Protein 5LI7 (pdb70)

Radius of gyration: 29.14 Å; Cα contacts (8 Å, |Δi|>4): 1405; chains: 2; bounding box: 59×57×86 Å

Nearest PDB structures (foldseek):
  5li7-assembly1_B  TM=1.003E+00  e=8.471E-64  Mycobacterium tuberculosis CDC1551
  5lie-assembly1_A  TM=9.978E-01  e=1.025E-60  Mycobacterium tuberculosis
  5li7-assembly1_A  TM=9.999E-01  e=3.926E-60  Mycobacterium tuberculosis CDC1551
  5li6-assembly1_A  TM=9.978E-01  e=2.428E-58  Mycobacterium tuberculosis CDC1551
  5li6-assembly1_B  TM=9.978E-01  e=3.238E-58  Mycobacterium tuberculosis CDC1551

Secondary structure (DSSP, 8-state):
-TT--TT-GGGTBTB--HHHHHHHHHH-SEEEE---TTSGGG--EEEE-SHHHHHHHHT-TTTEESS--TT-S---SSSS--TTTTSSGGG--TTHHHHHHHHHHHT--HHHHHHHHHHHHHHHHHHHHT--TT--EEHIIIIITHHHHHHHHHHTT--GGGTHHHHTT--HHHHHHHHHHHHHHS--SSHHHHHHT---HHHHHHHHHHHHHIIIIIIHHHHHHHHHHHHT-HHHHHHHHH-GGGHHHHHHHHHHHH-SS--EEEEESS-EEETTEEE-TT-EEEE-HHHHTT-TTTSTTTTS--TT--S----TT--STT--TTHHHHHHHHHHHHHHHHHH-S-EEE-SPPEEP--SS---EEE-EEEE-/-TT--TT-GGGGBTB--HHHHHHHHHH-SEEEE---TTSGGG--EEEE-SHHHHHHHHT-TTTEESS--TT-S---SSSS--TTTTSSGGG--TTHHHHHHHHHHHTS-HHHHHHHHHHHHHHHHHHHHT--TT--EEHIIIIITHHHHHHHHHHTT--GGGGHHHHHT--HHHHHHHHHHHHHS--SSHHHHHHT---HHHHHHHHHHHHHIIIIIIHHHHHHHHHHHHT-HHHHHHHHH-GGGHHHHHHHHHHHH-SS--EEEEESS-EEETTEEE-TT-EEEE-HHHHTT-TTTSTTTTS--TT-SS----TT--STT--TTHHHHHHHHHHHHHHHHHH-S-EEE-SPPEEP--SS---EEE-EEEE-

InterPro domains:
  IPR001128 Cytochrome P450 [PF00067] (220-384)
  IPR001128 Cytochrome P450 [PR00385] (253-270)
  IPR001128 Cytochrome P450 [PR00385] (288-299)
  IPR001128 Cytochrome P450 [PR00385] (354-363)
  IPR001128 Cytochrome P450 [PR00385] (363-374)
  IPR002397 Cytochrome P450, B-class [PR00359] (98-109)
  IPR002397 Cytochrome P450, B-class [PR00359] (144-160)
  IPR002397 Cytochrome P450, B-class [PR00359] (161-176)
  IPR002397 Cytochrome P450, B-class [PR00359] (204-226)
  IPR002397 Cytochrome P450, B-class [PR00359] (288-299)
  IPR002397 Cytochrome P450, B-class [PR00359] (305-332)
  IPR002397 Cytochrome P450, B-class [PR00359] (333-348)
  IPR002397 Cytochrome P450, B-class [PR00359] (354-363)
  IPR002397 Cytochrome P450, B-class [PR00359] (363-374)
  IPR017972 Cytochrome P450, conserved site [PS00086] (356-365)
  IPR036396 Cytochrome P450 superfamily [G3DSA:1.10.630.10] (2-414)
  IPR036396 Cytochrome P450 superfamily [SSF48264] (21-407)

B-factor: mean 22.59, std 11.91, range [4.92, 178.96]

Solvent-accessible surface area: 30276 Å² total; per-residue (Å²): 26,130,79,31,22,0,6,29,54,93,53,3,32,123,10,26,8,46,124,17,0,32,74,0,20,139,105,20,49,11,31,95,8,182,54,54,132,82,6,26,12,36,59,5,0,20,0,0,0,14,22,62,34,0,32,84,0,9,142,48,37,93,10,2,4,2,34,38,7,42,178,42,104,13,0,0,9,33,17,10,8,41,19,30,10,10,24,12,15,51,17,8,44,87,102,52,4,44,134,18,51,167,36,3,44,68,5,39,26,94,120,4,66,139,91,1,64,78,12,4,62,152,67,0,111,45,51,2,103,65,18,126,90,17,33,81,39,27,0,2,83,95,2,0,27,44,3,0,4,10,9,3,0,15,7,0,18,2,64,125,111,33,26,69,93,0,61,125,57,88,230,18,82,78,17,0,45,110,18,0,22,35,16,62,72,134,92,49,69,8,4,0,3,46,3,13,65,94,75,12,10,8,12,0,37,40,11,0,58,45,21,14,33,42,0,8,62,38,11,40,4,4,0,0,8,0,0,21,1,0,21,109,39,82,96,27,4,85,67,0,84,94,62,65,155,46,2,78,26,0,2,36,0,0,3,1,48,15,5,6,32,0,16,50,2,14,0,0,36,122,86,44,65,0,42,63,79,88,2,111,47,10,40,1,0,7,0,5,3,1,0,0,0,31,8,69,104,60,4,118,130,7,110,77,10,22,2,69,18,164,116,27,63,17,1,13,20,17,48,37,64,38,65,51,55,24,5,110,13,12,59,12,1,0,78,0,0,0,37,21,0,0,64,79,11,19,34,14,123,50,64,92,126,24,75,51,27,129,22,20,83,56,19,2,1,106,66,0,25,0,28,0,105,25,124,77,32,22,1,6,33,55,93,52,2,37,130,10,20,5,66,124,23,0,30,79,0,21,141,112,19,50,8,28,79,6,170,56,57,138,87,8,24,13,38,58,6,1,18,0,0,0,15,23,64,39,0,12,83,0,9,147,42,34,123,5,2,4,1,34,38,8,41,177,40,117,13,0,0,8,36,18,10,6,42,19,33,10,12,27,11,19,50,17,8,43,78,102,45,4,45,131,22,53,174,39,6,43,68,3,44,25,90,116,3,68,141,95,1,53,80,14,4,63,140,68,0,110,43,55,2,107,64,21,120,91,18,25,83,37,27,0,5,84,102,3,0,31,50,3,0,6,10,9,2,0,14,6,0,20,1,64,136,116,40,31,73,115,0,60,123,48,101,65,85,92,22,0,49,112,18,0,18,26,17,60,76,117,92,47,67,9,8,0,2,49,4,10,65,89,72,11,9,9,11,0,40,40,12,0,57,47,23,16,35,42,0,7,61,37,11,39,5,5,0,0,7,0,0,22,1,0,18,108,36,81,98,28,3,84,66,0,79,91,71,62,149,52,1,79,50,0,4,35,0,0,2,1,50,17,6,6,31,0,17,50,2,15,0,0,48,124,72,24,75,0,44,65,60,94,3,105,51,9,34,0,0,7,0,6,3,3,1,0,0,26,6,68,102,56,3,120,130,6,111,80,9,25,3,76,19,186,110,27,59,21,1,13,22,17,63,37,66,40,72,48,54,24,3,109,13,10,65,15,1,0,68,0,0,0,34,20,0,0,68,89,12,22,35,14,132,53,64,94,124,21,79,57,34,128,24,20,86,54,18,1,1,112,59,0,25,0,29,0,102

CATH classification: 1.10.630.10

Organism: Mycobacterium tuberculosis (strain CDC 1551 / Oshkosh) (NCBI:txid83331)

Structure (mmCIF, N/CA/C/O backbone):
data_5LI7
#
_entry.id   5LI7
#
_cell.length_a   59.250
_cell.length_b   69.910
_cell.length_c   226.140
_cell.angle_alpha   90.00
_cell.angle_beta   90.00
_cell.angle_gamma   90.00
#
_symmetry.space_group_name_H-M   'P 21 21 21'
#
loop_
_entity.id
_entity.type
_entity.pdbx_description
1 polymer 'Putative cytochrome P450 126'
2 non-polymer 'PROTOPORPHYRIN IX CONTAINING FE'
3 non-polymer 1-(1-adamantyl)-3-(3-imidazol-1-ylpropyl)urea
4 water water
#
loop_
_atom_site.group_PDB
_atom_site.id
_atom_site.type_symbol
_atom_site.label_atom_id
_atom_site.label_alt_id
_atom_site.label_comp_id
_atom_site.label_asym_id
_atom_site.label_entity_id
_atom_site.label_seq_id
_atom_site.pdbx_PDB_ins_code
_atom_site.Cartn_x
_atom_site.Cartn_y
_atom_site.Cartn_z
_atom_site.occupancy
_atom_site.B_iso_or_equiv
_atom_site.auth_seq_id
_atom_site.auth_comp_id
_atom_site.auth_asym_id
_atom_site.auth_atom_id
_atom_site.pdbx_PDB_model_num
ATOM 1 N N . LEU A 1 7 ? 3.569 0.939 2.475 1.00 24.39 7 LEU A N 1
ATOM 2 C CA . LEU A 1 7 ? 3.051 1.439 1.147 1.00 23.92 7 LEU A CA 1
ATOM 3 C C . LEU A 1 7 ? 4.018 1.333 -0.040 1.00 26.29 7 LEU A C 1
ATOM 4 O O . LEU A 1 7 ? 3.600 1.273 -1.209 1.00 25.27 7 LEU A O 1
ATOM 9 N N . SER A 1 8 ? 5.323 1.327 0.249 1.00 28.53 8 SER A N 1
ATOM 10 C CA . SER A 1 8 ? 6.318 1.180 -0.818 1.00 29.91 8 SER A CA 1
ATOM 11 C C . SER A 1 8 ? 6.167 -0.132 -1.638 1.00 29.30 8 SER A C 1
ATOM 12 O O . SER A 1 8 ? 6.542 -0.193 -2.820 1.00 31.49 8 SER A O 1
ATOM 15 N N . GLY A 1 9 ? 5.579 -1.143 -1.032 1.00 27.66 9 GLY A N 1
ATOM 16 C CA . GLY A 1 9 ? 5.406 -2.449 -1.665 1.00 26.15 9 GLY A CA 1
ATOM 17 C C . GLY A 1 9 ? 3.973 -2.712 -2.068 1.00 23.20 9 GLY A C 1
ATOM 18 O O . GLY A 1 9 ? 3.596 -3.870 -2.380 1.00 25.41 9 GLY A O 1
ATOM 19 N N . ILE A 1 10 ? 3.149 -1.659 -2.072 1.00 20.07 10 ILE A N 1
ATOM 20 C CA . ILE A 1 10 ? 1.691 -1.868 -2.361 1.00 16.37 10 ILE A CA 1
ATOM 21 C C . ILE A 1 10 ? 1.326 -1.107 -3.667 1.00 17.69 10 ILE A C 1
ATOM 22 O O . ILE A 1 10 ? 1.678 0.062 -3.796 1.00 17.86 10 ILE A O 1
ATOM 27 N N . ASP A 1 11 ? 0.659 -1.767 -4.613 1.00 14.08 11 ASP A N 1
ATOM 28 C CA . ASP A 1 11 ? 0.221 -1.094 -5.846 1.00 13.56 11 ASP A CA 1
ATOM 29 C C . ASP A 1 11 ? -1.286 -1.089 -5.911 1.00 11.34 11 ASP A C 1
ATOM 30 O O . ASP A 1 11 ? -1.944 -2.065 -6.127 1.00 12.98 11 ASP A O 1
ATOM 35 N N . LEU A 1 12 ? -1.854 0.113 -5.654 1.00 12.35 12 LEU A N 1
ATOM 36 C CA . LEU A 1 12 ? -3.261 0.247 -5.668 1.00 11.57 12 LEU A CA 1
ATOM 37 C C . LEU A 1 12 ? -3.856 0.272 -7.093 1.00 11.97 12 LEU A C 1
ATOM 38 O O . LEU A 1 12 ? -5.104 0.291 -7.243 1.00 13.38 12 LEU A O 1
ATOM 43 N N . THR A 1 13 ? -2.986 0.236 -8.101 1.00 10.38 13 THR A N 1
ATOM 44 C CA . THR A 1 13 ? -3.400 0.131 -9.491 1.00 12.05 13 THR A CA 1
ATOM 45 C C . THR A 1 13 ? -3.376 -1.311 -10.060 1.00 14.08 13 THR A C 1
ATOM 46 O O . THR A 1 13 ? -3.811 -1.583 -11.168 1.00 14.20 13 THR A O 1
ATOM 50 N N . ASP A 1 14 ? -2.809 -2.187 -9.236 1.00 13.31 14 ASP A N 1
ATOM 51 C CA . ASP A 1 14 ? -2.775 -3.677 -9.571 1.00 13.42 14 ASP A CA 1
ATOM 52 C C . ASP A 1 14 ? -4.052 -4.308 -9.218 1.00 12.91 14 ASP A C 1
ATOM 53 O O . ASP A 1 14 ? -4.373 -4.549 -8.044 1.00 12.92 14 ASP A O 1
ATOM 58 N N . LEU A 1 15 ? -4.859 -4.578 -10.251 1.00 13.35 15 LEU A N 1
ATOM 59 C CA . LEU A 1 15 ? -6.173 -5.121 -10.059 1.00 14.00 15 LEU A CA 1
ATOM 60 C C . LEU A 1 15 ? -6.215 -6.527 -9.489 1.00 14.12 15 LEU A C 1
ATOM 61 O O . LEU A 1 15 ? -7.234 -6.970 -8.923 1.00 15.55 15 LEU A O 1
ATOM 66 N N . ASP A 1 16 ? -5.066 -7.222 -9.522 1.00 14.81 16 ASP A N 1
ATOM 67 C CA . ASP A 1 16 ? -4.999 -8.466 -8.729 1.00 15.95 16 ASP A CA 1
ATOM 68 C C . ASP A 1 16 ? -5.302 -8.283 -7.247 1.00 15.27 16 ASP A C 1
ATOM 69 O O . ASP A 1 16 ? -5.757 -9.235 -6.543 1.00 16.40 16 ASP A O 1
ATOM 74 N N . ASN A 1 17 ? -5.078 -7.031 -6.746 1.00 14.23 17 ASN A N 1
ATOM 75 C CA . ASN A 1 17 ? -5.358 -6.717 -5.372 1.00 13.06 17 ASN A CA 1
ATOM 76 C C . ASN A 1 17 ? -6.850 -6.488 -5.055 1.00 14.08 17 ASN A C 1
ATOM 77 O O . ASN A 1 17 ? -7.248 -6.399 -3.912 1.00 13.99 17 ASN A O 1
ATOM 82 N N . PHE A 1 18 ? -7.667 -6.386 -6.095 1.00 14.71 18 PHE A N 1
ATOM 83 C CA . PHE A 1 18 ? -9.106 -6.114 -5.960 1.00 15.11 18 PHE A CA 1
ATOM 84 C C . PHE A 1 18 ? -10.026 -7.254 -6.452 1.00 16.37 18 PHE A C 1
ATOM 85 O O . PHE A 1 18 ? -11.252 -7.216 -6.428 1.00 20.13 18 PHE A O 1
ATOM 93 N N . ALA A 1 19 ? -9.408 -8.347 -6.813 1.00 15.80 19 ALA A N 1
ATOM 94 C CA . ALA A 1 19 ? -10.150 -9.473 -7.415 1.00 17.08 19 ALA A CA 1
ATOM 95 C C . ALA A 1 19 ? -10.963 -10.220 -6.420 1.00 14.42 19 ALA A C 1
ATOM 96 O O . ALA A 1 19 ? -11.800 -11.032 -6.812 1.00 15.82 19 ALA A O 1
ATOM 98 N N . ASP A 1 20 ? -10.767 -9.976 -5.123 1.00 15.95 20 ASP A N 1
ATOM 99 C CA . ASP A 1 20 ? -11.408 -10.683 -4.021 1.00 17.45 20 ASP A CA 1
ATOM 100 C C . ASP A 1 20 ? -12.279 -9.812 -3.127 1.00 17.82 20 ASP A C 1
ATOM 101 O O . ASP A 1 20 ? -12.591 -10.147 -2.009 1.00 20.30 20 ASP A O 1
ATOM 106 N N . GLY A 1 21 ? -12.693 -8.675 -3.661 1.00 16.75 21 GLY A N 1
ATOM 107 C CA . GLY A 1 21 ? -13.346 -7.633 -2.871 1.00 15.73 21 GLY A CA 1
ATOM 108 C C . GLY A 1 21 ? -12.473 -6.433 -2.629 1.00 14.75 21 GLY A C 1
ATOM 109 O O . GLY A 1 21 ? -11.302 -6.380 -2.968 1.00 14.83 21 GLY A O 1
ATOM 110 N N . PHE A 1 22 ? -13.050 -5.410 -2.008 1.00 13.77 22 PHE A N 1
ATOM 111 C CA . PHE A 1 22 ? -12.227 -4.238 -1.756 1.00 12.16 22 PHE A CA 1
ATOM 112 C C . PHE A 1 22 ? -11.186 -4.611 -0.699 1.00 11.18 22 PHE A C 1
ATOM 113 O O . PHE A 1 22 ? -11.569 -5.175 0.323 1.00 13.44 22 PHE A O 1
ATOM 121 N N . PRO A 1 23 ? -9.919 -4.262 -0.963 1.00 10.81 23 PRO A N 1
ATOM 122 C CA . PRO A 1 23 ? -8.831 -4.773 -0.055 1.00 12.15 23 PRO A CA 1
ATOM 123 C C . PRO A 1 23 ? -8.672 -3.861 1.209 1.00 9.66 23 PRO A C 1
ATOM 124 O O . PRO A 1 23 ? -7.675 -3.093 1.291 1.00 10.99 23 PRO A O 1
ATOM 128 N N . HIS A 1 24 ? -9.608 -4.008 2.130 1.00 12.70 24 HIS A N 1
ATOM 129 C CA . HIS A 1 24 ? -9.687 -3.209 3.308 1.00 14.93 24 HIS A CA 1
ATOM 130 C C . HIS A 1 24 ? -8.354 -3.221 4.071 1.00 14.71 24 HIS A C 1
ATOM 131 O O . HIS A 1 24 ? -7.872 -2.217 4.554 1.00 14.34 24 HIS A O 1
ATOM 138 N N . HIS A 1 25 ? -7.671 -4.369 4.071 1.00 14.22 25 HIS A N 1
ATOM 139 C CA . HIS A 1 25 ? -6.386 -4.417 4.732 1.00 15.09 25 HIS A CA 1
ATOM 140 C C . HIS A 1 25 ? -5.291 -3.474 4.215 1.00 13.65 25 HIS A C 1
ATOM 141 O O . HIS A 1 25 ? -4.496 -2.922 4.979 1.00 16.70 25 HIS A O 1
ATOM 148 N N . LEU A 1 26 ? -5.266 -3.275 2.902 1.00 10.87 26 LEU A N 1
ATOM 149 C CA . LEU A 1 26 ? -4.326 -2.382 2.308 1.00 12.69 26 LEU A CA 1
ATOM 150 C C . LEU A 1 26 ? -4.646 -0.924 2.712 1.00 10.45 26 LEU A C 1
ATOM 151 O O . LEU A 1 26 ? -3.741 -0.074 2.866 1.00 13.09 26 LEU A O 1
ATOM 156 N N . PHE A 1 27 ? -5.927 -0.692 2.773 1.00 12.07 27 PHE A N 1
ATOM 157 C CA . PHE A 1 27 ? -6.314 0.673 3.098 1.00 10.72 27 PHE A CA 1
ATOM 158 C C . PHE A 1 27 ? -6.214 1.044 4.577 1.00 12.67 27 PHE A C 1
ATOM 159 O O . PHE A 1 27 ? -5.973 2.205 4.909 1.00 11.85 27 PHE A O 1
ATOM 167 N N . ALA A 1 28 ? -6.291 0.081 5.489 1.00 13.45 28 ALA A N 1
ATOM 168 C CA . ALA A 1 28 ? -5.836 0.291 6.861 1.00 13.67 28 ALA A CA 1
ATOM 169 C C . ALA A 1 28 ? -4.361 0.663 6.928 1.00 14.60 28 ALA A C 1
ATOM 170 O O . ALA A 1 28 ? -3.993 1.587 7.641 1.00 13.70 28 ALA A O 1
ATOM 172 N N . ILE A 1 29 ? -3.476 0.003 6.179 1.00 13.66 29 ILE A N 1
ATOM 173 C CA . ILE A 1 29 ? -2.072 0.391 6.065 1.00 13.29 29 ILE A CA 1
ATOM 174 C C . ILE A 1 29 ? -1.965 1.781 5.514 1.00 14.35 29 ILE A C 1
ATOM 175 O O . ILE A 1 29 ? -1.231 2.627 6.024 1.00 13.36 29 ILE A O 1
ATOM 180 N N . HIS A 1 30 ? -2.727 2.046 4.456 1.00 13.57 30 HIS A N 1
ATOM 181 C CA . HIS A 1 30 ? -2.670 3.419 3.845 1.00 11.32 30 HIS A CA 1
ATOM 182 C C . HIS A 1 30 ? -3.103 4.519 4.845 1.00 11.52 30 HIS A C 1
ATOM 183 O O . HIS A 1 30 ? -2.358 5.513 4.915 1.00 10.78 30 HIS A O 1
ATOM 190 N N . ARG A 1 31 ? -4.146 4.362 5.612 1.00 12.35 31 ARG A N 1
ATOM 191 C CA . ARG A 1 31 ? -4.619 5.374 6.551 1.00 12.65 31 ARG A CA 1
ATOM 192 C C . ARG A 1 31 ? -3.611 5.570 7.666 1.00 13.18 31 ARG A C 1
ATOM 193 O O . ARG A 1 31 ? -3.346 6.657 8.112 1.00 13.38 31 ARG A O 1
ATOM 201 N N . ARG A 1 32 ? -3.003 4.481 8.067 1.00 12.59 32 ARG A N 1
ATOM 202 C CA . ARG A 1 32 ? -2.003 4.528 9.153 1.00 15.25 32 ARG A CA 1
ATOM 203 C C . ARG A 1 32 ? -0.681 5.165 8.697 1.00 15.25 32 ARG A C 1
ATOM 204 O O . ARG A 1 32 ? -0.123 6.063 9.426 1.00 18.68 32 ARG A O 1
ATOM 212 N N . GLU A 1 33 ? -0.128 4.737 7.575 1.00 15.51 33 GLU A N 1
ATOM 213 C CA . GLU A 1 33 ? 1.135 5.155 7.110 1.00 15.40 33 GLU A CA 1
ATOM 214 C C . GLU A 1 33 ? 1.169 6.539 6.499 1.00 14.90 33 GLU A C 1
ATOM 215 O O . GLU A 1 33 ? 2.133 7.277 6.703 1.00 16.36 33 GLU A O 1
ATOM 221 N N . ALA A 1 34 ? 0.155 6.836 5.677 1.00 14.59 34 ALA A N 1
ATOM 222 C CA . ALA A 1 34 ? 0.182 8.083 4.899 1.00 12.93 34 ALA A CA 1
ATOM 223 C C . ALA A 1 34 ? -1.236 8.342 4.341 1.00 11.69 34 ALA A C 1
ATOM 224 O O . ALA A 1 34 ? -1.572 7.879 3.221 1.00 12.17 34 ALA A O 1
ATOM 226 N N . PRO A 1 35 ? -2.037 9.089 5.077 1.00 12.02 35 PRO A N 1
ATOM 227 C CA . PRO A 1 35 ? -3.394 9.403 4.633 1.00 11.56 35 PRO A CA 1
ATOM 228 C C . PRO A 1 35 ? -3.447 9.961 3.239 1.00 11.79 35 PRO A C 1
ATOM 229 O O . PRO A 1 35 ? -4.412 9.639 2.495 1.00 11.14 35 PRO A O 1
ATOM 233 N N . VAL A 1 36 ? -2.485 10.809 2.874 1.00 10.06 36 VAL A N 1
ATOM 234 C CA . VAL A 1 36 ? -2.301 11.375 1.517 1.00 9.99 36 VAL A CA 1
ATOM 235 C C . VAL A 1 36 ? -0.881 11.107 1.082 1.00 10.62 36 VAL A C 1
ATOM 236 O O . VAL A 1 36 ? 0.075 11.501 1.801 1.00 11.89 36 VAL A O 1
ATOM 240 N N . TYR A 1 37 ? -0.710 10.410 -0.037 1.00 11.92 37 TYR A N 1
ATOM 241 C CA . TYR A 1 37 ? 0.644 10.198 -0.515 1.00 14.89 37 TYR A CA 1
ATOM 242 C C . TYR A 1 37 ? 0.696 10.023 -1.977 1.00 12.53 37 TYR A C 1
ATOM 243 O O . TYR A 1 37 ? -0.279 9.752 -2.612 1.00 10.84 37 TYR A O 1
ATOM 252 N N . TRP A 1 38 ? 1.913 10.268 -2.477 1.00 12.34 38 TRP A N 1
ATOM 253 C CA . TRP A 1 38 ? 2.177 10.211 -3.896 1.00 10.49 38 TRP A CA 1
ATOM 254 C C . TRP A 1 38 ? 2.462 8.756 -4.271 1.00 13.48 38 TRP A C 1
ATOM 255 O O . TRP A 1 38 ? 3.560 8.158 -3.846 1.00 14.36 38 TRP A O 1
ATOM 266 N N . HIS A 1 39 ? 1.569 8.155 -5.059 1.00 10.90 39 HIS A N 1
ATOM 267 C CA . HIS A 1 39 ? 1.714 6.812 -5.565 1.00 11.35 39 HIS A CA 1
ATOM 268 C C . HIS A 1 39 ? 2.445 6.869 -6.883 1.00 13.58 39 HIS A C 1
ATOM 269 O O . HIS A 1 39 ? 1.933 7.300 -7.867 1.00 11.48 39 HIS A O 1
ATOM 276 N N . ARG A 1 40 ? 3.704 6.381 -6.945 1.00 14.45 40 ARG A N 1
ATOM 277 C CA . ARG A 1 40 ? 4.414 6.306 -8.195 1.00 12.15 40 ARG A CA 1
ATOM 278 C C . ARG A 1 40 ? 3.764 5.312 -9.109 1.00 11.58 40 ARG A C 1
ATOM 279 O O . ARG A 1 40 ? 3.211 4.301 -8.673 1.00 13.54 40 ARG A O 1
ATOM 287 N N . PRO A 1 41 ? 3.962 5.518 -10.390 1.00 12.82 41 PRO A N 1
ATOM 288 C CA . PRO A 1 41 ? 3.298 4.611 -11.322 1.00 14.02 41 PRO A CA 1
ATOM 289 C C . PRO A 1 41 ? 4.039 3.303 -11.472 1.00 14.41 41 PRO A C 1
ATOM 290 O O . PRO A 1 41 ? 5.321 3.264 -11.431 1.00 18.66 41 PRO A O 1
ATOM 294 N N . THR A 1 42 ? 3.296 2.284 -11.718 1.00 13.75 42 THR A N 1
ATOM 295 C CA . THR A 1 42 ? 3.861 0.962 -12.025 1.00 13.69 42 THR A CA 1
ATOM 296 C C . THR A 1 42 ? 3.393 0.580 -13.400 1.00 14.65 42 THR A C 1
ATOM 297 O O . THR A 1 42 ? 2.654 1.302 -14.047 1.00 13.94 42 THR A O 1
ATOM 301 N N . GLU A 1 43 ? 3.722 -0.645 -13.868 1.00 15.11 43 GLU A N 1
ATOM 302 C CA . GLU A 1 43 ? 3.160 -1.139 -15.114 1.00 15.85 43 GLU A CA 1
ATOM 303 C C . GLU A 1 43 ? 1.668 -1.263 -15.205 1.00 15.93 43 GLU A C 1
ATOM 304 O O . GLU A 1 43 ? 1.080 -1.311 -16.269 1.00 17.62 43 GLU A O 1
ATOM 310 N N . HIS A 1 44 ? 1.013 -1.261 -14.063 1.00 13.95 44 HIS A N 1
ATOM 311 C CA . HIS A 1 44 ? -0.425 -1.308 -13.980 1.00 14.91 44 HIS A CA 1
ATOM 312 C C . HIS A 1 44 ? -1.093 0.080 -13.930 1.00 13.35 44 HIS A C 1
ATOM 313 O O . HIS A 1 44 ? -2.340 0.127 -14.027 1.00 13.69 44 HIS A O 1
ATOM 320 N N . THR A 1 45 ? -0.316 1.138 -13.833 1.00 12.04 45 THR A N 1
ATOM 321 C CA . THR A 1 45 ? -0.876 2.462 -13.496 1.00 12.78 45 THR A CA 1
ATOM 322 C C . THR A 1 45 ? -1.314 3.111 -14.818 1.00 13.08 45 THR A C 1
ATOM 323 O O . THR A 1 45 ? -0.499 3.311 -15.745 1.00 13.61 45 THR A O 1
ATOM 327 N N . PRO A 1 46 ? -2.613 3.506 -14.900 1.00 13.43 46 PRO A N 1
ATOM 328 C CA . PRO A 1 46 ? -3.031 4.227 -16.077 1.00 13.36 46 PRO A CA 1
ATOM 329 C C . PRO A 1 46 ? -2.153 5.403 -16.445 1.00 12.71 46 PRO A C 1
ATOM 330 O O . PRO A 1 46 ? -1.708 6.165 -15.599 1.00 12.84 46 PRO A O 1
ATOM 334 N N . ASP A 1 47 ? -1.908 5.583 -17.761 1.00 12.37 47 ASP A N 1
ATOM 335 C CA . ASP A 1 47 ? -1.159 6.673 -18.323 1.00 11.87 47 ASP A CA 1
ATOM 336 C C . ASP A 1 47 ? 0.349 6.731 -17.989 1.00 10.32 47 ASP A C 1
ATOM 337 O O . ASP A 1 47 ? 1.060 7.651 -18.420 1.00 13.58 47 ASP A O 1
ATOM 342 N N . GLY A 1 48 ? 0.807 5.796 -17.185 1.00 12.87 48 GLY A N 1
ATOM 343 C CA . GLY A 1 48 ? 2.210 5.872 -16.767 1.00 14.18 48 GLY A CA 1
ATOM 344 C C . GLY A 1 48 ? 2.573 6.993 -15.842 1.00 14.10 48 GLY A C 1
ATOM 345 O O . GLY A 1 48 ? 3.698 7.426 -15.746 1.00 16.04 48 GLY A O 1
ATOM 346 N N . GLU A 1 49 ? 1.540 7.555 -15.142 1.00 13.22 49 GLU A N 1
ATOM 347 C CA . GLU A 1 49 ? 1.677 8.748 -14.360 1.00 13.70 49 GLU A CA 1
ATOM 348 C C . GLU A 1 49 ? 1.293 8.470 -12.894 1.00 10.46 49 GLU A C 1
ATOM 349 O O . GLU A 1 49 ? 0.312 7.740 -12.614 1.00 12.29 49 GLU A O 1
ATOM 355 N N . GLY A 1 50 ? 2.043 9.038 -11.969 1.00 12.14 50 GLY A N 1
ATOM 356 C CA . GLY A 1 50 ? 1.720 8.960 -10.578 1.00 10.58 50 GLY A CA 1
ATOM 357 C C . GLY A 1 50 ? 0.505 9.800 -10.240 1.00 9.99 50 GLY A C 1
ATOM 358 O O . GLY A 1 50 ? -0.000 10.511 -11.069 1.00 11.72 50 GLY A O 1
ATOM 359 N N . PHE A 1 51 ? 0.090 9.665 -9.001 1.00 8.64 51 PHE A N 1
ATOM 360 C CA . PHE A 1 51 ? -1.120 10.356 -8.511 1.00 8.79 51 PHE A CA 1
ATOM 361 C C . PHE A 1 51 ? -1.064 10.417 -6.996 1.00 9.77 51 PHE A C 1
ATOM 362 O O . PHE A 1 51 ? -0.468 9.604 -6.301 1.00 10.30 51 PHE A O 1
ATOM 370 N N . TRP A 1 52 ? -1.737 11.417 -6.447 1.00 8.98 52 TRP A N 1
ATOM 371 C CA . TRP A 1 52 ? -2.000 11.467 -5.051 1.00 9.35 52 TRP A CA 1
ATOM 372 C C . TRP A 1 52 ? -3.113 10.531 -4.641 1.00 9.69 52 TRP A C 1
ATOM 373 O O . TRP A 1 52 ? -4.161 10.496 -5.300 1.00 12.08 52 TRP A O 1
ATOM 384 N N . SER A 1 53 ? -2.906 9.758 -3.603 1.00 9.38 53 SER A N 1
ATOM 385 C CA . SER A 1 53 ? -3.869 8.837 -3.144 1.00 9.11 53 SER A CA 1
ATOM 386 C C . SER A 1 53 ? -4.327 9.197 -1.733 1.00 12.05 53 SER A C 1
ATOM 387 O O . SER A 1 53 ? -3.497 9.478 -0.885 1.00 10.63 53 SER A O 1
ATOM 390 N N . VAL A 1 54 ? -5.630 9.207 -1.489 1.00 8.97 54 VAL A N 1
ATOM 391 C CA . VAL A 1 54 ? -6.228 9.830 -0.294 1.00 8.19 54 VAL A CA 1
ATOM 392 C C . VAL A 1 54 ? -7.147 8.807 0.352 1.00 9.87 54 VAL A C 1
ATOM 393 O O . VAL A 1 54 ? -8.193 8.457 -0.229 1.00 9.40 54 VAL A O 1
ATOM 397 N N . ALA A 1 55 ? -6.754 8.306 1.488 1.00 9.75 55 ALA A N 1
ATOM 398 C CA . ALA A 1 55 ? -7.456 7.226 2.119 1.00 7.59 55 ALA A CA 1
ATOM 399 C C . ALA A 1 55 ? -8.338 7.495 3.328 1.00 8.87 55 ALA A C 1
ATOM 400 O O . ALA A 1 55 ? -9.166 6.712 3.732 1.00 8.97 55 ALA A O 1
ATOM 402 N N . THR A 1 56 ? -8.151 8.672 3.950 1.00 10.44 56 THR A N 1
ATOM 403 C CA . THR A 1 56 ? -8.831 9.058 5.153 1.00 9.41 56 THR A CA 1
ATOM 404 C C . THR A 1 56 ? -10.081 9.861 4.815 1.00 8.85 56 THR A C 1
ATOM 405 O O . THR A 1 56 ? -10.222 10.500 3.747 1.00 9.90 56 THR A O 1
ATOM 409 N N . TYR A 1 57 ? -10.990 9.835 5.791 1.00 8.52 57 TYR A N 1
ATOM 410 C CA . TYR A 1 57 ? -12.288 10.524 5.662 1.00 8.55 57 TYR A CA 1
ATOM 411 C C . TYR A 1 57 ? -12.133 12.062 5.551 1.00 8.58 57 TYR A C 1
ATOM 412 O O . TYR A 1 57 ? -12.701 12.654 4.613 1.00 7.83 57 TYR A O 1
ATOM 421 N N . ALA A 1 58 ? -11.421 12.677 6.481 1.00 10.27 58 ALA A N 1
ATOM 422 C CA . ALA A 1 58 ? -11.357 14.135 6.448 1.00 8.37 58 ALA A CA 1
ATOM 423 C C . ALA A 1 58 ? -10.899 14.634 5.112 1.00 8.67 58 ALA A C 1
ATOM 424 O O . ALA A 1 58 ? -11.508 15.548 4.534 1.00 8.73 58 ALA A O 1
ATOM 426 N N . GLU A 1 59 ? -9.801 14.093 4.604 1.00 7.99 59 GLU A N 1
ATOM 427 C CA . GLU A 1 59 ? -9.186 14.556 3.358 1.00 7.85 59 GLU A CA 1
ATOM 428 C C . GLU A 1 59 ? -10.027 14.175 2.153 1.00 8.97 59 GLU A C 1
ATOM 429 O O . GLU A 1 59 ? -10.090 14.938 1.189 1.00 9.99 59 GLU A O 1
ATOM 435 N N . THR A 1 60 ? -10.649 12.979 2.193 1.00 8.45 60 THR A N 1
ATOM 436 C CA . THR A 1 60 ? -11.572 12.628 1.106 1.00 8.55 60 THR A CA 1
ATOM 437 C C . THR A 1 60 ? -12.706 13.708 0.988 1.00 8.03 60 THR A C 1
ATOM 438 O O . THR A 1 60 ? -13.079 14.168 -0.085 1.00 8.27 60 THR A O 1
ATOM 442 N N . LEU A 1 61 ? -13.320 13.962 2.119 1.00 7.59 61 LEU A N 1
ATOM 443 C CA . LEU A 1 61 ? -14.413 14.941 2.220 1.00 7.65 61 LEU A CA 1
ATOM 444 C C . LEU A 1 61 ? -13.943 16.306 1.700 1.00 8.67 61 LEU A C 1
ATOM 445 O O . LEU A 1 61 ? -14.681 16.979 0.976 1.00 9.34 61 LEU A O 1
ATOM 450 N N . GLU A 1 62 ? -12.743 16.733 2.132 1.00 8.50 62 GLU A N 1
ATOM 451 C CA . GLU A 1 62 ? -12.218 17.981 1.744 1.00 7.98 62 GLU A CA 1
ATOM 452 C C . GLU A 1 62 ? -12.094 18.099 0.188 1.00 8.72 62 GLU A C 1
ATOM 453 O O . GLU A 1 62 ? -12.438 19.132 -0.402 1.00 8.60 62 GLU A O 1
ATOM 459 N N . VAL A 1 63 ? -11.601 17.051 -0.457 1.00 7.62 63 VAL A N 1
ATOM 460 C CA . VAL A 1 63 ? -11.519 17.055 -1.892 1.00 6.83 63 VAL A CA 1
ATOM 461 C C . VAL A 1 63 ? -12.924 17.152 -2.482 1.00 7.37 63 VAL A C 1
ATOM 462 O O . VAL A 1 63 ? -13.164 17.964 -3.376 1.00 7.37 63 VAL A O 1
ATOM 466 N N . LEU A 1 64 ? -13.838 16.305 -2.067 1.00 7.24 64 LEU A N 1
ATOM 467 C CA . LEU A 1 64 ? -15.188 16.324 -2.643 1.00 8.45 64 LEU A CA 1
ATOM 468 C C . LEU A 1 64 ? -15.876 17.637 -2.538 1.00 8.87 64 LEU A C 1
ATOM 469 O O . LEU A 1 64 ? -16.605 18.014 -3.450 1.00 9.89 64 LEU A O 1
ATOM 474 N N . ARG A 1 65 ? -15.608 18.369 -1.449 1.00 8.32 65 ARG A N 1
ATOM 475 C CA . ARG A 1 65 ? -16.266 19.610 -1.163 1.00 8.24 65 ARG A CA 1
ATOM 476 C C . ARG A 1 65 ? -15.627 20.803 -1.786 1.00 10.50 65 ARG A C 1
ATOM 477 O O . ARG A 1 65 ? -16.153 21.934 -1.666 1.00 11.22 65 ARG A O 1
ATOM 485 N N . ASP A 1 66 ? -14.533 20.648 -2.535 1.00 9.36 66 ASP A N 1
ATOM 486 C CA . ASP A 1 66 ? -13.879 21.765 -3.210 1.00 9.18 66 ASP A CA 1
ATOM 487 C C . ASP A 1 66 ? -13.800 21.458 -4.716 1.00 8.77 66 ASP A C 1
ATOM 488 O O . ASP A 1 66 ? -12.761 21.003 -5.239 1.00 10.79 66 ASP A O 1
ATOM 493 N N . PRO A 1 67 ? -14.874 21.601 -5.498 1.00 9.85 67 PRO A N 1
ATOM 494 C CA . PRO A 1 67 ? -14.865 21.224 -6.907 1.00 10.58 67 PRO A CA 1
ATOM 495 C C . PRO A 1 67 ? -14.149 22.179 -7.820 1.00 10.29 67 PRO A C 1
ATOM 496 O O . PRO A 1 67 ? -13.841 21.778 -8.940 1.00 13.91 67 PRO A O 1
ATOM 500 N N . VAL A 1 68 ? -13.867 23.391 -7.353 1.00 11.17 68 VAL A N 1
ATOM 501 C CA . VAL A 1 68 ? -13.081 24.392 -8.135 1.00 10.47 68 VAL A CA 1
ATOM 502 C C . VAL A 1 68 ? -11.596 23.962 -8.097 1.00 11.21 68 VAL A C 1
ATOM 503 O O . VAL A 1 68 ? -10.966 23.858 -9.143 1.00 11.90 68 VAL A O 1
ATOM 507 N N . THR A 1 69 ? -11.081 23.664 -6.912 1.00 8.88 69 THR A N 1
ATOM 508 C CA . THR A 1 69 ? -9.714 23.171 -6.797 1.00 7.89 69 THR A CA 1
ATOM 509 C C . THR A 1 69 ? -9.495 21.798 -7.344 1.00 9.28 69 THR A C 1
ATOM 510 O O . THR A 1 69 ? -8.540 21.518 -8.033 1.00 9.86 69 THR A O 1
ATOM 514 N N . TYR A 1 70 ? -10.451 20.918 -7.076 1.00 8.95 70 TYR A N 1
ATOM 515 C CA . TYR A 1 70 ? -10.386 19.527 -7.434 1.00 8.81 70 TYR A CA 1
ATOM 516 C C . TYR A 1 70 ? -11.470 19.290 -8.507 1.00 8.55 70 TYR A C 1
ATOM 517 O O . TYR A 1 70 ? -12.592 18.886 -8.247 1.00 8.47 70 TYR A O 1
ATOM 526 N N . SER A 1 71 ? -11.028 19.524 -9.722 1.00 7.20 71 SER A N 1
ATOM 527 C CA . SER A 1 71 ? -11.916 19.472 -10.890 1.00 7.51 71 SER A CA 1
ATOM 528 C C . SER A 1 71 ? -12.275 18.067 -11.313 1.00 7.74 71 SER A C 1
ATOM 529 O O . SER A 1 71 ? -11.461 17.142 -11.282 1.00 7.41 71 SER A O 1
ATOM 532 N N . SER A 1 72 ? -13.487 17.959 -11.817 1.00 8.02 72 SER A N 1
ATOM 533 C CA . SER A 1 72 ? -14.005 16.739 -12.391 1.00 7.70 72 SER A CA 1
ATOM 534 C C . SER A 1 72 ? -13.773 16.671 -13.934 1.00 9.23 72 SER A C 1
ATOM 535 O O . SER A 1 72 ? -14.248 15.733 -14.603 1.00 9.22 72 SER A O 1
ATOM 538 N N . VAL A 1 73 ? -13.083 17.710 -14.459 1.00 8.23 73 VAL A N 1
ATOM 539 C CA . VAL A 1 73 ? -12.746 17.835 -15.912 1.00 9.69 73 VAL A CA 1
ATOM 540 C C . VAL A 1 73 ? -11.253 17.687 -16.134 1.00 8.48 73 VAL A C 1
ATOM 541 O O . VAL A 1 73 ? -10.819 16.709 -16.735 1.00 10.58 73 VAL A O 1
ATOM 545 N N . THR A 1 74 ? -10.528 18.683 -15.708 1.00 9.47 74 THR A N 1
ATOM 546 C CA . THR A 1 74 ? -9.071 18.731 -15.903 1.00 10.05 74 THR A CA 1
ATOM 547 C C . THR A 1 74 ? -8.448 19.861 -15.084 1.00 10.73 74 THR A C 1
ATOM 548 O O . THR A 1 74 ? -9.129 20.541 -14.301 1.00 11.12 74 THR A O 1
ATOM 552 N N . GLY A 1 75 ? -7.146 20.037 -15.222 1.00 11.48 75 GLY A N 1
ATOM 553 C CA . GLY A 1 75 ? -6.470 21.139 -14.602 1.00 11.41 75 GLY A CA 1
ATOM 554 C C . GLY A 1 75 ? -5.041 21.245 -15.142 1.00 9.92 75 GLY A C 1
ATOM 555 O O . GLY A 1 75 ? -4.564 20.383 -15.824 1.00 12.42 75 GLY A O 1
ATOM 556 N N . GLY A 1 76 ? -4.448 22.392 -14.862 1.00 13.00 76 GLY A N 1
ATOM 557 C CA . GLY A 1 76 ? -3.114 22.684 -15.333 1.00 15.03 76 GLY A CA 1
ATOM 558 C C . GLY A 1 76 ? -3.026 22.666 -16.844 1.00 15.31 76 GLY A C 1
ATOM 559 O O . GLY A 1 76 ? -3.887 23.229 -17.512 1.00 15.37 76 GLY A O 1
ATOM 560 N N . GLN A 1 77 ? -2.003 22.026 -17.353 1.00 16.90 77 GLN A N 1
ATOM 561 C CA . GLN A 1 77 ? -1.814 21.843 -18.795 1.00 19.65 77 GLN A CA 1
ATOM 562 C C . GLN A 1 77 ? -2.401 20.564 -19.311 1.00 17.28 77 GLN A C 1
ATOM 563 O O . GLN A 1 77 ? -2.257 20.203 -20.470 1.00 18.00 77 GLN A O 1
ATOM 569 N N . ARG A 1 78 ? -3.048 19.764 -18.436 1.00 13.72 78 ARG A N 1
ATOM 570 C CA . ARG A 1 78 ? -3.548 18.491 -18.867 1.00 13.58 78 ARG A CA 1
ATOM 571 C C . ARG A 1 78 ? -4.707 18.701 -19.863 1.00 13.91 78 ARG A C 1
ATOM 572 O O . ARG A 1 78 ? -5.633 19.429 -19.580 1.00 13.96 78 ARG A O 1
ATOM 580 N N . ARG A 1 79 ? -4.665 17.939 -20.952 1.00 15.17 79 ARG A N 1
ATOM 581 C CA . ARG A 1 79 ? -5.642 18.102 -22.063 1.00 16.13 79 ARG A CA 1
ATOM 582 C C . ARG A 1 79 ? -7.070 17.698 -21.640 1.00 15.42 79 ARG A C 1
ATOM 583 O O . ARG A 1 79 ? -8.036 18.441 -21.894 1.00 15.56 79 ARG A O 1
ATOM 591 N N . PHE A 1 80 ? -7.135 16.587 -20.923 1.00 13.03 80 PHE A N 1
ATOM 592 C CA . PHE A 1 80 ? -8.424 16.039 -20.466 1.00 11.86 80 PHE A CA 1
ATOM 593 C C . PHE A 1 80 ? -8.183 15.088 -19.295 1.00 11.78 80 PHE A C 1
ATOM 594 O O . PHE A 1 80 ? -7.154 14.458 -19.179 1.00 12.22 80 PHE A O 1
ATOM 602 N N . GLY A 1 81 ? -9.142 15.054 -18.335 1.00 9.44 81 GLY A N 1
ATOM 603 C CA . GLY A 1 81 ? -9.003 14.244 -17.128 1.00 9.49 81 GLY A CA 1
ATOM 604 C C . GLY A 1 81 ? -10.207 13.409 -16.903 1.00 10.91 81 GLY A C 1
ATOM 605 O O . GLY A 1 81 ? -10.336 12.311 -17.435 1.00 10.61 81 GLY A O 1
ATOM 606 N N . GLY A 1 82 ? -11.165 13.972 -16.174 1.00 9.12 82 GLY A N 1
ATOM 607 C CA . GLY A 1 82 ? -12.368 13.256 -15.821 1.00 9.48 82 GLY A CA 1
ATOM 608 C C . GLY A 1 82 ? -12.379 12.724 -14.382 1.00 8.41 82 GLY A C 1
ATOM 609 O O . GLY A 1 82 ? -11.655 13.265 -13.568 1.00 8.78 82 GLY A O 1
ATOM 610 N N . THR A 1 83 ? -13.126 11.616 -14.059 1.00 8.72 83 THR A N 1
ATOM 611 C CA . THR A 1 83 ? -13.249 11.194 -12.697 1.00 8.10 83 THR A CA 1
ATOM 612 C C . THR A 1 83 ? -12.850 9.724 -12.496 1.00 9.63 83 THR A C 1
ATOM 613 O O . THR A 1 83 ? -13.106 9.191 -11.433 1.00 9.54 83 THR A O 1
ATOM 617 N N . VAL A 1 84 ? -12.140 9.173 -13.490 1.00 9.16 84 VAL A N 1
ATOM 618 C CA . VAL A 1 84 ? -11.365 7.932 -13.274 1.00 10.63 84 VAL A CA 1
ATOM 619 C C . VAL A 1 84 ? -9.902 8.164 -13.397 1.00 9.51 84 VAL A C 1
ATOM 620 O O . VAL A 1 84 ? -9.459 9.188 -13.824 1.00 10.31 84 VAL A O 1
ATOM 624 N N . LEU A 1 85 ? -9.085 7.203 -12.887 1.00 9.33 85 LEU A N 1
ATOM 625 C CA . LEU A 1 85 ? -7.608 7.488 -12.913 1.00 10.65 85 LEU A CA 1
ATOM 626 C C . LEU A 1 85 ? -7.086 7.690 -14.315 1.00 11.24 85 LEU A C 1
ATOM 627 O O . LEU A 1 85 ? -6.336 8.604 -14.508 1.00 12.60 85 LEU A O 1
ATOM 632 N N A GLN A 1 86 ? -7.497 6.866 -15.263 0.50 10.60 86 GLN A N 1
ATOM 633 N N B GLN A 1 86 ? -7.488 6.853 -15.279 0.50 11.60 86 GLN A N 1
ATOM 634 C CA A GLN A 1 86 ? -7.131 7.083 -16.647 0.50 11.57 86 GLN A CA 1
ATOM 635 C CA B GLN A 1 86 ? -7.163 7.060 -16.707 0.50 13.40 86 GLN A CA 1
ATOM 636 C C A GLN A 1 86 ? -7.766 8.379 -17.176 0.50 10.14 86 GLN A C 1
ATOM 637 C C B GLN A 1 86 ? -7.764 8.379 -17.177 0.50 11.11 86 GLN A C 1
ATOM 638 O O A GLN A 1 86 ? -8.976 8.619 -16.945 0.50 10.83 86 GLN A O 1
ATOM 639 O O B GLN A 1 86 ? -8.964 8.622 -16.928 0.50 11.61 86 GLN A O 1
ATOM 650 N N . ASP A 1 87 ? -6.999 9.209 -17.862 1.00 9.79 87 ASP A N 1
ATOM 651 C CA . ASP A 1 87 ? -7.547 10.388 -18.535 1.00 9.18 87 ASP A CA 1
ATOM 652 C C . ASP A 1 87 ? -8.524 9.941 -19.638 1.00 11.22 87 ASP A C 1
ATOM 653 O O . ASP A 1 87 ? -8.151 9.024 -20.411 1.00 12.49 87 ASP A O 1
ATOM 658 N N . LEU A 1 88 ? -9.688 10.557 -19.727 1.00 10.45 88 LEU A N 1
ATOM 659 C CA . LEU A 1 88 ? -10.643 10.168 -20.752 1.00 12.21 88 LEU A CA 1
ATOM 660 C C . LEU A 1 88 ? -11.159 11.356 -21.540 1.00 12.91 88 LEU A C 1
ATOM 661 O O . LEU A 1 88 ? -11.525 12.388 -20.945 1.00 12.31 88 LEU A O 1
ATOM 666 N N . PRO A 1 89 ? -11.265 11.193 -22.863 1.00 13.60 89 PRO A N 1
ATOM 667 C CA . PRO A 1 89 ? -11.691 12.355 -23.633 1.00 14.61 89 PRO A CA 1
ATOM 668 C C . PRO A 1 89 ? -13.156 12.697 -23.470 1.00 13.75 89 PRO A C 1
ATOM 669 O O . PRO A 1 89 ? -13.558 13.781 -23.983 1.00 16.78 89 PRO A O 1
ATOM 673 N N . VAL A 1 90 ? -13.951 11.856 -22.793 1.00 12.71 90 VAL A N 1
ATOM 674 C CA . VAL A 1 90 ? -15.338 12.195 -22.449 1.00 13.78 90 VAL A CA 1
ATOM 675 C C . VAL A 1 90 ? -15.376 13.225 -21.319 1.00 13.80 90 VAL A C 1
ATOM 676 O O . VAL A 1 90 ? -16.465 13.768 -20.987 1.00 12.17 90 VAL A O 1
ATOM 680 N N . ALA A 1 91 ? -14.240 13.540 -20.671 1.00 11.32 91 ALA A N 1
ATOM 681 C CA . ALA A 1 91 ? -14.223 14.639 -19.693 1.00 11.45 91 ALA A CA 1
ATOM 682 C C . ALA A 1 91 ? -14.858 15.877 -20.278 1.00 12.76 91 ALA A C 1
ATOM 683 O O . ALA A 1 91 ? -14.522 16.307 -21.394 1.00 13.01 91 ALA A O 1
ATOM 685 N N . GLY A 1 92 ? -15.747 16.487 -19.468 1.00 10.93 92 GLY A N 1
ATOM 686 C CA . GLY A 1 92 ? -16.502 17.630 -19.868 1.00 10.32 92 GLY A CA 1
ATOM 687 C C . GLY A 1 92 ? -17.803 17.359 -20.575 1.00 10.11 92 GLY A C 1
ATOM 688 O O . GLY A 1 92 ? -18.642 18.353 -20.792 1.00 11.77 92 GLY A O 1
ATOM 689 N N . GLN A 1 93 ? -18.033 16.095 -20.952 1.00 9.95 93 GLN A N 1
ATOM 690 C CA . GLN A 1 93 ? -19.135 15.746 -21.833 1.00 10.92 93 GLN A CA 1
ATOM 691 C C . GLN A 1 93 ? -20.219 14.822 -21.243 1.00 12.01 93 GLN A C 1
ATOM 692 O O . GLN A 1 93 ? -21.145 14.415 -21.945 1.00 13.94 93 GLN A O 1
ATOM 698 N N . VAL A 1 94 ? -20.068 14.471 -19.957 1.00 10.18 94 VAL A N 1
ATOM 699 C CA . VAL A 1 94 ? -21.038 13.678 -19.200 1.00 10.18 94 VAL A CA 1
ATOM 700 C C . VAL A 1 94 ? -21.108 14.265 -17.801 1.00 9.24 94 VAL A C 1
ATOM 701 O O . VAL A 1 94 ? -20.110 14.842 -17.298 1.00 10.30 94 VAL A O 1
ATOM 705 N N . LEU A 1 95 ? -22.299 14.219 -17.212 1.00 9.48 95 LEU A N 1
ATOM 706 C CA . LEU A 1 95 ? -22.613 15.010 -16.049 1.00 8.19 95 LEU A CA 1
ATOM 707 C C . LEU A 1 95 ? -21.594 14.941 -14.902 1.00 9.21 95 LEU A C 1
ATOM 708 O O . LEU A 1 95 ? -21.240 15.941 -14.275 1.00 9.97 95 LEU A O 1
ATOM 713 N N . ASN A 1 96 ? -21.196 13.724 -14.581 1.00 8.09 96 ASN A N 1
ATOM 714 C CA . ASN A 1 96 ? -20.277 13.467 -13.479 1.00 9.34 96 ASN A CA 1
ATOM 715 C C . ASN A 1 96 ? -18.877 13.949 -13.766 1.00 9.46 96 ASN A C 1
ATOM 716 O O . ASN A 1 96 ? -18.074 14.098 -12.853 1.00 11.37 96 ASN A O 1
ATOM 721 N N . MET A 1 97 ? -18.565 14.172 -15.050 1.00 8.60 97 MET A N 1
ATOM 722 C CA . MET A 1 97 ? -17.228 14.673 -15.441 1.00 8.74 97 MET A CA 1
ATOM 723 C C . MET A 1 97 ? -17.375 16.087 -16.021 1.00 10.70 97 MET A C 1
ATOM 724 O O . MET A 1 97 ? -16.895 16.424 -17.113 1.00 12.39 97 MET A O 1
ATOM 729 N N . MET A 1 98 ? -18.066 16.901 -15.290 1.00 9.88 98 MET A N 1
ATOM 730 C CA . MET A 1 98 ? -18.384 18.284 -15.679 1.00 11.09 98 MET A CA 1
ATOM 731 C C . MET A 1 98 ? -18.149 19.170 -14.491 1.00 9.40 98 MET A C 1
ATOM 732 O O . MET A 1 98 ? -18.354 18.776 -13.350 1.00 8.58 98 MET A O 1
ATOM 737 N N . ASP A 1 99 ? -17.773 20.459 -14.749 1.00 10.13 99 ASP A N 1
ATOM 738 C CA . ASP A 1 99 ? -17.654 21.486 -13.774 1.00 10.05 99 ASP A CA 1
ATOM 739 C C . ASP A 1 99 ? -18.643 22.613 -14.062 1.00 10.32 99 ASP A C 1
ATOM 740 O O . ASP A 1 99 ? -19.195 22.715 -15.119 1.00 10.70 99 ASP A O 1
ATOM 745 N N . ASP A 1 100 ? -18.855 23.420 -13.038 1.00 12.96 100 ASP A N 1
ATOM 746 C CA . ASP A 1 100 ? -19.646 24.668 -13.287 1.00 15.54 100 ASP A CA 1
ATOM 747 C C . ASP A 1 100 ? -18.956 25.567 -14.261 1.00 16.47 100 ASP A C 1
ATOM 748 O O . ASP A 1 100 ? -17.713 25.570 -14.347 1.00 17.52 100 ASP A O 1
ATOM 753 N N . PRO A 1 101 ? -19.722 26.358 -15.029 1.00 16.62 101 PRO A N 1
ATOM 754 C CA . PRO A 1 101 ? -21.185 26.511 -14.938 1.00 15.65 101 PRO A CA 1
ATOM 755 C C . PRO A 1 101 ? -22.035 25.475 -15.628 1.00 13.43 101 PRO A C 1
ATOM 756 O O . PRO A 1 101 ? -23.249 25.314 -15.291 1.00 14.82 101 PRO A O 1
ATOM 760 N N . ARG A 1 102 ? -21.485 24.710 -16.565 1.00 11.89 102 ARG A N 1
ATOM 761 C CA A ARG A 1 102 ? -22.269 23.747 -17.348 0.47 12.31 102 ARG A CA 1
ATOM 762 C CA B ARG A 1 102 ? -22.302 23.791 -17.306 0.53 12.32 102 ARG A CA 1
ATOM 763 C C . ARG A 1 102 ? -22.839 22.688 -16.423 1.00 11.99 102 ARG A C 1
ATOM 764 O O . ARG A 1 102 ? -23.965 22.219 -16.611 1.00 12.47 102 ARG A O 1
ATOM 779 N N . HIS A 1 103 ? -22.026 22.228 -15.471 1.00 10.78 103 HIS A N 1
ATOM 780 C CA . HIS A 1 103 ? -22.516 21.168 -14.570 1.00 10.39 103 HIS A CA 1
ATOM 781 C C . HIS A 1 103 ? -23.838 21.474 -13.900 1.00 10.23 103 HIS A C 1
ATOM 782 O O . HIS A 1 103 ? -24.724 20.615 -13.844 1.00 11.22 103 HIS A O 1
ATOM 789 N N . THR A 1 104 ? -23.949 22.667 -13.352 1.00 11.95 104 THR A N 1
ATOM 790 C CA . THR A 1 104 ? -25.195 23.050 -12.644 1.00 13.89 104 THR A CA 1
ATOM 791 C C . THR A 1 104 ? -26.324 23.008 -13.607 1.00 12.91 104 THR A C 1
ATOM 792 O O . THR A 1 104 ? -27.393 22.431 -13.271 1.00 14.63 104 THR A O 1
ATOM 796 N N . ARG A 1 105 ? -26.148 23.498 -14.796 1.00 12.90 105 ARG A N 1
ATOM 797 C CA . ARG A 1 105 ? -27.273 23.530 -15.740 1.00 15.67 105 ARG A CA 1
ATOM 798 C C . ARG A 1 105 ? -27.776 22.151 -16.076 1.00 14.42 105 ARG A C 1
ATOM 799 O O . ARG A 1 105 ? -28.994 21.847 -16.048 1.00 15.91 105 ARG A O 1
ATOM 807 N N . ILE A 1 106 ? -26.827 21.240 -16.342 1.00 11.72 106 ILE A N 1
ATOM 808 C CA . ILE A 1 106 ? -27.163 19.938 -16.783 1.00 12.78 106 ILE A CA 1
ATOM 809 C C . ILE A 1 106 ? -27.683 19.134 -15.594 1.00 12.24 106 ILE A C 1
ATOM 810 O O . ILE A 1 106 ? -28.604 18.308 -15.773 1.00 11.09 106 ILE A O 1
ATOM 815 N N . ARG A 1 107 ? -27.154 19.370 -14.390 1.00 9.84 107 ARG A N 1
ATOM 816 C CA . ARG A 1 107 ? -27.629 18.665 -13.218 1.00 9.87 107 ARG A CA 1
ATOM 817 C C . ARG A 1 107 ? -29.077 18.955 -12.982 1.00 10.26 107 ARG A C 1
ATOM 818 O O . ARG A 1 107 ? -29.842 18.042 -12.600 1.00 10.76 107 ARG A O 1
ATOM 826 N N . ARG A 1 108 ? -29.406 20.208 -13.066 1.00 11.09 108 ARG A N 1
ATOM 827 C CA . ARG A 1 108 ? -30.833 20.609 -12.868 1.00 12.42 108 ARG A CA 1
ATOM 828 C C . ARG A 1 108 ? -31.728 20.078 -13.919 1.00 13.32 108 ARG A C 1
ATOM 829 O O . ARG A 1 108 ? -32.902 19.700 -13.559 1.00 14.69 108 ARG A O 1
ATOM 837 N N . LEU A 1 109 ? -31.247 19.963 -15.123 1.00 13.95 109 LEU A N 1
ATOM 838 C CA . LEU A 1 109 ? -31.990 19.392 -16.275 1.00 14.21 109 LEU A CA 1
ATOM 839 C C . LEU A 1 109 ? -32.293 17.981 -15.916 1.00 14.39 109 LEU A C 1
ATOM 840 O O . LEU A 1 109 ? -33.407 17.494 -15.962 1.00 16.59 109 LEU A O 1
ATOM 845 N N . VAL A 1 110 ? -31.260 17.235 -15.515 1.00 14.24 110 VAL A N 1
ATOM 846 C CA . VAL A 1 110 ? -31.461 15.839 -15.239 1.00 13.23 110 VAL A CA 1
ATOM 847 C C . VAL A 1 110 ? -32.385 15.669 -14.044 1.00 14.28 110 VAL A C 1
ATOM 848 O O . VAL A 1 110 ? -33.295 14.823 -14.088 1.00 16.28 110 VAL A O 1
ATOM 852 N N A SER A 1 111 ? -32.272 16.445 -12.992 0.50 14.35 111 S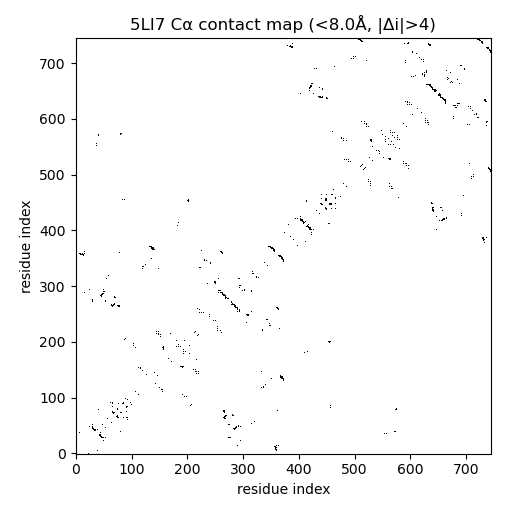ER A N 1
ATOM 853 N N B SER A 1 111 ? -32.203 16.464 -12.971 0.50 14.25 111 SER A N 1
ATOM 854 C CA A SER A 1 111 ? -33.129 16.202 -11.867 0.50 14.91 111 SER A CA 1
ATOM 855 C CA B SER A 1 111 ? -33.041 16.452 -11.746 0.50 14.51 111 SER A CA 1
ATOM 856 C C A SER A 1 111 ? -34.568 16.644 -12.112 0.50 14.95 111 SER A C 1
ATOM 857 C C B SER A 1 111 ? -34.521 16.653 -12.103 0.50 14.75 111 SER A C 1
ATOM 858 O O A SER A 1 111 ? -35.493 16.184 -11.445 0.50 14.22 111 SER A O 1
ATOM 859 O O B SER A 1 111 ? -35.419 16.025 -11.520 0.50 14.19 111 SER A O 1
ATOM 864 N N . SER A 1 112 ? -34.747 17.539 -13.054 1.00 14.16 112 SER A N 1
ATOM 865 C CA . SER A 1 112 ? -36.158 17.914 -13.498 1.00 12.57 112 SER A CA 1
ATOM 866 C C . SER A 1 112 ? -36.905 16.729 -14.019 1.00 13.78 112 SER A C 1
ATOM 867 O O . SER A 1 112 ? -38.143 16.724 -13.991 1.00 15.60 112 SER A O 1
ATOM 870 N N . GLY A 1 113 ? -36.198 15.686 -14.436 1.00 11.80 113 GLY A N 1
ATOM 871 C CA . GLY A 1 113 ? -36.867 14.484 -14.874 1.00 12.27 113 GLY A CA 1
ATOM 872 C C . GLY A 1 113 ? -37.216 13.455 -13.823 1.00 11.42 113 GLY A C 1
ATOM 873 O O . GLY A 1 113 ? -38.002 12.482 -14.092 1.00 12.20 113 GLY A O 1
ATOM 874 N N . LEU A 1 114 ? -36.783 13.616 -12.592 1.00 11.34 114 LEU A N 1
ATOM 875 C CA . LEU A 1 114 ? -37.076 12.768 -11.468 1.00 10.96 114 LEU A CA 1
ATOM 876 C C . LEU A 1 114 ? -38.294 13.271 -10.784 1.00 13.67 114 LEU A C 1
ATOM 877 O O . LEU A 1 114 ? -38.306 13.855 -9.668 1.00 14.95 114 LEU A O 1
ATOM 882 N N . THR A 1 115 ? -39.411 13.131 -11.460 1.00 11.79 115 THR A N 1
ATOM 883 C CA . THR A 1 115 ? -40.686 13.722 -10.991 1.00 12.53 115 THR A CA 1
ATOM 884 C C . THR A 1 115 ? -41.366 12.729 -10.057 1.00 12.85 115 THR A C 1
ATOM 885 O O . THR A 1 115 ? -41.042 11.580 -10.009 1.00 12.89 115 THR A O 1
ATOM 889 N N . PRO A 1 116 ? -42.298 13.218 -9.230 1.00 13.46 116 PRO A N 1
ATOM 890 C CA . PRO A 1 116 ? -43.029 12.316 -8.342 1.00 13.27 116 PRO A CA 1
ATOM 891 C C . PRO A 1 116 ? -43.720 11.171 -9.107 1.00 12.61 116 PRO A C 1
ATOM 892 O O . PRO A 1 116 ? -43.646 10.000 -8.650 1.00 13.56 116 PRO A O 1
ATOM 896 N N . ARG A 1 117 ? -44.259 11.480 -10.250 1.00 11.97 117 ARG A N 1
ATOM 897 C CA . ARG A 1 117 ? -44.919 10.409 -11.046 1.00 12.82 117 ARG A CA 1
ATOM 898 C C . ARG A 1 117 ? -43.889 9.365 -11.560 1.00 12.08 117 ARG A C 1
ATOM 899 O O . ARG A 1 117 ? -44.215 8.210 -11.599 1.00 13.88 117 ARG A O 1
ATOM 907 N N . MET A 1 118 ? -42.706 9.787 -11.959 1.00 12.69 118 MET A N 1
ATOM 908 C CA . MET A 1 118 ? -41.648 8.835 -12.332 1.00 10.79 118 MET A CA 1
ATOM 909 C C . MET A 1 118 ? -41.226 7.967 -11.211 1.00 12.48 118 MET A C 1
ATOM 910 O O . MET A 1 118 ? -41.068 6.773 -11.374 1.00 13.85 118 MET A O 1
ATOM 915 N N . ILE A 1 119 ? -41.006 8.530 -10.001 1.00 11.17 119 ILE A N 1
ATOM 916 C CA . ILE A 1 119 ? -40.667 7.764 -8.848 1.00 12.72 119 ILE A CA 1
ATOM 917 C C . ILE A 1 119 ? -41.794 6.751 -8.532 1.00 11.95 119 ILE A C 1
ATOM 918 O O . ILE A 1 119 ? -41.513 5.602 -8.265 1.00 13.94 119 ILE A O 1
ATOM 923 N N . ARG A 1 120 ? -43.036 7.170 -8.638 1.00 14.29 120 ARG A N 1
ATOM 924 C CA . ARG A 1 120 ? -44.156 6.216 -8.482 1.00 16.02 120 ARG A CA 1
ATOM 925 C C . ARG A 1 120 ? -44.166 5.082 -9.490 1.00 16.10 120 ARG A C 1
ATOM 926 O O . ARG A 1 120 ? -44.381 3.941 -9.112 1.00 16.25 120 ARG A O 1
ATOM 934 N N . ARG A 1 121 ? -43.855 5.404 -10.740 1.00 15.92 121 ARG A N 1
ATOM 935 C CA . ARG A 1 121 ? -43.755 4.398 -11.821 1.00 15.96 121 ARG A CA 1
ATOM 936 C C . ARG A 1 121 ? -42.693 3.367 -11.498 1.00 14.34 121 ARG A C 1
ATOM 937 O O . ARG A 1 121 ? -42.864 2.134 -11.557 1.00 15.11 121 ARG A O 1
ATOM 945 N N . VAL A 1 122 ? -41.520 3.847 -11.053 1.00 13.78 122 VAL A N 1
ATOM 946 C CA . VAL A 1 122 ? -40.465 2.958 -10.582 1.00 12.40 122 VAL A CA 1
ATOM 947 C C . VAL A 1 122 ? -40.897 2.082 -9.418 1.00 13.84 122 VAL A C 1
ATOM 948 O O . VAL A 1 122 ? -40.661 0.895 -9.424 1.00 13.66 122 VAL A O 1
ATOM 952 N N . GLU A 1 123 ? -41.533 2.678 -8.410 1.00 14.10 123 GLU A N 1
ATOM 953 C CA . GLU A 1 123 ? -41.878 2.024 -7.185 1.00 13.32 123 GLU A CA 1
ATOM 954 C C . GLU A 1 123 ? -42.910 0.963 -7.458 1.00 12.97 123 GLU A C 1
ATOM 955 O O . GLU A 1 123 ? -42.796 -0.126 -6.938 1.00 15.45 123 GLU A O 1
ATOM 961 N N . ASP A 1 124 ? -43.844 1.313 -8.300 1.00 15.19 124 ASP A N 1
ATOM 962 C CA . ASP A 1 124 ? -45.001 0.368 -8.469 1.00 14.96 124 ASP A CA 1
ATOM 963 C C . ASP A 1 124 ? -44.462 -0.874 -9.204 1.00 16.40 124 ASP A C 1
ATOM 964 O O . ASP A 1 124 ? -44.773 -2.040 -8.848 1.00 18.52 124 ASP A O 1
ATOM 969 N N . ASP A 1 125 ? -43.602 -0.619 -10.204 1.00 15.18 125 ASP A N 1
ATOM 970 C CA . ASP A 1 125 ? -42.905 -1.734 -10.894 1.00 14.02 125 ASP A CA 1
ATOM 971 C C . ASP A 1 125 ? -42.033 -2.585 -9.970 1.00 14.77 125 ASP A C 1
ATOM 972 O O . ASP A 1 125 ? -42.013 -3.816 -9.996 1.00 15.64 125 ASP A O 1
ATOM 977 N N . LEU A 1 126 ? -41.171 -1.964 -9.156 1.00 13.95 126 LEU A N 1
ATOM 978 C CA . LEU A 1 126 ? -40.322 -2.591 -8.213 1.00 14.27 126 LEU A CA 1
ATOM 979 C C . LEU A 1 126 ? -41.059 -3.538 -7.267 1.00 15.08 126 LEU A C 1
ATOM 980 O O . LEU A 1 126 ? -40.625 -4.652 -7.039 1.00 15.93 126 LEU A O 1
ATOM 985 N N . ARG A 1 127 ? -42.140 -3.041 -6.716 1.00 16.80 127 ARG A N 1
ATOM 986 C CA . ARG A 1 127 ? -42.899 -3.837 -5.721 1.00 19.75 127 ARG A CA 1
ATOM 987 C C . ARG A 1 127 ? -43.481 -5.099 -6.351 1.00 18.12 127 ARG A C 1
ATOM 988 O O . ARG A 1 127 ? -43.322 -6.189 -5.807 1.00 20.30 127 ARG A O 1
ATOM 996 N N . ARG A 1 128 ? -44.051 -4.908 -7.517 1.00 20.12 128 ARG A N 1
ATOM 997 C CA . ARG A 1 128 ? -44.585 -6.064 -8.320 1.00 20.74 128 ARG A CA 1
ATOM 998 C C . ARG A 1 128 ? -43.520 -7.074 -8.669 1.00 21.20 128 ARG A C 1
ATOM 999 O O . ARG A 1 128 ? -43.642 -8.326 -8.447 1.00 21.15 128 ARG A O 1
ATOM 1007 N N . ARG A 1 129 ? -42.392 -6.591 -9.177 1.00 19.55 129 ARG A N 1
ATOM 1008 C CA . ARG A 1 129 ? -41.333 -7.480 -9.633 1.00 18.17 129 ARG A CA 1
ATOM 1009 C C . ARG A 1 129 ? -40.621 -8.135 -8.509 1.00 18.45 129 ARG A C 1
ATOM 1010 O O . ARG A 1 129 ? -40.283 -9.324 -8.600 1.00 19.32 129 ARG A O 1
ATOM 1018 N N . ALA A 1 130 ? -40.406 -7.423 -7.389 1.00 17.16 130 ALA A N 1
ATOM 1019 C CA . ALA A 1 130 ? -39.704 -8.011 -6.273 1.00 18.15 130 ALA A CA 1
ATOM 1020 C C . ALA A 1 130 ? -40.563 -9.173 -5.650 1.00 17.89 130 ALA A C 1
ATOM 1021 O O . ALA A 1 130 ? -40.015 -10.244 -5.295 1.00 19.11 130 ALA A O 1
ATOM 1023 N N . ARG A 1 131 ? -41.852 -8.896 -5.543 1.00 19.70 131 ARG A N 1
ATOM 1024 C CA . ARG A 1 131 ? -42.793 -9.906 -5.049 1.00 21.86 131 ARG A CA 1
ATOM 1025 C C . ARG A 1 131 ? -42.752 -11.115 -5.988 1.00 21.94 131 ARG A C 1
ATOM 1026 O O . ARG A 1 131 ? -42.629 -12.280 -5.509 1.00 21.93 131 ARG A O 1
ATOM 1034 N N . GLY A 1 132 ? -42.824 -10.866 -7.297 1.00 22.10 132 GLY A N 1
ATOM 1035 C CA . GLY A 1 132 ? -42.758 -12.004 -8.283 1.00 21.90 132 GLY A CA 1
ATOM 1036 C C . GLY A 1 132 ? -41.517 -12.859 -8.166 1.00 23.40 132 GLY A C 1
ATOM 1037 O O . GLY A 1 132 ? -41.559 -14.124 -8.133 1.00 22.82 132 GLY A O 1
ATOM 1038 N N . LEU A 1 133 ? -40.352 -12.195 -8.053 1.00 20.89 133 LEU A N 1
ATOM 1039 C CA . LEU A 1 133 ? -39.118 -12.857 -7.987 1.00 20.59 133 LEU A CA 1
ATOM 1040 C C . LEU A 1 133 ? -38.943 -13.670 -6.706 1.00 21.97 133 LEU A C 1
ATOM 1041 O O . LEU A 1 133 ? -38.400 -14.792 -6.741 1.00 23.52 133 LEU A O 1
ATOM 1046 N N . LEU A 1 134 ? -39.340 -13.127 -5.570 1.00 22.50 134 LEU A N 1
ATOM 1047 C CA . LEU A 1 134 ? -39.145 -13.824 -4.315 1.00 21.93 134 LEU A CA 1
ATOM 1048 C C . LEU A 1 134 ? -40.178 -14.975 -4.194 1.00 24.60 134 LEU A C 1
ATOM 1049 O O . LEU A 1 134 ? -39.847 -15.987 -3.616 1.00 23.68 134 LEU A O 1
ATOM 1054 N N . ASP A 1 135 ? -41.352 -14.775 -4.765 1.00 25.94 135 ASP A N 1
ATOM 1055 C CA . ASP A 1 135 ? -42.413 -15.840 -4.768 1.00 27.04 135 ASP A CA 1
ATOM 1056 C C . ASP A 1 135 ? -41.844 -17.033 -5.532 1.00 27.88 135 ASP A C 1
ATOM 1057 O O . ASP A 1 135 ? -42.166 -18.194 -5.204 1.00 28.21 135 ASP A O 1
ATOM 1062 N N . GLY A 1 136 ? -41.048 -16.790 -6.558 1.00 26.57 136 GLY A N 1
ATOM 1063 C CA . GLY A 1 136 ? -40.445 -17.814 -7.398 1.00 26.68 136 GLY A CA 1
ATOM 1064 C C . GLY A 1 136 ? -39.285 -18.610 -6.850 1.00 27.14 136 GLY A C 1
ATOM 1065 O O . GLY A 1 136 ? -38.887 -19.646 -7.436 1.00 27.54 136 GLY A O 1
ATOM 1066 N N . VAL A 1 137 ? -38.728 -18.171 -5.727 1.00 23.95 137 VAL A N 1
ATOM 1067 C CA . VAL A 1 137 ? -37.599 -18.808 -5.149 1.00 23.04 137 VAL A CA 1
ATOM 1068 C C . VAL A 1 137 ? -38.046 -20.179 -4.600 1.00 22.96 137 VAL A C 1
ATOM 1069 O O . VAL A 1 137 ? -39.060 -20.260 -3.970 1.00 24.19 137 VAL A O 1
ATOM 1073 N N . GLU A 1 138 ? -37.241 -21.184 -4.817 1.00 23.49 138 GLU A N 1
ATOM 1074 C CA . GLU A 1 138 ? -37.513 -22.482 -4.174 1.00 24.23 138 GLU A CA 1
ATOM 1075 C C . GLU A 1 138 ? -36.763 -22.555 -2.853 1.00 21.48 138 GLU A C 1
ATOM 1076 O O . GLU A 1 138 ? -35.517 -22.588 -2.827 1.00 23.06 138 GLU A O 1
ATOM 1082 N N . PRO A 1 139 ? -37.484 -22.582 -1.738 1.00 22.75 139 PRO A N 1
ATOM 1083 C CA . PRO A 1 139 ? -36.723 -22.570 -0.530 1.00 22.69 139 PRO A CA 1
ATOM 1084 C C . PRO A 1 139 ? -35.744 -23.643 -0.336 1.00 23.77 139 PRO A C 1
ATOM 1085 O O . PRO A 1 139 ? -36.093 -24.834 -0.575 1.00 24.56 139 PRO A O 1
ATOM 1089 N N . GLY A 1 140 ? -34.546 -23.316 0.128 1.00 20.90 140 GLY A N 1
ATOM 1090 C CA . GLY A 1 140 ? -33.458 -24.275 0.320 1.00 21.04 140 GLY A CA 1
ATOM 1091 C C . GLY A 1 140 ? -32.653 -24.676 -0.852 1.00 18.99 140 GLY A C 1
ATOM 1092 O O . GLY A 1 140 ? -31.612 -25.257 -0.631 1.00 24.55 140 GLY A O 1
ATOM 1093 N N . ALA A 1 141 ? -33.121 -24.396 -2.081 1.00 20.67 141 ALA A N 1
ATOM 1094 C CA . ALA A 1 141 ? -32.495 -24.751 -3.368 1.00 21.22 141 ALA A CA 1
ATOM 1095 C C . ALA A 1 141 ? -31.534 -23.620 -3.730 1.00 23.43 141 ALA A C 1
ATOM 1096 O O . ALA A 1 141 ? -32.025 -22.467 -3.738 1.00 22.50 141 ALA A O 1
ATOM 1098 N N . PRO A 1 142 ? -30.266 -23.952 -4.032 1.00 23.79 142 PRO A N 1
ATOM 1099 C CA . PRO A 1 142 ? -29.208 -22.946 -4.317 1.00 22.61 142 PRO A CA 1
ATOM 1100 C C . PRO A 1 142 ? -29.505 -22.238 -5.621 1.00 22.81 142 PRO A C 1
ATOM 1101 O O . PRO A 1 142 ? -29.955 -22.863 -6.628 1.00 22.80 142 PRO A O 1
ATOM 1105 N N . PHE A 1 143 ? -29.267 -20.906 -5.665 1.00 20.14 143 PHE A N 1
ATOM 1106 C CA . PHE A 1 143 ? -29.415 -20.201 -6.908 1.00 19.86 143 PHE A CA 1
ATOM 1107 C C . PHE A 1 143 ? -28.559 -18.910 -6.824 1.00 19.30 143 PHE A C 1
ATOM 1108 O O . PHE A 1 143 ? -28.075 -18.607 -5.774 1.00 19.08 143 PHE A O 1
ATOM 1116 N N . ASP A 1 144 ? -28.293 -18.308 -7.990 1.00 18.78 144 ASP A N 1
ATOM 1117 C CA . ASP A 1 144 ? -27.359 -17.156 -8.058 1.00 18.96 144 ASP A CA 1
ATOM 1118 C C . ASP A 1 144 ? -28.200 -15.925 -7.874 1.00 17.46 144 ASP A C 1
ATOM 1119 O O . ASP A 1 144 ? -28.943 -15.511 -8.773 1.00 18.83 144 ASP A O 1
ATOM 1124 N N . PHE A 1 145 ? -28.101 -15.389 -6.664 1.00 15.85 145 PHE A N 1
ATOM 1125 C CA . PHE A 1 145 ? -28.878 -14.195 -6.304 1.00 15.47 145 PHE A CA 1
ATOM 1126 C C . PHE A 1 145 ? -28.558 -12.995 -7.181 1.00 15.70 145 PHE A C 1
ATOM 1127 O O . PHE A 1 145 ? -29.495 -12.179 -7.407 1.00 15.61 145 PHE A O 1
ATOM 1135 N N . VAL A 1 146 ? -27.330 -12.934 -7.681 1.00 15.79 146 VAL A N 1
ATOM 1136 C CA . VAL A 1 146 ? -26.932 -11.766 -8.511 1.00 16.62 146 VAL A CA 1
ATOM 1137 C C . VAL A 1 146 ? -27.696 -11.791 -9.830 1.00 17.53 146 VAL A C 1
ATOM 1138 O O . VAL A 1 146 ? -28.432 -10.838 -10.185 1.00 18.68 146 VAL A O 1
ATOM 1142 N N . VAL A 1 147 ? -27.598 -12.936 -10.529 1.00 20.43 147 VAL A N 1
ATOM 1143 C CA . VAL A 1 147 ? -28.197 -13.043 -11.838 1.00 23.15 147 VAL A CA 1
ATOM 1144 C C . VAL A 1 147 ? -29.714 -13.055 -11.791 1.00 23.37 147 VAL A C 1
ATOM 1145 O O . VAL A 1 147 ? -30.363 -12.364 -12.566 1.00 24.16 147 VAL A O 1
ATOM 1149 N N . GLU A 1 148 ? -30.279 -13.740 -10.804 1.00 22.38 148 GLU A N 1
ATOM 1150 C CA . GLU A 1 148 ? -31.723 -13.905 -10.742 1.00 24.05 148 GLU A CA 1
ATOM 1151 C C . GLU A 1 148 ? -32.480 -12.713 -10.201 1.00 23.66 148 GLU A C 1
ATOM 1152 O O . GLU A 1 148 ? -33.630 -12.494 -10.569 1.00 26.45 148 GLU A O 1
ATOM 1158 N N . ILE A 1 149 ? -31.871 -11.966 -9.264 1.00 20.97 149 ILE A N 1
ATOM 1159 C CA . ILE A 1 149 ? -32.608 -10.918 -8.525 1.00 20.30 149 ILE A CA 1
ATOM 1160 C C . ILE A 1 149 ? -31.905 -9.575 -8.476 1.00 19.61 149 ILE A C 1
ATOM 1161 O O . ILE A 1 149 ? -32.511 -8.576 -8.888 1.00 20.84 149 ILE A O 1
ATOM 1166 N N . ALA A 1 150 ? -30.695 -9.545 -7.958 1.00 19.27 150 ALA A N 1
ATOM 1167 C CA . ALA A 1 150 ? -29.992 -8.270 -7.704 1.00 18.01 150 ALA A CA 1
ATOM 1168 C C . ALA A 1 150 ? -29.790 -7.482 -9.025 1.00 18.65 150 ALA A C 1
ATOM 1169 O O . ALA A 1 150 ? -29.843 -6.237 -8.996 1.00 18.64 150 ALA A O 1
ATOM 1171 N N . ALA A 1 151 ? -29.555 -8.156 -10.128 1.00 17.88 151 ALA A N 1
ATOM 1172 C CA . ALA A 1 151 ? -29.389 -7.483 -11.458 1.00 18.74 151 ALA A CA 1
ATOM 1173 C C . ALA A 1 151 ? -30.693 -7.000 -12.043 1.00 18.99 151 ALA A C 1
ATOM 1174 O O . ALA A 1 151 ? -30.793 -5.917 -12.695 1.00 18.62 151 ALA A O 1
ATOM 1176 N N . GLU A 1 152 ? -31.740 -7.793 -11.883 1.00 17.91 152 GLU A N 1
ATOM 1177 C CA . GLU A 1 152 ? -32.958 -7.562 -12.558 1.00 19.18 152 GLU A CA 1
ATOM 1178 C C . GLU A 1 152 ? -33.639 -6.302 -12.108 1.00 15.14 152 GLU A C 1
ATOM 1179 O O . GLU A 1 152 ? -34.085 -5.525 -12.932 1.00 16.01 152 GLU A O 1
ATOM 1185 N N . LEU A 1 153 ? -33.746 -6.113 -10.802 1.00 14.70 153 LEU A N 1
ATOM 1186 C CA . LEU A 1 153 ? -34.563 -5.030 -10.273 1.00 15.43 153 LEU A CA 1
ATOM 1187 C C . LEU A 1 153 ? -34.028 -3.683 -10.739 1.00 13.68 153 LEU A C 1
ATOM 1188 O O . LEU A 1 153 ? -34.755 -2.900 -11.278 1.00 12.49 153 LEU A O 1
ATOM 1193 N N . PRO A 1 154 ? -32.703 -3.440 -10.498 1.00 14.33 154 PRO A N 1
ATOM 1194 C CA . PRO A 1 154 ? -32.294 -2.066 -10.857 1.00 13.16 154 PRO A CA 1
ATOM 1195 C C . PRO A 1 154 ? -32.154 -1.866 -12.337 1.00 14.37 154 PRO A C 1
ATOM 1196 O O . PRO A 1 154 ? -32.309 -0.728 -12.793 1.00 12.87 154 PRO A O 1
ATOM 1200 N N . MET A 1 155 ? -32.022 -2.923 -13.140 1.00 13.68 155 MET A N 1
ATOM 1201 C CA . MET A 1 155 ? -32.030 -2.717 -14.552 1.00 14.59 155 MET A CA 1
ATOM 1202 C C . MET A 1 155 ? -33.439 -2.253 -15.029 1.00 14.50 155 MET A C 1
ATOM 1203 O O . MET A 1 155 ? -33.551 -1.385 -15.845 1.00 13.85 155 MET A O 1
ATOM 1208 N N . GLN A 1 156 ? -34.509 -2.857 -14.488 1.00 14.02 156 GLN A N 1
ATOM 1209 C CA . GLN A 1 156 ? -35.838 -2.472 -14.794 1.00 14.23 156 GLN A CA 1
ATOM 1210 C C . GLN A 1 156 ? -36.067 -1.043 -14.386 1.00 13.43 156 GLN A C 1
ATOM 1211 O O . GLN A 1 156 ? -36.711 -0.294 -15.099 1.00 14.41 156 GLN A O 1
ATOM 1217 N N . MET A 1 157 ? -35.600 -0.675 -13.204 1.00 13.04 157 MET A N 1
ATOM 1218 C CA . MET A 1 157 ? -35.659 0.732 -12.808 1.00 11.71 157 MET A CA 1
ATOM 1219 C C . MET A 1 157 ? -35.095 1.684 -13.851 1.00 12.77 157 MET A C 1
ATOM 1220 O O . MET A 1 157 ? -35.742 2.668 -14.221 1.00 12.00 157 MET A O 1
ATOM 1225 N N A ILE A 1 158 ? -33.875 1.441 -14.335 0.50 12.77 158 ILE A N 1
ATOM 1226 N N B ILE A 1 158 ? -33.889 1.399 -14.340 0.50 13.36 158 ILE A N 1
ATOM 1227 C CA A ILE A 1 158 ? -33.268 2.412 -15.219 0.50 12.85 158 ILE A CA 1
ATOM 1228 C CA B ILE A 1 158 ? -33.233 2.271 -15.286 0.50 13.44 158 ILE A CA 1
ATOM 1229 C C A ILE A 1 158 ? -33.928 2.342 -16.623 0.50 12.70 158 ILE A C 1
ATOM 1230 C C B ILE A 1 158 ? -33.977 2.338 -16.588 0.50 13.39 158 ILE A C 1
ATOM 1231 O O A ILE A 1 158 ? -33.998 3.330 -17.320 0.50 14.01 158 ILE A O 1
ATOM 1232 O O B ILE A 1 158 ? -34.119 3.388 -17.181 0.50 14.63 158 ILE A O 1
ATOM 1241 N N . CYS A 1 159 ? -34.496 1.190 -16.997 1.00 13.90 159 CYS A N 1
ATOM 1242 C CA . CYS A 1 159 ? -35.277 1.120 -18.198 1.00 13.64 159 CYS A CA 1
ATOM 1243 C C . CYS A 1 159 ? -36.523 2.062 -18.120 1.00 12.82 159 CYS A C 1
ATOM 1244 O O . CYS A 1 159 ? -36.882 2.686 -19.077 1.00 14.19 159 CYS A O 1
ATOM 1247 N N . ILE A 1 160 ? -37.184 2.110 -16.975 1.00 11.81 160 ILE A N 1
ATOM 1248 C CA . ILE A 1 160 ? -38.297 3.013 -16.719 1.00 12.04 160 ILE A CA 1
ATOM 1249 C C . ILE A 1 160 ? -37.845 4.470 -16.774 1.00 12.25 160 ILE A C 1
ATOM 1250 O O . ILE A 1 160 ? -38.450 5.287 -17.486 1.00 12.49 160 ILE A O 1
ATOM 1255 N N . LEU A 1 161 ? -36.720 4.791 -16.087 1.00 14.08 161 LEU A N 1
ATOM 1256 C CA . LEU A 1 161 ? -36.215 6.150 -16.106 1.00 12.95 161 LEU A CA 1
ATOM 1257 C C . LEU A 1 161 ? -35.909 6.618 -17.479 1.00 14.05 161 LEU A C 1
ATOM 1258 O O . LEU A 1 161 ? -36.169 7.769 -17.786 1.00 13.76 161 LEU A O 1
ATOM 1263 N N . LEU A 1 162 ? -35.294 5.765 -18.299 1.00 13.53 162 LEU A N 1
ATOM 1264 C CA . LEU A 1 162 ? -34.837 6.190 -19.644 1.00 16.09 162 LEU A CA 1
ATOM 1265 C C . LEU A 1 162 ? -35.945 6.020 -20.711 1.00 16.64 162 LEU A C 1
ATOM 1266 O O . LEU A 1 162 ? -35.753 6.322 -21.917 1.00 19.59 162 LEU A O 1
ATOM 1271 N N . GLY A 1 163 ? -37.055 5.427 -20.331 1.00 15.09 163 GLY A N 1
ATOM 1272 C CA . GLY A 1 163 ? -38.151 5.284 -21.286 1.00 15.71 163 GLY A CA 1
ATOM 1273 C C . GLY A 1 163 ? -37.918 4.207 -22.307 1.00 17.37 163 GLY A C 1
ATOM 1274 O O . GLY A 1 163 ? -38.301 4.420 -23.455 1.00 19.14 163 GLY A O 1
ATOM 1275 N N . VAL A 1 164 ? -37.297 3.091 -21.932 1.00 16.45 164 VAL A N 1
ATOM 1276 C CA . VAL A 1 164 ? -37.114 1.907 -22.831 1.00 17.93 164 VAL A CA 1
ATOM 1277 C C . VAL A 1 164 ? -38.399 1.045 -22.808 1.00 19.69 164 VAL A C 1
ATOM 1278 O O . VAL A 1 164 ? -38.767 0.531 -21.786 1.00 21.02 164 VAL A O 1
ATOM 1282 N N . PRO A 1 165 ? -39.062 0.911 -23.959 1.00 22.79 165 PRO A N 1
ATOM 1283 C CA . PRO A 1 165 ? -40.306 0.084 -24.010 1.00 24.30 165 PRO A CA 1
ATOM 1284 C C . PRO A 1 165 ? -40.026 -1.365 -23.540 1.00 25.32 165 PRO A C 1
ATOM 1285 O O . PRO A 1 165 ? -38.945 -1.886 -23.753 1.00 24.19 165 PRO A O 1
ATOM 1289 N N . GLU A 1 166 ? -40.964 -2.017 -22.837 1.00 27.75 166 GLU A N 1
ATOM 1290 C CA . GLU A 1 166 ? -40.683 -3.359 -22.305 1.00 31.38 166 GLU A CA 1
ATOM 1291 C C . GLU A 1 166 ? -40.134 -4.337 -23.351 1.00 31.05 166 GLU A C 1
ATOM 1292 O O . GLU A 1 166 ? -39.262 -5.147 -23.040 1.00 31.34 166 GLU A O 1
ATOM 1298 N N . THR A 1 167 ? -40.612 -4.187 -24.586 1.00 32.27 167 THR A N 1
ATOM 1299 C CA . THR A 1 167 ? -40.265 -5.009 -25.774 1.00 33.38 167 THR A CA 1
ATOM 1300 C C . THR A 1 167 ? -38.818 -4.848 -26.285 1.00 33.27 167 THR A C 1
ATOM 1301 O O . THR A 1 167 ? -38.263 -5.679 -27.022 1.00 32.96 167 THR A O 1
ATOM 1305 N N . ASP A 1 168 ? -38.156 -3.785 -25.857 1.00 32.26 168 ASP A N 1
ATOM 1306 C CA . ASP A 1 168 ? -36.798 -3.497 -26.319 1.00 31.86 168 ASP A CA 1
ATOM 1307 C C . ASP A 1 168 ? -35.822 -3.572 -25.177 1.00 31.42 168 ASP A C 1
ATOM 1308 O O . ASP A 1 168 ? -34.633 -3.204 -25.369 1.00 31.23 168 ASP A O 1
ATOM 1313 N N . ARG A 1 169 ? -36.289 -4.024 -23.998 1.00 30.25 169 ARG A N 1
ATOM 1314 C CA . ARG A 1 169 ? -35.464 -4.016 -22.787 1.00 29.93 169 ARG A CA 1
ATOM 1315 C C . ARG A 1 169 ? -34.388 -5.064 -22.874 1.00 30.98 169 ARG A C 1
ATOM 1316 O O . ARG A 1 169 ? -33.304 -4.865 -22.336 1.00 29.78 169 ARG A O 1
ATOM 1324 N N . HIS A 1 170 ? -34.655 -6.134 -23.631 1.00 31.87 170 HIS A N 1
ATOM 1325 C CA . HIS A 1 170 ? -33.605 -7.128 -23.875 1.00 32.64 170 HIS A CA 1
ATOM 1326 C C . HIS A 1 170 ? -32.299 -6.522 -24.432 1.00 31.88 170 HIS A C 1
ATOM 1327 O O . HIS A 1 170 ? -31.221 -7.052 -24.165 1.00 32.23 170 HIS A O 1
ATOM 1334 N N . TRP A 1 171 ? -32.352 -5.443 -25.213 1.00 32.09 171 TRP A N 1
ATOM 1335 C CA . TRP A 1 171 ? -31.087 -4.932 -25.749 1.00 32.45 171 TRP A CA 1
ATOM 1336 C C . TRP A 1 171 ? -30.140 -4.602 -24.577 1.00 32.87 171 TRP A C 1
ATOM 1337 O O . TRP A 1 171 ? -28.922 -4.841 -24.638 1.00 32.24 171 TRP A O 1
ATOM 1348 N N . LEU A 1 172 ? -30.702 -4.069 -23.499 1.00 32.05 172 LEU A N 1
ATOM 1349 C CA . LEU A 1 172 ? -29.868 -3.663 -22.364 1.00 31.19 172 LEU A CA 1
ATOM 1350 C C . LEU A 1 172 ? -29.423 -4.914 -21.577 1.00 32.08 172 LEU A C 1
ATOM 1351 O O . LEU A 1 172 ? -28.256 -4.993 -21.156 1.00 32.10 172 LEU A O 1
ATOM 1356 N N . PHE A 1 173 ? -30.344 -5.861 -21.362 1.00 33.54 173 PHE A N 1
ATOM 1357 C CA . PHE A 1 173 ? -30.057 -7.032 -20.534 1.00 36.36 173 PHE A CA 1
ATOM 1358 C C . PHE A 1 173 ? -28.967 -7.858 -21.218 1.00 37.57 173 PHE A C 1
ATOM 1359 O O . PHE A 1 173 ? -28.037 -8.308 -20.579 1.00 39.19 173 PHE A O 1
ATOM 1367 N N . GLU A 1 174 ? -29.071 -7.995 -22.527 1.00 39.39 174 GLU A N 1
ATOM 1368 C CA . GLU A 1 174 ? -28.089 -8.776 -23.301 1.00 40.31 174 GLU A CA 1
ATOM 1369 C C . GLU A 1 174 ? -26.704 -8.124 -23.354 1.00 41.42 174 GLU A C 1
ATOM 1370 O O . GLU A 1 174 ? -25.745 -8.798 -23.716 1.00 40.49 174 GLU A O 1
ATOM 1376 N N . ALA A 1 175 ? -26.603 -6.831 -23.009 1.00 42.09 175 ALA A N 1
ATOM 1377 C CA . ALA A 1 175 ? -25.330 -6.115 -22.967 1.00 43.46 175 ALA A CA 1
ATOM 1378 C C . ALA A 1 175 ? -24.619 -6.190 -21.619 1.00 44.95 175 ALA A C 1
ATOM 1379 O O . ALA A 1 175 ? -23.448 -5.808 -21.514 1.00 45.97 175 ALA A O 1
ATOM 1381 N N . VAL A 1 176 ? -25.310 -6.680 -20.588 1.00 46.87 176 VAL A N 1
ATOM 1382 C CA . VAL A 1 176 ? -24.829 -6.576 -19.205 1.00 47.75 176 VAL A CA 1
ATOM 1383 C C . VAL A 1 176 ? -24.250 -7.909 -18.740 1.00 48.83 176 VAL A C 1
ATOM 1384 O O . VAL A 1 176 ? -24.734 -8.976 -19.157 1.00 50.31 176 VAL A O 1
ATOM 1386 N N . ARG A 1 201 ? -24.681 -3.142 -30.891 1.00 42.04 201 ARG A N 1
ATOM 1387 C CA . ARG A 1 201 ? -26.080 -3.589 -30.924 1.00 42.00 201 ARG A CA 1
ATOM 1388 C C . ARG A 1 201 ? -26.908 -2.684 -29.972 1.00 40.47 201 ARG A C 1
ATOM 1389 O O . ARG A 1 201 ? -27.969 -2.149 -30.360 1.00 39.44 201 ARG A O 1
ATOM 1397 N N . LEU A 1 202 ? -26.384 -2.494 -28.760 1.00 37.99 202 LEU A N 1
ATOM 1398 C CA . LEU A 1 202 ? -26.961 -1.556 -27.775 1.00 36.08 202 LEU A CA 1
ATOM 1399 C C . LEU A 1 202 ? -26.774 -0.135 -28.272 1.00 35.09 202 LEU A C 1
ATOM 1400 O O . LEU A 1 202 ? -27.682 0.690 -28.142 1.00 32.98 202 LEU A O 1
ATOM 1405 N N . TYR A 1 203 ? -25.584 0.154 -28.805 1.00 34.69 203 TYR A N 1
ATOM 1406 C CA . TYR A 1 203 ? -25.264 1.462 -29.367 1.00 34.62 203 TYR A CA 1
ATOM 1407 C C . TYR A 1 203 ? -26.259 1.803 -30.407 1.00 33.06 203 TYR A C 1
ATOM 1408 O O . TYR A 1 203 ? -26.820 2.894 -30.373 1.00 30.08 203 TYR A O 1
ATOM 1417 N N . THR A 1 204 ? -26.482 0.885 -31.345 1.00 31.44 204 THR A N 1
ATOM 1418 C CA . THR A 1 204 ? -27.378 1.167 -32.442 1.00 32.20 204 THR A CA 1
ATOM 1419 C C . THR A 1 204 ? -28.774 1.390 -31.891 1.00 28.81 204 THR A C 1
ATOM 1420 O O . THR A 1 204 ? -29.456 2.312 -32.317 1.00 28.17 204 THR A O 1
ATOM 1424 N N . TYR A 1 205 ? -29.177 0.523 -30.946 1.00 27.80 205 TYR A N 1
ATOM 1425 C CA . TYR A 1 205 ? -30.516 0.616 -30.347 1.00 25.67 205 TYR A CA 1
ATOM 1426 C C . TYR A 1 205 ? -30.656 1.979 -29.653 1.00 24.33 205 TYR A C 1
ATOM 1427 O O . TYR A 1 205 ? -31.620 2.709 -29.901 1.00 24.03 205 TYR A O 1
ATOM 1436 N N . ALA A 1 206 ? -29.652 2.359 -28.867 1.00 23.75 206 ALA A N 1
ATOM 1437 C CA . ALA A 1 206 ? -29.722 3.633 -28.114 1.00 22.48 206 ALA A CA 1
ATOM 1438 C C . ALA A 1 206 ? -29.812 4.848 -29.021 1.00 22.60 206 ALA A C 1
ATOM 1439 O O . ALA A 1 206 ? -30.637 5.732 -28.780 1.00 21.28 206 ALA A O 1
ATOM 1441 N N . LEU A 1 207 ? -29.052 4.885 -30.127 1.00 22.29 207 LEU A N 1
ATOM 1442 C CA . LEU A 1 207 ? -29.230 5.953 -31.080 1.00 22.61 207 LEU A CA 1
ATOM 1443 C C . LEU A 1 207 ? -30.615 6.036 -31.720 1.00 22.32 207 LEU A C 1
ATOM 1444 O O . LEU A 1 207 ? -31.123 7.141 -31.965 1.00 22.20 207 LEU A O 1
ATOM 1449 N N . GLU A 1 208 ? -31.248 4.875 -32.021 1.00 21.41 208 GLU A N 1
ATOM 1450 C CA . GLU A 1 208 ? -32.618 4.860 -32.548 1.00 23.13 208 GLU A CA 1
ATOM 1451 C C . GLU A 1 208 ? -33.594 5.325 -31.475 1.00 21.86 208 GLU A C 1
ATOM 1452 O O . GLU A 1 208 ? -34.560 5.987 -31.795 1.00 22.09 208 GLU A O 1
ATOM 1458 N N . LEU A 1 209 ? -33.310 4.978 -30.216 1.00 20.95 209 LEU A N 1
ATOM 1459 C CA . LEU A 1 209 ? -34.180 5.394 -29.090 1.00 21.44 209 LEU A CA 1
ATOM 1460 C C . LEU A 1 209 ? -34.082 6.897 -28.908 1.00 19.73 209 LEU A C 1
ATOM 1461 O O . LEU A 1 209 ? -35.106 7.608 -28.813 1.00 21.67 209 LEU A O 1
ATOM 1466 N N . ILE A 1 210 ? -32.848 7.412 -28.937 1.00 20.15 210 ILE A N 1
ATOM 1467 C CA . ILE A 1 210 ? -32.624 8.854 -28.918 1.00 20.59 210 ILE A CA 1
ATOM 1468 C C . ILE A 1 210 ? -33.369 9.557 -30.086 1.00 21.87 210 ILE A C 1
ATOM 1469 O O . ILE A 1 210 ? -34.046 10.580 -29.901 1.00 22.66 210 ILE A O 1
ATOM 1474 N N . ALA A 1 211 ? -33.212 9.059 -31.313 1.00 21.16 211 ALA A N 1
ATOM 1475 C CA . ALA A 1 211 ? -33.891 9.697 -32.426 1.00 22.14 211 ALA A CA 1
ATOM 1476 C C . ALA A 1 211 ? -35.396 9.706 -32.220 1.00 21.18 211 ALA A C 1
ATOM 1477 O O . ALA A 1 211 ? -36.061 10.693 -32.510 1.00 22.20 211 ALA A O 1
ATOM 1479 N N . GLY A 1 212 ? -35.924 8.609 -31.716 1.00 21.91 212 GLY A N 1
ATOM 1480 C CA . GLY A 1 212 ? -37.358 8.526 -31.461 1.00 21.89 212 GLY A CA 1
ATOM 1481 C C . GLY A 1 212 ? -37.828 9.500 -30.374 1.00 23.83 212 GLY A C 1
ATOM 1482 O O . GLY A 1 212 ? -38.925 10.042 -30.497 1.00 25.05 212 GLY A O 1
ATOM 1483 N N . LYS A 1 213 ? -36.984 9.792 -29.358 1.00 22.12 213 LYS A N 1
ATOM 1484 C CA . LYS A 1 213 ? -37.382 10.771 -28.354 1.00 23.85 213 LYS A CA 1
ATOM 1485 C C . LYS A 1 213 ? -37.333 12.189 -28.910 1.00 22.85 213 LYS A C 1
ATOM 1486 O O . LYS A 1 213 ? -38.135 13.048 -28.532 1.00 23.84 213 LYS A O 1
ATOM 1492 N N . ARG A 1 214 ? -36.379 12.484 -29.811 1.00 23.02 214 ARG A N 1
ATOM 1493 C CA . ARG A 1 214 ? -36.413 13.753 -30.494 1.00 22.62 214 ARG A CA 1
ATOM 1494 C C . ARG A 1 214 ? -37.672 13.875 -31.388 1.00 24.35 214 ARG A C 1
ATOM 1495 O O . ARG A 1 214 ? -38.266 14.927 -31.454 1.00 27.16 214 ARG A O 1
ATOM 1503 N N . ALA A 1 215 ? -38.042 12.806 -32.062 1.00 27.40 215 ALA A N 1
ATOM 1504 C CA . ALA A 1 215 ? -39.195 12.913 -32.978 1.00 28.29 215 ALA A CA 1
ATOM 1505 C C . ALA A 1 215 ? -40.482 13.054 -32.139 1.00 30.30 215 ALA A C 1
ATOM 1506 O O . ALA A 1 215 ? -41.414 13.846 -32.468 1.00 30.87 215 ALA A O 1
ATOM 1508 N N . GLU A 1 216 ? -40.566 12.287 -31.048 1.00 29.20 216 GLU A N 1
ATOM 1509 C CA . GLU A 1 216 ? -41.813 12.252 -30.258 1.00 30.00 216 GLU A CA 1
ATOM 1510 C C . GLU A 1 216 ? -41.421 12.243 -28.773 1.00 27.15 216 GLU A C 1
ATOM 1511 O O . GLU A 1 216 ? -41.240 11.181 -28.222 1.00 25.69 216 GLU A O 1
ATOM 1517 N N . PRO A 1 217 ? -41.273 13.415 -28.181 1.00 27.04 217 PRO A N 1
ATOM 1518 C CA . PRO A 1 217 ? -40.942 13.586 -26.764 1.00 25.57 217 PRO A CA 1
ATOM 1519 C C . PRO A 1 217 ? -41.867 12.788 -25.886 1.00 26.05 217 PRO A C 1
ATOM 1520 O O . PRO A 1 217 ? -43.080 12.674 -26.166 1.00 27.74 217 PRO A O 1
ATOM 1524 N N . ALA A 1 218 ? -41.294 12.150 -24.885 1.00 23.70 218 ALA A N 1
ATOM 1525 C CA . ALA A 1 218 ? -42.012 11.281 -24.006 1.00 21.27 218 ALA A CA 1
ATOM 1526 C C . ALA A 1 218 ? -41.756 11.733 -22.545 1.00 20.17 218 ALA A C 1
ATOM 1527 O O . ALA A 1 218 ? -40.877 12.554 -22.317 1.00 21.54 218 ALA A O 1
ATOM 1529 N N . ASP A 1 219 ? -42.485 11.137 -21.628 1.00 18.39 219 ASP A N 1
ATOM 1530 C CA . ASP A 1 219 ? -42.417 11.542 -20.207 1.00 18.56 219 ASP A CA 1
ATOM 1531 C C . ASP A 1 219 ? -41.379 10.698 -19.484 1.00 16.68 219 ASP A C 1
ATOM 1532 O O . ASP A 1 219 ? -41.728 9.869 -18.653 1.00 16.36 219 ASP A O 1
ATOM 1537 N N . ASP A 1 220 ? -40.118 10.929 -19.826 1.00 16.16 220 ASP A N 1
ATOM 1538 C CA . ASP A 1 220 ? -39.011 10.182 -19.210 1.00 15.35 220 ASP A CA 1
ATOM 1539 C C . ASP A 1 220 ? -37.750 10.999 -19.247 1.00 13.50 220 ASP A C 1
ATOM 1540 O O . ASP A 1 220 ? -37.681 12.064 -19.850 1.00 13.29 220 ASP A O 1
ATOM 1545 N N . MET A 1 221 ? -36.739 10.477 -18.541 1.00 13.95 221 MET A N 1
ATOM 1546 C CA . MET A 1 221 ? -35.518 11.269 -18.342 1.00 14.58 221 MET A CA 1
ATOM 1547 C C . MET A 1 221 ? -34.715 11.469 -19.611 1.00 14.25 221 MET A C 1
ATOM 1548 O O . MET A 1 221 ? -34.084 12.508 -19.822 1.00 14.96 221 MET A O 1
ATOM 1553 N N . LEU A 1 222 ? -34.711 10.469 -20.474 1.00 14.14 222 LEU A N 1
ATOM 1554 C CA . LEU A 1 222 ? -33.977 10.605 -21.705 1.00 14.17 222 LEU A CA 1
ATOM 1555 C C . LEU A 1 222 ? -34.571 11.620 -22.615 1.00 15.48 222 LEU A C 1
ATOM 1556 O O . LEU A 1 222 ? -33.835 12.356 -23.273 1.00 15.24 222 LEU A O 1
ATOM 1561 N N . SER A 1 223 ? -35.894 11.643 -22.695 1.00 15.72 223 SER A N 1
ATOM 1562 C CA . SER A 1 223 ? -36.549 12.685 -23.449 1.00 17.87 223 SER A CA 1
ATOM 1563 C C . SER A 1 223 ? -36.294 14.109 -22.928 1.00 17.20 223 SER A C 1
ATOM 1564 O O . SER A 1 223 ? -36.112 15.025 -23.696 1.00 16.26 223 SER A O 1
ATOM 1567 N N . VAL A 1 224 ? -36.283 14.264 -21.586 1.00 15.40 224 VAL A N 1
ATOM 1568 C CA . VAL A 1 224 ? -36.020 15.527 -21.006 1.00 15.35 224 VAL A CA 1
ATOM 1569 C C . VAL A 1 224 ? -34.694 16.047 -21.414 1.00 15.84 224 VAL A C 1
ATOM 1570 O O . VAL A 1 224 ? -34.549 17.227 -21.794 1.00 16.37 224 VAL A O 1
ATOM 1574 N N . VAL A 1 225 ? -33.675 15.179 -21.354 1.00 14.65 225 VAL A N 1
ATOM 1575 C CA . VAL A 1 225 ? -32.328 15.615 -21.738 1.00 15.36 225 VAL A CA 1
ATOM 1576 C C . VAL A 1 225 ? -32.210 15.830 -23.239 1.00 15.62 225 VAL A C 1
ATOM 1577 O O . VAL A 1 225 ? -31.573 16.768 -23.680 1.00 18.20 225 VAL A O 1
ATOM 1581 N N . ALA A 1 226 ? -32.815 14.960 -24.024 1.00 15.71 226 ALA A N 1
ATOM 1582 C CA . ALA A 1 226 ? -32.717 15.013 -25.527 1.00 16.85 226 ALA A CA 1
ATOM 1583 C C . ALA A 1 226 ? -33.383 16.219 -26.089 1.00 19.72 226 ALA A C 1
ATOM 1584 O O . ALA A 1 226 ? -32.921 16.756 -27.103 1.00 20.11 226 ALA A O 1
ATOM 1586 N N . ASN A 1 227 ? -34.388 16.721 -25.372 1.00 20.36 227 ASN A N 1
ATOM 1587 C CA . ASN A 1 227 ? -35.220 17.791 -25.884 1.00 21.62 227 ASN A CA 1
ATOM 1588 C C . ASN A 1 227 ? -35.027 19.104 -25.168 1.00 23.54 227 ASN A C 1
ATOM 1589 O O . ASN A 1 227 ? -35.894 19.982 -25.309 1.00 26.54 227 ASN A O 1
ATOM 1594 N N . ALA A 1 228 ? -33.948 19.237 -24.413 1.00 24.24 228 ALA A N 1
ATOM 1595 C CA . ALA A 1 228 ? -33.566 20.448 -23.748 1.00 27.29 228 ALA A CA 1
ATOM 1596 C C . ALA A 1 228 ? -32.955 21.324 -24.838 1.00 30.52 228 ALA A C 1
ATOM 1597 O O . ALA A 1 228 ? -33.599 22.258 -25.253 1.00 34.41 228 ALA A O 1
ATOM 1599 N N . LEU A 1 238 ? -27.923 18.901 -27.209 1.00 21.80 238 LEU A N 1
ATOM 1600 C CA . LEU A 1 238 ? -26.987 17.822 -26.966 1.00 20.72 238 LEU A CA 1
ATOM 1601 C C . LEU A 1 238 ? -26.818 16.894 -28.124 1.00 20.97 238 LEU A C 1
ATOM 1602 O O . LEU A 1 238 ? -27.800 16.503 -28.770 1.00 19.92 238 LEU A O 1
ATOM 1607 N N . SER A 1 239 ? -25.561 16.440 -28.368 1.00 18.30 239 SER A N 1
ATOM 1608 C CA . SER A 1 239 ? -25.269 15.515 -29.429 1.00 17.66 239 SER A CA 1
ATOM 1609 C C . SER A 1 239 ? -25.712 14.143 -29.100 1.00 17.35 239 SER A C 1
ATOM 1610 O O . SER A 1 239 ? -25.923 13.803 -27.878 1.00 14.49 239 SER A O 1
ATOM 1613 N N . ASP A 1 240 ? -25.776 13.273 -30.078 1.00 14.74 240 ASP A N 1
ATOM 1614 C CA . ASP A 1 240 ? -26.034 11.844 -29.839 1.00 14.40 240 ASP A CA 1
ATOM 1615 C C . ASP A 1 240 ? -24.974 11.264 -28.842 1.00 15.41 240 ASP A C 1
ATOM 1616 O O . ASP A 1 240 ? -25.290 10.482 -27.976 1.00 13.83 240 ASP A O 1
ATOM 1621 N N . ALA A 1 241 ? -23.719 11.677 -28.975 1.00 15.11 241 ALA A N 1
ATOM 1622 C CA . ALA A 1 241 ? -22.647 11.169 -28.113 1.00 14.26 241 ALA A CA 1
ATOM 1623 C C . ALA A 1 241 ? -22.925 11.497 -26.687 1.00 11.05 241 ALA A C 1
ATOM 1624 O O . ALA A 1 241 ? -22.727 10.660 -25.781 1.00 13.38 241 ALA A O 1
ATOM 1626 N N . GLU A 1 242 ? -23.255 12.727 -26.463 1.00 12.00 242 GLU A N 1
ATOM 1627 C CA . GLU A 1 242 ? -23.530 13.232 -25.119 1.00 12.84 242 GLU A CA 1
ATOM 1628 C C . GLU A 1 242 ? -24.734 12.459 -24.532 1.00 12.55 242 GLU A C 1
ATOM 1629 O O . GLU A 1 242 ? -24.751 12.065 -23.331 1.00 12.75 242 GLU A O 1
ATOM 1635 N N . LEU A 1 243 ? -25.769 12.296 -25.331 1.00 12.32 243 LEU A N 1
ATOM 1636 C CA . LEU A 1 243 ? -26.926 11.522 -24.885 1.00 11.29 243 LEU A CA 1
ATOM 1637 C C . LEU A 1 243 ? -26.647 10.076 -24.596 1.00 11.83 243 LEU A C 1
ATOM 1638 O O . LEU A 1 243 ? -27.144 9.493 -23.594 1.00 12.48 243 LEU A O 1
ATOM 1643 N N . TYR A 1 244 ? -25.771 9.474 -25.385 1.00 11.93 244 TYR A N 1
ATOM 1644 C CA . TYR A 1 244 ? -25.342 8.122 -25.155 1.00 13.05 244 TYR A CA 1
ATOM 1645 C C . TYR A 1 244 ? -24.506 7.982 -23.894 1.00 12.49 244 TYR A C 1
ATOM 1646 O O . TYR A 1 244 ? -24.682 7.036 -23.137 1.00 13.39 244 TYR A O 1
ATOM 1655 N N . LEU A 1 245 ? -23.672 8.978 -23.629 1.00 11.81 245 LEU A N 1
ATOM 1656 C CA . LEU A 1 245 ? -22.872 8.958 -22.401 1.00 11.93 245 LEU A CA 1
ATOM 1657 C C . LEU A 1 245 ? -23.809 9.068 -21.187 1.00 12.01 245 LEU A C 1
ATOM 1658 O O . LEU A 1 245 ? -23.629 8.322 -20.209 1.00 12.40 245 LEU A O 1
ATOM 1663 N N . PHE A 1 246 ? -24.855 9.880 -21.310 1.00 12.01 246 PHE A N 1
ATOM 1664 C CA . PHE A 1 246 ? -25.880 9.957 -20.212 1.00 12.08 246 PHE A CA 1
ATOM 1665 C C . PHE A 1 246 ? -26.622 8.638 -20.038 1.00 12.75 246 PHE A C 1
ATOM 1666 O O . PHE A 1 246 ? -26.860 8.166 -18.938 1.00 11.76 246 PHE A O 1
ATOM 1674 N N . PHE A 1 247 ? -27.073 8.080 -21.160 1.00 11.08 247 PHE A N 1
ATOM 1675 C CA . PHE A 1 247 ? -27.673 6.727 -21.151 1.00 12.50 247 PHE A CA 1
ATOM 1676 C C . PHE A 1 247 ? -26.820 5.696 -20.404 1.00 11.12 247 PHE A C 1
ATOM 1677 O O . PHE A 1 247 ? -27.315 4.967 -19.473 1.00 12.02 247 PHE A O 1
ATOM 1685 N N A HIS A 1 248 ? -25.545 5.650 -20.743 0.50 10.52 248 HIS A N 1
ATOM 1686 N N B HIS A 1 248 ? -25.544 5.651 -20.727 0.50 11.96 248 HIS A N 1
ATOM 1687 C CA A HIS A 1 248 ? -24.616 4.711 -20.105 0.50 10.34 248 HIS A CA 1
ATOM 1688 C CA B HIS A 1 248 ? -24.598 4.707 -20.113 0.50 12.89 248 HIS A CA 1
ATOM 1689 C C A HIS A 1 248 ? -24.400 5.049 -18.633 0.50 10.72 248 HIS A C 1
ATOM 1690 C C B HIS A 1 248 ? -24.292 5.056 -18.635 0.50 12.33 248 HIS A C 1
ATOM 1691 O O A HIS A 1 248 ? -24.332 4.132 -17.830 0.50 12.53 248 HIS A O 1
ATOM 1692 O O B HIS A 1 248 ? -23.985 4.181 -17.839 0.50 13.44 248 HIS A O 1
ATOM 1705 N N . LEU A 1 249 ? -24.275 6.321 -18.276 1.00 11.64 249 LEU A N 1
ATOM 1706 C CA . LEU A 1 249 ? -24.178 6.731 -16.858 1.00 11.42 249 LEU A CA 1
ATOM 1707 C C . LEU A 1 249 ? -25.304 6.056 -16.063 1.00 12.53 249 LEU A C 1
ATOM 1708 O O . LEU A 1 249 ? -25.045 5.490 -15.001 1.00 11.49 249 LEU A O 1
ATOM 1713 N N . LEU A 1 250 ? -26.546 6.240 -16.495 1.00 11.64 250 LEU A N 1
ATOM 1714 C CA . LEU A 1 250 ? -27.670 5.668 -15.752 1.00 11.45 250 LEU A CA 1
ATOM 1715 C C . LEU A 1 250 ? -27.685 4.186 -15.841 1.00 12.35 250 LEU A C 1
ATOM 1716 O O . LEU A 1 250 ? -27.993 3.491 -14.876 1.00 12.10 250 LEU A O 1
ATOM 1721 N N . PHE A 1 251 ? -27.423 3.637 -17.005 1.00 13.15 251 PHE A N 1
ATOM 1722 C CA . PHE A 1 251 ? -27.299 2.189 -17.147 1.00 17.42 251 PHE A CA 1
ATOM 1723 C C . PHE A 1 251 ? -26.280 1.642 -16.113 1.00 16.21 251 PHE A C 1
ATOM 1724 O O . PHE A 1 251 ? -26.621 0.678 -15.379 1.00 20.59 251 PHE A O 1
ATOM 1732 N N A SER A 1 252 ? -25.112 2.289 -15.976 0.50 15.37 252 SER A N 1
ATOM 1733 N N B SER A 1 252 ? -25.098 2.245 -15.956 0.50 15.86 252 SER A N 1
ATOM 1734 C CA A SER A 1 252 ? -24.051 1.907 -15.020 0.50 14.83 252 SER A CA 1
ATOM 1735 C CA B SER A 1 252 ? -24.085 1.796 -14.970 0.50 15.97 252 SER A CA 1
ATOM 1736 C C A SER A 1 252 ? -24.674 1.910 -13.590 0.50 15.39 252 SER A C 1
ATOM 1737 C C B SER A 1 252 ? -24.622 1.933 -13.526 0.50 15.87 252 SER A C 1
ATOM 1738 O O A SER A 1 252 ? -24.620 0.941 -12.834 0.50 17.30 252 SER A O 1
ATOM 1739 O O B SER A 1 252 ? -24.345 1.145 -12.631 0.50 17.75 252 SER A O 1
ATOM 1744 N N . ALA A 1 253 ? -25.386 2.983 -13.306 1.00 13.38 253 ALA A N 1
ATOM 1745 C CA . ALA A 1 253 ? -25.932 3.219 -12.018 1.00 14.80 253 ALA A CA 1
ATOM 1746 C C . ALA A 1 253 ? -26.821 2.096 -11.607 1.00 16.17 253 ALA A C 1
ATOM 1747 O O . ALA A 1 253 ? -26.793 1.712 -10.438 1.00 15.41 253 ALA A O 1
ATOM 1749 N N . GLY A 1 254 ? -27.608 1.572 -12.537 1.00 16.32 254 GLY A N 1
ATOM 1750 C CA . GLY A 1 254 ? -28.528 0.476 -12.276 1.00 19.77 254 GLY A CA 1
ATOM 1751 C C . GLY A 1 254 ? -27.873 -0.872 -12.281 1.00 21.50 254 GLY A C 1
ATOM 1752 O O . GLY A 1 254 ? -27.848 -1.603 -11.232 1.00 22.10 254 GLY A O 1
ATOM 1753 N N . ALA A 1 255 ? -27.314 -1.213 -13.431 1.00 21.63 255 ALA A N 1
ATOM 1754 C CA . ALA A 1 255 ? -26.711 -2.554 -13.655 1.00 23.27 255 ALA A CA 1
ATOM 1755 C C . ALA A 1 255 ? -25.458 -2.867 -12.936 1.00 22.64 255 ALA A C 1
ATOM 1756 O O . ALA A 1 255 ? -25.099 -4.076 -12.744 1.00 25.77 255 ALA A O 1
ATOM 1758 N N . GLU A 1 256 ? -24.743 -1.850 -12.484 1.00 17.51 256 GLU A N 1
ATOM 1759 C CA A GLU A 1 256 ? -23.539 -2.034 -11.760 0.52 17.65 256 GLU A CA 1
ATOM 1760 C CA B GLU A 1 256 ? -23.578 -2.049 -11.727 0.48 16.54 256 GLU A CA 1
ATOM 1761 C C . GLU A 1 256 ? -23.803 -1.602 -10.286 1.00 15.49 256 GLU A C 1
ATOM 1762 O O . GLU A 1 256 ? -23.908 -2.451 -9.363 1.00 12.99 256 GLU A O 1
ATOM 1773 N N A THR A 1 257 ? -23.889 -0.315 -10.053 0.50 13.33 257 THR A N 1
ATOM 1774 N N B THR A 1 257 ? -23.812 -0.287 -10.018 0.50 12.83 257 THR A N 1
ATOM 1775 C CA A THR A 1 257 ? -23.758 0.186 -8.725 0.50 11.75 257 THR A CA 1
ATOM 1776 C CA B THR A 1 257 ? -23.751 0.175 -8.629 0.50 12.07 257 THR A CA 1
ATOM 1777 C C A THR A 1 257 ? -24.885 -0.272 -7.759 0.50 11.03 257 THR A C 1
ATOM 1778 C C B THR A 1 257 ? -24.893 -0.308 -7.738 0.50 10.74 257 THR A C 1
ATOM 1779 O O A THR A 1 257 ? -24.635 -0.746 -6.644 0.50 10.64 257 THR A O 1
ATOM 1780 O O B THR A 1 257 ? -24.664 -0.787 -6.626 0.50 10.68 257 THR A O 1
ATOM 1787 N N . THR A 1 258 ? -26.129 -0.137 -8.210 1.00 9.85 258 THR A N 1
ATOM 1788 C CA . THR A 1 258 ? -27.309 -0.522 -7.398 1.00 8.20 258 THR A CA 1
ATOM 1789 C C . THR A 1 258 ? -27.320 -2.051 -7.204 1.00 9.59 258 THR A C 1
ATOM 1790 O O . THR A 1 258 ? -27.509 -2.507 -6.078 1.00 10.88 258 THR A O 1
ATOM 1794 N N . ARG A 1 259 ? -27.117 -2.738 -8.286 1.00 11.14 259 ARG A N 1
ATOM 1795 C CA . ARG A 1 259 ? -26.966 -4.243 -8.183 1.00 12.13 259 ARG A CA 1
ATOM 1796 C C . ARG A 1 259 ? -25.973 -4.634 -7.113 1.00 12.34 259 ARG A C 1
ATOM 1797 O O . ARG A 1 259 ? -26.233 -5.465 -6.239 1.00 11.71 259 ARG A O 1
ATOM 1805 N N . ASN A 1 260 ? -24.803 -3.991 -7.089 1.00 11.00 260 ASN A N 1
ATOM 1806 C CA . ASN A 1 260 ? -23.786 -4.304 -6.181 1.00 10.06 260 ASN A CA 1
ATOM 1807 C C . ASN A 1 260 ? -24.171 -4.019 -4.746 1.00 12.07 260 ASN A C 1
ATOM 1808 O O . ASN A 1 260 ? -23.803 -4.761 -3.830 1.00 10.65 260 ASN A O 1
ATOM 1813 N N . SER A 1 261 ? -24.887 -2.909 -4.485 1.00 10.91 261 SER A N 1
ATOM 1814 C CA . SER A 1 261 ? -25.395 -2.666 -3.150 1.00 11.21 261 SER A CA 1
ATOM 1815 C C . SER A 1 261 ? -26.338 -3.731 -2.627 1.00 10.73 261 SER A C 1
ATOM 1816 O O . SER A 1 261 ? -26.262 -4.078 -1.474 1.00 11.86 261 SER A O 1
ATOM 1819 N N . ILE A 1 262 ? -27.169 -4.209 -3.548 1.00 10.98 262 ILE A N 1
ATOM 1820 C CA . ILE A 1 262 ? -28.181 -5.235 -3.161 1.00 10.88 262 ILE A CA 1
ATOM 1821 C C . ILE A 1 262 ? -27.464 -6.583 -2.826 1.00 11.40 262 ILE A C 1
ATOM 1822 O O . ILE A 1 262 ? -27.721 -7.176 -1.777 1.00 11.91 262 ILE A O 1
ATOM 1827 N N . ALA A 1 263 ? -26.618 -7.034 -3.713 1.00 11.36 263 ALA A N 1
ATOM 1828 C CA . ALA A 1 263 ? -25.869 -8.290 -3.507 1.00 13.60 263 ALA A CA 1
ATOM 1829 C C . ALA A 1 263 ? -24.974 -8.200 -2.320 1.00 12.41 263 ALA A C 1
ATOM 1830 O O . ALA A 1 263 ? -24.860 -9.061 -1.425 1.00 13.91 263 ALA A O 1
ATOM 1832 N N . GLY A 1 264 ? -24.226 -7.079 -2.178 1.00 10.93 264 GLY A N 1
ATOM 1833 C CA . GLY A 1 264 ? -23.392 -6.895 -0.990 1.00 10.82 264 GLY A CA 1
ATOM 1834 C C . GLY A 1 264 ? -24.130 -6.776 0.325 1.00 11.12 264 GLY A C 1
ATOM 1835 O O . GLY A 1 264 ? -23.615 -7.171 1.339 1.00 11.53 264 GLY A O 1
ATOM 1836 N N . GLY A 1 265 ? -25.309 -6.154 0.315 1.00 11.98 265 GLY A N 1
ATOM 1837 C CA . GLY A 1 265 ? -26.164 -6.016 1.461 1.00 12.10 265 GLY A CA 1
ATOM 1838 C C . GLY A 1 265 ? -26.610 -7.462 1.913 1.00 12.47 265 GLY A C 1
ATOM 1839 O O . GLY A 1 265 ? -26.602 -7.744 3.114 1.00 12.46 265 GLY A O 1
ATOM 1840 N N . LEU A 1 266 ? -26.900 -8.295 0.951 1.00 14.77 266 LEU A N 1
ATOM 1841 C CA . LEU A 1 266 ? -27.390 -9.672 1.330 1.00 14.84 266 LEU A CA 1
ATOM 1842 C C . LEU A 1 266 ? -26.207 -10.431 1.905 1.00 14.96 266 LEU A C 1
ATOM 1843 O O . LEU A 1 266 ? -26.356 -11.155 2.915 1.00 17.68 266 LEU A O 1
ATOM 1848 N N . LEU A 1 267 ? -25.038 -10.348 1.301 1.00 14.90 267 LEU A N 1
ATOM 1849 C CA . LEU A 1 267 ? -23.862 -10.998 1.821 1.00 15.31 267 LEU A CA 1
ATOM 1850 C C . LEU A 1 267 ? -23.570 -10.543 3.270 1.00 16.29 267 LEU A C 1
ATOM 1851 O O . LEU A 1 267 ? -23.285 -11.314 4.191 1.00 16.26 267 LEU A O 1
ATOM 1856 N N . ALA A 1 268 ? -23.604 -9.215 3.528 1.00 14.42 268 ALA A N 1
ATOM 1857 C CA . ALA A 1 268 ? -23.395 -8.750 4.852 1.00 14.76 268 ALA A CA 1
ATOM 1858 C C . ALA A 1 268 ? -24.368 -9.243 5.900 1.00 15.71 268 ALA A C 1
ATOM 1859 O O . ALA A 1 268 ? -23.967 -9.566 7.035 1.00 17.80 268 ALA A O 1
ATOM 1861 N N . LEU A 1 269 ? -25.618 -9.302 5.544 1.00 15.82 269 LEU A N 1
ATOM 1862 C CA . LEU A 1 269 ? -26.689 -9.828 6.414 1.00 17.48 269 LEU A CA 1
ATOM 1863 C C . LEU A 1 269 ? -26.457 -11.337 6.668 1.00 19.37 269 LEU A C 1
ATOM 1864 O O . LEU A 1 269 ? -26.559 -11.809 7.819 1.00 19.99 269 LEU A O 1
ATOM 1869 N N . ALA A 1 270 ? -26.066 -12.030 5.629 1.00 17.92 270 ALA A N 1
ATOM 1870 C CA . ALA A 1 270 ? -25.750 -13.490 5.765 1.00 20.41 270 ALA A CA 1
ATOM 1871 C C . ALA A 1 270 ? -24.586 -13.717 6.718 1.00 22.94 270 ALA A C 1
ATOM 1872 O O . ALA A 1 270 ? -24.554 -14.757 7.439 1.00 24.79 270 ALA A O 1
ATOM 1874 N N . GLU A 1 271 ? -23.604 -12.816 6.722 1.00 19.18 271 GLU A N 1
ATOM 1875 C CA . GLU A 1 271 ? -22.409 -12.919 7.558 1.00 21.16 271 GLU A CA 1
ATOM 1876 C C . GLU A 1 271 ? -22.670 -12.495 9.016 1.00 22.14 271 GLU A C 1
ATOM 1877 O O . GLU A 1 271 ? -21.813 -12.693 9.866 1.00 21.27 271 GLU A O 1
ATOM 1883 N N . ASN A 1 272 ? -23.807 -11.867 9.217 1.00 20.96 272 ASN A N 1
ATOM 1884 C CA . ASN A 1 272 ? -24.243 -11.297 10.463 1.00 22.79 272 ASN A CA 1
ATOM 1885 C C . ASN A 1 272 ? -25.621 -11.685 10.837 1.00 21.73 272 ASN A C 1
ATOM 1886 O O . ASN A 1 272 ? -26.548 -10.902 10.938 1.00 23.11 272 ASN A O 1
ATOM 1891 N N . PRO A 1 273 ? -25.810 -13.017 11.135 1.00 21.83 273 PRO A N 1
ATOM 1892 C CA . PRO A 1 273 ? -27.162 -13.512 11.212 1.00 23.04 273 PRO A CA 1
ATOM 1893 C C . PRO A 1 273 ? -28.041 -12.966 12.367 1.00 22.27 273 PRO A C 1
ATOM 1894 O O . PRO A 1 273 ? -29.245 -12.953 12.249 1.00 23.81 273 PRO A O 1
ATOM 1898 N N . ASP A 1 274 ? -27.438 -12.586 13.471 1.00 25.64 274 ASP A N 1
ATOM 1899 C CA . ASP A 1 274 ? -28.196 -11.982 14.598 1.00 26.29 274 ASP A CA 1
ATOM 1900 C C . ASP A 1 274 ? -28.875 -10.667 14.148 1.00 25.04 274 ASP A C 1
ATOM 1901 O O . ASP A 1 274 ? -30.006 -10.382 14.458 1.00 24.60 274 ASP A O 1
ATOM 1906 N N . GLN A 1 275 ? -28.131 -9.886 13.374 1.00 23.91 275 GLN A N 1
ATOM 1907 C CA . GLN A 1 275 ? -28.669 -8.638 12.837 1.00 23.80 275 GLN A CA 1
ATOM 1908 C C . GLN A 1 275 ? -29.683 -8.875 11.781 1.00 23.37 275 GLN A C 1
ATOM 1909 O O . GLN A 1 275 ?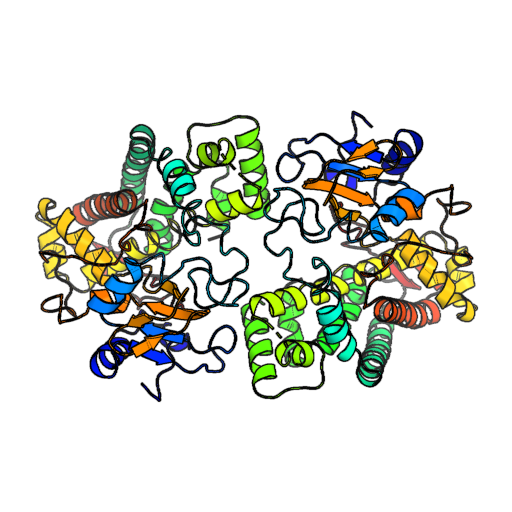 -30.657 -8.176 11.723 1.00 24.78 275 GLN A O 1
ATOM 1915 N N . LEU A 1 276 ? -29.492 -9.891 10.963 1.00 22.77 276 LEU A N 1
ATOM 1916 C CA . LEU A 1 276 ? -30.521 -10.278 10.051 1.00 22.86 276 LEU A CA 1
ATOM 1917 C C . LEU A 1 276 ? -31.811 -10.538 10.838 1.00 23.73 276 LEU A C 1
ATOM 1918 O O . LEU A 1 276 ? -32.918 -10.140 10.467 1.00 21.11 276 LEU A O 1
ATOM 1923 N N . GLN A 1 277 ? -31.671 -11.249 11.938 1.00 25.45 277 GLN A N 1
ATOM 1924 C CA . GLN A 1 277 ? -32.905 -11.598 12.720 1.00 27.08 277 GLN A CA 1
ATOM 1925 C C . GLN A 1 277 ? -33.591 -10.380 13.323 1.00 26.24 277 GLN A C 1
ATOM 1926 O O . GLN A 1 277 ? -34.808 -10.221 13.294 1.00 27.34 277 GLN A O 1
ATOM 1932 N N . THR A 1 278 ? -32.769 -9.513 13.865 1.00 26.46 278 THR A N 1
ATOM 1933 C CA . THR A 1 278 ? -33.251 -8.274 14.448 1.00 27.08 278 THR A CA 1
ATOM 1934 C C . THR A 1 278 ? -33.940 -7.411 13.395 1.00 26.47 278 THR A C 1
ATOM 1935 O O . THR A 1 278 ? -35.017 -6.923 13.597 1.00 26.03 278 THR A O 1
ATOM 1939 N N . LEU A 1 279 ? -33.333 -7.311 12.206 1.00 24.71 279 LEU A N 1
ATOM 1940 C CA . LEU A 1 279 ? -33.933 -6.533 11.181 1.00 24.98 279 LEU A CA 1
ATOM 1941 C C . LEU A 1 279 ? -35.300 -7.096 10.754 1.00 25.20 279 LEU A C 1
ATOM 1942 O O . LEU A 1 279 ? -36.288 -6.409 10.573 1.00 26.04 279 LEU A O 1
ATOM 1947 N N . ARG A 1 280 ? -35.358 -8.413 10.593 1.00 26.55 280 ARG A N 1
ATOM 1948 C CA . ARG A 1 280 ? -36.540 -9.022 10.049 1.00 27.79 280 ARG A CA 1
ATOM 1949 C C . ARG A 1 280 ? -37.731 -8.971 11.033 1.00 28.74 280 ARG A C 1
ATOM 1950 O O . ARG A 1 280 ? -38.865 -8.954 10.641 1.00 28.60 280 ARG A O 1
ATOM 1958 N N . SER A 1 281 ? -37.406 -8.871 12.297 1.00 30.90 281 SER A N 1
ATOM 1959 C CA . SER A 1 281 ? -38.386 -8.602 13.330 1.00 32.64 281 SER A CA 1
ATOM 1960 C C . SER A 1 281 ? -38.939 -7.199 13.377 1.00 32.64 281 SER A C 1
ATOM 1961 O O . SER A 1 281 ? -39.969 -7.001 13.999 1.00 33.55 281 SER A O 1
ATOM 1964 N N . ASP A 1 282 ? -38.259 -6.196 12.792 1.00 30.81 282 ASP A N 1
ATOM 1965 C CA . ASP A 1 282 ? -38.700 -4.794 12.961 1.00 29.19 282 ASP A CA 1
ATOM 1966 C C . ASP A 1 282 ? -38.207 -3.971 11.799 1.00 27.25 282 ASP A C 1
ATOM 1967 O O . ASP A 1 282 ? -37.073 -3.478 11.828 1.00 26.83 282 ASP A O 1
ATOM 1972 N N . PHE A 1 283 ? -39.071 -3.843 10.817 1.00 26.07 283 PHE A N 1
ATOM 1973 C CA . PHE A 1 283 ? -38.725 -3.205 9.577 1.00 27.28 283 PHE A CA 1
ATOM 1974 C C . PHE A 1 283 ? -38.566 -1.673 9.806 1.00 26.88 283 PHE A C 1
ATOM 1975 O O . PHE A 1 283 ? -38.142 -0.960 8.869 1.00 25.50 283 PHE A O 1
ATOM 1983 N N . GLU A 1 284 ? -38.905 -1.189 10.999 1.00 27.14 284 GLU A N 1
ATOM 1984 C CA . GLU A 1 284 ? -38.609 0.216 11.348 1.00 27.70 284 GLU A CA 1
ATOM 1985 C C . GLU A 1 284 ? -37.081 0.507 11.419 1.00 25.56 284 GLU A C 1
ATOM 1986 O O . GLU A 1 284 ? -36.635 1.680 11.398 1.00 23.91 284 GLU A O 1
ATOM 1992 N N . LEU A 1 285 ? -36.291 -0.571 11.467 1.00 21.65 285 LEU A N 1
ATOM 1993 C CA . LEU A 1 285 ? -34.858 -0.492 11.479 1.00 19.62 285 LEU A CA 1
ATOM 1994 C C . LEU A 1 285 ? -34.276 -0.375 10.025 1.00 16.55 285 LEU A C 1
ATOM 1995 O O . LEU A 1 285 ? -33.070 -0.190 9.875 1.00 15.89 285 LEU A O 1
ATOM 2000 N N . LEU A 1 286 ? -35.101 -0.587 9.031 1.00 16.80 286 LEU A N 1
ATOM 2001 C CA . LEU A 1 286 ? -34.621 -0.623 7.647 1.00 18.56 286 LEU A CA 1
ATOM 2002 C C . LEU A 1 286 ? -33.907 0.649 7.175 1.00 17.73 286 LEU A C 1
ATOM 2003 O O . LEU A 1 286 ? -32.859 0.503 6.583 1.00 16.46 286 LEU A O 1
ATOM 2008 N N . PRO A 1 287 ? -34.442 1.819 7.488 1.00 17.80 287 PRO A N 1
ATOM 2009 C CA . PRO A 1 287 ? -33.703 2.969 6.963 1.00 16.37 287 PRO A CA 1
ATOM 2010 C C . PRO A 1 287 ? -32.303 3.103 7.500 1.00 13.50 287 PRO A C 1
ATOM 2011 O O . PRO A 1 287 ? -31.307 3.320 6.711 1.00 13.09 287 PRO A O 1
ATOM 2015 N N . THR A 1 288 ? -32.081 2.890 8.772 1.00 13.15 288 THR A N 1
ATOM 2016 C CA . THR A 1 288 ? -30.758 2.871 9.307 1.00 11.79 288 THR A CA 1
ATOM 2017 C C . THR A 1 288 ? -29.907 1.770 8.765 1.00 11.52 288 THR A C 1
ATOM 2018 O O . THR A 1 288 ? -28.701 1.898 8.429 1.00 12.67 288 THR A O 1
ATOM 2022 N N . ALA A 1 289 ? -30.531 0.584 8.628 1.00 12.40 289 ALA A N 1
ATOM 2023 C CA . ALA A 1 289 ? -29.800 -0.513 8.063 1.00 13.12 289 ALA A CA 1
ATOM 2024 C C . ALA A 1 289 ? -29.305 -0.281 6.648 1.00 11.07 289 ALA A C 1
ATOM 2025 O O . ALA A 1 289 ? -28.185 -0.719 6.307 1.00 11.63 289 ALA A O 1
ATOM 2027 N N . ILE A 1 290 ? -30.139 0.337 5.834 1.00 10.75 290 ILE A N 1
ATOM 2028 C CA . ILE A 1 290 ? -29.801 0.608 4.459 1.00 10.66 290 ILE A CA 1
ATOM 2029 C C . ILE A 1 290 ? -28.568 1.580 4.395 1.00 12.27 290 ILE A C 1
ATOM 2030 O O . ILE A 1 290 ? -27.682 1.406 3.524 1.00 11.05 290 ILE A O 1
ATOM 2035 N N . GLU A 1 291 ? -28.538 2.634 5.226 1.00 12.12 291 GLU A N 1
ATOM 2036 C CA . GLU A 1 291 ? -27.346 3.481 5.258 1.00 10.28 291 GLU A CA 1
ATOM 2037 C C . GLU A 1 291 ? -26.068 2.730 5.607 1.00 10.01 291 GLU A C 1
ATOM 2038 O O . GLU A 1 291 ? -24.994 2.946 5.010 1.00 10.65 291 GLU A O 1
ATOM 2044 N N . GLU A 1 292 ? -26.194 1.794 6.567 1.00 10.87 292 GLU A N 1
ATOM 2045 C CA . GLU A 1 292 ? -25.089 0.902 6.904 1.00 9.94 292 GLU A CA 1
ATOM 2046 C C . GLU A 1 292 ? -24.719 0.016 5.721 1.00 10.05 292 GLU A C 1
ATOM 2047 O O . GLU A 1 292 ? -23.511 -0.239 5.474 1.00 12.14 292 GLU A O 1
ATOM 2053 N N . ILE A 1 293 ? -25.697 -0.500 4.986 1.00 9.87 293 ILE A N 1
ATOM 2054 C CA . ILE A 1 293 ? -25.378 -1.293 3.763 1.00 10.22 293 ILE A CA 1
ATOM 2055 C C . ILE A 1 293 ? -24.544 -0.494 2.785 1.00 9.23 293 ILE A C 1
ATOM 2056 O O . ILE A 1 293 ? -23.564 -0.930 2.271 1.00 9.70 293 ILE A O 1
ATOM 2061 N N . VAL A 1 294 ? -24.952 0.771 2.555 1.00 8.95 294 VAL A N 1
ATOM 2062 C CA . VAL A 1 294 ? -24.190 1.619 1.6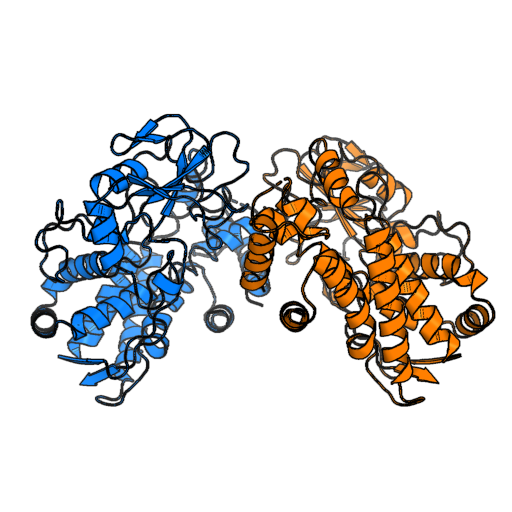26 1.00 9.28 294 VAL A CA 1
ATOM 2063 C C . VAL A 1 294 ? -22.821 1.920 2.154 1.00 8.58 294 VAL A C 1
ATOM 2064 O O . VAL A 1 294 ? -21.820 1.833 1.361 1.00 9.74 294 VAL A O 1
ATOM 2068 N N . ARG A 1 295 ? -22.623 2.235 3.441 1.00 8.79 295 ARG A N 1
ATOM 2069 C CA . ARG A 1 295 ? -21.324 2.470 4.012 1.00 8.98 295 ARG A CA 1
ATOM 2070 C C . ARG A 1 295 ? -20.429 1.255 3.834 1.00 9.76 295 ARG A C 1
ATOM 2071 O O . ARG A 1 295 ? -19.294 1.350 3.381 1.00 10.90 295 ARG A O 1
ATOM 2079 N N . TRP A 1 296 ? -20.998 0.126 4.181 1.00 9.24 296 TRP A N 1
ATOM 2080 C CA . TRP A 1 296 ? -20.217 -1.141 4.250 1.00 9.84 296 TRP A CA 1
ATOM 2081 C C . TRP A 1 296 ? -19.804 -1.630 2.851 1.00 11.05 296 TRP A C 1
ATOM 2082 O O . TRP A 1 296 ? -18.668 -1.999 2.605 1.00 12.12 296 TRP A O 1
ATOM 2093 N N . THR A 1 297 ? -20.729 -1.557 1.917 1.00 9.56 297 THR A N 1
ATOM 2094 C CA . THR A 1 297 ? -20.545 -2.032 0.587 1.00 9.60 297 THR A CA 1
ATOM 2095 C C . THR A 1 297 ? -19.765 -1.075 -0.324 1.00 10.85 297 THR A C 1
ATOM 2096 O O . THR A 1 297 ? -19.054 -1.501 -1.223 1.00 11.86 297 THR A O 1
ATOM 2100 N N . SER A 1 298 ? -19.892 0.203 -0.011 1.00 10.38 298 SER A N 1
ATOM 2101 C CA . SER A 1 298 ? -19.282 1.276 -0.819 1.00 9.96 298 SER A CA 1
ATOM 2102 C C . SER A 1 298 ? -19.091 0.854 -2.306 1.00 9.54 298 SER A C 1
ATOM 2103 O O . SER A 1 298 ? -17.985 0.748 -2.808 1.00 10.26 298 SER A O 1
ATOM 2106 N N . PRO A 1 299 ? -20.197 0.708 -3.055 1.00 9.40 299 PRO A N 1
ATOM 2107 C CA . PRO A 1 299 ? -20.116 0.106 -4.368 1.00 10.24 299 PRO A CA 1
ATOM 2108 C C . PRO A 1 299 ? -19.287 0.882 -5.369 1.00 10.02 299 PRO A C 1
ATOM 2109 O O . PRO A 1 299 ? -18.801 0.341 -6.368 1.00 9.82 299 PRO A O 1
ATOM 2113 N N . SER A 1 300 ? -19.185 2.209 -5.153 1.00 9.26 300 SER A N 1
ATOM 2114 C CA . SER A 1 300 ? -18.363 3.067 -5.954 1.00 9.54 300 SER A CA 1
ATOM 2115 C C . SER A 1 300 ? -17.225 3.664 -5.105 1.00 9.00 300 SER A C 1
ATOM 2116 O O . SER A 1 300 ? -17.357 4.785 -4.585 1.00 10.96 300 SER A O 1
ATOM 2119 N N . PRO A 1 301 ? -16.144 2.903 -4.874 1.00 9.30 301 PRO A N 1
ATOM 2120 C CA . PRO A 1 301 ? -15.264 3.167 -3.753 1.00 10.41 301 PRO A CA 1
ATOM 2121 C C . PRO A 1 301 ? -14.113 4.098 -3.983 1.00 8.70 301 PRO A C 1
ATOM 2122 O O . PRO A 1 301 ? -13.343 4.325 -3.053 1.00 9.15 301 PRO A O 1
ATOM 2126 N N . SER A 1 302 ? -13.960 4.614 -5.191 1.00 9.25 302 SER A N 1
ATOM 2127 C CA . SER A 1 302 ? -12.920 5.557 -5.552 1.00 8.35 302 SER A CA 1
ATOM 2128 C C . SER A 1 302 ? -13.440 6.585 -6.518 1.00 7.18 302 SER A C 1
ATOM 2129 O O . SER A 1 302 ? -14.409 6.329 -7.290 1.00 9.66 302 SER A O 1
ATOM 2132 N N . LYS A 1 303 ? -12.797 7.748 -6.531 1.00 8.80 303 LYS A N 1
ATOM 2133 C CA . LYS A 1 303 ? -13.008 8.782 -7.532 1.00 8.22 303 LYS A CA 1
ATOM 2134 C C . LYS A 1 303 ? -11.697 9.475 -7.809 1.00 7.78 303 LYS A C 1
ATOM 2135 O O . LYS A 1 303 ? -10.840 9.603 -6.943 1.00 8.44 303 LYS A O 1
ATOM 2141 N N . ARG A 1 304 ? -11.525 9.939 -9.045 1.00 7.83 304 ARG A N 1
ATOM 2142 C CA . ARG A 1 304 ? -10.457 10.833 -9.399 1.00 7.99 304 ARG A CA 1
ATOM 2143 C C . ARG A 1 304 ? -10.934 12.252 -9.645 1.00 9.83 304 ARG A C 1
ATOM 2144 O O . ARG A 1 304 ? -12.067 12.516 -10.034 1.00 8.02 304 ARG A O 1
ATOM 2152 N N . ARG A 1 305 ? -10.027 13.167 -9.311 1.00 7.69 305 ARG A N 1
ATOM 2153 C CA . ARG A 1 305 ? -10.118 14.568 -9.640 1.00 8.85 305 ARG A CA 1
ATOM 2154 C C . ARG A 1 305 ? -8.768 15.088 -10.179 1.00 9.86 305 ARG A C 1
ATOM 2155 O O . ARG A 1 305 ? -7.791 14.308 -10.183 1.00 9.70 305 ARG A O 1
ATOM 2163 N N . THR A 1 306 ? -8.729 16.308 -10.666 1.00 8.60 306 THR A N 1
ATOM 2164 C CA . THR A 1 306 ? -7.485 16.886 -11.174 1.00 8.84 306 THR A CA 1
ATOM 2165 C C . THR A 1 306 ? -7.349 18.212 -10.485 1.00 8.16 306 THR A C 1
ATOM 2166 O O . THR A 1 306 ? -8.279 19.043 -10.481 1.00 9.56 306 THR A O 1
ATOM 2170 N N . ALA A 1 307 ? -6.219 18.542 -9.867 1.00 8.68 307 ALA A N 1
ATOM 2171 C CA . ALA A 1 307 ? -6.031 19.811 -9.254 1.00 8.75 307 ALA A CA 1
ATOM 2172 C C . ALA A 1 307 ? -5.954 20.925 -10.283 1.00 8.76 307 ALA A C 1
ATOM 2173 O O . ALA A 1 307 ? -5.302 20.742 -11.306 1.00 10.63 307 ALA A O 1
ATOM 2175 N N . SER A 1 308 ? -6.646 22.029 -10.022 1.00 10.36 308 SER A N 1
ATOM 2176 C CA . SER A 1 308 ? -6.649 23.182 -10.928 1.00 10.63 308 SER A CA 1
ATOM 2177 C C . SER A 1 308 ? -5.712 24.282 -10.565 1.00 10.69 308 SER A C 1
ATOM 2178 O O . SER A 1 308 ? -5.544 25.237 -11.331 1.00 11.49 308 SER A O 1
ATOM 2181 N N . ARG A 1 309 ? -5.101 24.173 -9.384 1.00 10.75 309 ARG A N 1
ATOM 2182 C CA . ARG A 1 309 ? -4.246 25.188 -8.798 1.00 10.54 309 ARG A CA 1
ATOM 2183 C C . ARG A 1 309 ? -3.431 24.564 -7.710 1.00 11.76 309 ARG A C 1
ATOM 2184 O O . ARG A 1 309 ? -3.753 23.465 -7.239 1.00 10.79 309 ARG A O 1
ATOM 2192 N N . ALA A 1 310 ? -2.350 25.244 -7.300 1.00 12.70 310 ALA A N 1
ATOM 2193 C CA . ALA A 1 310 ? -1.617 24.748 -6.144 1.00 11.23 310 ALA A CA 1
ATOM 2194 C C . ALA A 1 310 ? -2.443 24.777 -4.894 1.00 10.52 310 ALA A C 1
ATOM 2195 O O . ALA A 1 310 ? -3.148 25.762 -4.638 1.00 9.88 310 ALA A O 1
ATOM 2197 N N . VAL A 1 311 ? -2.407 23.737 -4.091 1.00 10.11 311 VAL A N 1
ATOM 2198 C CA . VAL A 1 311 ? -3.170 23.576 -2.861 1.00 10.48 311 VAL A CA 1
ATOM 2199 C C . VAL A 1 311 ? -2.518 22.510 -1.995 1.00 9.28 311 VAL A C 1
ATOM 2200 O O . VAL A 1 311 ? -1.849 21.637 -2.600 1.00 9.82 311 VAL A O 1
ATOM 2204 N N . SER A 1 312 ? -2.680 22.588 -0.685 1.00 8.84 312 SER A N 1
ATOM 2205 C CA . SER A 1 312 ? -2.228 21.572 0.200 1.00 10.01 312 SER A CA 1
ATOM 2206 C C . SER A 1 312 ? -3.376 20.651 0.615 1.00 10.01 312 SER A C 1
ATOM 2207 O O . SER A 1 312 ? -4.493 21.124 0.791 1.00 8.60 312 SER A O 1
ATOM 2210 N N . LEU A 1 313 ? -3.122 19.347 0.672 1.00 10.32 313 LEU A N 1
ATOM 2211 C CA . LEU A 1 313 ? -4.094 18.345 1.154 1.00 9.29 313 LEU A CA 1
ATOM 2212 C C . LEU A 1 313 ? -3.371 17.385 2.150 1.00 8.46 313 LEU A C 1
ATOM 2213 O O . LEU A 1 313 ? -2.336 16.816 1.747 1.00 12.44 313 LEU A O 1
ATOM 2218 N N . GLY A 1 314 ? -3.887 17.338 3.327 1.00 12.01 314 GLY A N 1
ATOM 2219 C CA . GLY A 1 314 ? -3.274 16.435 4.342 1.00 12.71 314 GLY A CA 1
ATOM 2220 C C . GLY A 1 314 ? -1.851 16.859 4.615 1.00 12.95 314 GLY A C 1
ATOM 2221 O O . GLY A 1 314 ? -1.007 16.026 4.838 1.00 14.86 314 GLY A O 1
ATOM 2222 N N . GLY A 1 315 ? -1.592 18.145 4.423 1.00 11.97 315 GLY A N 1
ATOM 2223 C CA . GLY A 1 315 ? -0.230 18.630 4.668 1.00 10.75 315 GLY A CA 1
ATOM 2224 C C . GLY A 1 315 ? 0.763 18.348 3.565 1.00 12.08 315 GLY A C 1
ATOM 2225 O O . GLY A 1 315 ? 1.945 18.540 3.760 1.00 11.54 315 GLY A O 1
ATOM 2226 N N . GLN A 1 316 ? 0.276 17.960 2.396 1.00 10.05 316 GLN A N 1
ATOM 2227 C CA . GLN A 1 316 ? 1.114 17.778 1.226 1.00 12.01 316 GLN A CA 1
ATOM 2228 C C . GLN A 1 316 ? 0.835 18.677 0.091 1.00 12.32 316 GLN A C 1
ATOM 2229 O O . GLN A 1 316 ? -0.372 18.989 -0.110 1.00 14.12 316 GLN A O 1
ATOM 2235 N N . PRO A 1 317 ? 1.864 19.126 -0.670 1.00 10.84 317 PRO A N 1
ATOM 2236 C CA . PRO A 1 317 ? 1.695 20.074 -1.702 1.00 10.55 317 PRO A CA 1
ATOM 2237 C C . PRO A 1 317 ? 1.277 19.424 -3.018 1.00 11.40 317 PRO A C 1
ATOM 2238 O O . PRO A 1 317 ? 2.068 18.657 -3.619 1.00 12.85 317 PRO A O 1
ATOM 2242 N N . ILE A 1 318 ? 0.127 19.817 -3.497 1.00 9.47 318 ILE A N 1
ATOM 2243 C CA . ILE A 1 318 ? -0.375 19.398 -4.801 1.00 10.65 318 ILE A CA 1
ATOM 2244 C C . ILE A 1 318 ? -0.247 20.539 -5.803 1.00 9.44 318 ILE A C 1
ATOM 2245 O O . ILE A 1 318 ? -0.493 21.728 -5.461 1.00 9.71 318 ILE A O 1
ATOM 2250 N N . GLU A 1 319 ? 0.120 20.204 -7.022 1.00 12.60 319 GLU A N 1
ATOM 2251 C CA . GLU A 1 319 ? 0.319 21.177 -8.064 1.00 11.63 319 GLU A CA 1
ATOM 2252 C C . GLU A 1 319 ? -0.738 21.022 -9.178 1.00 11.23 319 GLU A C 1
ATOM 2253 O O . GLU A 1 319 ? -1.293 19.953 -9.363 1.00 10.97 319 GLU A O 1
ATOM 2259 N N . ALA A 1 320 ? -1.083 22.113 -9.825 1.00 10.72 320 ALA A N 1
ATOM 2260 C CA . ALA A 1 320 ? -2.075 22.131 -10.898 1.00 11.37 320 ALA A CA 1
ATOM 2261 C C . ALA A 1 320 ? -1.719 21.117 -11.931 1.00 11.74 320 ALA A C 1
ATOM 2262 O O . ALA A 1 320 ? -0.543 21.014 -12.306 1.00 12.30 320 ALA A O 1
ATOM 2264 N N . GLY A 1 321 ? -2.721 20.305 -12.365 1.00 9.96 321 GLY A N 1
ATOM 2265 C CA . GLY A 1 321 ? -2.541 19.244 -13.303 1.00 11.03 321 GLY A CA 1
ATOM 2266 C C . GLY A 1 321 ? -2.433 17.882 -12.700 1.00 9.62 321 GLY A C 1
ATOM 2267 O O . GLY A 1 321 ? -2.636 16.906 -13.406 1.00 10.80 321 GLY A O 1
ATOM 2268 N N . GLN A 1 322 ? -2.018 17.805 -11.427 1.00 9.30 322 GLN A N 1
ATOM 2269 C CA . GLN A 1 322 ? -1.789 16.497 -10.807 1.00 10.29 322 GLN A CA 1
ATOM 2270 C C . GLN A 1 322 ? -3.146 15.792 -10.536 1.00 10.47 322 GLN A C 1
ATOM 2271 O O . GLN A 1 322 ? -4.156 16.483 -10.213 1.00 10.55 322 GLN A O 1
ATOM 2277 N N . LYS A 1 323 ? -3.130 14.493 -10.684 1.00 10.46 323 LYS A N 1
ATOM 2278 C CA . LYS A 1 323 ? -4.305 13.584 -10.399 1.00 9.25 323 LYS A CA 1
ATOM 2279 C C . LYS A 1 323 ? -4.413 13.409 -8.898 1.00 10.56 323 LYS A C 1
ATOM 2280 O O . LYS A 1 323 ? -3.417 13.238 -8.192 1.00 10.01 323 LYS A O 1
ATOM 2286 N N . VAL A 1 324 ? -5.628 13.342 -8.374 1.00 8.36 324 VAL A N 1
ATOM 2287 C CA . VAL A 1 324 ? -5.947 13.059 -7.000 1.00 8.81 324 VAL A CA 1
ATOM 2288 C C . VAL A 1 324 ? -7.000 12.012 -6.969 1.00 9.70 324 VAL A C 1
ATOM 2289 O O . VAL A 1 324 ? -8.021 12.155 -7.598 1.00 10.20 324 VAL A O 1
ATOM 2293 N N . VAL A 1 325 ? -6.716 10.874 -6.324 1.00 8.45 325 VAL A N 1
ATOM 2294 C CA . VAL A 1 325 ? -7.675 9.787 -6.211 1.00 6.69 325 VAL A CA 1
ATOM 2295 C C . VAL A 1 325 ? -8.068 9.693 -4.728 1.00 8.67 325 VAL A C 1
ATOM 2296 O O . VAL A 1 325 ? -7.181 9.628 -3.830 1.00 9.25 325 VAL A O 1
ATOM 2300 N N . VAL A 1 326 ? -9.368 9.774 -4.481 1.00 8.73 326 VAL A N 1
ATOM 2301 C CA . VAL A 1 326 ? -9.920 9.599 -3.163 1.00 8.76 326 VAL A CA 1
ATOM 2302 C C . VAL A 1 326 ? -10.568 8.211 -3.119 1.00 8.25 326 VAL A C 1
ATOM 2303 O O . VAL A 1 326 ? -11.081 7.754 -4.128 1.00 9.86 326 VAL A O 1
ATOM 2307 N N . TRP A 1 327 ? -10.567 7.624 -1.920 1.00 8.69 327 TRP A N 1
ATOM 2308 C CA . TRP A 1 327 ? -11.087 6.271 -1.750 1.00 9.18 327 TRP A CA 1
ATOM 2309 C C . TRP A 1 327 ? -12.221 6.237 -0.739 1.00 7.98 327 TRP A C 1
ATOM 2310 O O . TRP A 1 327 ? -12.031 6.033 0.483 1.00 9.20 327 TRP A O 1
ATOM 2321 N N . GLU A 1 328 ? -13.430 6.576 -1.184 1.00 9.36 328 GLU A N 1
ATOM 2322 C CA . GLU A 1 328 ? -14.548 6.518 -0.274 1.00 8.37 328 GLU A CA 1
ATOM 2323 C C . GLU A 1 328 ? -14.715 5.166 0.428 1.00 10.21 328 GLU A C 1
ATOM 2324 O O . GLU A 1 328 ? -15.197 5.145 1.567 1.00 9.51 328 GLU A O 1
ATOM 2330 N N . GLY A 1 329 ? -14.355 4.127 -0.294 1.00 11.09 329 GLY A N 1
ATOM 2331 C CA . GLY A 1 329 ? -14.412 2.778 0.342 1.00 12.05 329 GLY A CA 1
ATOM 2332 C C . GLY A 1 329 ? -13.593 2.660 1.625 1.00 11.55 329 GLY A C 1
ATOM 2333 O O . GLY A 1 329 ? -14.032 1.969 2.608 1.00 14.02 329 GLY A O 1
ATOM 2334 N N . SER A 1 330 ? -12.485 3.369 1.632 1.00 9.18 330 SER A N 1
ATOM 2335 C CA . SER A 1 330 ? -11.589 3.472 2.747 1.00 8.81 330 SER A CA 1
ATOM 2336 C C . SER A 1 330 ? -12.022 4.522 3.772 1.00 9.09 330 SER A C 1
ATOM 2337 O O . SER A 1 330 ? -12.062 4.275 4.976 1.00 10.31 330 SER A O 1
ATOM 2340 N N . ALA A 1 331 ? -12.445 5.684 3.248 1.00 8.85 331 ALA A N 1
ATOM 2341 C CA . ALA A 1 331 ? -12.973 6.725 4.126 1.00 9.30 331 ALA A CA 1
ATOM 2342 C C . ALA A 1 331 ? -14.149 6.266 4.969 1.00 7.74 331 ALA A C 1
ATOM 2343 O O . ALA A 1 331 ? -14.286 6.611 6.140 1.00 8.94 331 ALA A O 1
ATOM 2345 N N . ASN A 1 332 ? -14.968 5.385 4.406 1.00 8.48 332 ASN A N 1
ATOM 2346 C CA . ASN A 1 332 ? -16.130 4.858 5.044 1.00 8.97 332 ASN A CA 1
ATOM 2347 C C . ASN A 1 332 ? -15.832 3.856 6.146 1.00 9.23 332 ASN A C 1
ATOM 2348 O O . ASN A 1 332 ? -16.776 3.455 6.847 1.00 10.56 332 ASN A O 1
ATOM 2353 N N . ARG A 1 333 ? -14.570 3.504 6.299 1.00 8.80 333 ARG A N 1
ATOM 2354 C CA . ARG A 1 333 ? -14.108 2.674 7.469 1.00 10.84 333 ARG A CA 1
ATOM 2355 C C . ARG A 1 333 ? -13.005 3.343 8.258 1.00 12.00 333 ARG A C 1
ATOM 2356 O O . ARG A 1 333 ? -12.160 2.731 8.909 1.00 13.68 333 ARG A O 1
ATOM 2364 N N . ASP A 1 334 ? -12.931 4.669 8.183 1.00 10.48 334 ASP A N 1
ATOM 2365 C CA . ASP A 1 334 ? -11.962 5.420 8.955 1.00 11.97 334 ASP A CA 1
ATOM 2366 C C . ASP A 1 334 ? -12.401 5.459 10.424 1.00 11.59 334 ASP A C 1
ATOM 2367 O O . ASP A 1 334 ? -13.404 6.042 10.755 1.00 12.54 334 ASP A O 1
ATOM 2372 N N . PRO A 1 335 ? -11.509 4.898 11.289 1.00 13.38 335 PRO A N 1
ATOM 2373 C CA . PRO A 1 335 ? -11.834 4.806 12.716 1.00 14.17 335 PRO A CA 1
ATOM 2374 C C . PRO A 1 335 ? -11.894 6.133 13.445 1.00 15.33 335 PRO A C 1
ATOM 2375 O O . PRO A 1 335 ? -12.474 6.209 14.579 1.00 18.13 335 PRO A O 1
ATOM 2379 N N . SER A 1 336 ? -11.308 7.178 12.875 1.00 15.20 336 SER A N 1
ATOM 2380 C CA . SER A 1 336 ? -11.464 8.500 13.432 1.00 17.22 336 SER A CA 1
ATOM 2381 C C . SER A 1 336 ? -12.847 9.079 13.350 1.00 16.45 336 SER A C 1
ATOM 2382 O O . SER A 1 336 ? -13.179 10.016 14.054 1.00 16.54 336 SER A O 1
ATOM 2385 N N . VAL A 1 337 ? -13.674 8.543 12.440 1.00 13.42 337 VAL A N 1
ATOM 2386 C CA . VAL A 1 337 ? -15.015 8.986 12.228 1.00 12.53 337 VAL A CA 1
ATOM 2387 C C . VAL A 1 337 ? -16.100 7.970 12.618 1.00 14.75 337 VAL A C 1
ATOM 2388 O O . VAL A 1 337 ? -17.144 8.357 13.156 1.00 16.70 337 VAL A O 1
ATOM 2392 N N . PHE A 1 338 ? -15.856 6.675 12.327 1.00 14.31 338 PHE A N 1
ATOM 2393 C CA . PHE A 1 338 ? -16.829 5.626 12.626 1.00 13.93 338 PHE A CA 1
ATOM 2394 C C . PHE A 1 338 ? -16.264 4.755 13.784 1.00 13.82 338 PHE A C 1
ATOM 2395 O O . PHE A 1 338 ? -15.209 4.158 13.687 1.00 15.88 338 PHE A O 1
ATOM 2403 N N . ASP A 1 339 ? -17.043 4.718 14.867 1.00 17.46 339 ASP A N 1
ATOM 2404 C CA . ASP A 1 339 ? -16.719 3.783 15.947 1.00 18.92 339 ASP A CA 1
ATOM 2405 C C . ASP A 1 339 ? -16.865 2.359 15.439 1.00 17.81 339 ASP A C 1
ATOM 2406 O O . ASP A 1 339 ? -17.818 2.037 14.685 1.00 16.93 339 ASP A O 1
ATOM 2411 N N . ARG A 1 340 ? -15.928 1.490 15.828 1.00 19.76 340 ARG A N 1
ATOM 2412 C CA . ARG A 1 340 ? -16.004 0.078 15.425 1.00 19.99 340 ARG A CA 1
ATOM 2413 C C . ARG A 1 340 ? -16.196 0.000 13.880 1.00 17.79 340 ARG A C 1
ATOM 2414 O O . ARG A 1 340 ? -17.073 -0.661 13.360 1.00 16.82 340 ARG A O 1
ATOM 2422 N N . ALA A 1 341 ? -15.320 0.712 13.184 1.00 16.64 341 ALA A N 1
ATOM 2423 C CA . ALA A 1 341 ? -15.492 1.001 11.742 1.00 16.42 341 ALA A CA 1
ATOM 2424 C C . ALA A 1 341 ? -15.459 -0.259 10.886 1.00 16.76 341 ALA A C 1
ATOM 2425 O O . ALA A 1 341 ? -16.054 -0.308 9.791 1.00 17.82 341 ALA A O 1
ATOM 2427 N N . ASP A 1 342 ? -14.759 -1.315 11.377 1.00 18.31 342 ASP A N 1
ATOM 2428 C CA . ASP A 1 342 ? -14.585 -2.563 10.663 1.00 19.64 342 ASP A CA 1
ATOM 2429 C C . ASP A 1 342 ? -15.662 -3.564 11.021 1.00 17.37 342 ASP A C 1
ATOM 2430 O O . ASP A 1 342 ? -15.559 -4.710 10.607 1.00 20.49 342 ASP A O 1
ATOM 2435 N N . GLU A 1 343 ? -16.717 -3.131 11.692 1.00 16.88 343 GLU A N 1
ATOM 2436 C CA . GLU A 1 343 ? -17.899 -3.924 12.056 1.00 17.10 343 GLU A CA 1
ATOM 2437 C C . GLU A 1 343 ? -19.180 -3.438 11.394 1.00 17.09 343 GLU A C 1
ATOM 2438 O O . GLU A 1 343 ? -19.434 -2.208 11.297 1.00 17.32 343 GLU A O 1
ATOM 2444 N N . PHE A 1 344 ? -19.951 -4.379 10.862 1.00 16.38 344 PHE A N 1
ATOM 2445 C CA . PHE A 1 344 ? -21.245 -4.135 10.236 1.00 14.98 344 PHE A CA 1
ATOM 2446 C C . PHE A 1 344 ? -22.286 -4.036 11.340 1.00 17.08 344 PHE A C 1
ATOM 2447 O O . PHE A 1 344 ? -22.425 -4.990 12.187 1.00 19.91 344 PHE A O 1
ATOM 2455 N N . ASP A 1 345 ? -22.996 -2.907 11.430 1.00 17.03 345 ASP A N 1
ATOM 2456 C CA . ASP A 1 345 ? -23.953 -2.671 12.487 1.00 16.52 345 ASP A CA 1
ATOM 2457 C C . ASP A 1 345 ? -25.144 -1.968 11.955 1.00 16.68 345 ASP A C 1
ATOM 2458 O O . ASP A 1 345 ? -25.117 -0.728 11.664 1.00 14.80 345 ASP A O 1
ATOM 2463 N N . ILE A 1 346 ? -26.226 -2.712 11.790 1.00 14.42 346 ILE A N 1
ATOM 2464 C CA . ILE A 1 346 ? -27.440 -2.174 11.192 1.00 15.68 346 ILE A CA 1
ATOM 2465 C C . ILE A 1 346 ? -28.094 -1.001 11.940 1.00 14.59 346 ILE A C 1
ATOM 2466 O O . ILE A 1 346 ? -28.989 -0.352 11.410 1.00 15.74 346 ILE A O 1
ATOM 2471 N N . THR A 1 347 ? -27.705 -0.790 13.202 1.00 17.02 347 THR A N 1
ATOM 2472 C CA . THR A 1 347 ? -28.212 0.291 14.012 1.00 16.42 347 THR A CA 1
ATOM 2473 C C . THR A 1 347 ? -27.343 1.530 14.070 1.00 18.76 347 THR A C 1
ATOM 2474 O O . THR A 1 347 ? -27.653 2.495 14.814 1.00 17.82 347 THR A O 1
ATOM 2478 N N . ARG A 1 348 ? -26.260 1.558 13.284 1.00 17.88 348 ARG A N 1
ATOM 2479 C CA . ARG A 1 348 ? -25.215 2.577 13.369 1.00 17.15 348 ARG A CA 1
ATOM 2480 C C . ARG A 1 348 ? -25.818 3.982 13.238 1.00 17.94 348 ARG A C 1
ATOM 2481 O O . ARG A 1 348 ? -26.512 4.271 12.249 1.00 16.91 348 ARG A O 1
ATOM 2489 N N . LYS A 1 349 ? -25.620 4.804 14.262 1.00 19.13 349 LYS A N 1
ATOM 2490 C CA . LYS A 1 349 ? -26.039 6.214 14.174 1.00 20.91 349 LYS A CA 1
ATOM 2491 C C . LYS A 1 349 ? -25.004 6.971 14.945 1.00 22.15 349 LYS A C 1
ATOM 2492 O O . LYS A 1 349 ? -24.452 6.497 15.946 1.00 22.18 349 LYS A O 1
ATOM 2498 N N . PRO A 1 350 ? -24.634 8.136 14.430 1.00 22.51 350 PRO A N 1
ATOM 2499 C CA . PRO A 1 350 ? -24.932 8.656 13.126 1.00 21.08 350 PRO A CA 1
ATOM 2500 C C . PRO A 1 350 ? -24.148 7.841 12.083 1.00 18.13 350 PRO A C 1
ATOM 2501 O O . PRO A 1 350 ? -23.362 7.031 12.412 1.00 18.32 350 PRO A O 1
ATOM 2505 N N . ASN A 1 351 ? -24.360 8.165 10.823 1.00 16.87 351 ASN A N 1
ATOM 2506 C CA . ASN A 1 351 ? -23.644 7.463 9.741 1.00 13.87 351 ASN A CA 1
ATOM 2507 C C . ASN A 1 351 ? -23.394 8.341 8.519 1.00 11.04 351 ASN A C 1
ATOM 2508 O O . ASN A 1 351 ? -24.104 8.257 7.521 1.00 11.93 351 ASN A O 1
ATOM 2513 N N . PRO A 1 352 ? -22.466 9.284 8.679 1.00 12.17 352 PRO A N 1
ATOM 2514 C CA . PRO A 1 352 ? -22.193 10.304 7.654 1.00 12.00 352 PRO A CA 1
ATOM 2515 C C . PRO A 1 352 ? -21.299 9.764 6.529 1.00 11.03 352 PRO A C 1
ATOM 2516 O O . PRO A 1 352 ? -20.238 10.287 6.206 1.00 10.48 352 PRO A O 1
ATOM 2520 N N . HIS A 1 353 ? -21.686 8.624 6.006 1.00 9.50 353 HIS A N 1
ATOM 2521 C CA . HIS A 1 353 ? -20.895 7.927 4.993 1.00 8.21 353 HIS A CA 1
ATOM 2522 C C . HIS A 1 353 ? -20.853 8.712 3.673 1.00 8.12 353 HIS A C 1
ATOM 2523 O O . HIS A 1 353 ? -21.720 9.644 3.409 1.00 9.52 353 HIS A O 1
ATOM 2530 N N . LEU A 1 354 ? -19.831 8.397 2.882 1.00 8.29 354 LEU A N 1
ATOM 2531 C CA . LEU A 1 354 ? -19.526 9.006 1.615 1.00 7.36 354 LEU A CA 1
ATOM 2532 C C . LEU A 1 354 ? -19.899 8.075 0.423 1.00 7.56 354 LEU A C 1
ATOM 2533 O O . LEU A 1 354 ? -19.449 8.285 -0.677 1.00 7.35 354 LEU A O 1
ATOM 2538 N N . GLY A 1 355 ? -20.726 7.065 0.706 1.00 8.99 355 GLY A N 1
ATOM 2539 C CA . GLY A 1 355 ? -21.140 6.091 -0.299 1.00 9.14 355 GLY A CA 1
ATOM 2540 C C . GLY A 1 355 ? -21.936 6.583 -1.481 1.00 9.40 355 GLY A C 1
ATOM 2541 O O . GLY A 1 355 ? -22.009 5.968 -2.567 1.00 10.08 355 GLY A O 1
ATOM 2542 N N . PHE A 1 356 ? -22.578 7.757 -1.272 1.00 7.06 356 PHE A N 1
ATOM 2543 C CA . PHE A 1 356 ? -23.274 8.449 -2.332 1.00 7.03 356 PHE A CA 1
ATOM 2544 C C . PHE A 1 356 ? -22.599 9.762 -2.744 1.00 7.91 356 PHE A C 1
ATOM 2545 O O . PHE A 1 356 ? -23.171 10.596 -3.467 1.00 8.94 356 PHE A O 1
ATOM 2553 N N . GLY A 1 357 ? -21.349 9.910 -2.344 1.00 7.88 357 GLY A N 1
ATOM 2554 C CA . GLY A 1 357 ? -20.647 11.167 -2.631 1.00 8.01 357 GLY A CA 1
ATOM 2555 C C . GLY A 1 357 ? -20.920 12.235 -1.583 1.00 8.24 357 GLY A C 1
ATOM 2556 O O . GLY A 1 357 ? -21.431 11.970 -0.489 1.00 7.56 357 GLY A O 1
ATOM 2557 N N . GLN A 1 358 ? -20.563 13.473 -1.959 1.00 8.40 358 GLN A N 1
ATOM 2558 C CA . GLN A 1 358 ? -20.784 14.653 -1.109 1.00 10.37 358 GLN A CA 1
ATOM 2559 C C . GLN A 1 358 ? -20.459 15.847 -1.947 1.00 8.87 358 GLN A C 1
ATOM 2560 O O . GLN A 1 358 ? -19.521 15.830 -2.726 1.00 10.24 358 GLN A O 1
ATOM 2566 N N . GLY A 1 359 ? -21.230 16.904 -1.723 1.00 8.83 359 GLY A N 1
ATOM 2567 C CA . GLY A 1 359 ? -21.045 18.233 -2.451 1.00 9.41 359 GLY A CA 1
ATOM 2568 C C . GLY A 1 359 ? -21.784 18.262 -3.729 1.00 7.48 359 GLY A C 1
ATOM 2569 O O . GLY A 1 359 ? -22.942 17.697 -3.881 1.00 8.19 359 GLY A O 1
ATOM 2570 N N . VAL A 1 360 ? -21.234 18.993 -4.679 1.00 7.86 360 VAL A N 1
ATOM 2571 C CA . VAL A 1 360 ? -22.012 19.392 -5.846 1.00 7.70 360 VAL A CA 1
ATOM 2572 C C . VAL A 1 360 ? -22.397 18.210 -6.786 1.00 8.84 360 VAL A C 1
ATOM 2573 O O . VAL A 1 360 ? -23.357 18.369 -7.539 1.00 10.42 360 VAL A O 1
ATOM 2577 N N . HIS A 1 361 ? -21.636 17.128 -6.791 1.00 7.36 361 HIS A N 1
ATOM 2578 C CA . HIS A 1 361 ? -21.900 15.936 -7.585 1.00 7.79 361 HIS A CA 1
ATOM 2579 C C . HIS A 1 361 ? -22.573 14.820 -6.802 1.00 9.38 361 HIS A C 1
ATOM 2580 O O . HIS A 1 361 ? -22.662 13.711 -7.308 1.00 8.19 361 HIS A O 1
ATOM 2587 N N . TYR A 1 362 ? -23.124 15.104 -5.621 1.00 8.54 362 TYR A N 1
ATOM 2588 C CA . TYR A 1 362 ? -23.817 14.080 -4.798 1.00 8.27 362 TYR A CA 1
ATOM 2589 C C . TYR A 1 362 ? -24.802 13.267 -5.653 1.00 7.52 362 TYR A C 1
ATOM 2590 O O . TYR A 1 362 ? -25.571 13.871 -6.404 1.00 7.47 362 TYR A O 1
ATOM 2599 N N . CYS A 1 363 ? -24.800 11.949 -5.458 1.00 7.99 363 CYS A N 1
ATOM 2600 C CA . CYS A 1 363 ? -25.636 11.083 -6.268 1.00 7.75 363 CYS A CA 1
ATOM 2601 C C . CYS A 1 363 ? -27.089 11.546 -6.403 1.00 8.61 363 CYS A C 1
ATOM 2602 O O . CYS A 1 363 ? -27.854 11.614 -5.391 1.00 8.53 363 CYS A O 1
ATOM 2605 N N . LEU A 1 364 ? -27.523 11.766 -7.656 1.00 8.84 364 LEU A N 1
ATOM 2606 C CA . LEU A 1 364 ? -28.920 12.101 -7.924 1.00 8.40 364 LEU A CA 1
ATOM 2607 C C . LEU A 1 364 ? -29.864 10.940 -7.703 1.00 10.03 364 LEU A C 1
ATOM 2608 O O . LEU A 1 364 ? -31.056 11.180 -7.549 1.00 11.30 364 LEU A O 1
ATOM 2613 N N . GLY A 1 365 ? -29.295 9.764 -7.665 1.00 8.68 365 GLY A N 1
ATOM 2614 C CA . GLY A 1 365 ? -30.099 8.559 -7.499 1.00 9.28 365 GLY A CA 1
ATOM 2615 C C . GLY A 1 365 ? -30.146 8.021 -6.073 1.00 10.02 365 GLY A C 1
ATOM 2616 O O . GLY A 1 365 ? -30.606 6.885 -5.875 1.00 10.90 365 GLY A O 1
ATOM 2617 N N . ALA A 1 366 ? -29.718 8.742 -5.033 1.00 9.06 366 ALA A N 1
ATOM 2618 C CA . ALA A 1 366 ? -29.586 8.230 -3.691 1.00 8.43 366 ALA A CA 1
ATOM 2619 C C . ALA A 1 366 ? -30.929 7.676 -3.177 1.00 8.65 366 ALA A C 1
ATOM 2620 O O . ALA A 1 366 ? -30.984 6.578 -2.634 1.00 11.27 366 ALA A O 1
ATOM 2622 N N . ASN A 1 367 ? -31.995 8.448 -3.366 1.00 8.38 367 ASN A N 1
ATOM 2623 C CA . ASN A 1 367 ? -33.310 7.981 -2.889 1.00 8.04 367 ASN A CA 1
ATOM 2624 C C . ASN A 1 367 ? -33.808 6.801 -3.707 1.00 9.51 367 ASN A C 1
ATOM 2625 O O . ASN A 1 367 ? -34.404 5.887 -3.101 1.00 10.95 367 ASN A O 1
ATOM 2630 N N . LEU A 1 368 ? -33.522 6.764 -5.018 1.00 9.49 368 LEU A N 1
ATOM 2631 C CA . LEU A 1 368 ? -33.927 5.573 -5.840 1.00 9.13 368 LEU A CA 1
ATOM 2632 C C . LEU A 1 368 ? -33.177 4.335 -5.367 1.00 10.67 368 LEU A C 1
ATOM 2633 O O . LEU A 1 368 ? -33.734 3.207 -5.228 1.00 10.91 368 LEU A O 1
ATOM 2638 N N . ALA A 1 369 ? -31.880 4.450 -5.085 1.00 8.35 369 ALA A N 1
ATOM 2639 C CA . ALA A 1 369 ? -31.079 3.291 -4.616 1.00 10.28 369 ALA A CA 1
ATOM 2640 C C . ALA A 1 369 ? -31.637 2.778 -3.273 1.00 11.21 369 ALA A C 1
ATOM 2641 O O . ALA A 1 369 ? -31.788 1.583 -3.025 1.00 11.08 369 ALA A O 1
ATOM 2643 N N . ARG A 1 370 ? -31.908 3.709 -2.371 1.00 10.76 370 ARG A N 1
ATOM 2644 C CA . ARG A 1 370 ? -32.527 3.379 -1.075 1.00 11.10 370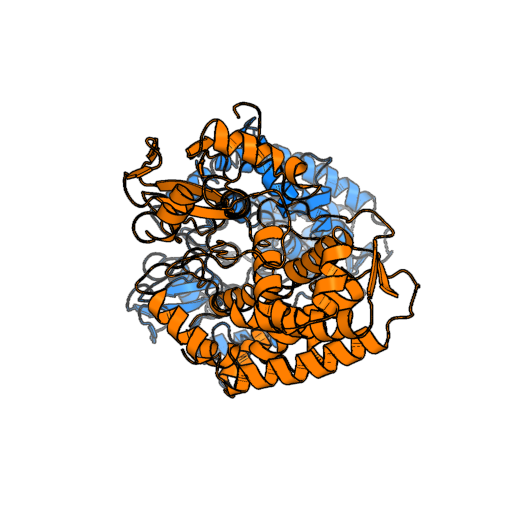 ARG A CA 1
ATOM 2645 C C . ARG A 1 370 ? -33.876 2.704 -1.255 1.00 11.80 370 ARG A C 1
ATOM 2646 O O . ARG A 1 370 ? -34.165 1.774 -0.459 1.00 12.26 370 ARG A O 1
ATOM 2654 N N . LEU A 1 371 ? -34.674 3.171 -2.185 1.00 10.15 371 LEU A N 1
ATOM 2655 C CA . LEU A 1 371 ? -35.964 2.524 -2.484 1.00 12.87 371 LEU A CA 1
ATOM 2656 C C . LEU A 1 371 ? -35.795 1.101 -2.996 1.00 13.30 371 LEU A C 1
ATOM 2657 O O . LEU A 1 371 ? -36.443 0.152 -2.484 1.00 11.95 371 LEU A O 1
ATOM 2662 N N . GLU A 1 372 ? -34.870 0.923 -3.889 1.00 12.13 372 GLU A N 1
ATOM 2663 C CA . GLU A 1 372 ? -34.594 -0.459 -4.363 1.00 12.53 372 GLU A CA 1
ATOM 2664 C C . GLU A 1 372 ? -34.202 -1.353 -3.201 1.00 14.73 372 GLU A C 1
ATOM 2665 O O . GLU A 1 372 ? -34.681 -2.492 -3.085 1.00 14.29 372 GLU A O 1
ATOM 2671 N N . LEU A 1 373 ? -33.276 -0.933 -2.374 1.00 12.14 373 LEU A N 1
ATOM 2672 C CA . LEU A 1 373 ? -32.833 -1.697 -1.232 1.00 13.29 373 LEU A CA 1
ATOM 2673 C C . LEU A 1 373 ? -33.968 -1.985 -0.263 1.00 13.96 373 LEU A C 1
ATOM 2674 O O . LEU A 1 373 ? -34.124 -3.133 0.212 1.00 15.80 373 LEU A O 1
ATOM 2679 N N . ARG A 1 374 ? -34.758 -0.973 0.028 1.00 13.34 374 ARG A N 1
ATOM 2680 C CA . ARG A 1 374 ? -35.832 -1.086 1.028 1.00 14.19 374 ARG A CA 1
ATOM 2681 C C . ARG A 1 374 ? -36.853 -2.109 0.570 1.00 14.95 374 ARG A C 1
ATOM 2682 O O . ARG A 1 374 ? -37.161 -3.004 1.350 1.00 16.72 374 ARG A O 1
ATOM 2690 N N . VAL A 1 375 ? -37.308 -2.015 -0.665 1.00 13.74 375 VAL A N 1
ATOM 2691 C CA . VAL A 1 375 ? -38.359 -2.989 -1.168 1.00 15.98 375 VAL A CA 1
ATOM 2692 C C . VAL A 1 375 ? -37.782 -4.382 -1.252 1.00 17.95 375 VAL A C 1
ATOM 2693 O O . VAL A 1 375 ? -38.439 -5.360 -0.817 1.00 17.78 375 VAL A O 1
ATOM 2697 N N . LEU A 1 376 ? -36.627 -4.543 -1.792 1.00 15.91 376 LEU A N 1
ATOM 2698 C CA . LEU A 1 376 ? -36.027 -5.861 -1.932 1.00 14.66 376 LEU A CA 1
ATOM 2699 C C . LEU A 1 376 ? -35.912 -6.497 -0.534 1.00 17.19 376 LEU A C 1
ATOM 2700 O O . LEU A 1 376 ? -36.319 -7.689 -0.322 1.00 17.45 376 LEU A O 1
ATOM 2705 N N . PHE A 1 377 ? -35.338 -5.819 0.450 1.00 16.11 377 PHE A N 1
ATOM 2706 C CA . PHE A 1 377 ? -35.159 -6.412 1.754 1.00 17.25 377 PHE A CA 1
ATOM 2707 C C . PHE A 1 377 ? -36.471 -6.571 2.529 1.00 19.09 377 PHE A C 1
ATOM 2708 O O . PHE A 1 377 ? -36.553 -7.592 3.237 1.00 20.94 377 PHE A O 1
ATOM 2716 N N . GLU A 1 378 ? -37.471 -5.712 2.341 1.00 17.63 378 GLU A N 1
ATOM 2717 C CA . GLU A 1 378 ? -38.846 -5.921 2.968 1.00 20.98 378 GLU A CA 1
ATOM 2718 C C . GLU A 1 378 ? -39.330 -7.278 2.495 1.00 22.41 378 GLU A C 1
ATOM 2719 O O . GLU A 1 378 ? -39.664 -8.197 3.329 1.00 24.07 378 GLU A O 1
ATOM 2725 N N . GLU A 1 379 ? -39.359 -7.417 1.180 1.00 21.40 379 GLU A N 1
ATOM 2726 C CA . GLU A 1 379 ? -39.915 -8.622 0.513 1.00 21.72 379 GLU A CA 1
ATOM 2727 C C . GLU A 1 379 ? -39.091 -9.841 0.819 1.00 22.80 379 GLU A C 1
ATOM 2728 O O . GLU A 1 379 ? -39.700 -10.935 1.124 1.00 23.59 379 GLU A O 1
ATOM 2734 N N . LEU A 1 380 ? -37.786 -9.744 0.882 1.00 20.15 380 LEU A N 1
ATOM 2735 C CA . LEU A 1 380 ? -37.011 -10.944 1.072 1.00 20.85 380 LEU A CA 1
ATOM 2736 C C . LEU A 1 380 ? -37.087 -11.362 2.517 1.00 24.07 380 LEU A C 1
ATOM 2737 O O . LEU A 1 380 ? -37.253 -12.560 2.819 1.00 24.05 380 LEU A O 1
ATOM 2742 N N . LEU A 1 381 ? -36.890 -10.424 3.438 1.00 23.08 381 LEU A N 1
ATOM 2743 C CA . LEU A 1 381 ? -36.771 -10.770 4.854 1.00 24.59 381 LEU A CA 1
ATOM 2744 C C . LEU A 1 381 ? -38.127 -11.127 5.426 1.00 26.75 381 LEU A C 1
ATOM 2745 O O . LEU A 1 381 ? -38.143 -11.830 6.423 1.00 28.42 381 LEU A O 1
ATOM 2750 N N . SER A 1 382 ? -39.229 -10.636 4.843 1.00 27.48 382 SER A N 1
ATOM 2751 C CA . SER A 1 382 ? -40.578 -11.107 5.171 1.00 30.46 382 SER A CA 1
ATOM 2752 C C . SER A 1 382 ? -40.647 -12.627 5.032 1.00 31.10 382 SER A C 1
ATOM 2753 O O . SER A 1 382 ? -41.258 -13.297 5.888 1.00 32.45 382 SER A O 1
ATOM 2756 N N . ARG A 1 383 ? -40.177 -13.151 3.901 1.00 29.47 383 ARG A N 1
ATOM 2757 C CA . ARG A 1 383 ? -40.267 -14.580 3.570 1.00 28.27 383 ARG A CA 1
ATOM 2758 C C . ARG A 1 383 ? -39.181 -15.450 4.187 1.00 28.53 383 ARG A C 1
ATOM 2759 O O . ARG A 1 383 ? -39.431 -16.616 4.503 1.00 29.25 383 ARG A O 1
ATOM 2767 N N . PHE A 1 384 ? -37.980 -14.932 4.337 1.00 25.83 384 PHE A N 1
ATOM 2768 C CA . PHE A 1 384 ? -36.853 -15.719 4.633 1.00 26.82 384 PHE A CA 1
ATOM 2769 C C . PHE A 1 384 ? -36.052 -15.184 5.804 1.00 27.59 384 PHE A C 1
ATOM 2770 O O . PHE A 1 384 ? -35.546 -14.020 5.746 1.00 29.16 384 PHE A O 1
ATOM 2778 N N . GLY A 1 385 ? -35.840 -16.001 6.845 1.00 26.75 385 GLY A N 1
ATOM 2779 C CA . GLY A 1 385 ? -34.984 -15.629 7.943 1.00 24.96 385 GLY A CA 1
ATOM 2780 C C . GLY A 1 385 ? -33.683 -16.346 7.987 1.00 25.12 385 GLY A C 1
ATOM 2781 O O . GLY A 1 385 ? -32.928 -16.163 8.942 1.00 26.82 385 GLY A O 1
ATOM 2782 N N . SER A 1 386 ? -33.390 -17.136 6.944 1.00 21.39 386 SER A N 1
ATOM 2783 C CA . SER A 1 386 ? -32.210 -17.905 6.871 1.00 23.43 386 SER A CA 1
ATOM 2784 C C . SER A 1 386 ? -31.607 -17.659 5.494 1.00 22.19 386 SER A C 1
ATOM 2785 O O . SER A 1 386 ? -32.197 -18.026 4.471 1.00 22.13 386 SER A O 1
ATOM 2788 N N . VAL A 1 387 ? -30.405 -17.088 5.471 1.00 22.29 387 VAL A N 1
ATOM 2789 C CA . VAL A 1 387 ? -29.699 -16.869 4.260 1.00 21.57 387 VAL A CA 1
ATOM 2790 C C . VAL A 1 387 ? -28.367 -17.505 4.342 1.00 23.31 387 VAL A C 1
ATOM 2791 O O . VAL A 1 387 ? -27.518 -17.095 5.163 1.00 22.74 387 VAL A O 1
ATOM 2795 N N . ARG A 1 388 ? -28.085 -18.507 3.481 1.00 21.98 388 ARG A N 1
ATOM 2796 C CA . ARG A 1 388 ? -26.834 -19.188 3.500 1.00 25.18 388 ARG A CA 1
ATOM 2797 C C . ARG A 1 388 ? -26.092 -18.967 2.214 1.00 25.01 388 ARG A C 1
ATOM 2798 O O . ARG A 1 388 ? -26.637 -19.206 1.134 1.00 26.06 388 ARG A O 1
ATOM 2806 N N . VAL A 1 389 ? -24.834 -18.555 2.304 1.00 26.15 389 VAL A N 1
ATOM 2807 C CA . VAL A 1 389 ? -24.047 -18.383 1.131 1.00 26.14 389 VAL A CA 1
ATOM 2808 C C . VAL A 1 389 ? -23.291 -19.712 0.951 1.00 26.55 389 VAL A C 1
ATOM 2809 O O . VAL A 1 389 ? -22.499 -20.094 1.802 1.00 27.93 389 VAL A O 1
ATOM 2813 N N . VAL A 1 390 ? -23.533 -20.387 -0.161 1.00 27.15 390 VAL A N 1
ATOM 2814 C CA . VAL A 1 390 ? -23.079 -21.796 -0.286 1.00 27.19 390 VAL A CA 1
ATOM 2815 C C . VAL A 1 390 ? -21.849 -22.043 -1.155 1.00 29.67 390 VAL A C 1
ATOM 2816 O O . VAL A 1 390 ? -21.249 -23.147 -1.102 1.00 30.23 390 VAL A O 1
ATOM 2820 N N . GLU A 1 391 ? -21.419 -21.013 -1.905 1.00 28.55 391 GLU A N 1
ATOM 2821 C CA . GLU A 1 391 ? -20.209 -21.044 -2.716 1.00 29.78 391 GLU A CA 1
ATOM 2822 C C . GLU A 1 391 ? -19.531 -19.714 -2.344 1.00 30.01 391 GLU A C 1
ATOM 2823 O O . GLU A 1 391 ? -20.222 -18.761 -2.054 1.00 28.30 391 GLU A O 1
ATOM 2829 N N . PRO A 1 392 ? -18.208 -19.669 -2.319 1.00 30.13 392 PRO A N 1
ATOM 2830 C CA . PRO A 1 392 ? -17.644 -18.313 -1.975 1.00 30.64 392 PRO A CA 1
ATOM 2831 C C . PRO A 1 392 ? -18.018 -17.234 -3.032 1.00 28.82 392 PRO A C 1
ATOM 2832 O O . PRO A 1 392 ? -18.090 -17.540 -4.213 1.00 28.47 392 PRO A O 1
ATOM 2836 N N . ALA A 1 393 ? -18.349 -16.016 -2.580 1.00 27.15 393 ALA A N 1
ATOM 2837 C CA . ALA A 1 393 ? -18.661 -14.913 -3.511 1.00 24.93 393 ALA A CA 1
ATOM 2838 C C . ALA A 1 393 ? -17.590 -14.750 -4.541 1.00 23.39 393 ALA A C 1
ATOM 2839 O O . ALA A 1 393 ? -16.398 -14.855 -4.199 1.00 25.19 393 ALA A O 1
ATOM 2841 N N . GLU A 1 394 ? -18.006 -14.505 -5.784 1.00 23.29 394 GLU A N 1
ATOM 2842 C CA . GLU A 1 394 ? -17.134 -14.122 -6.884 1.00 23.87 394 GLU A CA 1
ATOM 2843 C C . GLU A 1 394 ? -17.269 -12.618 -7.092 1.00 21.00 394 GLU A C 1
ATOM 2844 O O . GLU A 1 394 ? -18.336 -12.111 -7.399 1.00 21.68 394 GLU A O 1
ATOM 2850 N N . TRP A 1 395 ? -16.142 -11.963 -7.027 1.00 19.21 395 TRP A N 1
ATOM 2851 C CA . TRP A 1 395 ? -16.091 -10.487 -7.043 1.00 18.18 395 TRP A CA 1
ATOM 2852 C C . TRP A 1 395 ? -15.669 -10.014 -8.402 1.00 19.02 395 TRP A C 1
ATOM 2853 O O . TRP A 1 395 ? -14.900 -10.663 -9.153 1.00 20.43 395 TRP A O 1
ATOM 2864 N N . THR A 1 396 ? -16.100 -8.786 -8.741 1.00 17.89 396 THR A N 1
ATOM 2865 C CA . THR A 1 396 ? -15.645 -8.135 -9.924 1.00 19.12 396 THR A CA 1
ATOM 2866 C C . THR A 1 396 ? -14.216 -7.642 -9.649 1.00 17.99 396 THR A C 1
ATOM 2867 O O . THR A 1 396 ? -13.881 -7.191 -8.570 1.00 22.87 396 THR A O 1
ATOM 2871 N N . ARG A 1 397 ? -13.384 -7.703 -10.642 1.00 16.89 397 ARG A N 1
ATOM 2872 C CA . ARG A 1 397 ? -11.983 -7.297 -10.518 1.00 15.41 397 ARG A CA 1
ATOM 2873 C C . ARG A 1 397 ? -11.840 -5.856 -10.943 1.00 16.72 397 ARG A C 1
ATOM 2874 O O . ARG A 1 397 ? -11.689 -5.526 -12.123 1.00 16.77 397 ARG A O 1
ATOM 2882 N N . SER A 1 398 ? -11.944 -4.952 -9.943 1.00 14.14 398 SER A N 1
ATOM 2883 C CA . SER A 1 398 ? -11.950 -3.520 -10.261 1.00 13.49 398 SER A CA 1
ATOM 2884 C C . SER A 1 398 ? -11.649 -2.764 -9.002 1.00 11.52 398 SER A C 1
ATOM 2885 O O . SER A 1 398 ? -12.058 -3.161 -7.943 1.00 12.94 398 SER A O 1
ATOM 2888 N N . ASN A 1 399 ? -10.977 -1.624 -9.203 1.00 12.08 399 ASN A N 1
ATOM 2889 C CA . ASN A 1 399 ? -10.751 -0.638 -8.137 1.00 10.67 399 ASN A CA 1
ATOM 2890 C C . ASN A 1 399 ? -11.663 0.605 -8.309 1.00 11.58 399 ASN A C 1
ATOM 2891 O O . ASN A 1 399 ? -11.534 1.556 -7.510 1.00 12.93 399 ASN A O 1
ATOM 2896 N N . ARG A 1 400 ? -12.551 0.522 -9.264 1.00 9.67 400 ARG A N 1
ATOM 2897 C CA . ARG A 1 400 ? -13.576 1.612 -9.510 1.00 13.71 400 ARG A CA 1
ATOM 2898 C C . ARG A 1 400 ? -14.944 1.213 -9.006 1.00 13.98 400 ARG A C 1
ATOM 2899 O O . ARG A 1 400 ? -15.833 2.058 -8.802 1.00 14.87 400 ARG A O 1
ATOM 2907 N N . HIS A 1 401 ? -15.199 -0.090 -8.941 1.00 13.83 401 HIS A N 1
ATOM 2908 C CA . HIS A 1 401 ? -16.464 -0.686 -8.505 1.00 15.03 401 HIS A CA 1
ATOM 2909 C C . HIS A 1 401 ? -16.150 -1.830 -7.568 1.00 15.18 401 HIS A C 1
ATOM 2910 O O . HIS A 1 401 ? -15.162 -2.571 -7.779 1.00 19.38 401 HIS A O 1
ATOM 2917 N N . THR A 1 402 ? -16.907 -1.939 -6.508 1.00 11.15 402 THR A N 1
ATOM 2918 C CA . THR A 1 402 ? -16.867 -3.058 -5.584 1.00 13.46 402 THR A CA 1
ATOM 2919 C C . THR A 1 402 ? -18.150 -3.837 -5.844 1.00 13.79 402 THR A C 1
ATOM 2920 O O . THR A 1 402 ? -19.227 -3.404 -5.485 1.00 14.04 402 THR A O 1
ATOM 2924 N N . GLY A 1 403 ? -18.045 -5.012 -6.475 1.00 13.92 403 GLY A N 1
ATOM 2925 C CA . GLY A 1 403 ? -19.307 -5.734 -6.702 1.00 13.81 403 GLY A CA 1
ATOM 2926 C C . GLY A 1 403 ? -19.095 -7.247 -6.833 1.00 14.88 403 GLY A C 1
ATOM 2927 O O . GLY A 1 403 ? -18.008 -7.709 -6.988 1.00 16.88 403 GLY A O 1
ATOM 2928 N N . ILE A 1 404 ? -20.196 -7.931 -6.683 1.00 17.55 404 ILE A N 1
ATOM 2929 C CA . ILE A 1 404 ? -20.246 -9.396 -6.707 1.00 15.64 404 ILE A CA 1
ATOM 2930 C C . ILE A 1 404 ? -20.856 -9.842 -8.017 1.00 16.19 404 ILE A C 1
ATOM 2931 O O . ILE A 1 404 ? -21.986 -9.468 -8.378 1.00 15.70 404 ILE A O 1
ATOM 2936 N N . ARG A 1 405 ? -20.064 -10.640 -8.747 1.00 17.95 405 ARG A N 1
ATOM 2937 C CA . ARG A 1 405 ? -20.546 -11.185 -10.022 1.00 20.32 405 ARG A CA 1
ATOM 2938 C C . ARG A 1 405 ? -21.507 -12.382 -9.830 1.00 19.28 405 ARG A C 1
ATOM 2939 O O . ARG A 1 405 ? -22.518 -12.511 -10.577 1.00 19.50 405 ARG A O 1
ATOM 2947 N N . HIS A 1 406 ? -21.201 -13.153 -8.811 1.00 19.14 406 HIS A N 1
ATOM 2948 C CA . HIS A 1 406 ? -22.040 -14.353 -8.503 1.00 19.11 406 HIS A CA 1
ATOM 2949 C C . HIS A 1 406 ? -22.046 -14.546 -7.042 1.00 16.96 406 HIS A C 1
ATOM 2950 O O . HIS A 1 406 ? -20.992 -14.509 -6.357 1.00 19.09 406 HIS A O 1
ATOM 2957 N N . LEU A 1 407 ? -23.241 -14.813 -6.572 1.00 16.68 407 LEU A N 1
ATOM 2958 C CA . LEU A 1 407 ? -23.477 -15.063 -5.110 1.00 17.16 407 LEU A CA 1
ATOM 2959 C C . LEU A 1 407 ? -24.549 -16.183 -4.979 1.00 17.05 407 LEU A C 1
ATOM 2960 O O . LEU A 1 407 ? -25.731 -15.986 -5.100 1.00 16.33 407 LEU A O 1
ATOM 2965 N N . VAL A 1 408 ? -24.066 -17.398 -4.760 1.00 18.95 408 VAL A N 1
ATOM 2966 C CA . VAL A 1 408 ? -24.983 -18.561 -4.702 1.00 19.27 408 VAL A CA 1
ATOM 2967 C C . VAL A 1 408 ? -25.449 -18.780 -3.278 1.00 17.29 408 VAL A C 1
ATOM 2968 O O . VAL A 1 408 ? -24.652 -19.005 -2.322 1.00 18.96 408 VAL A O 1
ATOM 2972 N N . VAL A 1 409 ? -26.749 -18.649 -3.149 1.00 15.67 409 VAL A N 1
ATOM 2973 C CA . VAL A 1 409 ? -27.434 -18.663 -1.900 1.00 18.63 409 VAL A CA 1
ATOM 2974 C C . VAL A 1 409 ? -28.530 -19.744 -1.860 1.00 18.68 409 VAL A C 1
ATOM 2975 O O . VAL A 1 409 ? -29.082 -20.145 -2.871 1.00 19.59 409 VAL A O 1
ATOM 2979 N N . GLU A 1 410 ? -28.849 -20.074 -0.628 1.00 20.22 410 GLU A N 1
ATOM 2980 C CA . GLU A 1 410 ? -30.081 -20.760 -0.281 1.00 20.56 410 GLU A CA 1
ATOM 2981 C C . GLU A 1 410 ? -30.788 -19.944 0.739 1.00 19.05 410 GLU A C 1
ATOM 2982 O O . GLU A 1 410 ? -30.211 -19.546 1.805 1.00 20.65 410 GLU A O 1
ATOM 2988 N N . LEU A 1 411 ? -32.058 -19.717 0.462 1.00 17.30 411 LEU A N 1
ATOM 2989 C CA . LEU A 1 411 ? -32.911 -19.058 1.336 1.00 20.34 411 LEU A CA 1
ATOM 2990 C C . LEU A 1 411 ? -33.927 -20.005 1.946 1.00 21.09 411 LEU A C 1
ATOM 2991 O O . LEU A 1 411 ? -34.548 -20.759 1.192 1.00 23.00 411 LEU A O 1
ATOM 2996 N N . ARG A 1 412 ? -34.158 -19.869 3.245 1.00 22.91 412 ARG A N 1
ATOM 2997 C CA . ARG A 1 412 ? -35.175 -20.750 3.999 1.00 22.98 412 ARG A CA 1
ATOM 2998 C C . ARG A 1 412 ? -36.023 -19.858 4.931 1.00 26.26 412 ARG A C 1
ATOM 2999 O O . ARG A 1 412 ? -35.502 -18.760 5.354 1.00 25.77 412 ARG A O 1
ATOM 3007 N N . LEU B 1 7 ? -33.058 14.777 -55.530 1.00 37.74 7 LEU B N 1
ATOM 3008 C CA . LEU B 1 7 ? -32.290 14.815 -54.197 1.00 38.42 7 LEU B CA 1
ATOM 3009 C C . LEU B 1 7 ? -33.160 14.956 -52.960 1.00 39.03 7 LEU B C 1
ATOM 3010 O O . LEU B 1 7 ? -32.897 14.310 -51.931 1.00 38.24 7 LEU B O 1
ATOM 3015 N N . SER B 1 8 ? -34.200 15.788 -53.050 1.00 38.42 8 SER B N 1
ATOM 3016 C CA . SER B 1 8 ? -35.140 15.966 -51.933 1.00 37.77 8 SER B CA 1
ATOM 3017 C C . SER B 1 8 ? -35.532 14.617 -51.295 1.00 35.82 8 SER B C 1
ATOM 3018 O O . SER B 1 8 ? -35.678 14.542 -50.061 1.00 38.27 8 SER B O 1
ATOM 3021 N N . GLY B 1 9 ? -35.700 13.582 -52.108 1.00 31.98 9 GLY B N 1
ATOM 3022 C CA . GLY B 1 9 ? -36.137 12.266 -51.637 1.00 31.31 9 GLY B CA 1
ATOM 3023 C C . GLY B 1 9 ? -35.061 11.211 -51.268 1.00 29.67 9 GLY B C 1
ATOM 3024 O O . GLY B 1 9 ? -35.392 10.077 -50.926 1.00 32.89 9 GLY B O 1
ATOM 3025 N N . ILE B 1 10 ? -33.798 11.575 -51.391 1.00 26.52 10 ILE B N 1
ATOM 3026 C CA . ILE B 1 10 ? -32.684 10.636 -51.231 1.00 24.56 10 ILE B CA 1
ATOM 3027 C C . ILE B 1 10 ? -32.136 10.949 -49.836 1.00 21.83 10 ILE B C 1
ATOM 3028 O O . ILE B 1 10 ? -31.825 12.082 -49.564 1.00 22.74 10 ILE B O 1
ATOM 3033 N N . ASP B 1 11 ? -32.034 9.955 -48.972 1.00 21.50 11 ASP B N 1
ATOM 3034 C CA . ASP B 1 11 ? -31.427 10.139 -47.623 1.00 18.98 11 ASP B CA 1
ATOM 3035 C C . ASP B 1 11 ? -30.032 9.460 -47.603 1.00 16.68 11 ASP B C 1
ATOM 3036 O O . ASP B 1 11 ? -29.942 8.260 -47.557 1.00 17.54 11 ASP B O 1
ATOM 3041 N N . LEU B 1 12 ? -28.986 10.282 -47.661 1.00 17.34 12 LEU B N 1
ATOM 3042 C CA . LEU B 1 12 ? -27.623 9.740 -47.683 1.00 17.50 12 LEU B CA 1
ATOM 3043 C C . LEU B 1 12 ? -27.214 9.188 -46.289 1.00 18.78 12 LEU B C 1
ATOM 3044 O O . LEU B 1 12 ? -26.113 8.599 -46.179 1.00 17.94 12 LEU B O 1
ATOM 3049 N N . THR B 1 13 ? -28.107 9.339 -45.291 1.00 18.69 13 THR B N 1
ATOM 3050 C CA . THR B 1 13 ? -27.860 8.744 -43.958 1.00 18.90 13 THR B CA 1
ATOM 3051 C C . THR B 1 13 ? -28.619 7.479 -43.710 1.00 18.15 13 THR B C 1
ATOM 3052 O O . THR B 1 13 ? -28.434 6.773 -42.674 1.00 17.73 13 THR B O 1
ATOM 3056 N N . ASP B 1 14 ? -29.512 7.129 -44.646 1.00 19.21 14 ASP B N 1
ATOM 3057 C CA . ASP B 1 14 ? -30.199 5.899 -44.587 1.00 18.93 14 ASP B CA 1
ATOM 3058 C C . ASP B 1 14 ? -29.316 4.828 -45.125 1.00 19.61 14 ASP B C 1
ATOM 3059 O O . ASP B 1 14 ? -29.061 4.780 -46.345 1.00 18.64 14 ASP B O 1
ATOM 3064 N N . LEU B 1 15 ? -28.784 3.986 -44.227 1.00 19.78 15 LEU B N 1
ATOM 3065 C CA . LEU B 1 15 ? -27.791 2.975 -44.579 1.00 20.38 15 LEU B CA 1
ATOM 3066 C C . LEU B 1 15 ? -28.317 1.883 -45.445 1.00 21.03 15 LEU B C 1
ATOM 3067 O O . LEU B 1 15 ? -27.524 1.191 -46.095 1.00 20.50 15 LEU B O 1
ATOM 3072 N N . ASP B 1 16 ? -29.650 1.748 -45.549 1.00 23.11 16 ASP B N 1
ATOM 3073 C CA . ASP B 1 16 ? -30.183 0.809 -46.478 1.00 23.31 16 ASP B CA 1
ATOM 3074 C C . ASP B 1 16 ? -29.750 1.131 -47.935 1.00 22.87 16 ASP B C 1
ATOM 3075 O O . ASP B 1 16 ? -29.687 0.218 -48.769 1.00 22.88 16 ASP B O 1
ATOM 3080 N N . ASN B 1 17 ? -29.463 2.403 -48.218 1.00 21.14 17 ASN B N 1
ATOM 3081 C CA . ASN B 1 17 ? -29.008 2.827 -49.537 1.00 21.45 17 ASN B CA 1
ATOM 3082 C C . ASN B 1 17 ? -27.606 2.354 -49.832 1.00 21.33 17 ASN B C 1
ATOM 3083 O O . ASN B 1 17 ? -27.182 2.462 -50.970 1.00 22.95 17 ASN B O 1
ATOM 3088 N N . PHE B 1 18 ? -26.871 1.901 -48.797 1.00 19.22 18 PHE B N 1
ATOM 3089 C CA . PHE B 1 18 ? -25.476 1.402 -48.912 1.00 19.08 18 PHE B CA 1
ATOM 3090 C C . PHE B 1 18 ? -25.296 -0.067 -48.693 1.00 21.16 18 PHE B C 1
ATOM 3091 O O . PHE B 1 18 ? -24.137 -0.575 -48.700 1.00 23.97 18 PHE B O 1
ATOM 3099 N N . ALA B 1 19 ? -26.399 -0.785 -48.552 1.00 21.13 19 ALA B N 1
ATOM 3100 C CA . ALA B 1 19 ? -26.375 -2.232 -48.309 1.00 23.99 19 ALA B CA 1
ATOM 3101 C C . ALA B 1 19 ? -25.858 -3.060 -49.458 1.00 22.53 19 ALA B C 1
ATOM 3102 O O . ALA B 1 19 ? -25.452 -4.206 -49.249 1.00 23.21 19 ALA B O 1
ATOM 3104 N N . ASP B 1 20 ? -25.889 -2.496 -50.664 1.00 25.83 20 ASP B N 1
ATOM 3105 C CA . ASP B 1 20 ? -25.484 -3.252 -51.850 1.00 27.85 20 ASP B CA 1
ATOM 3106 C C . ASP B 1 20 ? -24.238 -2.684 -52.487 1.00 27.00 20 ASP B C 1
ATOM 3107 O O . ASP B 1 20 ? -23.976 -2.908 -53.661 1.00 29.13 20 ASP B O 1
ATOM 3112 N N . GLY B 1 21 ? -23.419 -1.988 -51.719 1.00 25.33 21 GLY B N 1
ATOM 3113 C CA . GLY B 1 21 ? -22.285 -1.298 -52.285 1.00 24.33 21 GLY B CA 1
ATOM 3114 C C . GLY B 1 21 ? -22.477 0.189 -52.290 1.00 23.09 21 GLY B C 1
ATOM 3115 O O . GLY B 1 21 ? -23.558 0.710 -51.906 1.00 23.25 21 GLY B O 1
ATOM 3116 N N . PHE B 1 22 ? -21.435 0.929 -52.664 1.00 20.85 22 PHE B N 1
ATOM 3117 C CA . PHE B 1 22 ? -21.549 2.381 -52.763 1.00 19.02 22 PHE B CA 1
ATOM 3118 C C . PHE B 1 22 ? -22.561 2.749 -53.835 1.00 18.74 22 PHE B C 1
ATOM 3119 O O . PHE B 1 22 ? -22.434 2.198 -54.938 1.00 19.70 22 PHE B O 1
ATOM 3127 N N . PRO B 1 23 ? -23.564 3.593 -53.512 1.00 18.85 23 PRO B N 1
ATOM 3128 C CA . PRO B 1 23 ? -24.704 3.795 -54.515 1.00 19.84 23 PRO B CA 1
ATOM 3129 C C . PRO B 1 23 ? -24.368 4.857 -55.569 1.00 18.61 23 PRO B C 1
ATOM 3130 O O . PRO B 1 23 ? -24.756 6.027 -55.463 1.00 20.06 23 PRO B O 1
ATOM 3134 N N . HIS B 1 24 ? -23.588 4.435 -56.578 1.00 21.02 24 HIS B N 1
ATOM 3135 C CA . HIS B 1 24 ? -23.035 5.389 -57.550 1.00 21.78 24 HIS B CA 1
ATOM 3136 C C . HIS B 1 24 ? -24.109 6.156 -58.286 1.00 21.27 24 HIS B C 1
ATOM 3137 O O . HIS B 1 24 ? -23.975 7.340 -58.559 1.00 20.23 24 HIS B O 1
ATOM 3144 N N . HIS B 1 25 ? -25.211 5.461 -58.505 1.00 24.80 25 HIS B N 1
ATOM 3145 C CA . HIS B 1 25 ? -26.342 6.060 -59.202 1.00 25.14 25 HIS B CA 1
ATOM 3146 C C . HIS B 1 25 ? -26.955 7.240 -58.432 1.00 24.74 25 HIS B C 1
ATOM 3147 O O . HIS B 1 25 ? -27.285 8.307 -58.984 1.00 24.53 25 HIS B O 1
ATOM 3154 N N . LEU B 1 26 ? -26.998 7.144 -57.093 1.00 21.91 26 LEU B N 1
ATOM 3155 C CA . LEU B 1 26 ? -27.484 8.266 -56.314 1.00 20.03 26 LEU B CA 1
ATOM 3156 C C . LEU B 1 26 ? -26.509 9.416 -56.331 1.00 20.00 26 LEU B C 1
ATOM 3157 O O . LEU B 1 26 ? -26.870 10.566 -56.253 1.00 19.44 26 LEU B O 1
ATOM 3162 N N . PHE B 1 27 ? -25.215 9.138 -56.342 1.00 17.97 27 PHE B N 1
ATOM 3163 C CA . PHE B 1 27 ? -24.253 10.229 -56.426 1.00 18.66 27 PHE B CA 1
ATOM 3164 C C . PHE B 1 27 ? -24.137 10.906 -57.804 1.00 18.83 27 PHE B C 1
ATOM 3165 O O . PHE B 1 27 ? -23.811 12.097 -57.870 1.00 19.36 27 PHE B O 1
ATOM 3173 N N . ALA B 1 28 ? -24.493 10.180 -58.858 1.00 21.44 28 ALA B N 1
ATOM 3174 C CA . ALA B 1 28 ? -24.655 10.770 -60.213 1.00 22.74 28 ALA B CA 1
ATOM 3175 C C . ALA B 1 28 ? -25.764 11.814 -60.154 1.00 22.22 28 ALA B C 1
ATOM 3176 O O . ALA B 1 28 ? -25.578 12.968 -60.588 1.00 23.83 28 ALA B O 1
ATOM 3178 N N . ILE B 1 29 ? -26.902 11.453 -59.545 1.00 22.68 29 ILE B N 1
ATOM 3179 C CA . ILE B 1 29 ? -27.974 12.414 -59.300 1.00 22.55 29 ILE B CA 1
ATOM 3180 C C . ILE B 1 29 ? -27.481 13.611 -58.505 1.00 23.60 29 ILE B C 1
ATOM 3181 O O . ILE B 1 29 ? -27.689 14.753 -58.861 1.00 22.39 29 ILE B O 1
ATOM 3186 N N . HIS B 1 30 ? -26.797 13.401 -57.381 1.00 20.49 30 HIS B N 1
ATOM 3187 C CA . HIS B 1 30 ? -26.289 14.489 -56.579 1.00 20.41 30 HIS B CA 1
ATOM 3188 C C . HIS B 1 30 ? -25.361 15.409 -57.370 1.00 20.53 30 HIS B C 1
ATOM 3189 O O . HIS B 1 30 ? -25.436 16.619 -57.264 1.00 19.63 30 HIS B O 1
ATOM 3196 N N . ARG B 1 31 ? -24.444 14.834 -58.132 1.00 22.24 31 ARG B N 1
ATOM 3197 C CA . ARG B 1 31 ? -23.480 15.638 -58.880 1.00 22.68 31 ARG B CA 1
ATOM 3198 C C . ARG B 1 31 ? -24.175 16.533 -59.942 1.00 23.09 31 ARG B C 1
ATOM 3199 O O . ARG B 1 31 ? -23.853 17.693 -60.054 1.00 22.38 31 ARG B O 1
ATOM 3207 N N . ARG B 1 32 ? -25.128 15.928 -60.627 1.00 26.69 32 ARG B N 1
ATOM 3208 C CA . ARG B 1 32 ? -25.909 16.625 -61.663 1.00 28.93 32 ARG B CA 1
ATOM 3209 C C . ARG B 1 32 ? -26.789 17.678 -61.059 1.00 29.72 32 ARG B C 1
ATOM 3210 O O . ARG B 1 32 ? -26.743 18.818 -61.496 1.00 30.26 32 ARG B O 1
ATOM 3218 N N . GLU B 1 33 ? -27.598 17.349 -60.043 1.00 28.57 33 GLU B N 1
ATOM 3219 C CA . GLU B 1 33 ? -28.587 18.302 -59.506 1.00 29.37 33 GLU B CA 1
ATOM 3220 C C . GLU B 1 33 ? -28.007 19.356 -58.594 1.00 27.42 33 GLU B C 1
ATOM 3221 O O . GLU B 1 33 ? -28.413 20.502 -58.647 1.00 28.03 33 GLU B O 1
ATOM 3227 N N . ALA B 1 34 ? -27.064 18.981 -57.695 1.00 24.78 34 ALA B N 1
ATOM 3228 C CA . ALA B 1 34 ? -26.599 19.894 -56.695 1.00 23.67 34 ALA B CA 1
ATOM 3229 C C . ALA B 1 34 ? -25.264 19.393 -56.114 1.00 24.22 34 ALA B C 1
ATOM 3230 O O . ALA B 1 34 ? -25.242 18.613 -55.125 1.00 22.90 34 ALA B O 1
ATOM 3232 N N . PRO B 1 35 ? -24.161 19.818 -56.733 1.00 23.07 35 PRO B N 1
ATOM 3233 C CA . PRO B 1 35 ? -22.838 19.444 -56.276 1.00 22.09 35 PRO B CA 1
ATOM 3234 C C . PRO B 1 35 ? -22.637 19.688 -54.766 1.00 21.85 35 PRO B C 1
ATOM 3235 O O . PRO B 1 35 ? -21.964 18.833 -54.094 1.00 22.77 35 PRO B O 1
ATOM 3239 N N . VAL B 1 36 ? -23.122 20.833 -54.269 1.00 19.90 36 VAL B N 1
ATOM 3240 C CA . VAL B 1 36 ? -23.106 21.189 -52.839 1.00 19.67 36 VAL B CA 1
ATOM 3241 C C . VAL B 1 36 ? -24.567 21.438 -52.445 1.00 22.28 36 VAL B C 1
ATOM 3242 O O . VAL B 1 36 ? -25.275 22.260 -53.067 1.00 21.81 36 VAL B O 1
ATOM 3246 N N . TYR B 1 37 ? -25.067 20.696 -51.476 1.00 21.55 37 TYR B N 1
ATOM 3247 C CA . TYR B 1 37 ? -26.375 21.015 -50.994 1.00 22.99 37 TYR B CA 1
ATOM 3248 C C . TYR B 1 37 ? -26.651 20.653 -49.561 1.00 24.07 37 TYR B C 1
ATOM 3249 O O . TYR B 1 37 ? -25.882 19.884 -48.981 1.00 21.81 37 TYR B O 1
ATOM 3258 N N . TRP B 1 38 ? -27.705 21.269 -49.020 1.00 22.47 38 TRP B N 1
ATOM 3259 C CA . TRP B 1 38 ? -28.009 21.109 -47.603 1.00 21.26 38 TRP B CA 1
ATOM 3260 C C . TRP B 1 38 ? -28.912 19.922 -47.439 1.00 21.13 38 TRP B C 1
ATOM 3261 O O . TRP B 1 38 ? -30.058 19.844 -47.965 1.00 20.96 38 TRP B O 1
ATOM 3272 N N . HIS B 1 39 ? -28.388 18.921 -46.735 1.00 19.20 39 HIS B N 1
ATOM 3273 C CA . HIS B 1 39 ? -29.110 17.749 -46.574 1.00 18.14 39 HIS B CA 1
ATOM 3274 C C . HIS B 1 39 ? -29.833 17.804 -45.218 1.00 20.03 39 HIS B C 1
ATOM 3275 O O . HIS B 1 39 ? -29.192 17.810 -44.182 1.00 19.03 39 HIS B O 1
ATOM 3282 N N . ARG B 1 40 ? -31.163 17.952 -45.215 1.00 20.07 40 ARG B N 1
ATOM 3283 C CA . ARG B 1 40 ? -31.877 18.030 -43.969 1.00 20.59 40 ARG B CA 1
ATOM 3284 C C . ARG B 1 40 ? -31.819 16.710 -43.225 1.00 17.98 40 ARG B C 1
ATOM 3285 O O . ARG B 1 40 ? -31.707 15.602 -43.817 1.00 17.45 40 ARG B O 1
ATOM 3293 N N . PRO B 1 41 ? -32.007 16.780 -41.872 1.00 18.37 41 PRO B N 1
ATOM 3294 C CA . PRO B 1 41 ? -31.912 15.547 -41.115 1.00 18.99 41 PRO B CA 1
ATOM 3295 C C . PRO B 1 41 ? -33.157 14.690 -41.184 1.00 20.91 41 PRO B C 1
ATOM 3296 O O . PRO B 1 41 ? -34.264 15.220 -41.282 1.00 23.44 41 PRO B O 1
ATOM 3300 N N . THR B 1 42 ? -32.965 13.402 -41.175 1.00 19.19 42 THR B N 1
ATOM 3301 C CA . THR B 1 42 ? -34.016 12.447 -41.032 1.00 20.59 42 THR B CA 1
ATOM 3302 C C . THR B 1 42 ? -33.849 11.702 -39.722 1.00 21.34 42 THR B C 1
ATOM 3303 O O . THR B 1 42 ? -32.900 11.957 -39.001 1.00 20.97 42 THR B O 1
ATOM 3307 N N . GLU B 1 43 ? -34.687 10.702 -39.459 1.00 22.38 43 GLU B N 1
ATOM 3308 C CA . GLU B 1 43 ? -34.494 9.856 -38.295 1.00 24.99 43 GLU B CA 1
ATOM 3309 C C . GLU B 1 43 ? -33.172 9.097 -38.297 1.00 23.62 43 GLU B C 1
ATOM 3310 O O . GLU B 1 43 ? -32.763 8.485 -37.269 1.00 24.21 43 GLU B O 1
ATOM 3316 N N . HIS B 1 44 ? -32.487 9.087 -39.455 1.00 21.48 44 HIS B N 1
ATOM 3317 C CA . HIS B 1 44 ? -31.287 8.272 -39.566 1.00 21.26 44 HIS B CA 1
ATOM 3318 C C . HIS B 1 44 ? -30.075 9.163 -39.396 1.00 18.61 44 HIS B C 1
ATOM 3319 O O . HIS B 1 44 ? -28.953 8.656 -39.327 1.00 20.74 44 HIS B O 1
ATOM 3326 N N . THR B 1 45 ? -30.287 10.455 -39.388 1.00 16.99 45 THR B N 1
ATOM 3327 C CA . THR B 1 45 ? -29.180 11.366 -39.484 1.00 17.56 45 THR B CA 1
ATOM 3328 C C . THR B 1 45 ? -28.553 11.608 -38.090 1.00 17.65 45 THR B C 1
ATOM 3329 O O . THR B 1 45 ? -29.220 12.101 -37.164 1.00 15.62 45 THR B O 1
ATOM 3333 N N . PRO B 1 46 ? -27.246 11.337 -37.957 1.00 18.33 46 PRO B N 1
ATOM 3334 C CA . PRO B 1 46 ? -26.582 11.614 -36.689 1.00 17.99 46 PRO B CA 1
ATOM 3335 C C . PRO B 1 46 ? -26.858 12.985 -36.102 1.00 16.38 46 PRO B C 1
ATOM 3336 O O . PRO B 1 46 ? -26.876 14.032 -36.781 1.00 15.68 46 PRO B O 1
ATOM 3340 N N . ASP B 1 47 ? -27.134 13.012 -34.798 1.00 16.77 47 ASP B N 1
ATOM 3341 C CA . ASP B 1 47 ? -27.310 14.220 -34.045 1.00 16.15 47 ASP B CA 1
ATOM 3342 C C . ASP B 1 47 ? -28.596 15.000 -34.343 1.00 17.01 47 ASP B C 1
ATOM 3343 O O . ASP B 1 47 ? -28.826 16.029 -33.765 1.00 17.60 47 ASP B O 1
ATOM 3348 N N . GLY B 1 48 ? -29.406 14.469 -35.236 1.00 18.24 48 GLY B N 1
ATOM 3349 C CA . GLY B 1 48 ? -30.608 15.224 -35.649 1.00 20.02 48 GLY B CA 1
ATOM 3350 C C . GLY B 1 48 ? -30.351 16.522 -36.341 1.00 20.73 48 GLY B C 1
ATOM 3351 O O . GLY B 1 48 ? -31.196 17.429 -36.322 1.00 20.90 48 GLY B O 1
ATOM 3352 N N . GLU B 1 49 ? -29.165 16.660 -36.978 1.00 19.67 49 GLU B N 1
ATOM 3353 C CA . GLU B 1 49 ? -28.718 17.880 -37.516 1.00 18.86 49 GLU B CA 1
ATOM 3354 C C . GLU B 1 49 ? -28.404 17.740 -39.021 1.00 18.92 49 GLU B C 1
ATOM 3355 O O . GLU B 1 49 ? -27.856 16.719 -39.440 1.00 18.17 49 GLU B O 1
ATOM 3361 N N . GLY B 1 50 ? -28.793 18.775 -39.804 1.00 18.68 50 GLY B N 1
ATOM 3362 C CA . GLY B 1 50 ? -28.473 18.769 -41.232 1.00 18.17 50 GLY B CA 1
ATOM 3363 C C . GLY B 1 50 ? -26.999 18.970 -41.456 1.00 18.54 50 GLY B C 1
ATOM 3364 O O . GLY B 1 50 ? -26.271 19.254 -40.546 1.00 17.42 50 GLY B O 1
ATOM 3365 N N . PHE B 1 51 ? -26.596 18.869 -42.723 1.00 18.64 51 PHE B N 1
ATOM 3366 C CA . PHE B 1 51 ? -25.215 19.063 -43.125 1.00 18.07 51 PHE B CA 1
ATOM 3367 C C . PHE B 1 51 ? -25.155 19.371 -44.615 1.00 16.90 51 PHE B C 1
ATOM 3368 O O . PHE B 1 51 ? -25.990 18.932 -45.374 1.00 20.12 51 PHE B O 1
ATOM 3376 N N . TRP B 1 52 ? -24.051 19.983 -45.004 1.00 18.33 52 TRP B N 1
ATOM 3377 C CA . TRP B 1 52 ? -23.758 20.208 -46.420 1.00 17.72 52 TRP B CA 1
ATOM 3378 C C . TRP B 1 52 ? -23.130 18.977 -46.965 1.00 17.90 52 TRP B C 1
ATOM 3379 O O . TRP B 1 52 ? -22.207 18.390 -46.320 1.00 17.85 52 TRP B O 1
ATOM 3390 N N . SER B 1 53 ? -23.605 18.572 -48.139 1.00 18.17 53 SER B N 1
ATOM 3391 C CA . SER B 1 53 ? -23.128 17.395 -48.789 1.00 17.08 53 SER B CA 1
ATOM 3392 C C . SER B 1 53 ? -22.450 17.811 -50.133 1.00 19.84 53 SER B C 1
ATOM 3393 O O . SER B 1 53 ? -23.046 18.533 -50.920 1.00 17.77 53 SER B O 1
ATOM 3396 N N . VAL B 1 54 ? -21.250 17.260 -50.379 1.00 17.24 54 VAL B N 1
ATOM 3397 C CA . VAL B 1 54 ? -20.374 17.723 -51.485 1.00 17.19 54 VAL B CA 1
ATOM 3398 C C . VAL B 1 54 ? -20.000 16.477 -52.289 1.00 17.97 54 VAL B C 1
ATOM 3399 O O . VAL B 1 54 ? -19.290 15.602 -51.813 1.00 17.23 54 VAL B O 1
ATOM 3403 N N . ALA B 1 55 ? -20.393 16.428 -53.580 1.00 17.62 55 ALA B N 1
ATOM 3404 C CA . ALA B 1 55 ? -20.327 15.229 -5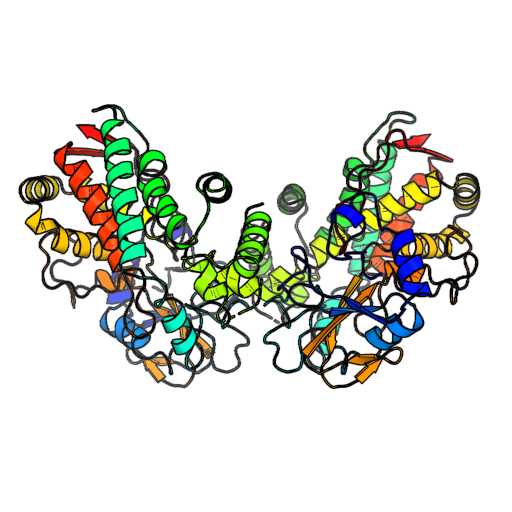4.363 1.00 16.59 55 ALA B CA 1
ATOM 3405 C C . ALA B 1 55 ? -19.337 15.270 -55.554 1.00 15.72 55 ALA B C 1
ATOM 3406 O O . ALA B 1 55 ? -18.929 14.236 -56.076 1.00 18.02 55 ALA B O 1
ATOM 3408 N N . THR B 1 56 ? -18.919 16.453 -55.872 1.00 17.05 56 THR B N 1
ATOM 3409 C CA . THR B 1 56 ? -18.058 16.691 -57.007 1.00 17.71 56 THR B CA 1
ATOM 3410 C C . THR B 1 56 ? -16.613 16.819 -56.622 1.00 17.42 56 THR B C 1
ATOM 3411 O O . THR B 1 56 ? -16.217 17.178 -55.497 1.00 18.45 56 THR B O 1
ATOM 3415 N N . TYR B 1 57 ? -15.765 16.572 -57.603 1.00 16.71 57 TYR B N 1
ATOM 3416 C CA . TYR B 1 57 ? -14.317 16.586 -57.339 1.00 16.48 57 TYR B CA 1
ATOM 3417 C C . TYR B 1 57 ? -13.755 17.936 -56.955 1.00 15.95 57 TYR B C 1
ATOM 3418 O O . TYR B 1 57 ? -12.999 18.070 -55.958 1.00 14.89 57 TYR B O 1
ATOM 3427 N N . ALA B 1 58 ? -14.006 18.989 -57.734 1.00 15.59 58 ALA B N 1
ATOM 3428 C CA . ALA B 1 58 ? -13.359 20.259 -57.466 1.00 16.34 58 ALA B CA 1
ATOM 3429 C C . ALA B 1 58 ? -13.758 20.785 -56.082 1.00 16.92 58 ALA B C 1
ATOM 3430 O O . ALA B 1 58 ? -12.931 21.307 -55.365 1.00 17.11 58 ALA B O 1
ATOM 3432 N N . GLU B 1 59 ? -15.025 20.671 -55.743 1.00 16.34 59 GLU B N 1
ATOM 3433 C CA . GLU B 1 59 ? -15.504 21.172 -54.461 1.00 17.44 59 GLU B CA 1
ATOM 3434 C C . GLU B 1 59 ? -14.988 20.304 -53.287 1.00 17.20 59 GLU B C 1
ATOM 3435 O O . GLU B 1 59 ? -14.692 20.855 -52.248 1.00 17.32 59 GLU B O 1
ATOM 3441 N N . THR B 1 60 ? -14.943 19.013 -53.515 1.00 15.97 60 THR B N 1
ATOM 3442 C CA . THR B 1 60 ? -14.342 18.098 -52.504 1.00 17.76 60 THR B CA 1
ATOM 3443 C C . THR B 1 60 ? -12.894 18.530 -52.227 1.00 18.69 60 THR B C 1
ATOM 3444 O O . THR B 1 60 ? -12.457 18.649 -51.063 1.00 17.28 60 THR B O 1
ATOM 3448 N N . LEU B 1 61 ? -12.119 18.791 -53.282 1.00 18.84 61 LEU B N 1
ATOM 3449 C CA . LEU B 1 61 ? -10.735 19.259 -53.088 1.00 19.29 61 LEU B CA 1
ATOM 3450 C C . LEU B 1 61 ? -10.574 20.622 -52.491 1.00 17.76 61 LEU B C 1
ATOM 3451 O O . LEU B 1 61 ? -9.660 20.931 -51.693 1.00 18.81 61 LEU B O 1
ATOM 3456 N N . GLU B 1 62 ? -11.528 21.492 -52.733 1.00 17.71 62 GLU B N 1
ATOM 3457 C CA . GLU B 1 62 ? -11.526 22.779 -52.124 1.00 19.69 62 GLU B CA 1
ATOM 3458 C C . GLU B 1 62 ? -11.601 22.592 -50.591 1.00 18.11 62 GLU B C 1
ATOM 3459 O O . GLU B 1 62 ? -10.952 23.337 -49.846 1.00 18.87 62 GLU B O 1
ATOM 3465 N N . VAL B 1 63 ? -12.447 21.641 -50.177 1.00 16.62 63 VAL B N 1
ATOM 3466 C CA . VAL B 1 63 ? -12.605 21.358 -48.755 1.00 15.46 63 VAL B CA 1
ATOM 3467 C C . VAL B 1 63 ? -11.332 20.751 -48.165 1.00 14.24 63 VAL B C 1
ATOM 3468 O O . VAL B 1 63 ? -10.770 21.263 -47.187 1.00 14.27 63 VAL B O 1
ATOM 3472 N N . LEU B 1 64 ? -10.844 19.673 -48.783 1.00 15.36 64 LEU B N 1
ATOM 3473 C CA . LEU B 1 64 ? -9.635 18.975 -48.297 1.00 14.76 64 LEU B CA 1
ATOM 3474 C C . LEU B 1 64 ? -8.423 19.877 -48.164 1.00 14.50 64 LEU B C 1
ATOM 3475 O O . LEU B 1 64 ? -7.590 19.731 -47.259 1.00 14.13 64 LEU B O 1
ATOM 3480 N N . ARG B 1 65 ? -8.264 20.801 -49.174 1.00 16.30 65 ARG B N 1
ATOM 3481 C CA . ARG B 1 65 ? -7.126 21.655 -49.244 1.00 16.53 65 ARG B CA 1
ATOM 3482 C C . ARG B 1 65 ? -7.204 22.887 -48.365 1.00 16.87 65 ARG B C 1
ATOM 3483 O O . ARG B 1 65 ? -6.284 23.727 -48.331 1.00 16.96 65 ARG B O 1
ATOM 3491 N N . ASP B 1 66 ? -8.283 23.048 -47.642 1.00 16.38 66 ASP B N 1
ATOM 3492 C CA . ASP B 1 66 ? -8.416 24.165 -46.727 1.00 16.64 66 ASP B CA 1
ATOM 3493 C C . ASP B 1 66 ? -8.797 23.646 -45.320 1.00 17.13 66 ASP B C 1
ATOM 3494 O O . ASP B 1 66 ? -9.957 23.723 -44.895 1.00 16.99 66 ASP B O 1
ATOM 3499 N N . PRO B 1 67 ? -7.793 23.164 -44.621 1.00 17.97 67 PRO B N 1
ATOM 3500 C CA . PRO B 1 67 ? -8.076 22.603 -43.314 1.00 18.02 67 PRO B CA 1
ATOM 3501 C C . PRO B 1 67 ? -8.372 23.620 -42.240 1.00 18.03 67 PRO B C 1
ATOM 3502 O O . PRO B 1 67 ? -8.906 23.261 -41.187 1.00 17.78 67 PRO B O 1
ATOM 3506 N N . VAL B 1 68 ? -8.026 24.858 -42.443 1.00 17.23 68 VAL B N 1
ATOM 3507 C CA . VAL B 1 68 ? -8.306 25.972 -41.516 1.00 19.02 68 VAL B CA 1
ATOM 3508 C C . VAL B 1 68 ? -9.806 26.318 -41.558 1.00 18.53 68 VAL B C 1
ATOM 3509 O O . VAL B 1 68 ? -10.453 26.361 -40.498 1.00 20.24 68 VAL B O 1
ATOM 3513 N N . THR B 1 69 ? -10.375 26.464 -42.756 1.00 17.62 69 THR B N 1
ATOM 3514 C CA . THR B 1 69 ? -11.772 26.670 -42.887 1.00 18.16 69 THR B CA 1
ATOM 3515 C C . THR B 1 69 ? -12.593 25.467 -42.557 1.00 17.66 69 THR B C 1
ATOM 3516 O O . THR B 1 69 ? -13.638 25.548 -41.862 1.00 20.48 69 THR B O 1
ATOM 3520 N N . TYR B 1 70 ? -12.152 24.300 -43.021 1.00 16.91 70 TYR B N 1
ATOM 3521 C CA . TYR B 1 70 ? -12.892 23.075 -42.886 1.00 16.69 70 TYR B CA 1
ATOM 3522 C C . TYR B 1 70 ? -12.084 22.172 -41.921 1.00 16.88 70 TYR B C 1
ATOM 3523 O O . TYR B 1 70 ? -11.244 21.361 -42.342 1.00 15.02 70 TYR B O 1
ATOM 3532 N N . SER B 1 71 ? -12.403 22.355 -40.650 1.00 15.18 71 SER B N 1
ATOM 3533 C CA . SER B 1 71 ? -11.607 21.794 -39.563 1.00 14.89 71 SER B CA 1
ATOM 3534 C C . SER B 1 71 ? -11.963 20.313 -39.376 1.00 13.25 71 SER B C 1
ATOM 3535 O O . SER B 1 71 ? -13.085 19.849 -39.553 1.00 12.91 71 SER B O 1
ATOM 3538 N N . SER B 1 72 ? -10.941 19.562 -38.941 1.00 13.85 72 SER B N 1
ATOM 3539 C CA . SER B 1 72 ? -11.085 18.159 -38.599 1.00 13.60 72 SER B CA 1
ATOM 3540 C C . SER B 1 72 ? -11.351 17.955 -37.105 1.00 13.82 72 SER B C 1
ATOM 3541 O O . SER B 1 72 ? -11.416 16.793 -36.679 1.00 13.75 72 SER B O 1
ATOM 3544 N N . VAL B 1 73 ? -11.563 19.057 -36.409 1.00 15.62 73 VAL B N 1
ATOM 3545 C CA . VAL B 1 73 ? -11.827 19.057 -34.952 1.00 12.89 73 VAL B CA 1
ATOM 3546 C C . VAL B 1 73 ? -13.245 19.618 -34.712 1.00 13.52 73 VAL B C 1
ATOM 3547 O O . VAL B 1 73 ? -14.085 18.863 -34.188 1.00 13.79 73 VAL B O 1
ATOM 3551 N N . THR B 1 74 ? -13.409 20.914 -34.866 1.00 15.50 74 THR B N 1
ATOM 3552 C CA . THR B 1 74 ? -14.709 21.540 -34.663 1.00 15.96 74 THR B CA 1
ATOM 3553 C C . THR B 1 74 ? -14.728 22.952 -35.213 1.00 17.58 74 THR B C 1
ATOM 3554 O O . THR B 1 74 ? -13.797 23.406 -35.836 1.00 17.37 74 THR B O 1
ATOM 3558 N N . GLY B 1 75 ? -15.815 23.676 -34.965 1.00 16.97 75 GLY B N 1
ATOM 3559 C CA . GLY B 1 75 ? -15.906 25.056 -35.376 1.00 18.05 75 GLY B CA 1
ATOM 3560 C C . GLY B 1 75 ? -17.152 25.694 -34.807 1.00 17.00 75 GLY B C 1
ATOM 3561 O O . GLY B 1 75 ? -18.079 25.027 -34.332 1.00 18.35 75 GLY B O 1
ATOM 3562 N N . GLY B 1 76 ? -17.199 27.031 -34.941 1.00 22.00 76 GLY B N 1
ATOM 3563 C CA . GLY B 1 76 ? -18.305 27.832 -34.347 1.00 22.52 76 GLY B CA 1
ATOM 3564 C C . GLY B 1 76 ? -18.434 27.542 -32.859 1.00 22.42 76 GLY B C 1
ATOM 3565 O O . GLY B 1 76 ? -17.462 27.513 -32.158 1.00 24.20 76 GLY B O 1
ATOM 3566 N N . GLN B 1 77 ? -19.654 27.295 -32.416 1.00 24.65 77 GLN B N 1
ATOM 3567 C CA . GLN B 1 77 ? -19.903 27.010 -31.002 1.00 24.45 77 GLN B CA 1
ATOM 3568 C C . GLN B 1 77 ? -20.079 25.517 -30.775 1.00 22.82 77 GLN B C 1
ATOM 3569 O O . GLN B 1 77 ? -20.533 25.079 -29.734 1.00 22.06 77 GLN B O 1
ATOM 3575 N N . ARG B 1 78 ? -19.780 24.711 -31.771 1.00 20.01 78 ARG B N 1
ATOM 3576 C CA . ARG B 1 78 ? -19.917 23.255 -31.618 1.00 19.06 78 ARG B CA 1
ATOM 3577 C C . ARG B 1 78 ? -18.848 22.745 -30.671 1.00 18.35 78 ARG B C 1
ATOM 3578 O O . ARG B 1 78 ? -17.654 23.083 -30.795 1.00 18.14 78 ARG B O 1
ATOM 3586 N N . ARG B 1 79 ? -19.290 21.923 -29.705 1.00 19.24 79 ARG B N 1
ATOM 3587 C CA . ARG B 1 79 ? -18.370 21.522 -28.631 1.00 19.50 79 ARG B CA 1
ATOM 3588 C C . ARG B 1 79 ? -17.262 20.630 -29.205 1.00 17.60 79 ARG B C 1
ATOM 3589 O O . ARG B 1 79 ? -16.072 20.714 -28.754 1.00 17.83 79 ARG B O 1
ATOM 3597 N N . PHE B 1 80 ? -17.673 19.692 -30.014 1.00 15.95 80 PHE B N 1
ATOM 3598 C CA . PHE B 1 80 ? -16.666 18.785 -30.632 1.00 15.61 80 PHE B CA 1
ATOM 3599 C C . PHE B 1 80 ? -17.289 18.277 -31.916 1.00 15.15 80 PHE B C 1
ATOM 3600 O O . PHE B 1 80 ? -18.504 18.093 -32.065 1.00 14.68 80 PHE B O 1
ATOM 3608 N N . GLY B 1 81 ? -16.410 17.925 -32.880 1.00 15.74 81 GLY B N 1
ATOM 3609 C CA . GLY B 1 81 ? -16.847 17.455 -34.221 1.00 15.11 81 GLY B CA 1
ATOM 3610 C C . GLY B 1 81 ? -16.102 16.151 -34.572 1.00 12.37 81 GLY B C 1
ATOM 3611 O O . GLY B 1 81 ? -16.589 15.075 -34.305 1.00 15.27 81 GLY B O 1
ATOM 3612 N N . GLY B 1 82 ? -14.992 16.304 -35.306 1.00 14.55 82 GLY B N 1
ATOM 3613 C CA . GLY B 1 82 ? -14.201 15.220 -35.823 1.00 14.33 82 GLY B CA 1
ATOM 3614 C C . GLY B 1 82 ? -14.394 15.009 -37.288 1.00 13.38 82 GLY B C 1
ATOM 3615 O O . GLY B 1 82 ? -14.760 15.980 -37.990 1.00 14.45 82 GLY B O 1
ATOM 3616 N N . THR B 1 83 ? -14.207 13.810 -37.791 1.00 12.13 83 THR B N 1
ATOM 3617 C CA . THR B 1 83 ? -14.267 13.626 -39.238 1.00 13.02 83 THR B CA 1
ATOM 3618 C C . THR B 1 83 ? -15.262 12.597 -39.664 1.00 13.83 83 THR B C 1
ATOM 3619 O O . THR B 1 83 ? -15.186 12.076 -40.772 1.00 13.77 83 THR B O 1
ATOM 3623 N N . VAL B 1 84 ? -16.209 12.223 -38.764 1.00 14.54 84 VAL B N 1
ATOM 3624 C CA . VAL B 1 84 ? -17.382 11.438 -39.185 1.00 14.83 84 VAL B CA 1
ATOM 3625 C C . VAL B 1 84 ? -18.616 12.263 -38.908 1.00 14.53 84 VAL B C 1
ATOM 3626 O O . VAL B 1 84 ? -18.540 13.360 -38.311 1.00 15.19 84 VAL B O 1
ATOM 3630 N N . LEU B 1 85 ? -19.750 11.839 -39.467 1.00 14.24 85 LEU B N 1
ATOM 3631 C CA . LEU B 1 85 ? -20.885 12.741 -39.419 1.00 15.36 85 LEU B CA 1
ATOM 3632 C C . LEU B 1 85 ? -21.366 12.993 -37.974 1.00 15.97 85 LEU B C 1
ATOM 3633 O O . LEU B 1 85 ? -21.667 14.129 -37.606 1.00 16.70 85 LEU B O 1
ATOM 3638 N N . GLN B 1 86 ? -21.368 11.911 -37.195 1.00 16.57 86 GLN B N 1
ATOM 3639 C CA . GLN B 1 86 ? -21.679 12.039 -35.770 1.00 16.55 86 GLN B CA 1
ATOM 3640 C C . GLN B 1 86 ? -20.594 12.855 -35.092 1.00 15.86 86 GLN B C 1
ATOM 3641 O O . GLN B 1 86 ? -19.409 12.513 -35.262 1.00 15.60 86 GLN B O 1
ATOM 3647 N N . ASP B 1 87 ? -20.957 13.797 -34.252 1.00 13.46 87 ASP B N 1
ATOM 3648 C CA . ASP B 1 87 ? -20.010 14.477 -33.400 1.00 13.93 87 ASP B CA 1
ATOM 3649 C C . ASP B 1 87 ? -19.388 13.483 -32.434 1.00 15.00 87 ASP B C 1
ATOM 3650 O O . ASP B 1 87 ? -20.139 12.733 -31.760 1.00 14.98 87 ASP B O 1
ATOM 3655 N N . LEU B 1 88 ? -18.054 13.483 -32.303 1.00 13.77 88 LEU B N 1
ATOM 3656 C CA . LEU B 1 88 ? -17.400 12.587 -31.373 1.00 14.54 88 LEU B CA 1
ATOM 3657 C C . LEU B 1 88 ? -16.452 13.329 -30.453 1.00 14.70 88 LEU B C 1
ATOM 3658 O O . LEU B 1 88 ? -15.635 14.159 -30.843 1.00 13.82 88 LEU B O 1
ATOM 3663 N N . PRO B 1 89 ? -16.499 12.960 -29.134 1.00 15.39 89 PRO B N 1
ATOM 3664 C CA . PRO B 1 89 ? -15.579 13.574 -28.185 1.00 15.59 89 PRO B CA 1
ATOM 3665 C C . PRO B 1 89 ? -14.145 13.225 -28.310 1.00 16.74 89 PRO B C 1
ATOM 3666 O O . PRO B 1 89 ? -13.300 13.919 -27.696 1.00 17.47 89 PRO B O 1
ATOM 3670 N N . VAL B 1 90 ? -13.847 12.231 -29.140 1.00 16.28 90 VAL B N 1
ATOM 3671 C CA . VAL B 1 90 ? -12.450 11.976 -29.511 1.00 17.06 90 VAL B CA 1
ATOM 3672 C C . VAL B 1 90 ? -11.879 12.979 -30.469 1.00 15.59 90 VAL B C 1
ATOM 3673 O O . VAL B 1 90 ? -10.667 13.010 -30.719 1.00 14.58 90 VAL B O 1
ATOM 3677 N N . ALA B 1 91 ? -12.670 13.937 -30.971 1.00 13.72 91 ALA B N 1
ATOM 3678 C CA . ALA B 1 91 ? -12.090 15.011 -31.759 1.00 14.59 91 ALA B CA 1
ATOM 3679 C C . ALA B 1 91 ? -11.022 15.793 -31.083 1.00 14.81 91 ALA B C 1
ATOM 3680 O O . ALA B 1 91 ? -11.105 16.104 -29.887 1.00 16.83 91 ALA B O 1
ATOM 3682 N N . GLY B 1 92 ? -9.933 16.024 -31.826 1.00 13.12 92 GLY B N 1
ATOM 3683 C CA . GLY B 1 92 ? -8.742 16.531 -31.264 1.00 14.04 92 GLY B CA 1
ATOM 3684 C C . GLY B 1 92 ? -7.689 15.599 -30.689 1.00 13.44 92 GLY B C 1
ATOM 3685 O O . GLY B 1 92 ? -6.542 16.052 -30.448 1.00 14.94 92 GLY B O 1
ATOM 3686 N N . GLN B 1 93 ? -8.069 14.363 -30.527 1.00 13.55 93 GLN B N 1
ATOM 3687 C CA . GLN B 1 93 ? -7.302 13.408 -29.765 1.00 13.36 93 GLN B CA 1
ATOM 3688 C C . GLN B 1 93 ? -6.779 12.256 -30.529 1.00 15.16 93 GLN B C 1
ATOM 3689 O O . GLN B 1 93 ? -6.106 11.353 -29.907 1.00 17.50 93 GLN B O 1
ATOM 3695 N N . VAL B 1 94 ? -7.015 12.223 -31.868 1.00 13.25 94 VAL B N 1
ATOM 3696 C CA . VAL B 1 94 ? -6.458 11.177 -32.717 1.00 12.98 94 VAL B CA 1
ATOM 3697 C C . VAL B 1 94 ? -6.037 11.896 -34.019 1.00 14.01 94 VAL B C 1
ATOM 3698 O O . VAL B 1 94 ? -6.663 12.857 -34.376 1.00 13.10 94 VAL B O 1
ATOM 3702 N N . LEU B 1 95 ? -4.979 11.416 -34.681 1.00 13.66 95 LEU B N 1
ATOM 3703 C CA . LEU B 1 95 ? -4.291 12.229 -35.665 1.00 13.02 95 LEU B CA 1
ATOM 3704 C C . LEU B 1 95 ? -5.161 12.737 -36.787 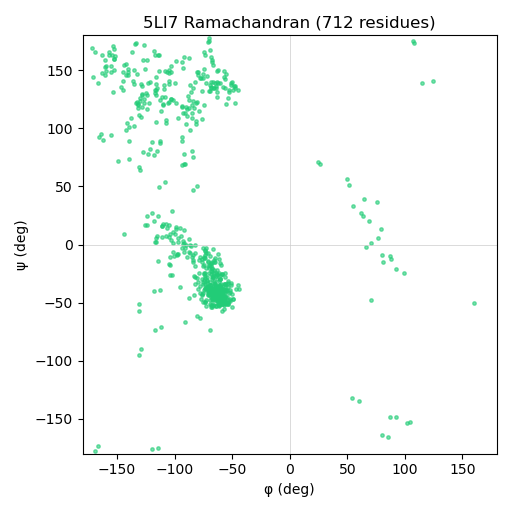1.00 12.95 95 LEU B C 1
ATOM 3705 O O . LEU B 1 95 ? -4.978 13.860 -37.224 1.00 12.84 95 LEU B O 1
ATOM 3710 N N . ASN B 1 96 ? -6.037 11.888 -37.277 1.00 13.35 96 ASN B N 1
ATOM 3711 C CA . ASN B 1 96 ? -6.957 12.271 -38.367 1.00 14.00 96 ASN B CA 1
ATOM 3712 C C . ASN B 1 96 ? -7.985 13.291 -37.961 1.00 14.55 96 ASN B C 1
ATOM 3713 O O . ASN B 1 96 ? -8.540 14.013 -38.765 1.00 14.87 96 ASN B O 1
ATOM 3718 N N . MET B 1 97 ? -8.260 13.375 -36.680 1.00 13.22 97 MET B N 1
ATOM 3719 C CA . MET B 1 97 ? -9.179 14.359 -36.161 1.00 13.86 97 MET B CA 1
ATOM 3720 C C . MET B 1 97 ? -8.452 15.415 -35.401 1.00 15.88 97 MET B C 1
ATOM 3721 O O . MET B 1 97 ? -8.692 15.652 -34.210 1.00 17.63 97 MET B O 1
ATOM 3726 N N . MET B 1 98 ? -7.475 16.023 -36.020 1.00 15.38 98 MET B N 1
ATOM 3727 C CA . MET B 1 98 ? -6.608 16.949 -35.376 1.00 16.05 98 MET B CA 1
ATOM 3728 C C . MET B 1 98 ? -6.291 18.089 -36.373 1.00 14.54 98 MET B C 1
ATOM 3729 O O . MET B 1 98 ? -6.225 17.838 -37.605 1.00 15.33 98 MET B O 1
ATOM 3734 N N . ASP B 1 99 ? -6.119 19.308 -35.894 1.00 15.45 99 ASP B N 1
ATOM 3735 C CA . ASP B 1 99 ? -5.743 20.415 -36.729 1.00 15.05 99 ASP B CA 1
ATOM 3736 C C . ASP B 1 99 ? -4.339 20.885 -36.325 1.00 15.20 99 ASP B C 1
ATOM 3737 O O . ASP B 1 99 ? -3.818 20.537 -35.260 1.00 16.22 99 ASP B O 1
ATOM 3742 N N . ASP B 1 100 ? -3.706 21.663 -37.208 1.00 18.46 100 ASP B N 1
ATOM 3743 C CA . ASP B 1 100 ? -2.508 22.380 -36.817 1.00 21.24 100 ASP B CA 1
ATOM 3744 C C . ASP B 1 100 ? -2.726 23.390 -35.741 1.00 21.90 100 ASP B C 1
ATOM 3745 O O . ASP B 1 100 ? -3.792 23.997 -35.657 1.00 23.73 100 ASP B O 1
ATOM 3750 N N . PRO B 1 101 ? -1.716 23.626 -34.905 1.00 21.94 101 PRO B N 1
ATOM 3751 C CA . PRO B 1 101 ? -0.342 23.124 -35.014 1.00 21.69 101 PRO B CA 1
ATOM 3752 C C . PRO B 1 101 ? -0.109 21.709 -34.444 1.00 19.63 101 PRO B C 1
ATOM 3753 O O . PRO B 1 101 ? 0.898 21.054 -34.802 1.00 20.03 101 PRO B O 1
ATOM 3757 N N . ARG B 1 102 ? -1.041 21.149 -33.666 1.00 18.53 102 ARG B N 1
ATOM 3758 C CA A ARG B 1 102 ? -0.789 19.826 -33.083 0.47 17.36 102 ARG B CA 1
ATOM 3759 C CA B ARG B 1 102 ? -0.765 19.829 -33.079 0.53 18.07 102 ARG B CA 1
ATOM 3760 C C . ARG B 1 102 ? -0.688 18.716 -34.139 1.00 16.42 102 ARG B C 1
ATOM 3761 O O . ARG B 1 102 ? 0.135 17.824 -34.016 1.00 16.83 102 ARG B O 1
ATOM 3776 N N . HIS B 1 103 ? -1.537 18.780 -35.159 1.00 15.40 103 HIS B N 1
ATOM 3777 C CA . HIS B 1 103 ? -1.557 17.761 -36.194 1.00 14.34 103 HIS B CA 1
ATOM 3778 C C . HIS B 1 103 ? -0.175 17.634 -36.839 1.00 16.23 103 HIS B C 1
ATOM 3779 O O . HIS B 1 103 ? 0.275 16.520 -37.008 1.00 16.56 103 HIS B O 1
ATOM 3786 N N . THR B 1 104 ? 0.435 18.758 -37.214 1.00 17.64 104 THR B N 1
ATOM 3787 C CA . THR B 1 104 ? 1.810 18.660 -37.826 1.00 20.10 104 THR B CA 1
ATOM 3788 C C . THR B 1 104 ? 2.789 17.963 -36.956 1.00 19.79 104 THR B C 1
ATOM 3789 O O . THR B 1 104 ? 3.575 17.102 -37.431 1.00 19.14 104 THR B O 1
ATOM 3793 N N . ARG B 1 105 ? 2.796 18.300 -35.660 1.00 19.21 105 ARG B N 1
ATOM 3794 C CA . ARG B 1 105 ? 3.702 17.651 -34.714 1.00 21.57 105 ARG B CA 1
ATOM 3795 C C . ARG B 1 105 ? 3.487 16.179 -34.573 1.00 19.08 105 ARG B C 1
ATOM 3796 O O . ARG B 1 105 ? 4.444 15.327 -34.613 1.00 20.50 105 ARG B O 1
ATOM 3804 N N . ILE B 1 106 ? 2.231 15.795 -34.390 1.00 16.30 106 ILE B N 1
ATOM 3805 C CA . ILE B 1 106 ? 1.918 14.422 -34.142 1.00 15.13 106 ILE B CA 1
ATOM 3806 C C . ILE B 1 106 ? 2.130 13.582 -35.452 1.00 14.95 106 ILE B C 1
ATOM 3807 O O . ILE B 1 106 ? 2.562 12.412 -35.400 1.00 16.79 106 ILE B O 1
ATOM 3812 N N . ARG B 1 107 ? 1.815 14.169 -36.599 1.00 15.64 107 ARG B N 1
ATOM 3813 C CA . ARG B 1 107 ? 2.011 13.462 -37.893 1.00 15.01 107 ARG B CA 1
ATOM 3814 C C . ARG B 1 107 ? 3.510 13.194 -38.074 1.00 16.73 107 ARG B C 1
ATOM 3815 O O . ARG B 1 107 ? 3.878 12.100 -38.425 1.00 15.98 107 ARG B O 1
ATOM 3823 N N . ARG B 1 108 ? 4.335 14.206 -37.720 1.00 18.04 108 ARG B N 1
ATOM 3824 C CA . ARG B 1 108 ? 5.821 14.030 -37.750 1.00 20.84 108 ARG B CA 1
ATOM 3825 C C . ARG B 1 108 ? 6.251 12.928 -36.834 1.00 20.00 108 ARG B C 1
ATOM 3826 O O . ARG B 1 108 ? 7.036 12.021 -37.235 1.00 20.77 108 ARG B O 1
ATOM 3834 N N . LEU B 1 109 ? 5.682 12.884 -35.631 1.00 18.98 109 LEU B N 1
ATOM 3835 C CA . LEU B 1 109 ? 5.990 11.808 -34.732 1.00 18.27 109 LEU B CA 1
ATOM 3836 C C . LEU B 1 109 ? 5.616 10.398 -35.207 1.00 19.67 109 LEU B C 1
ATOM 3837 O O . LEU B 1 109 ? 6.427 9.491 -35.208 1.00 19.10 109 LEU B O 1
ATOM 3842 N N . VAL B 1 110 ? 4.382 10.227 -35.669 1.00 19.93 110 VAL B N 1
ATOM 3843 C CA . VAL B 1 110 ? 3.948 8.995 -36.230 1.00 17.31 110 VAL B CA 1
ATOM 3844 C C . VAL B 1 110 ? 4.825 8.571 -37.432 1.00 18.49 110 VAL B C 1
ATOM 3845 O O . VAL B 1 110 ? 5.250 7.410 -37.482 1.00 18.26 110 VAL B O 1
ATOM 3849 N N . SER B 1 111 ? 5.053 9.476 -38.375 1.00 19.25 111 SER B N 1
ATOM 3850 C CA . SER B 1 111 ? 5.881 9.217 -39.567 1.00 20.99 111 SER B CA 1
ATOM 3851 C C . SER B 1 111 ? 7.269 8.762 -39.179 1.00 20.46 111 SER B C 1
ATOM 3852 O O . SER B 1 111 ? 7.823 7.878 -39.877 1.00 21.94 111 SER B O 1
ATOM 3855 N N . SER B 1 112 ? 7.812 9.295 -38.085 1.00 20.16 112 SER B N 1
ATOM 3856 C CA . SER B 1 112 ? 9.194 8.969 -37.612 1.00 21.36 112 SER B CA 1
ATOM 3857 C C . SER B 1 112 ? 9.333 7.500 -37.337 1.00 21.90 112 SER B C 1
ATOM 3858 O O . SER B 1 112 ? 10.457 6.947 -37.336 1.00 21.76 112 SER B O 1
ATOM 3861 N N . GLY B 1 113 ? 8.228 6.826 -37.039 1.00 20.15 113 GLY B N 1
ATOM 3862 C CA . GLY B 1 113 ? 8.209 5.395 -36.792 1.00 21.35 113 GLY B CA 1
ATOM 3863 C C . GLY B 1 113 ? 8.121 4.486 -38.028 1.00 19.88 113 GLY B C 1
ATOM 3864 O O . GLY B 1 113 ? 8.352 3.264 -37.921 1.00 21.31 113 GLY B O 1
ATOM 3865 N N . LEU B 1 114 ? 7.765 5.073 -39.169 1.00 21.37 114 LEU B N 1
ATOM 3866 C CA . LEU B 1 114 ? 7.679 4.365 -40.419 1.00 21.82 114 LEU B CA 1
ATOM 3867 C C . LEU B 1 114 ? 9.035 4.488 -41.113 1.00 22.60 114 LEU B C 1
ATOM 3868 O O . LEU B 1 114 ? 9.249 5.318 -42.009 1.00 23.84 114 LEU B O 1
ATOM 3873 N N . THR B 1 115 ? 9.980 3.685 -40.639 1.00 22.10 115 THR B N 1
ATOM 3874 C CA . THR B 1 115 ? 11.405 3.796 -41.010 1.00 22.56 115 THR B CA 1
ATOM 3875 C C . THR B 1 115 ? 11.596 2.867 -42.194 1.00 22.45 115 THR B C 1
ATOM 3876 O O . THR B 1 115 ? 10.819 1.922 -42.377 1.00 21.38 115 THR B O 1
ATOM 3880 N N . PRO B 1 116 ? 12.677 3.063 -42.954 1.00 25.11 116 PRO B N 1
ATOM 3881 C CA . PRO B 1 116 ? 12.983 2.089 -43.994 1.00 24.26 116 PRO B CA 1
ATOM 3882 C C . PRO B 1 116 ? 13.047 0.646 -43.485 1.00 23.64 116 PRO B C 1
ATOM 3883 O O . PRO B 1 116 ? 12.567 -0.267 -44.160 1.00 24.86 116 PRO B O 1
ATOM 3887 N N . ARG B 1 117 ? 13.647 0.396 -42.337 1.00 22.16 117 ARG B N 1
ATOM 3888 C CA . ARG B 1 117 ? 13.680 -0.961 -41.805 1.00 22.11 117 ARG B CA 1
ATOM 3889 C C . ARG B 1 117 ? 12.302 -1.526 -41.479 1.00 20.73 117 ARG B C 1
ATOM 3890 O O . ARG B 1 117 ? 12.075 -2.725 -41.689 1.00 21.96 117 ARG B O 1
ATOM 3898 N N . MET B 1 118 ? 11.376 -0.711 -40.952 1.00 19.00 118 MET B N 1
ATOM 3899 C CA . MET B 1 118 ? 10.026 -1.191 -40.694 1.00 18.76 118 MET B CA 1
ATOM 3900 C C . MET B 1 118 ? 9.341 -1.576 -41.986 1.00 18.96 118 MET B C 1
ATOM 3901 O O . MET B 1 118 ? 8.607 -2.575 -42.054 1.00 18.94 118 MET B O 1
ATOM 3906 N N . ILE B 1 119 ? 9.534 -0.752 -42.997 1.00 20.07 119 ILE B N 1
ATOM 3907 C CA . ILE B 1 119 ? 8.936 -1.021 -44.318 1.00 20.36 119 ILE B CA 1
ATOM 3908 C C . ILE B 1 119 ? 9.459 -2.343 -44.860 1.00 20.82 119 ILE B C 1
ATOM 3909 O O . ILE B 1 119 ? 8.684 -3.214 -45.217 1.00 20.95 119 ILE B O 1
ATOM 3914 N N . ARG B 1 120 ? 10.769 -2.549 -44.848 1.00 21.96 120 ARG B N 1
ATOM 3915 C CA . ARG B 1 120 ? 11.299 -3.860 -45.258 1.00 22.60 120 ARG B CA 1
ATOM 3916 C C . ARG B 1 120 ? 10.801 -5.006 -44.388 1.00 22.07 120 ARG B C 1
ATOM 3917 O O . ARG B 1 120 ? 10.544 -6.090 -44.869 1.00 21.84 120 ARG B O 1
ATOM 3925 N N . ARG B 1 121 ? 10.597 -4.777 -43.075 1.00 20.30 121 ARG B N 1
ATOM 3926 C CA . ARG B 1 121 ? 10.077 -5.823 -42.198 1.00 20.26 121 ARG B CA 1
ATOM 3927 C C . ARG B 1 121 ? 8.660 -6.263 -42.615 1.00 19.11 121 ARG B C 1
ATOM 3928 O O . ARG B 1 121 ? 8.315 -7.432 -42.645 1.00 20.48 121 ARG B O 1
ATOM 3936 N N . VAL B 1 122 ? 7.844 -5.289 -42.895 1.00 17.98 122 VAL B N 1
ATOM 3937 C CA . VAL B 1 122 ? 6.465 -5.516 -43.385 1.00 16.60 122 VAL B CA 1
ATOM 3938 C C . VAL B 1 122 ? 6.518 -6.285 -44.748 1.00 17.64 122 VAL B C 1
ATOM 3939 O O . VAL B 1 122 ? 5.791 -7.241 -44.916 1.00 17.59 122 VAL B O 1
ATOM 3943 N N . GLU B 1 123 ? 7.326 -5.747 -45.654 1.00 19.32 123 GLU B N 1
ATOM 3944 C CA . GLU B 1 123 ? 7.446 -6.319 -47.036 1.00 20.50 123 GLU B CA 1
ATOM 3945 C C . GLU B 1 123 ? 7.884 -7.756 -46.946 1.00 20.38 123 GLU B C 1
ATOM 3946 O O . GLU B 1 123 ? 7.237 -8.606 -47.535 1.00 20.05 123 GLU B O 1
ATOM 3952 N N . ASP B 1 124 ? 8.922 -8.072 -46.160 1.00 20.90 124 ASP B N 1
ATOM 3953 C CA . ASP B 1 124 ? 9.440 -9.435 -46.048 1.00 21.71 124 ASP B CA 1
ATOM 3954 C C . ASP B 1 124 ? 8.436 -10.410 -45.502 1.00 20.02 124 ASP B C 1
ATOM 3955 O O . ASP B 1 124 ? 8.193 -11.535 -46.027 1.00 19.66 124 ASP B O 1
ATOM 3960 N N . ASP B 1 125 ? 7.696 -9.954 -44.473 1.00 18.13 125 ASP B N 1
ATOM 3961 C CA . ASP B 1 125 ? 6.653 -10.767 -43.957 1.00 19.04 125 ASP B CA 1
ATOM 3962 C C . ASP B 1 125 ? 5.499 -10.963 -44.955 1.00 17.85 125 ASP B C 1
ATOM 3963 O O . ASP B 1 125 ? 4.902 -12.040 -45.027 1.00 17.64 125 ASP B O 1
ATOM 3968 N N . LEU B 1 126 ? 5.125 -9.904 -45.650 1.00 17.82 126 LEU B N 1
ATOM 3969 C CA . LEU B 1 126 ? 3.957 -9.905 -46.566 1.00 18.07 126 LEU B CA 1
ATOM 3970 C C . LEU B 1 126 ? 4.291 -10.886 -47.718 1.00 17.92 126 LEU B C 1
ATOM 3971 O O . LEU B 1 126 ? 3.444 -11.679 -48.113 1.00 16.79 126 LEU B O 1
ATOM 3976 N N . ARG B 1 127 ? 5.483 -10.794 -48.257 1.00 19.76 127 ARG B N 1
ATOM 3977 C CA . ARG B 1 127 ? 5.850 -11.716 -49.373 1.00 19.40 127 ARG B CA 1
ATOM 3978 C C . ARG B 1 127 ? 5.757 -13.191 -48.929 1.00 19.39 127 ARG B C 1
ATOM 3979 O O . ARG B 1 127 ? 5.099 -14.040 -49.556 1.00 19.44 127 ARG B O 1
ATOM 3987 N N . ARG B 1 128 ? 6.382 -13.534 -47.803 1.00 19.23 128 ARG B N 1
ATOM 3988 C CA . ARG B 1 128 ? 6.282 -14.884 -47.260 1.00 19.10 128 ARG B CA 1
ATOM 3989 C C . ARG B 1 128 ? 4.834 -15.307 -47.017 1.00 16.83 128 ARG B C 1
ATOM 3990 O O . ARG B 1 128 ? 4.347 -16.420 -47.329 1.00 17.53 128 ARG B O 1
ATOM 3998 N N . ARG B 1 129 ? 4.075 -14.459 -46.368 1.00 18.00 129 ARG B N 1
ATOM 3999 C CA . ARG B 1 129 ? 2.684 -14.797 -46.041 1.00 18.81 129 ARG B CA 1
ATOM 4000 C C . ARG B 1 129 ? 1.749 -14.916 -47.256 1.00 18.34 129 ARG B C 1
ATOM 4001 O O . ARG B 1 129 ? 0.889 -15.723 -47.301 1.00 19.26 129 ARG B O 1
ATOM 4009 N N . ALA B 1 130 ? 1.867 -13.972 -48.178 1.00 19.31 130 ALA B N 1
ATOM 4010 C CA . ALA B 1 130 ? 1.023 -14.002 -49.357 1.00 18.56 130 ALA B CA 1
ATOM 4011 C C . ALA B 1 130 ? 1.359 -15.271 -50.197 1.00 17.19 130 ALA B C 1
ATOM 4012 O O . ALA B 1 130 ? 0.426 -15.949 -50.645 1.00 18.18 130 ALA B O 1
ATOM 4014 N N . ARG B 1 131 ? 2.650 -15.549 -50.346 1.00 19.43 131 ARG B N 1
ATOM 4015 C CA . ARG B 1 131 ? 3.080 -16.816 -50.982 1.00 18.96 131 ARG B CA 1
ATOM 4016 C C . ARG B 1 131 ? 2.453 -17.999 -50.313 1.00 18.77 131 ARG B C 1
ATOM 4017 O O . ARG B 1 131 ? 1.922 -18.881 -50.980 1.00 18.90 131 ARG B O 1
ATOM 4025 N N . GLY B 1 132 ? 2.555 -18.090 -48.962 1.00 18.00 132 GLY B N 1
ATOM 4026 C CA . GLY B 1 132 ? 1.986 -19.229 -48.312 1.00 17.55 132 GLY B CA 1
ATOM 4027 C C . GLY B 1 132 ? 0.505 -19.339 -48.453 1.00 17.22 132 GLY B C 1
ATOM 4028 O O . GLY B 1 132 ? -0.010 -20.438 -48.655 1.00 17.32 132 GLY B O 1
ATOM 4029 N N . LEU B 1 133 ? -0.229 -18.249 -48.278 1.00 18.38 133 LEU B N 1
ATOM 4030 C CA . LEU B 1 133 ? -1.697 -18.280 -48.456 1.00 19.10 133 LEU B CA 1
ATOM 4031 C C . LEU B 1 133 ? -2.135 -18.720 -49.852 1.00 18.27 133 LEU B C 1
ATOM 4032 O O . LEU B 1 133 ? -3.021 -19.561 -49.997 1.00 20.27 133 LEU B O 1
ATOM 4037 N N . LEU B 1 134 ? -1.484 -18.184 -50.858 1.00 17.28 134 LEU B N 1
ATOM 4038 C CA . LEU B 1 134 ? -1.869 -18.506 -52.262 1.00 18.23 134 LEU B CA 1
ATOM 4039 C C . LEU B 1 134 ? -1.409 -19.908 -52.630 1.00 18.75 134 LEU B C 1
ATOM 4040 O O . LEU B 1 134 ? -2.118 -20.588 -53.418 1.00 18.18 134 LEU B O 1
ATOM 4045 N N . ASP B 1 135 ? -0.306 -20.367 -52.039 1.00 18.10 135 ASP B N 1
ATOM 4046 C CA . ASP B 1 135 ? 0.153 -21.745 -52.203 1.00 18.14 135 ASP B CA 1
ATOM 4047 C C . ASP B 1 135 ? -0.861 -22.780 -51.706 1.00 18.99 135 ASP B C 1
ATOM 4048 O O . ASP B 1 135 ? -0.973 -23.848 -52.260 1.00 17.80 135 ASP B O 1
ATOM 4053 N N . GLY B 1 136 ? -1.666 -22.430 -50.716 1.00 18.94 136 GLY B N 1
ATOM 4054 C CA . GLY B 1 136 ? -2.663 -23.338 -50.160 1.00 20.22 136 GLY B CA 1
ATOM 4055 C C . GLY B 1 136 ? -4.017 -23.288 -50.770 1.00 21.61 136 GLY B C 1
ATOM 4056 O O . GLY B 1 136 ? -4.888 -24.100 -50.426 1.00 22.68 136 GLY B O 1
ATOM 4057 N N . VAL B 1 137 ? -4.234 -22.398 -51.722 1.00 20.99 137 VAL B N 1
ATOM 4058 C CA . VAL B 1 137 ? -5.453 -22.441 -52.472 1.00 23.08 137 VAL B CA 1
ATOM 4059 C C . VAL B 1 137 ? -5.575 -23.739 -53.308 1.00 25.84 137 VAL B C 1
ATOM 4060 O O . VAL B 1 137 ? -4.614 -24.151 -53.954 1.00 27.85 137 VAL B O 1
ATOM 4064 N N . GLU B 1 138 ? -6.751 -24.360 -53.274 1.00 26.22 138 GLU B N 1
ATOM 4065 C CA . GLU B 1 138 ? -7.086 -25.504 -54.135 1.00 27.22 138 GLU B CA 1
ATOM 4066 C C . GLU B 1 138 ? -7.705 -24.974 -55.389 1.00 24.31 138 GLU B C 1
ATOM 4067 O O . GLU B 1 138 ? -8.772 -24.384 -55.318 1.00 23.52 138 GLU B O 1
ATOM 4073 N N . PRO B 1 139 ? -7.020 -25.124 -56.547 1.00 24.49 139 PRO B N 1
ATOM 4074 C CA . PRO B 1 139 ? -7.568 -24.616 -57.769 1.00 24.69 139 PRO B CA 1
ATOM 4075 C C . PRO B 1 139 ? -8.974 -25.107 -57.998 1.00 24.68 139 PRO B C 1
ATOM 4076 O O . PRO B 1 139 ? -9.260 -26.293 -57.780 1.00 25.80 139 PRO B O 1
ATOM 4080 N N . GLY B 1 140 ? -9.859 -24.189 -58.322 1.00 23.57 140 GLY B N 1
ATOM 4081 C CA . GLY B 1 140 ? -11.262 -24.494 -58.648 1.00 23.78 140 GLY B CA 1
ATOM 4082 C C . GLY B 1 140 ? -12.208 -24.717 -57.479 1.00 24.49 140 GLY B C 1
ATOM 4083 O O . GLY B 1 140 ? -13.401 -24.772 -57.660 1.00 29.41 140 GLY B O 1
ATOM 4084 N N . ALA B 1 141 ? -11.694 -24.798 -56.279 1.00 24.82 141 ALA B N 1
ATOM 4085 C CA . ALA B 1 141 ? -12.493 -24.980 -55.082 1.00 24.40 141 ALA B CA 1
ATOM 4086 C C . ALA B 1 141 ? -13.018 -23.613 -54.514 1.00 26.02 141 ALA B C 1
ATOM 4087 O O . ALA B 1 141 ? -12.211 -22.641 -54.365 1.00 26.74 141 ALA B O 1
ATOM 4089 N N . PRO B 1 142 ? -14.325 -23.497 -54.205 1.00 24.78 142 PRO B N 1
ATOM 4090 C CA . PRO B 1 142 ? -14.828 -22.208 -53.753 1.00 24.86 142 PRO B CA 1
ATOM 4091 C C . PRO B 1 142 ? -14.357 -21.925 -52.346 1.00 23.92 142 PRO B C 1
ATOM 4092 O O . PRO B 1 142 ? -14.360 -22.797 -51.482 1.00 24.39 142 PRO B O 1
ATOM 4096 N N . PHE B 1 143 ? -13.970 -20.677 -52.092 1.00 22.05 143 PHE B N 1
ATOM 4097 C CA . PHE B 1 143 ? -13.615 -20.274 -50.753 1.00 22.58 143 PHE B CA 1
ATOM 4098 C C . PHE B 1 143 ? -13.882 -18.782 -50.613 1.00 20.88 143 PHE B C 1
ATOM 4099 O O . PHE B 1 143 ? -13.933 -18.041 -51.627 1.00 21.48 143 PHE B O 1
ATOM 4107 N N . ASP B 1 144 ? -14.018 -18.325 -49.359 1.00 21.84 144 ASP B N 1
ATOM 4108 C CA . ASP B 1 144 ? -14.278 -16.925 -49.104 1.00 22.66 144 ASP B CA 1
ATOM 4109 C C . ASP B 1 144 ? -12.947 -16.133 -49.068 1.00 21.63 144 ASP B C 1
ATOM 4110 O O . ASP B 1 144 ? -12.117 -16.275 -48.142 1.00 20.64 144 ASP B O 1
ATOM 4115 N N . PHE B 1 145 ? -12.745 -15.331 -50.112 1.00 19.08 145 PHE B N 1
ATOM 4116 C CA . PHE B 1 145 ? -11.456 -14.635 -50.265 1.00 18.78 145 PHE B CA 1
ATOM 4117 C C . PHE B 1 145 ? -11.248 -13.624 -49.159 1.00 18.38 145 PHE B C 1
ATOM 4118 O O . PHE B 1 145 ? -10.132 -13.350 -48.792 1.00 18.55 145 PHE B O 1
ATOM 4126 N N . VAL B 1 146 ? -12.335 -13.027 -48.654 1.00 18.57 146 VAL B N 1
ATOM 4127 C CA . VAL B 1 146 ? -12.210 -11.975 -47.648 1.00 19.18 146 VAL B CA 1
ATOM 4128 C C . VAL B 1 146 ? -11.704 -12.585 -46.370 1.00 20.95 146 VAL B C 1
ATOM 4129 O O . VAL B 1 146 ? -10.694 -12.202 -45.870 1.00 21.97 146 VAL B O 1
ATOM 4133 N N . VAL B 1 147 ? -12.367 -13.632 -45.907 1.00 23.14 147 VAL B N 1
ATOM 4134 C CA . VAL B 1 147 ? -11.981 -14.278 -44.635 1.00 24.59 147 VAL B CA 1
ATOM 4135 C C . VAL B 1 147 ? -10.641 -14.976 -44.724 1.00 24.80 147 VAL B C 1
ATOM 4136 O O . VAL B 1 147 ? -9.809 -14.808 -43.850 1.00 23.07 147 VAL B O 1
ATOM 4140 N N . GLU B 1 148 ? -10.384 -15.690 -45.815 1.00 24.04 148 GLU B N 1
ATOM 4141 C CA . GLU B 1 148 ? -9.168 -16.533 -45.912 1.00 25.23 148 GLU B CA 1
ATOM 4142 C C . GLU B 1 148 ? -7.888 -15.812 -46.320 1.00 24.27 148 GLU B C 1
ATOM 4143 O O . GLU B 1 148 ? -6.798 -16.209 -45.908 1.00 24.99 148 GLU B O 1
ATOM 4149 N N . ILE B 1 149 ? -8.011 -14.722 -47.076 1.00 23.11 149 ILE B N 1
ATOM 4150 C CA . ILE B 1 149 ? -6.807 -13.991 -47.590 1.00 21.18 149 ILE B CA 1
ATOM 4151 C C . ILE B 1 149 ? -6.790 -12.454 -47.375 1.00 19.20 149 ILE B C 1
ATOM 4152 O O . ILE B 1 149 ? -5.810 -11.907 -46.820 1.00 20.22 149 ILE B O 1
ATOM 4157 N N . ALA B 1 150 ? -7.840 -11.746 -47.759 1.00 18.44 150 ALA B N 1
ATOM 4158 C CA . ALA B 1 150 ? -7.875 -10.311 -47.798 1.00 18.05 150 ALA B CA 1
ATOM 4159 C C . ALA B 1 150 ? -7.719 -9.741 -46.373 1.00 20.94 150 ALA B C 1
ATOM 4160 O O . ALA B 1 150 ? -7.094 -8.653 -46.195 1.00 21.22 150 ALA B O 1
ATOM 4162 N N . ALA B 1 151 ? -8.374 -10.390 -45.408 1.00 19.52 151 ALA B N 1
ATOM 4163 C CA . ALA B 1 151 ? -8.300 -9.892 -44.007 1.00 20.20 151 ALA B CA 1
ATOM 4164 C C . ALA B 1 151 ? -6.952 -10.131 -43.342 1.00 19.26 151 ALA B C 1
ATOM 4165 O O . ALA B 1 151 ? -6.466 -9.288 -42.576 1.00 21.48 151 ALA B O 1
ATOM 4167 N N . GLU B 1 152 ? -6.330 -11.273 -43.639 1.00 18.71 152 GLU B N 1
ATOM 4168 C CA . GLU B 1 152 ? -5.179 -11.748 -42.937 1.00 19.41 152 GLU B CA 1
ATOM 4169 C C . GLU B 1 152 ? -3.949 -10.858 -43.185 1.00 18.67 152 GLU B C 1
ATOM 4170 O O . GLU B 1 152 ? -3.218 -10.444 -42.256 1.00 19.83 152 GLU B O 1
ATOM 4176 N N . LEU B 1 153 ? -3.695 -10.536 -44.476 1.00 16.53 153 LEU B N 1
ATOM 4177 C CA . LEU B 1 153 ? -2.481 -9.860 -44.812 1.00 16.27 153 LEU B CA 1
ATOM 4178 C C . LEU B 1 153 ? -2.351 -8.476 -44.143 1.00 15.34 153 LEU B C 1
ATOM 4179 O O . LEU B 1 153 ? -1.327 -8.199 -43.518 1.00 16.04 153 LEU B O 1
ATOM 4184 N N . PRO B 1 154 ? -3.341 -7.591 -44.257 1.00 15.12 154 PRO B N 1
ATOM 4185 C CA . PRO B 1 154 ? -3.137 -6.262 -43.672 1.00 15.49 154 PRO B CA 1
ATOM 4186 C C . PRO B 1 154 ? -3.226 -6.323 -42.130 1.00 15.12 154 PRO B C 1
ATOM 4187 O O . PRO B 1 154 ? -2.594 -5.491 -41.459 1.00 15.67 154 PRO B O 1
ATOM 4191 N N . MET B 1 155 ? -3.973 -7.280 -41.577 1.00 17.18 155 MET B N 1
ATOM 4192 C CA . MET B 1 155 ? -3.943 -7.403 -40.098 1.00 19.21 155 MET B CA 1
ATOM 4193 C C . MET B 1 155 ? -2.521 -7.753 -39.643 1.00 19.08 155 MET B C 1
ATOM 4194 O O . MET B 1 155 ? -2.010 -7.193 -38.689 1.00 18.13 155 MET B O 1
ATOM 4199 N N . GLN B 1 156 ? -1.825 -8.670 -40.326 1.00 18.39 156 GLN B N 1
ATOM 4200 C CA . GLN B 1 156 ? -0.432 -8.933 -39.952 1.00 17.84 156 GLN B CA 1
ATOM 4201 C C . GLN B 1 156 ? 0.486 -7.756 -40.128 1.00 17.24 156 GLN B C 1
ATOM 4202 O O . GLN B 1 156 ? 1.396 -7.504 -39.313 1.00 19.09 156 GLN B O 1
ATOM 4208 N N . MET B 1 157 ? 0.321 -6.996 -41.220 1.00 15.26 157 MET B N 1
ATOM 4209 C CA . MET B 1 157 ? 1.042 -5.736 -41.402 1.00 16.12 157 MET B CA 1
ATOM 4210 C C . MET B 1 157 ? 0.910 -4.835 -40.168 1.00 15.20 157 MET B C 1
ATOM 4211 O O . MET B 1 157 ? 1.903 -4.327 -39.690 1.00 15.85 157 MET B O 1
ATOM 4216 N N . ILE B 1 158 ? -0.317 -4.574 -39.735 1.00 17.70 158 ILE B N 1
ATOM 4217 C CA . ILE B 1 158 ? -0.515 -3.592 -38.661 1.00 18.71 158 ILE B CA 1
ATOM 4218 C C . ILE B 1 158 ? 0.052 -4.211 -37.354 1.00 17.41 158 ILE B C 1
ATOM 4219 O O . ILE B 1 158 ? 0.625 -3.448 -36.578 1.00 18.40 158 ILE B O 1
ATOM 4224 N N . CYS B 1 159 ? 0.004 -5.531 -37.159 1.00 18.30 159 CYS B N 1
ATOM 4225 C CA . CYS B 1 159 ? 0.637 -6.114 -35.988 1.00 19.30 159 CYS B CA 1
ATOM 4226 C C . CYS B 1 159 ? 2.134 -5.828 -35.964 1.00 18.89 159 CYS B C 1
ATOM 4227 O O . CYS B 1 159 ? 2.747 -5.616 -34.903 1.00 19.29 159 CYS B O 1
ATOM 4230 N N . ILE B 1 160 ? 2.797 -5.901 -37.122 1.00 16.38 160 ILE B N 1
ATOM 4231 C CA . ILE B 1 160 ? 4.201 -5.580 -37.228 1.00 16.34 160 ILE B CA 1
ATOM 4232 C C . ILE B 1 160 ? 4.464 -4.092 -36.984 1.00 16.65 160 ILE B C 1
ATOM 4233 O O . ILE B 1 160 ? 5.388 -3.727 -36.271 1.00 17.13 160 ILE B O 1
ATOM 4238 N N . LEU B 1 161 ? 3.656 -3.198 -37.526 1.00 15.28 161 LEU B N 1
ATOM 4239 C CA . LEU B 1 161 ? 3.853 -1.759 -37.271 1.00 16.56 161 LEU B CA 1
ATOM 4240 C C . LEU B 1 161 ? 3.746 -1.429 -35.770 1.00 16.83 161 LEU B C 1
ATOM 4241 O O . LEU B 1 161 ? 4.475 -0.565 -35.285 1.00 18.49 161 LEU B O 1
ATOM 4246 N N . LEU B 1 162 ? 2.848 -2.122 -35.110 1.00 16.94 162 LEU B N 1
ATOM 4247 C CA . LEU B 1 162 ? 2.487 -1.854 -33.674 1.00 18.98 162 LEU B CA 1
ATOM 4248 C C . LEU B 1 162 ? 3.316 -2.725 -32.716 1.00 21.58 162 LEU B C 1
ATOM 4249 O O . LEU B 1 162 ? 3.188 -2.619 -31.471 1.00 21.88 162 LEU B O 1
ATOM 4254 N N . GLY B 1 163 ? 4.157 -3.593 -33.260 1.00 21.18 163 GLY B N 1
ATOM 4255 C CA . GLY B 1 163 ? 5.021 -4.412 -32.413 1.00 21.54 163 GLY B CA 1
ATOM 4256 C C . GLY B 1 163 ? 4.260 -5.351 -31.553 1.00 22.87 163 GLY B C 1
ATOM 4257 O O . GLY B 1 163 ? 4.632 -5.529 -30.382 1.00 25.03 163 GLY B O 1
ATOM 4258 N N . VAL B 1 164 ? 3.211 -5.952 -32.064 1.00 23.04 164 VAL B N 1
ATOM 4259 C CA . VAL B 1 164 ? 2.482 -6.999 -31.426 1.00 25.12 164 VAL B CA 1
ATOM 4260 C C . VAL B 1 164 ? 3.244 -8.337 -31.591 1.00 29.42 164 VAL B C 1
ATOM 4261 O O . VAL B 1 164 ? 3.345 -8.826 -32.703 1.00 28.28 164 VAL B O 1
ATOM 4265 N N . PRO B 1 165 ? 3.738 -8.940 -30.487 1.00 32.30 165 PRO B N 1
ATOM 4266 C CA . PRO B 1 165 ? 4.457 -10.222 -30.658 1.00 34.28 165 PRO B CA 1
ATOM 4267 C C . PRO B 1 165 ? 3.609 -11.255 -31.381 1.00 35.91 165 PRO B C 1
ATOM 4268 O O . PRO B 1 165 ? 2.390 -11.286 -31.225 1.00 34.24 165 PRO B O 1
ATOM 4272 N N . GLU B 1 166 ? 4.262 -12.112 -32.176 1.00 40.00 166 GLU B N 1
ATOM 4273 C CA . GLU B 1 166 ? 3.533 -13.104 -32.989 1.00 43.36 166 GLU B CA 1
ATOM 4274 C C . GLU B 1 166 ? 2.545 -13.928 -32.173 1.00 44.89 166 GLU B C 1
ATOM 4275 O O . GLU B 1 166 ? 1.442 -14.180 -32.625 1.00 45.80 166 GLU B O 1
ATOM 4281 N N . THR B 1 167 ? 2.935 -14.328 -30.969 1.00 47.93 167 THR B N 1
ATOM 4282 C CA . THR B 1 167 ? 2.065 -15.142 -30.105 1.00 50.27 167 THR B CA 1
ATOM 4283 C C . THR B 1 167 ? 0.742 -14.471 -29.807 1.00 51.41 167 THR B C 1
ATOM 4284 O O . THR B 1 167 ? -0.304 -15.146 -29.748 1.00 52.87 167 THR B O 1
ATOM 4288 N N . ASP B 1 168 ? 0.793 -13.155 -29.600 1.00 51.80 168 ASP B N 1
ATOM 4289 C CA . ASP B 1 168 ? -0.373 -12.398 -29.126 1.00 52.42 168 ASP B CA 1
ATOM 4290 C C . ASP B 1 168 ? -1.314 -11.885 -30.204 1.00 52.38 168 ASP B C 1
ATOM 4291 O O . ASP B 1 168 ? -2.258 -11.180 -29.856 1.00 51.76 168 ASP B O 1
ATOM 4296 N N . ARG B 1 169 ? -1.080 -12.236 -31.485 1.00 52.35 169 ARG B N 1
ATOM 4297 C CA . ARG B 1 169 ? -1.857 -11.648 -32.600 1.00 51.82 169 ARG B CA 1
ATOM 4298 C C . ARG B 1 169 ? -3.292 -12.155 -32.633 1.00 53.81 169 ARG B C 1
ATOM 4299 O O . ARG B 1 169 ? -4.173 -11.534 -33.266 1.00 53.49 169 ARG B O 1
ATOM 4307 N N . HIS B 1 170 ? -3.545 -13.239 -31.897 1.00 55.32 170 HIS B N 1
ATOM 4308 C CA . HIS B 1 170 ? -4.905 -13.758 -31.721 1.00 56.75 170 HIS B CA 1
ATOM 4309 C C . HIS B 1 170 ? -5.810 -12.743 -30.996 1.00 57.22 170 HIS B C 1
ATOM 4310 O O . HIS B 1 170 ? -7.030 -12.716 -31.189 1.00 56.55 170 HIS B O 1
ATOM 4317 N N . TRP B 1 171 ? -5.212 -11.918 -30.142 1.00 58.40 171 TRP B N 1
ATOM 4318 C CA . TRP B 1 171 ? -6.006 -10.928 -29.394 1.00 59.58 171 TRP B CA 1
ATOM 4319 C C . TRP B 1 171 ? -6.590 -9.941 -30.391 1.00 59.27 171 TRP B C 1
ATOM 4320 O O . TRP B 1 171 ? -7.731 -9.491 -30.222 1.00 59.41 171 TRP B O 1
ATOM 4331 N N . LEU B 1 172 ? -5.812 -9.614 -31.422 1.00 58.28 172 LEU B N 1
ATOM 4332 C CA . LEU B 1 172 ? -6.287 -8.694 -32.437 1.00 58.48 172 LEU B CA 1
ATOM 4333 C C . LEU B 1 172 ? -7.344 -9.350 -33.356 1.00 58.47 172 LEU B C 1
ATOM 4334 O O . LEU B 1 172 ? -8.425 -8.785 -33.559 1.00 57.81 172 LEU B O 1
ATOM 4339 N N . PHE B 1 173 ? -7.047 -10.541 -33.873 1.00 59.00 173 PHE B N 1
ATOM 4340 C CA . PHE B 1 173 ? -7.936 -11.204 -34.837 1.00 59.82 173 PHE B CA 1
ATOM 4341 C C . PHE B 1 173 ? -9.340 -11.444 -34.270 1.00 60.22 173 PHE B C 1
ATOM 4342 O O . PHE B 1 173 ? -10.340 -10.966 -34.819 1.00 59.21 173 PHE B O 1
ATOM 4350 N N . GLU B 1 174 ? -9.391 -12.154 -33.149 1.00 61.17 174 GLU B N 1
ATOM 4351 C CA . GLU B 1 174 ? -10.642 -12.405 -32.436 1.00 62.18 174 GLU B CA 1
ATOM 4352 C C . GLU B 1 174 ? -11.499 -11.151 -32.259 1.00 62.40 174 GLU B C 1
ATOM 4353 O O . GLU B 1 174 ? -12.718 -11.207 -32.362 1.00 61.97 174 GLU B O 1
ATOM 4359 N N . ALA B 1 175 ? -10.865 -10.015 -32.007 1.00 62.74 175 ALA B N 1
ATOM 4360 C CA . ALA B 1 175 ? -11.578 -8.739 -32.010 1.00 63.40 175 ALA B CA 1
ATOM 4361 C C . ALA B 1 175 ? -12.221 -8.313 -33.376 1.00 63.91 175 ALA B C 1
ATOM 4362 O O . ALA B 1 175 ? -12.954 -7.322 -33.405 1.00 64.36 175 ALA B O 1
ATOM 4364 N N . VAL B 1 176 ? -11.954 -9.030 -34.483 1.00 64.40 176 VAL B N 1
ATOM 4365 C CA . VAL B 1 176 ? -12.601 -8.756 -35.791 1.00 64.77 176 VAL B CA 1
ATOM 4366 C C . VAL B 1 176 ? -12.885 -10.040 -36.575 1.00 65.05 176 VAL B C 1
ATOM 4367 O O . VAL B 1 176 ? -13.946 -10.655 -36.429 1.00 65.28 176 VAL B O 1
ATOM 4369 N N . LEU B 1 202 ? -9.300 -6.899 -25.607 1.00 45.65 202 LEU B N 1
ATOM 4370 C CA . LEU B 1 202 ? -8.586 -6.108 -26.610 1.00 46.66 202 LEU B CA 1
ATOM 4371 C C . LEU B 1 202 ? -8.004 -4.823 -25.975 1.00 46.05 202 LEU B C 1
ATOM 4372 O O . LEU B 1 202 ? -6.803 -4.511 -26.158 1.00 44.87 202 LEU B O 1
ATOM 4377 N N . TYR B 1 203 ? -8.876 -4.101 -25.251 1.00 45.69 203 TYR B N 1
ATOM 4378 C CA . TYR B 1 203 ? -8.521 -2.872 -24.544 1.00 45.56 203 TYR B CA 1
ATOM 4379 C C . TYR B 1 203 ? -7.490 -3.200 -23.523 1.00 43.72 203 TYR B C 1
ATOM 4380 O O . TYR B 1 203 ? -6.456 -2.569 -23.466 1.00 43.95 203 TYR B O 1
ATOM 4389 N N . THR B 1 204 ? -7.749 -4.242 -22.745 1.00 41.60 204 THR B N 1
ATOM 4390 C CA . THR B 1 204 ? -6.824 -4.667 -21.726 1.00 40.31 204 THR B CA 1
ATOM 4391 C C . THR B 1 204 ? -5.454 -5.053 -22.296 1.00 37.61 204 THR B C 1
ATOM 4392 O O . THR B 1 204 ? -4.427 -4.686 -21.756 1.00 36.04 204 THR B O 1
ATOM 4396 N N . TYR B 1 205 ? -5.451 -5.843 -23.380 1.00 36.06 205 TYR B N 1
ATOM 4397 C CA . TYR B 1 205 ? -4.197 -6.291 -23.989 1.00 33.64 205 TYR B CA 1
ATOM 4398 C C . TYR B 1 205 ? -3.387 -5.074 -24.511 1.00 29.66 205 TYR B C 1
ATOM 4399 O O . TYR B 1 205 ? -2.167 -4.961 -24.286 1.00 29.11 205 TYR B O 1
ATOM 4408 N N . ALA B 1 206 ? -4.091 -4.159 -25.146 1.00 28.00 206 ALA B N 1
ATOM 4409 C CA . ALA B 1 206 ? -3.487 -2.962 -25.754 1.00 28.21 206 ALA B CA 1
ATOM 4410 C C . ALA B 1 206 ? -2.830 -2.072 -24.700 1.00 27.46 206 ALA B C 1
ATOM 4411 O O . ALA B 1 206 ? -1.697 -1.613 -24.868 1.00 27.49 206 ALA B O 1
ATOM 4413 N N . LEU B 1 207 ? -3.506 -1.946 -23.543 1.00 29.06 207 LEU B N 1
ATOM 4414 C CA . LEU B 1 207 ? -2.952 -1.152 -22.440 1.00 29.12 207 LEU B CA 1
ATOM 4415 C C . LEU B 1 207 ? -1.702 -1.789 -21.888 1.00 27.57 207 LEU B C 1
ATOM 4416 O O . LEU B 1 207 ? -0.748 -1.105 -21.506 1.00 26.48 207 LEU B O 1
ATOM 4421 N N . GLU B 1 208 ? -1.693 -3.120 -21.791 1.00 27.83 208 GLU B N 1
ATOM 4422 C CA . GLU B 1 208 ? -0.488 -3.838 -21.388 1.00 28.53 208 GLU B CA 1
ATOM 4423 C C . GLU B 1 208 ? 0.655 -3.705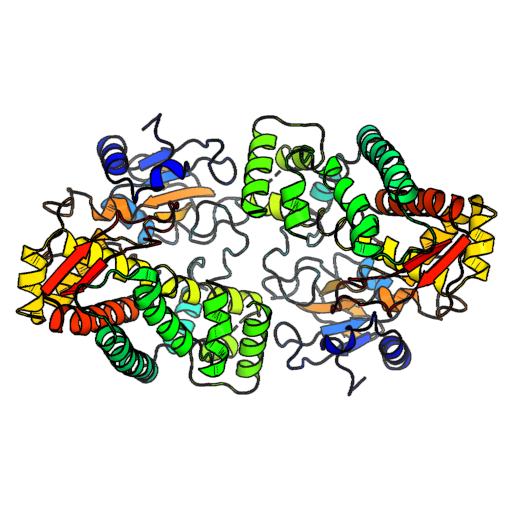 -22.361 1.00 26.96 208 GLU B C 1
ATOM 4424 O O . GLU B 1 208 ? 1.811 -3.576 -21.978 1.00 27.94 208 GLU B O 1
ATOM 4430 N N . LEU B 1 209 ? 0.301 -3.735 -23.646 1.00 28.31 209 LEU B N 1
ATOM 4431 C CA . LEU B 1 209 ? 1.281 -3.663 -24.720 1.00 27.54 209 LEU B CA 1
ATOM 4432 C C . LEU B 1 209 ? 1.887 -2.282 -24.628 1.00 25.10 209 LEU B C 1
ATOM 4433 O O . LEU B 1 209 ? 3.100 -2.087 -24.646 1.00 25.99 209 LEU B O 1
ATOM 4438 N N . ILE B 1 210 ? 1.011 -1.296 -24.472 1.00 26.39 210 ILE B N 1
ATOM 4439 C CA . ILE B 1 210 ? 1.431 0.115 -24.276 1.00 25.51 210 ILE B CA 1
ATOM 4440 C C . ILE B 1 210 ? 2.375 0.263 -23.059 1.00 25.82 210 ILE B C 1
ATOM 4441 O O . ILE B 1 210 ? 3.486 0.780 -23.168 1.00 23.31 210 ILE B O 1
ATOM 4446 N N . ALA B 1 211 ? 2.011 -0.307 -21.893 1.00 26.45 211 ALA B N 1
ATOM 4447 C CA . ALA B 1 211 ? 2.885 -0.154 -20.720 1.00 26.86 211 ALA B CA 1
ATOM 4448 C C . ALA B 1 211 ? 4.262 -0.852 -20.849 1.00 26.19 211 ALA B C 1
ATOM 4449 O O . ALA B 1 211 ? 5.336 -0.324 -20.401 1.00 26.28 211 ALA B O 1
ATOM 4451 N N . GLY B 1 212 ? 4.270 -1.980 -21.560 1.00 27.74 212 GLY B N 1
ATOM 4452 C CA . GLY B 1 212 ? 5.497 -2.699 -21.891 1.00 27.58 212 GLY B CA 1
ATOM 4453 C C . GLY B 1 212 ? 6.460 -1.908 -22.695 1.00 28.24 212 GLY B C 1
ATOM 4454 O O . GLY B 1 212 ? 7.692 -1.911 -22.450 1.00 27.72 212 GLY B O 1
ATOM 4455 N N . LYS B 1 213 ? 5.920 -1.147 -23.637 1.00 28.07 213 LYS B N 1
ATOM 4456 C CA . LYS B 1 213 ? 6.782 -0.375 -24.478 1.00 27.05 213 LYS B CA 1
ATOM 4457 C C . LYS B 1 213 ? 7.309 0.831 -23.779 1.00 26.54 213 LYS B C 1
ATOM 4458 O O . LYS B 1 213 ? 8.372 1.273 -24.113 1.00 26.89 213 LYS B O 1
ATOM 4464 N N . ARG B 1 214 ? 6.548 1.394 -22.815 1.00 27.74 214 ARG B N 1
ATOM 4465 C CA . ARG B 1 214 ? 7.061 2.532 -22.000 1.00 26.81 214 ARG B CA 1
ATOM 4466 C C . ARG B 1 214 ? 8.261 2.095 -21.094 1.00 28.30 214 ARG B C 1
ATOM 4467 O O . ARG B 1 214 ? 9.203 2.871 -20.851 1.00 30.19 214 ARG B O 1
ATOM 4475 N N . ALA B 1 215 ? 8.109 0.896 -20.573 1.00 28.75 215 ALA B N 1
ATOM 4476 C CA . ALA B 1 215 ? 9.104 0.138 -19.750 1.00 31.59 215 ALA B CA 1
ATOM 4477 C C . ALA B 1 215 ? 10.428 -0.178 -20.495 1.00 33.83 215 ALA B C 1
ATOM 4478 O O . ALA B 1 215 ? 11.544 0.093 -19.982 1.00 33.98 215 ALA B O 1
ATOM 4480 N N . GLU B 1 216 ? 10.307 -0.751 -21.703 1.00 33.46 216 GLU B N 1
ATOM 4481 C CA . GLU B 1 216 ? 11.484 -1.032 -22.551 1.00 34.00 216 GLU B CA 1
ATOM 4482 C C . GLU B 1 216 ? 11.121 -0.594 -23.945 1.00 31.66 216 GLU B C 1
ATOM 4483 O O . GLU B 1 216 ? 10.417 -1.315 -24.608 1.00 29.96 216 GLU B O 1
ATOM 4489 N N . PRO B 1 217 ? 11.606 0.587 -24.384 1.00 30.98 217 PRO B N 1
ATOM 4490 C CA . PRO B 1 217 ? 11.267 1.025 -25.739 1.00 29.60 217 PRO B CA 1
ATOM 4491 C C . PRO B 1 217 ? 11.692 -0.025 -26.780 1.00 30.54 217 PRO B C 1
ATOM 4492 O O . PRO B 1 217 ? 12.607 -0.828 -26.508 1.00 30.51 217 PRO B O 1
ATOM 4496 N N . ALA B 1 218 ? 10.943 -0.108 -27.891 1.00 28.17 218 ALA B N 1
ATOM 4497 C CA . ALA B 1 218 ? 11.113 -1.218 -28.867 1.00 27.82 218 ALA B CA 1
ATOM 4498 C C . ALA B 1 218 ? 11.056 -0.565 -30.244 1.00 26.76 218 ALA B C 1
ATOM 4499 O O . ALA B 1 218 ? 10.733 0.617 -30.342 1.00 26.00 218 ALA B O 1
ATOM 4501 N N . ASP B 1 219 ? 11.477 -1.270 -31.309 1.00 26.00 219 ASP B N 1
ATOM 4502 C CA . ASP B 1 219 ? 11.657 -0.594 -32.580 1.00 25.03 219 ASP B CA 1
ATOM 4503 C C . ASP B 1 219 ? 10.411 -0.687 -33.453 1.00 23.97 219 ASP B C 1
ATOM 4504 O O . ASP B 1 219 ? 10.364 -1.361 -34.474 1.00 23.44 219 ASP B O 1
ATOM 4509 N N . ASP B 1 220 ? 9.373 0.002 -33.002 1.00 20.80 220 ASP B N 1
ATOM 4510 C CA . ASP B 1 220 ? 8.060 -0.059 -33.654 1.00 20.40 220 ASP B CA 1
ATOM 4511 C C . ASP B 1 220 ? 7.296 1.226 -33.421 1.00 19.30 220 ASP B C 1
ATOM 4512 O O . ASP B 1 220 ? 7.703 2.006 -32.600 1.00 17.70 220 ASP B O 1
ATOM 4517 N N . MET B 1 221 ? 6.188 1.424 -34.143 1.00 18.25 221 MET B N 1
ATOM 4518 C CA . MET B 1 221 ? 5.525 2.689 -34.174 1.00 18.61 221 MET B CA 1
ATOM 4519 C C . MET B 1 221 ? 4.771 2.962 -32.880 1.00 17.84 221 MET B C 1
ATOM 4520 O O . MET B 1 221 ? 4.623 4.087 -32.558 1.00 17.72 221 MET B O 1
ATOM 4525 N N . LEU B 1 222 ? 4.319 1.949 -32.207 1.00 18.15 222 LEU B N 1
ATOM 4526 C CA . LEU B 1 222 ? 3.547 2.114 -30.940 1.00 18.38 222 LEU B CA 1
ATOM 4527 C C . LEU B 1 222 ? 4.524 2.596 -29.863 1.00 19.53 222 LEU B C 1
ATOM 4528 O O . LEU B 1 222 ? 4.289 3.568 -29.164 1.00 18.00 222 LEU B O 1
ATOM 4533 N N . SER B 1 223 ? 5.697 1.996 -29.853 1.00 20.02 223 SER B N 1
ATOM 4534 C CA . SER B 1 223 ? 6.792 2.449 -28.991 1.00 19.31 223 SER B CA 1
ATOM 4535 C C . SER B 1 223 ? 7.212 3.896 -29.234 1.00 19.91 223 SER B C 1
ATOM 4536 O O . SER B 1 223 ? 7.390 4.666 -28.273 1.00 20.40 223 SER B O 1
ATOM 4539 N N . VAL B 1 224 ? 7.317 4.336 -30.498 1.00 18.50 224 VAL B N 1
ATOM 4540 C CA . VAL B 1 224 ? 7.716 5.642 -30.809 1.00 19.15 224 VAL B CA 1
ATOM 4541 C C . VAL B 1 224 ? 6.668 6.642 -30.236 1.00 20.68 224 VAL B C 1
ATOM 4542 O O . VAL B 1 224 ? 7.038 7.654 -29.634 1.00 20.90 224 VAL B O 1
ATOM 4546 N N . VAL B 1 225 ? 5.391 6.352 -30.446 1.00 18.59 225 VAL B N 1
ATOM 4547 C CA . VAL B 1 225 ? 4.356 7.304 -29.979 1.00 20.71 225 VAL B CA 1
ATOM 4548 C C . VAL B 1 225 ? 4.223 7.241 -28.431 1.00 20.00 225 VAL B C 1
ATOM 4549 O O . VAL B 1 225 ? 3.960 8.285 -27.760 1.00 23.31 225 VAL B O 1
ATOM 4553 N N . ALA B 1 226 ? 4.328 6.056 -27.848 1.00 20.87 226 ALA B N 1
ATOM 4554 C CA . ALA B 1 226 ? 4.146 5.853 -26.383 1.00 21.97 226 ALA B CA 1
ATOM 4555 C C . ALA B 1 226 ? 5.257 6.507 -25.578 1.00 25.17 226 ALA B C 1
ATOM 4556 O O . ALA B 1 226 ? 5.029 6.901 -24.409 1.00 27.62 226 ALA B O 1
ATOM 4558 N N . ASN B 1 227 ? 6.442 6.627 -26.171 1.00 27.07 227 ASN B N 1
ATOM 4559 C CA . ASN B 1 227 ? 7.619 7.181 -25.462 1.00 29.08 227 ASN B CA 1
ATOM 4560 C C . ASN B 1 227 ? 7.972 8.591 -25.837 1.00 31.75 227 ASN B C 1
ATOM 4561 O O . ASN B 1 227 ? 9.061 9.096 -25.489 1.00 34.56 227 ASN B O 1
ATOM 4566 N N . ALA B 1 228 ? 7.117 9.260 -26.596 1.00 33.10 228 ALA B N 1
ATOM 4567 C CA . ALA B 1 228 ? 7.307 10.640 -26.891 1.00 34.01 228 ALA B CA 1
ATOM 4568 C C . ALA B 1 228 ? 7.084 11.412 -25.571 1.00 34.64 228 ALA B C 1
ATOM 4569 O O . ALA B 1 228 ? 7.875 12.300 -25.299 1.00 37.08 228 ALA B O 1
ATOM 4571 N N . LEU B 1 238 ? 1.667 11.572 -24.276 1.00 19.99 238 LEU B N 1
ATOM 4572 C CA . LEU B 1 238 ? 0.342 11.066 -24.699 1.00 18.42 238 LEU B CA 1
ATOM 4573 C C . LEU B 1 238 ? -0.290 10.126 -23.664 1.00 17.81 238 LEU B C 1
ATOM 4574 O O . LEU B 1 238 ? 0.405 9.270 -23.104 1.00 18.69 238 LEU B O 1
ATOM 4579 N N . SER B 1 239 ? -1.592 10.261 -23.440 1.00 14.98 239 SER B N 1
ATOM 4580 C CA . SER B 1 239 ? -2.314 9.401 -22.559 1.00 14.69 239 SER B CA 1
ATOM 4581 C C . SER B 1 239 ? -2.545 8.040 -23.138 1.00 14.86 239 SER B C 1
ATOM 4582 O O . SER B 1 239 ? -2.499 7.809 -24.373 1.00 14.91 239 SER B O 1
ATOM 4585 N N . ASP B 1 240 ? -2.877 7.103 -22.288 1.00 14.93 240 ASP B N 1
ATOM 4586 C CA . ASP B 1 240 ? -3.293 5.785 -22.771 1.00 15.17 240 ASP B CA 1
ATOM 4587 C C . ASP B 1 240 ? -4.472 5.919 -23.721 1.00 16.19 240 ASP B C 1
ATOM 4588 O O . ASP B 1 240 ? -4.518 5.234 -24.704 1.00 14.30 240 ASP B O 1
ATOM 4593 N N . ALA B 1 241 ? -5.467 6.783 -23.440 1.00 13.56 241 ALA B N 1
ATOM 4594 C CA . ALA B 1 241 ? -6.607 6.933 -24.360 1.00 13.62 241 ALA B CA 1
ATOM 4595 C C . ALA B 1 241 ? -6.164 7.334 -25.767 1.00 13.99 241 ALA B C 1
ATOM 4596 O O . ALA B 1 241 ? -6.705 6.838 -26.725 1.00 13.27 241 ALA B O 1
ATOM 4598 N N . GLU B 1 242 ? -5.286 8.312 -25.835 1.00 13.64 242 GLU B N 1
ATOM 4599 C CA . GLU B 1 242 ? -4.736 8.751 -27.120 1.00 13.66 242 GLU B CA 1
ATOM 4600 C C . GLU B 1 242 ? -3.990 7.606 -27.820 1.00 15.71 242 GLU B C 1
ATOM 4601 O O . GLU B 1 242 ? -4.128 7.387 -29.047 1.00 15.25 242 GLU B O 1
ATOM 4607 N N . LEU B 1 243 ? -3.252 6.871 -27.048 1.00 15.38 243 LEU B N 1
ATOM 4608 C CA . LEU B 1 243 ? -2.507 5.688 -27.630 1.00 13.94 243 LEU B CA 1
ATOM 4609 C C . LEU B 1 243 ? -3.436 4.635 -28.157 1.00 14.55 243 LEU B C 1
ATOM 4610 O O . LEU B 1 243 ? -3.192 3.945 -29.189 1.00 15.98 243 LEU B O 1
ATOM 4615 N N . TYR B 1 244 ? -4.505 4.396 -27.440 1.00 13.24 244 TYR B N 1
ATOM 4616 C CA . TYR B 1 244 ? -5.504 3.428 -27.835 1.00 14.48 244 TYR B CA 1
ATOM 4617 C C . TYR B 1 244 ? -6.269 3.895 -29.073 1.00 13.86 244 TYR B C 1
ATOM 4618 O O . TYR B 1 244 ? -6.569 3.068 -29.902 1.00 15.19 244 TYR B O 1
ATOM 4627 N N . LEU B 1 245 ? -6.572 5.188 -29.192 1.00 13.52 245 LEU B N 1
ATOM 4628 C CA . LEU B 1 245 ? -7.203 5.681 -30.392 1.00 13.74 245 LEU B CA 1
ATOM 4629 C C . LEU B 1 245 ? -6.245 5.446 -31.586 1.00 13.34 245 LEU B C 1
ATOM 4630 O O . LEU B 1 245 ? -6.742 5.105 -32.674 1.00 14.20 245 LEU B O 1
ATOM 4635 N N . PHE B 1 246 ? -4.963 5.744 -31.405 1.00 14.33 246 PHE B N 1
ATOM 4636 C CA . PHE B 1 246 ? -3.936 5.547 -32.462 1.00 14.31 246 PHE B CA 1
ATOM 4637 C C . PHE B 1 246 ? -3.942 4.085 -32.817 1.00 15.99 246 PHE B C 1
ATOM 4638 O O . PHE B 1 246 ? -3.983 3.698 -34.037 1.00 13.83 246 PHE B O 1
ATOM 4646 N N . PHE B 1 247 ? -3.849 3.222 -31.812 1.00 14.51 247 PHE B N 1
ATOM 4647 C CA . PHE B 1 247 ? -3.917 1.790 -32.030 1.00 15.88 247 PHE B CA 1
ATOM 4648 C C . PHE B 1 247 ? -5.077 1.358 -32.903 1.00 16.93 247 PHE B C 1
ATOM 4649 O O . PHE B 1 247 ? -4.906 0.566 -33.903 1.00 16.79 247 PHE B O 1
ATOM 4657 N N A HIS B 1 248 ? -6.259 1.886 -32.602 0.50 15.16 248 HIS B N 1
ATOM 4658 N N B HIS B 1 248 ? -6.263 1.865 -32.567 0.50 16.11 248 HIS B N 1
ATOM 4659 C CA A HIS B 1 248 ? -7.462 1.520 -33.350 0.50 16.62 248 HIS B CA 1
ATOM 4660 C CA B HIS B 1 248 ? -7.503 1.512 -33.269 0.50 18.03 248 HIS B CA 1
ATOM 4661 C C A HIS B 1 248 ? -7.538 2.141 -34.711 0.50 16.19 248 HIS B C 1
ATOM 4662 C C B HIS B 1 248 ? -7.504 2.105 -34.681 0.50 16.98 248 HIS B C 1
ATOM 4663 O O A HIS B 1 248 ? -8.096 1.551 -35.642 0.50 18.28 248 HIS B O 1
ATOM 4664 O O B HIS B 1 248 ? -7.941 1.422 -35.629 0.50 18.59 248 HIS B O 1
ATOM 4677 N N . LEU B 1 249 ? -6.979 3.324 -34.816 1.00 16.19 249 LEU B N 1
ATOM 4678 C CA . LEU B 1 249 ? -6.885 3.976 -36.152 1.00 15.45 249 LEU B CA 1
ATOM 4679 C C . LEU B 1 249 ? -6.143 3.048 -37.095 1.00 17.29 249 LEU B C 1
ATOM 4680 O O . LEU B 1 249 ? -6.591 2.842 -38.251 1.00 16.69 249 LEU B O 1
ATOM 4685 N N . LEU B 1 250 ? -5.010 2.531 -36.647 1.00 17.01 250 LEU B N 1
ATOM 4686 C CA . LEU B 1 250 ? -4.206 1.681 -37.534 1.00 16.35 250 LEU B CA 1
ATOM 4687 C C . LEU B 1 250 ? -4.845 0.300 -37.678 1.00 18.37 250 LEU B C 1
ATOM 4688 O O . LEU B 1 250 ? -4.876 -0.277 -38.793 1.00 18.11 250 LEU B O 1
ATOM 4693 N N . PHE B 1 251 ? -5.348 -0.283 -36.584 1.00 19.91 251 PHE B N 1
ATOM 4694 C CA . PHE B 1 251 ? -6.066 -1.569 -36.662 1.00 24.08 251 PHE B CA 1
ATOM 4695 C C . PHE B 1 251 ? -7.195 -1.399 -37.701 1.00 25.34 251 PHE B C 1
ATOM 4696 O O . PHE B 1 251 ? -7.367 -2.288 -38.581 1.00 26.92 251 PHE B O 1
ATOM 4704 N N . SER B 1 252 ? -7.871 -0.244 -37.746 1.00 24.85 252 SER B N 1
ATOM 4705 C CA . SER B 1 252 ? -8.977 -0.015 -38.722 1.00 25.75 252 SER B CA 1
ATOM 4706 C C . SER B 1 252 ? -8.423 0.089 -40.151 1.00 24.54 252 SER B C 1
ATOM 4707 O O . SER B 1 252 ? -8.927 -0.569 -41.052 1.00 25.62 252 SER B O 1
ATOM 4710 N N . ALA B 1 253 ? -7.371 0.893 -40.327 1.00 21.50 253 ALA B N 1
ATOM 4711 C CA . ALA B 1 253 ? -6.711 1.013 -41.645 1.00 21.00 253 ALA B CA 1
ATOM 4712 C C . ALA B 1 253 ? -6.354 -0.360 -42.239 1.00 21.64 253 ALA B C 1
ATOM 4713 O O . ALA B 1 253 ? -6.393 -0.522 -43.485 1.00 19.67 253 ALA B O 1
ATOM 4715 N N . GLY B 1 254 ? -6.024 -1.332 -41.415 1.00 21.76 254 GLY B N 1
ATOM 4716 C CA . GLY B 1 254 ? -5.608 -2.647 -41.909 1.00 24.19 254 GLY B CA 1
ATOM 4717 C C . GLY B 1 254 ? -6.797 -3.562 -42.043 1.00 27.18 254 GLY B C 1
ATOM 4718 O O . GLY B 1 254 ? -7.217 -3.996 -43.217 1.00 27.82 254 GLY B O 1
ATOM 4719 N N . ALA B 1 255 ? -7.367 -3.885 -40.879 1.00 27.64 255 ALA B N 1
ATOM 4720 C CA . ALA B 1 255 ? -8.581 -4.728 -40.757 1.00 28.75 255 ALA B CA 1
ATOM 4721 C C . ALA B 1 255 ? -9.702 -4.424 -41.700 1.00 28.20 255 ALA B C 1
ATOM 4722 O O . ALA B 1 255 ? -10.510 -5.329 -42.023 1.00 30.73 255 ALA B O 1
ATOM 4724 N N . GLU B 1 256 ? -9.851 -3.146 -42.001 1.00 24.87 256 GLU B N 1
ATOM 4725 C CA A GLU B 1 256 ? -10.980 -2.710 -42.776 0.52 24.27 256 GLU B CA 1
ATOM 4726 C CA B GLU B 1 256 ? -10.967 -2.712 -42.771 0.48 23.63 256 GLU B CA 1
ATOM 4727 C C . GLU B 1 256 ? -10.543 -2.112 -44.108 1.00 21.36 256 GLU B C 1
ATOM 4728 O O . GLU B 1 256 ? -10.810 -2.699 -45.107 1.00 17.71 256 GLU B O 1
ATOM 4739 N N A THR B 1 257 ? -9.882 -0.974 -44.109 0.50 18.93 257 THR B N 1
ATOM 4740 N N B THR B 1 257 ? -9.921 -0.925 -44.134 0.50 19.41 257 THR B N 1
ATOM 4741 C CA A THR B 1 257 ? -9.740 -0.195 -45.302 0.50 16.53 257 THR B CA 1
ATOM 4742 C CA B THR B 1 257 ? -9.742 -0.184 -45.386 0.50 18.16 257 THR B CA 1
ATOM 4743 C C A THR B 1 257 ? -8.885 -0.924 -46.365 0.50 16.34 257 THR B C 1
ATOM 4744 C C B THR B 1 257 ? -8.877 -0.937 -46.398 0.50 16.93 257 THR B C 1
ATOM 4745 O O A THR B 1 257 ? -9.282 -1.081 -47.552 0.50 15.41 257 THR B O 1
ATOM 4746 O O B THR B 1 257 ? -9.238 -1.092 -47.597 0.50 15.78 257 THR B O 1
ATOM 4753 N N . THR B 1 258 ? -7.742 -1.429 -45.913 1.00 15.03 258 THR B N 1
ATOM 4754 C CA . THR B 1 258 ? -6.790 -2.130 -46.813 1.00 14.89 258 THR B CA 1
ATOM 4755 C C . THR B 1 258 ? -7.388 -3.448 -47.281 1.00 15.21 258 THR B C 1
ATOM 4756 O O . THR B 1 258 ? -7.326 -3.771 -48.495 1.00 14.52 258 THR B O 1
ATOM 4760 N N . ARG B 1 259 ? -7.991 -4.188 -46.345 1.00 14.04 259 ARG B N 1
ATOM 4761 C CA . ARG B 1 259 ? -8.734 -5.442 -46.676 1.00 13.33 259 ARG B CA 1
ATOM 4762 C C . ARG B 1 259 ? -9.746 -5.157 -47.789 1.00 13.91 259 ARG B C 1
ATOM 4763 O O . ARG B 1 259 ? -9.825 -5.935 -48.785 1.00 14.02 259 ARG B O 1
ATOM 4771 N N . ASN B 1 260 ? -10.496 -4.070 -47.624 1.00 14.19 260 ASN B N 1
ATOM 4772 C CA . ASN B 1 260 ? -11.516 -3.767 -48.601 1.00 15.34 260 ASN B CA 1
ATOM 4773 C C . ASN B 1 260 ? -10.962 -3.423 -49.975 1.00 14.90 260 ASN B C 1
ATOM 4774 O O . ASN B 1 260 ? -11.584 -3.774 -51.000 1.00 15.15 260 ASN B O 1
ATOM 4779 N N . SER B 1 261 ? -9.834 -2.711 -50.035 1.00 14.42 261 SER B N 1
ATOM 4780 C CA . SER B 1 261 ? -9.181 -2.468 -51.325 1.00 14.66 261 SER B CA 1
ATOM 4781 C C . SER B 1 261 ? -8.779 -3.797 -51.991 1.00 15.23 261 SER B C 1
ATOM 4782 O O . SER B 1 261 ? -8.813 -3.940 -53.238 1.00 15.70 261 SER B O 1
ATOM 4785 N N . ILE B 1 262 ? -8.282 -4.738 -51.214 1.00 14.74 262 ILE B N 1
ATOM 4786 C CA . ILE B 1 262 ? -7.835 -6.026 -51.752 1.00 14.74 262 ILE B CA 1
ATOM 4787 C C . ILE B 1 262 ? -8.983 -6.832 -52.360 1.00 16.21 262 ILE B C 1
ATOM 4788 O O . ILE B 1 262 ? -8.961 -7.279 -53.523 1.00 16.86 262 ILE B O 1
ATOM 4793 N N . ALA B 1 263 ? -10.030 -7.017 -51.570 1.00 15.68 263 ALA B N 1
ATOM 4794 C CA . ALA B 1 263 ? -11.220 -7.748 -52.008 1.00 15.56 263 ALA B CA 1
ATOM 4795 C C . ALA B 1 263 ? -11.917 -7.040 -53.167 1.00 15.96 263 ALA B C 1
ATOM 4796 O O . ALA B 1 263 ? -12.320 -7.677 -54.146 1.00 16.19 263 ALA B O 1
ATOM 4798 N N . GLY B 1 264 ? -12.053 -5.727 -53.106 1.00 14.88 264 GLY B N 1
ATOM 4799 C CA . GLY B 1 264 ? -12.653 -4.965 -54.180 1.00 14.49 264 GLY B CA 1
ATOM 4800 C C . GLY B 1 264 ? -11.878 -5.035 -55.446 1.00 15.70 264 GLY B C 1
ATOM 4801 O O . GLY B 1 264 ? -12.444 -5.029 -56.518 1.00 15.37 264 GLY B O 1
ATOM 4802 N N . GLY B 1 265 ? -10.555 -5.019 -55.300 1.00 16.64 265 GLY B N 1
ATOM 4803 C CA . GLY B 1 265 ? -9.641 -5.164 -56.461 1.00 15.51 265 GLY B CA 1
ATOM 4804 C C . GLY B 1 265 ? -9.897 -6.473 -57.169 1.00 16.14 265 GLY B C 1
ATOM 4805 O O . GLY B 1 265 ? -9.951 -6.449 -58.405 1.00 15.49 265 GLY B O 1
ATOM 4806 N N . LEU B 1 266 ? -9.949 -7.586 -56.438 1.00 15.49 266 LEU B N 1
ATOM 4807 C CA . LEU B 1 266 ? -10.155 -8.960 -56.981 1.00 15.50 266 LEU B CA 1
ATOM 4808 C C . LEU B 1 266 ? -11.507 -8.970 -57.698 1.00 16.72 266 LEU B C 1
ATOM 4809 O O . LEU B 1 266 ? -11.576 -9.449 -58.833 1.00 16.25 266 LEU B O 1
ATOM 4814 N N . LEU B 1 267 ? -12.532 -8.380 -57.091 1.00 17.09 267 LEU B N 1
ATOM 4815 C CA . LEU B 1 267 ? -13.866 -8.352 -57.714 1.00 15.90 267 LEU B CA 1
ATOM 4816 C C . LEU B 1 267 ? -13.815 -7.556 -59.048 1.00 16.50 267 LEU B C 1
ATOM 4817 O O . LEU B 1 267 ? -14.363 -8.018 -60.084 1.00 18.73 267 LEU B O 1
ATOM 4822 N N . ALA B 1 268 ? -13.189 -6.384 -59.067 1.00 15.72 268 ALA B N 1
ATOM 4823 C CA . ALA B 1 268 ? -13.069 -5.561 -60.275 1.00 18.10 268 ALA B CA 1
ATOM 4824 C C . ALA B 1 268 ? -12.367 -6.318 -61.365 1.00 18.22 268 ALA B C 1
ATOM 4825 O O . ALA B 1 268 ? -12.783 -6.252 -62.525 1.00 17.18 268 ALA B O 1
ATOM 4827 N N . LEU B 1 269 ? -11.268 -6.998 -61.016 1.00 17.27 269 LEU B N 1
ATOM 4828 C CA . LEU B 1 269 ? -10.572 -7.771 -62.036 1.00 18.32 269 LEU B CA 1
ATOM 4829 C C . LEU B 1 269 ? -11.406 -8.953 -62.517 1.00 19.16 269 LEU B C 1
ATOM 4830 O O . LEU B 1 269 ? -11.399 -9.266 -63.738 1.00 20.99 269 LEU B O 1
ATOM 4835 N N . ALA B 1 270 ? -12.113 -9.629 -61.608 1.00 19.72 270 ALA B N 1
ATOM 4836 C CA . ALA B 1 270 ? -13.023 -10.696 -61.966 1.00 20.85 270 ALA B CA 1
ATOM 4837 C C . ALA B 1 270 ? -14.074 -10.176 -62.951 1.00 21.09 270 ALA B C 1
ATOM 4838 O O . ALA B 1 270 ? -14.464 -10.938 -63.851 1.00 22.25 270 ALA B O 1
ATOM 4840 N N . GLU B 1 271 ? -14.547 -8.949 -62.762 1.00 19.18 271 GLU B N 1
ATOM 4841 C CA . GLU B 1 271 ? -15.557 -8.367 -63.666 1.00 21.93 271 GLU B CA 1
ATOM 4842 C C . GLU B 1 271 ? -14.992 -7.907 -64.995 1.00 21.03 271 GLU B C 1
ATOM 4843 O O . GLU B 1 271 ? -15.781 -7.523 -65.892 1.00 22.74 271 GLU B O 1
ATOM 4849 N N . ASN B 1 272 ? -13.673 -7.827 -65.121 1.00 20.20 272 ASN B N 1
ATOM 4850 C CA . ASN B 1 272 ? -12.998 -7.301 -66.293 1.00 22.48 272 ASN B CA 1
ATOM 4851 C C . ASN B 1 272 ? -11.941 -8.290 -66.718 1.00 21.58 272 ASN B C 1
ATOM 4852 O O . ASN B 1 272 ? -10.745 -8.016 -66.665 1.00 20.68 272 ASN B O 1
ATOM 4857 N N . PRO B 1 273 ? -12.384 -9.488 -67.129 1.00 22.31 273 PRO B N 1
ATOM 4858 C CA . PRO B 1 273 ? -11.399 -10.556 -67.341 1.00 22.34 273 PRO B CA 1
ATOM 4859 C C . PRO B 1 273 ? -10.314 -10.305 -68.402 1.00 22.62 273 PRO B C 1
ATOM 4860 O O . PRO B 1 273 ? -9.231 -10.869 -68.319 1.00 20.89 273 PRO B O 1
ATOM 4864 N N . ASP B 1 274 ? -10.635 -9.524 -69.414 1.00 23.67 274 ASP B N 1
ATOM 4865 C CA . ASP B 1 274 ? -9.661 -9.104 -70.415 1.00 23.99 274 ASP B CA 1
ATOM 4866 C C . ASP B 1 274 ? -8.492 -8.306 -69.799 1.00 22.68 274 ASP B C 1
ATOM 4867 O O . ASP B 1 274 ? -7.348 -8.477 -70.128 1.00 20.77 274 ASP B O 1
ATOM 4872 N N . GLN B 1 275 ? -8.853 -7.415 -68.877 1.00 19.33 275 GLN B N 1
ATOM 4873 C CA . GLN B 1 275 ? -7.893 -6.606 -68.098 1.00 19.94 275 GLN B CA 1
ATOM 4874 C C . GLN B 1 275 ? -7.069 -7.449 -67.153 1.00 17.20 275 GLN B C 1
ATOM 4875 O O . GLN B 1 275 ? -5.874 -7.181 -67.010 1.00 18.51 275 GLN B O 1
ATOM 4881 N N . LEU B 1 276 ? -7.684 -8.456 -66.527 1.00 18.65 276 LEU B N 1
ATOM 4882 C CA . LEU B 1 276 ? -6.989 -9.427 -65.679 1.00 19.03 276 LEU B CA 1
ATOM 4883 C C . LEU B 1 276 ? -5.902 -10.131 -66.479 1.00 20.24 276 LEU B C 1
ATOM 4884 O O . LEU B 1 276 ? -4.741 -10.219 -66.083 1.00 20.01 276 LEU B O 1
ATOM 4889 N N . GLN B 1 277 ? -6.272 -10.554 -67.668 1.00 20.78 277 GLN B N 1
ATOM 4890 C CA . GLN B 1 277 ? -5.296 -11.201 -68.570 1.00 21.57 277 GLN B CA 1
ATOM 4891 C C . GLN B 1 277 ? -4.188 -10.302 -68.989 1.00 19.20 277 GLN B C 1
ATOM 4892 O O . GLN B 1 277 ? -3.024 -10.681 -68.914 1.00 18.80 277 GLN B O 1
ATOM 4898 N N . THR B 1 278 ? -4.511 -9.066 -69.346 1.00 18.71 278 THR B N 1
ATOM 4899 C CA . THR B 1 278 ? -3.487 -8.122 -69.706 1.00 17.84 278 THR B CA 1
ATOM 4900 C C . THR B 1 278 ? -2.517 -7.911 -68.550 1.00 20.05 278 THR B C 1
ATOM 4901 O O . THR B 1 278 ? -1.278 -7.860 -68.712 1.00 20.55 278 THR B O 1
ATOM 4905 N N . LEU B 1 279 ? -3.083 -7.716 -67.363 1.00 18.96 279 LEU B N 1
ATOM 4906 C CA . LEU B 1 279 ? -2.248 -7.394 -66.207 1.00 17.76 279 LEU B CA 1
ATOM 4907 C C . LEU B 1 279 ? -1.300 -8.530 -65.862 1.00 18.01 279 LEU B C 1
ATOM 4908 O O . LEU B 1 279 ? -0.131 -8.304 -65.578 1.00 19.56 279 LEU B O 1
ATOM 4913 N N . ARG B 1 280 ? -1.798 -9.742 -65.842 1.00 18.70 280 ARG B N 1
ATOM 4914 C CA . ARG B 1 280 ? -0.976 -10.884 -65.439 1.00 20.13 280 ARG B CA 1
ATOM 4915 C C . ARG B 1 280 ? 0.208 -11.105 -66.414 1.00 21.20 280 ARG B C 1
ATOM 4916 O O . ARG B 1 280 ? 1.249 -11.709 -66.030 1.00 23.31 280 ARG B O 1
ATOM 4924 N N . SER B 1 281 ? 0.026 -10.646 -67.648 1.00 22.19 281 SER B N 1
ATOM 4925 C CA . SER B 1 281 ? 1.009 -10.867 -68.739 1.00 23.32 281 SER B CA 1
ATOM 4926 C C . SER B 1 281 ? 2.105 -9.817 -68.689 1.00 23.32 281 SER B C 1
ATOM 4927 O O . SER B 1 281 ? 3.142 -9.942 -69.372 1.00 22.76 281 SER B O 1
ATOM 4930 N N . ASP B 1 282 ? 1.958 -8.775 -67.841 1.00 20.28 282 ASP B N 1
ATOM 4931 C CA . ASP B 1 282 ? 2.996 -7.765 -67.697 1.00 21.55 282 ASP B CA 1
ATOM 4932 C C . ASP B 1 282 ? 2.795 -6.945 -66.438 1.00 21.13 282 ASP B C 1
ATOM 4933 O O . ASP B 1 282 ? 2.055 -5.913 -66.475 1.00 20.52 282 ASP B O 1
ATOM 4938 N N . PHE B 1 283 ? 3.488 -7.361 -65.366 1.00 22.03 283 PHE B N 1
ATOM 4939 C CA . PHE B 1 283 ? 3.399 -6.652 -64.079 1.00 22.19 283 PHE B CA 1
ATOM 4940 C C . PHE B 1 283 ? 3.977 -5.261 -64.074 1.00 22.13 283 PHE B C 1
ATOM 4941 O O . PHE B 1 283 ? 3.817 -4.573 -63.055 1.00 22.34 283 PHE B O 1
ATOM 4949 N N . GLU B 1 284 ? 4.583 -4.805 -65.190 1.00 23.37 284 GLU B N 1
ATOM 4950 C CA . GLU B 1 284 ? 5.015 -3.408 -65.268 1.00 24.48 284 GLU B CA 1
ATOM 4951 C C . GLU B 1 284 ? 3.786 -2.509 -65.127 1.00 21.45 284 GLU B C 1
ATOM 4952 O O . GLU B 1 284 ? 3.901 -1.321 -64.685 1.00 23.17 284 GLU B O 1
ATOM 4958 N N . LEU B 1 285 ? 2.626 -3.074 -65.484 1.00 20.34 285 LEU B N 1
ATOM 4959 C CA . LEU B 1 285 ? 1.349 -2.306 -65.456 1.00 19.90 285 LEU B CA 1
ATOM 4960 C C . LEU B 1 285 ? 0.755 -2.270 -64.034 1.00 19.29 285 LEU B C 1
ATOM 4961 O O . LEU B 1 285 ? -0.221 -1.549 -63.838 1.00 19.07 285 LEU B O 1
ATOM 4966 N N . LEU B 1 286 ? 1.331 -3.002 -63.098 1.00 17.50 286 LEU B N 1
ATOM 4967 C CA . LEU B 1 286 ? 0.685 -3.198 -61.774 1.00 18.54 286 LEU B CA 1
ATOM 4968 C C . LEU B 1 286 ? 0.571 -1.892 -60.972 1.00 19.49 286 LEU B C 1
ATOM 4969 O O . LEU B 1 286 ? -0.461 -1.627 -60.414 1.00 18.42 286 LEU B O 1
ATOM 4974 N N . PRO B 1 287 ? 1.609 -1.034 -60.922 1.00 20.85 287 PRO B N 1
ATOM 4975 C CA . PRO B 1 287 ? 1.423 0.231 -60.147 1.00 19.98 287 PRO B CA 1
ATOM 4976 C C . PRO B 1 287 ? 0.269 1.090 -60.660 1.00 19.68 287 PRO B C 1
ATOM 4977 O O . PRO B 1 287 ? -0.518 1.630 -59.867 1.00 17.17 287 PRO B O 1
ATOM 4981 N N . THR B 1 288 ? 0.132 1.203 -61.980 1.00 17.21 288 THR B N 1
ATOM 4982 C CA . THR B 1 288 ? -0.960 1.940 -62.552 1.00 17.23 288 THR B CA 1
ATOM 4983 C C . THR B 1 288 ? -2.309 1.274 -62.239 1.00 15.91 288 THR B C 1
ATOM 4984 O O . THR B 1 288 ? -3.271 1.982 -61.885 1.00 16.22 288 THR B O 1
ATOM 4988 N N . ALA B 1 289 ? -2.330 -0.054 -62.300 1.00 14.79 289 ALA B N 1
ATOM 4989 C CA . ALA B 1 289 ? -3.525 -0.854 -62.040 1.00 15.30 289 ALA B CA 1
ATOM 4990 C C . ALA B 1 289 ? -4.013 -0.653 -60.562 1.00 14.91 289 ALA B C 1
ATOM 4991 O O . ALA B 1 289 ? -5.237 -0.559 -60.262 1.00 15.82 289 ALA B O 1
ATOM 4993 N N . ILE B 1 290 ? -3.055 -0.605 -59.689 1.00 15.38 290 ILE B N 1
ATOM 4994 C CA . ILE B 1 290 ? -3.360 -0.436 -58.263 1.00 15.52 290 ILE B CA 1
ATOM 4995 C C . ILE B 1 290 ? -3.999 0.907 -57.979 1.00 16.03 290 ILE B C 1
ATOM 4996 O O . ILE B 1 290 ? -4.953 1.031 -57.158 1.00 16.06 290 ILE B O 1
ATOM 5001 N N . GLU B 1 291 ? -3.545 1.961 -58.633 1.00 15.40 291 GLU B N 1
ATOM 5002 C CA . GLU B 1 291 ? -4.215 3.236 -58.512 1.00 16.03 291 GLU B CA 1
ATOM 5003 C C . GLU B 1 291 ? -5.667 3.231 -58.950 1.00 17.75 291 GLU B C 1
ATOM 5004 O O . GLU B 1 291 ? -6.533 3.887 -58.303 1.00 16.22 291 GLU B O 1
ATOM 5010 N N . GLU B 1 292 ? -5.959 2.460 -60.028 1.00 16.46 292 GLU B N 1
ATOM 5011 C CA . GLU B 1 292 ? -7.303 2.329 -60.528 1.00 15.13 292 GLU B CA 1
ATOM 5012 C C . GLU B 1 292 ? -8.146 1.507 -59.526 1.00 14.64 292 GLU B C 1
ATOM 5013 O O . GLU B 1 292 ? -9.321 1.810 -59.308 1.00 15.48 292 GLU B O 1
ATOM 5019 N N . ILE B 1 293 ? -7.540 0.492 -58.932 1.00 13.46 293 ILE B N 1
ATOM 5020 C CA . ILE B 1 293 ? -8.213 -0.268 -57.869 1.00 14.09 293 ILE B CA 1
ATOM 5021 C C . ILE B 1 293 ? -8.647 0.692 -56.747 1.00 14.37 293 ILE B C 1
ATOM 5022 O O . ILE B 1 293 ? -9.758 0.618 -56.277 1.00 15.01 293 ILE B O 1
ATOM 5027 N N . VAL B 1 294 ? -7.723 1.529 -56.307 1.00 13.71 294 VAL B N 1
ATOM 5028 C CA . VAL B 1 294 ? -8.081 2.452 -55.170 1.00 13.08 294 VAL B CA 1
ATOM 5029 C C . VAL B 1 294 ? -9.154 3.455 -55.591 1.00 13.50 294 VAL B C 1
ATOM 5030 O O . VAL B 1 294 ? -10.067 3.729 -54.862 1.00 14.75 294 VAL B O 1
ATOM 5034 N N . ARG B 1 295 ? -9.080 4.000 -56.849 1.00 12.55 295 ARG B N 1
ATOM 5035 C CA . ARG B 1 295 ? -10.102 4.945 -57.321 1.00 13.82 295 ARG B CA 1
ATOM 5036 C C . ARG B 1 295 ? -11.458 4.246 -57.370 1.00 14.24 295 ARG B C 1
ATOM 5037 O O . ARG B 1 295 ? -12.490 4.765 -56.890 1.00 14.54 295 ARG B O 1
ATOM 5045 N N . TRP B 1 296 ? -11.467 3.055 -57.924 1.00 13.55 296 TRP B N 1
ATOM 5046 C CA . TRP B 1 296 ? -12.701 2.284 -58.192 1.00 14.09 296 TRP B CA 1
ATOM 5047 C C . TRP B 1 296 ? -13.386 1.865 -56.900 1.00 15.53 296 TRP B C 1
ATOM 5048 O O . TRP B 1 296 ? -14.593 2.029 -56.723 1.00 14.86 296 TRP B O 1
ATOM 5059 N N . THR B 1 297 ? -12.563 1.365 -55.993 1.00 14.13 297 THR B N 1
ATOM 5060 C CA . THR B 1 297 ? -13.056 0.755 -54.720 1.00 15.04 297 THR B CA 1
ATOM 5061 C C . THR B 1 297 ? -13.341 1.826 -53.639 1.00 15.09 297 THR B C 1
ATOM 5062 O O . THR B 1 297 ? -14.301 1.671 -52.866 1.00 16.96 297 THR B O 1
ATOM 5066 N N . SER B 1 298 ? -12.650 2.956 -53.717 1.00 14.42 298 SER B N 1
ATOM 5067 C CA . SER B 1 298 ? -12.697 4.070 -52.771 1.00 15.13 298 SER B CA 1
ATOM 5068 C C . SER B 1 298 ? -13.145 3.560 -51.403 1.00 14.97 298 SER B C 1
ATOM 5069 O O . SER B 1 298 ? -14.246 3.861 -51.002 1.00 14.01 298 SER B O 1
ATOM 5072 N N . PRO B 1 299 ? -12.300 2.813 -50.703 1.00 14.85 299 PRO B N 1
ATOM 5073 C CA . PRO B 1 299 ? -12.743 2.092 -49.492 1.00 14.46 299 PRO B CA 1
ATOM 5074 C C . PRO B 1 299 ? -13.186 3.016 -48.366 1.00 15.08 299 PRO B C 1
ATOM 5075 O O . PRO B 1 299 ? -13.916 2.545 -47.476 1.00 14.71 299 PRO B O 1
ATOM 5079 N N . SER B 1 300 ? -12.702 4.253 -48.354 1.00 13.16 300 SER B N 1
ATOM 5080 C CA . SER B 1 300 ? -13.045 5.290 -47.367 1.00 13.69 300 SER B CA 1
ATOM 5081 C C . SER B 1 300 ? -13.726 6.462 -48.096 1.00 15.14 300 SER B C 1
ATOM 5082 O O . SER B 1 300 ? -13.125 7.480 -48.357 1.00 14.66 300 SER B O 1
ATOM 5085 N N . PRO B 1 301 ? -15.024 6.291 -48.447 1.00 13.51 301 PRO B N 1
ATOM 5086 C CA . PRO B 1 301 ? -15.658 7.155 -49.478 1.00 14.27 301 PRO B CA 1
ATOM 5087 C C . PRO B 1 301 ? -16.236 8.460 -49.041 1.00 14.16 301 PRO B C 1
ATOM 5088 O O . PRO B 1 301 ? -16.780 9.187 -49.856 1.00 15.41 301 PRO B O 1
ATOM 5092 N N . SER B 1 302 ? -16.173 8.770 -47.748 1.00 13.28 302 SER B N 1
ATOM 5093 C CA . SER B 1 302 ? -16.706 10.030 -47.244 1.00 14.32 302 SER B CA 1
ATOM 5094 C C . SER B 1 302 ? -15.845 10.544 -46.128 1.00 14.10 302 SER B C 1
ATOM 5095 O O . SER B 1 302 ? -15.211 9.752 -45.413 1.00 14.86 302 SER B O 1
ATOM 5098 N N . LYS B 1 303 ? -15.852 11.836 -45.908 1.00 14.05 303 LYS B N 1
ATOM 5099 C CA . LYS B 1 303 ? -15.246 12.486 -44.736 1.00 13.13 303 LYS B CA 1
ATOM 5100 C C . LYS B 1 303 ? -16.148 13.613 -44.278 1.00 14.59 303 LYS B C 1
ATOM 5101 O O . LYS B 1 303 ? -16.747 14.307 -45.117 1.00 15.34 303 LYS B O 1
ATOM 5107 N N . ARG B 1 304 ? -16.129 13.919 -42.967 1.00 13.18 304 ARG B N 1
ATOM 5108 C CA . ARG B 1 304 ? -16.720 15.097 -42.447 1.00 13.47 304 ARG B CA 1
ATOM 5109 C C . ARG B 1 304 ? -15.671 16.115 -41.989 1.00 12.96 304 ARG B C 1
ATOM 5110 O O . ARG B 1 304 ? -14.526 15.741 -41.587 1.00 13.65 304 ARG B O 1
ATOM 5118 N N . ARG B 1 305 ? -16.027 17.400 -42.090 1.00 13.45 305 ARG B N 1
ATOM 5119 C CA . ARG B 1 305 ? -15.345 18.516 -41.538 1.00 12.10 305 ARG B CA 1
ATOM 5120 C C . ARG B 1 305 ? -16.360 19.435 -40.842 1.00 14.44 305 ARG B C 1
ATOM 5121 O O . ARG B 1 305 ? -17.544 19.195 -40.996 1.00 15.16 305 ARG B O 1
ATOM 5129 N N . THR B 1 306 ? -15.874 20.455 -40.161 1.00 13.67 306 THR B N 1
ATOM 5130 C CA . THR B 1 306 ? -16.752 21.470 -39.562 1.00 14.20 306 THR B CA 1
ATOM 5131 C C . THR B 1 306 ? -16.256 22.802 -40.004 1.00 15.64 306 THR B C 1
ATOM 5132 O O . THR B 1 306 ? -15.085 23.145 -39.855 1.00 16.01 306 THR B O 1
ATOM 5136 N N . ALA B 1 307 ? -17.160 23.627 -40.535 1.00 15.86 307 ALA B N 1
ATOM 5137 C CA . ALA B 1 307 ? -16.732 24.949 -40.945 1.00 16.44 307 ALA B CA 1
ATOM 5138 C C . ALA B 1 307 ? -16.315 25.819 -39.761 1.00 16.70 307 ALA B C 1
ATOM 5139 O O . ALA B 1 307 ? -17.031 25.882 -38.742 1.00 17.74 307 ALA B O 1
ATOM 5141 N N . SER B 1 308 ? -15.193 26.526 -39.862 1.00 17.46 308 SER B N 1
ATOM 5142 C CA . SER B 1 308 ? -14.713 27.372 -38.768 1.00 18.05 308 SER B CA 1
ATOM 5143 C C . SER B 1 308 ? -15.063 28.872 -38.894 1.00 20.39 308 SER B C 1
ATOM 5144 O O . SER B 1 308 ? -14.826 29.650 -37.985 1.00 19.90 308 SER B O 1
ATOM 5147 N N . ARG B 1 309 ? -15.575 29.202 -40.067 1.00 21.40 309 ARG B N 1
ATOM 5148 C CA . ARG B 1 309 ? -16.026 30.554 -40.418 1.00 23.18 309 ARG B CA 1
ATOM 5149 C C . ARG B 1 309 ? -17.028 30.446 -41.539 1.00 24.07 309 ARG B C 1
ATOM 5150 O O . ARG B 1 309 ? -17.194 29.390 -42.152 1.00 23.35 309 ARG B O 1
ATOM 5158 N N . ALA B 1 310 ? -17.759 31.545 -41.792 1.00 24.53 310 ALA B N 1
ATOM 5159 C CA . ALA B 1 310 ? -18.587 31.643 -42.940 1.00 25.40 310 ALA B CA 1
ATOM 5160 C C . ALA B 1 310 ? -17.771 31.513 -44.205 1.00 23.99 310 ALA B C 1
ATOM 5161 O O . ALA B 1 310 ? -16.679 32.115 -44.350 1.00 27.60 310 ALA B O 1
ATOM 5163 N N . VAL B 1 311 ? -18.321 30.793 -45.142 1.00 24.01 311 VAL B N 1
ATOM 5164 C CA . VAL B 1 311 ? -17.626 30.522 -46.393 1.00 24.20 311 VAL B CA 1
ATOM 5165 C C . VAL B 1 311 ? -18.605 30.129 -47.475 1.00 24.54 311 VAL B C 1
ATOM 5166 O O . VAL B 1 311 ? -19.622 29.571 -47.200 1.00 24.34 311 VAL B O 1
ATOM 5170 N N . SER B 1 312 ? -18.293 30.451 -48.734 1.00 25.52 312 SER B N 1
ATOM 5171 C CA . SER B 1 312 ? -19.125 30.084 -49.838 1.00 25.32 312 SER B CA 1
ATOM 5172 C C . SER B 1 312 ? -18.487 28.898 -50.541 1.00 24.30 312 SER B C 1
ATOM 5173 O O . SER B 1 312 ? -17.315 28.933 -50.910 1.00 26.53 312 SER B O 1
ATOM 5176 N N . LEU B 1 313 ? -19.223 27.847 -50.696 1.00 22.72 313 LEU B N 1
ATOM 5177 C CA . LEU B 1 313 ? -18.716 26.688 -51.388 1.00 22.93 313 LEU B CA 1
ATOM 5178 C C . LEU B 1 313 ? -19.719 26.272 -52.435 1.00 23.39 313 LEU B C 1
ATOM 5179 O O . LEU B 1 313 ? -20.893 26.025 -52.137 1.00 23.38 313 LEU B O 1
ATOM 5184 N N . GLY B 1 314 ? -19.258 26.142 -53.691 1.00 23.96 314 GLY B N 1
ATOM 5185 C CA . GLY B 1 314 ? -20.176 25.787 -54.759 1.00 26.37 314 GLY B CA 1
ATOM 5186 C C . GLY B 1 314 ? -21.375 26.725 -54.868 1.00 26.35 314 GLY B C 1
ATOM 5187 O O . GLY B 1 314 ? -22.466 26.265 -55.174 1.00 27.36 314 GLY B O 1
ATOM 5188 N N . GLY B 1 315 ? -21.162 27.991 -54.557 1.00 27.62 315 GLY B N 1
ATOM 5189 C CA . GLY B 1 315 ? -22.235 29.004 -54.491 1.00 29.20 315 GLY B CA 1
ATOM 5190 C C . GLY B 1 315 ? -23.124 28.951 -53.259 1.00 29.54 315 GLY B C 1
ATOM 5191 O O . GLY B 1 315 ? -24.117 29.665 -53.188 1.00 29.44 315 GLY B O 1
ATOM 5192 N N . GLN B 1 316 ? -22.797 28.076 -52.281 1.00 28.16 316 GLN B N 1
ATOM 5193 C CA . GLN B 1 316 ? -23.665 27.872 -51.114 1.00 27.18 316 GLN B CA 1
ATOM 5194 C C . GLN B 1 316 ? -23.105 28.545 -49.883 1.00 26.45 316 GLN B C 1
ATOM 5195 O O . GLN B 1 316 ? -21.880 28.489 -49.615 1.00 24.74 316 GLN B O 1
ATOM 5201 N N . PRO B 1 317 ? -23.985 29.186 -49.097 1.00 26.03 317 PRO B N 1
ATOM 5202 C CA . PRO B 1 317 ? -23.481 29.940 -47.941 1.00 25.44 317 PRO B CA 1
ATOM 5203 C C . PRO B 1 317 ? -23.318 29.091 -46.656 1.00 25.05 317 PRO B C 1
ATOM 5204 O O . PRO B 1 317 ? -24.293 28.771 -46.011 1.00 25.34 317 PRO B O 1
ATOM 5208 N N . ILE B 1 318 ? -22.085 28.656 -46.397 1.00 24.16 318 ILE B N 1
ATOM 5209 C CA . ILE B 1 318 ? -21.813 27.768 -45.203 1.00 24.07 318 ILE B CA 1
ATOM 5210 C C . ILE B 1 318 ? -21.580 28.679 -44.022 1.00 23.27 318 ILE B C 1
ATOM 5211 O O . ILE B 1 318 ? -20.943 29.663 -44.162 1.00 23.42 318 ILE B O 1
ATOM 5216 N N . GLU B 1 319 ? -22.148 28.328 -42.865 1.00 23.78 319 GLU B N 1
ATOM 5217 C CA . GLU B 1 319 ? -21.977 29.077 -41.643 1.00 24.04 319 GLU B CA 1
ATOM 5218 C C . GLU B 1 319 ? -21.022 28.390 -40.680 1.00 22.62 319 GLU B C 1
ATOM 5219 O O . GLU B 1 319 ? -20.927 27.161 -40.705 1.00 20.68 319 GLU B O 1
ATOM 5225 N N . ALA B 1 320 ? -20.304 29.194 -39.922 1.00 22.52 320 ALA B N 1
ATOM 5226 C CA . ALA B 1 320 ? -19.400 28.692 -38.868 1.00 22.11 320 ALA B CA 1
ATOM 5227 C C . ALA B 1 320 ? -20.196 27.641 -38.020 1.00 22.45 320 ALA B C 1
ATOM 5228 O O . ALA B 1 320 ? -21.370 27.865 -37.639 1.00 21.00 320 ALA B O 1
ATOM 5230 N N . GLY B 1 321 ? -19.541 26.514 -37.700 1.00 19.42 321 GLY B N 1
ATOM 5231 C CA . GLY B 1 321 ? -20.207 25.468 -36.894 1.00 21.23 321 GLY B CA 1
ATOM 5232 C C . GLY B 1 321 ? -20.911 24.390 -37.671 1.00 18.93 321 GLY B C 1
ATOM 5233 O O . GLY B 1 321 ? -21.138 23.288 -37.191 1.00 19.63 321 GLY B O 1
ATOM 5234 N N . GLN B 1 322 ? -21.261 24.658 -38.947 1.00 18.34 322 GLN B N 1
ATOM 5235 C CA . GLN B 1 322 ? -21.984 23.686 -39.695 1.00 17.83 322 GLN B CA 1
ATOM 5236 C C . GLN B 1 322 ? -21.112 22.497 -40.165 1.00 15.54 322 GLN B C 1
ATOM 5237 O O . GLN B 1 322 ? -19.901 22.726 -40.443 1.00 17.64 322 GLN B O 1
ATOM 5243 N N . LYS B 1 323 ? -21.729 21.338 -40.323 1.00 16.66 323 LYS B N 1
ATOM 5244 C CA . LYS B 1 323 ? -21.065 20.097 -40.777 1.00 14.81 323 LYS B CA 1
ATOM 5245 C C . LYS B 1 323 ? -20.979 20.129 -42.287 1.00 16.19 323 LYS B C 1
ATOM 5246 O O . LYS B 1 323 ? -21.938 20.566 -42.966 1.00 15.17 323 LYS B O 1
ATOM 5252 N N . VAL B 1 324 ? -19.844 19.678 -42.842 1.00 15.64 324 VAL B N 1
ATOM 5253 C CA . VAL B 1 324 ? -19.676 19.486 -44.310 1.00 14.99 324 VAL B CA 1
ATOM 5254 C C . VAL B 1 324 ? -19.201 18.045 -44.551 1.00 14.39 324 VAL B C 1
ATOM 5255 O O . VAL B 1 324 ? -18.165 17.654 -43.907 1.00 18.12 324 VAL B O 1
ATOM 5259 N N . VAL B 1 325 ? -19.887 17.291 -45.355 1.00 13.87 325 VAL B N 1
ATOM 5260 C CA . VAL B 1 325 ? -19.481 15.956 -45.741 1.00 13.21 325 VAL B CA 1
ATOM 5261 C C . VAL B 1 325 ? -19.047 15.998 -47.192 1.00 15.86 325 VAL B C 1
ATOM 5262 O O . VAL B 1 325 ? -19.849 16.405 -48.042 1.00 16.35 325 VAL B O 1
ATOM 5266 N N . VAL B 1 326 ? -17.832 15.500 -47.432 1.00 14.85 326 VAL B N 1
ATOM 5267 C CA . VAL B 1 326 ? -17.338 15.269 -48.789 1.00 14.50 326 VAL B CA 1
ATOM 5268 C C . VAL B 1 326 ? -17.404 13.843 -49.081 1.00 13.91 326 VAL B C 1
ATOM 5269 O O . VAL B 1 326 ? -17.247 13.008 -48.204 1.00 14.85 326 VAL B O 1
ATOM 5273 N N . TRP B 1 327 ? -17.635 13.493 -50.355 1.00 13.60 327 TRP B N 1
ATOM 5274 C CA . TRP B 1 327 ? -17.770 12.162 -50.785 1.00 13.46 327 TRP B CA 1
ATOM 5275 C C . TRP B 1 327 ? -16.721 11.827 -51.792 1.00 15.74 327 TRP B C 1
ATOM 5276 O O . TRP B 1 327 ? -16.958 11.893 -52.999 1.00 14.57 327 TRP B O 1
ATOM 5287 N N . GLU B 1 328 ? -15.561 11.375 -51.340 1.00 14.63 328 GLU B N 1
ATOM 5288 C CA . GLU B 1 328 ? -14.517 11.004 -52.300 1.00 14.80 328 GLU B CA 1
ATOM 5289 C C . GLU B 1 328 ? -14.966 9.851 -53.180 1.00 16.53 328 GLU B C 1
ATOM 5290 O O . GLU B 1 328 ? -14.492 9.740 -54.313 1.00 16.53 328 GLU B O 1
ATOM 5296 N N . GLY B 1 329 ? -15.883 9.004 -52.704 1.00 15.34 329 GLY B N 1
ATOM 5297 C CA . GLY B 1 329 ? -16.355 7.847 -53.541 1.00 15.82 329 GLY B CA 1
ATOM 5298 C C . GLY B 1 329 ? -17.135 8.380 -54.751 1.00 16.66 329 GLY B C 1
ATOM 5299 O O . GLY B 1 329 ? -17.077 7.763 -55.828 1.00 21.21 329 GLY B O 1
ATOM 5300 N N . SER B 1 330 ? -17.707 9.548 -54.597 1.00 16.27 330 SER B N 1
ATOM 5301 C CA . SER B 1 330 ? -18.441 10.244 -55.710 1.00 16.31 330 SER B CA 1
ATOM 5302 C C . SER B 1 330 ? -17.427 11.091 -56.513 1.00 14.77 330 SER B C 1
ATOM 5303 O O . SER B 1 330 ? -17.408 11.026 -57.777 1.00 16.65 330 SER B O 1
ATOM 5306 N N . ALA B 1 331 ? -16.566 11.832 -55.849 1.00 15.57 331 ALA B N 1
ATOM 5307 C CA . ALA B 1 331 ? -15.552 12.645 -56.542 1.00 15.61 331 ALA B CA 1
ATOM 5308 C C . ALA B 1 331 ? -14.751 11.766 -57.477 1.00 16.72 331 ALA B C 1
ATOM 5309 O O . ALA B 1 331 ? -14.332 12.222 -58.598 1.00 16.87 331 ALA B O 1
ATOM 5311 N N . ASN B 1 332 ? -14.523 10.517 -57.091 1.00 15.62 332 ASN B N 1
ATOM 5312 C CA . ASN B 1 332 ? -13.666 9.635 -57.810 1.00 14.66 332 ASN B CA 1
ATOM 5313 C C . ASN B 1 332 ? -14.296 9.120 -59.099 1.00 15.95 332 ASN B C 1
ATOM 5314 O O . ASN B 1 332 ? -13.603 8.502 -59.882 1.00 17.57 332 ASN B O 1
ATOM 5319 N N . ARG B 1 333 ? -15.581 9.368 -59.268 1.00 16.75 333 ARG B N 1
ATOM 5320 C CA . ARG B 1 333 ? -16.226 9.021 -60.490 1.00 17.95 333 ARG B CA 1
ATOM 5321 C C . ARG B 1 333 ? -16.819 10.274 -61.169 1.00 17.70 333 ARG B C 1
ATOM 5322 O O . ARG B 1 333 ? -17.804 10.160 -61.948 1.00 18.38 333 ARG B O 1
ATOM 5330 N N . ASP B 1 334 ? -16.242 11.450 -60.916 1.00 17.60 334 ASP B N 1
ATOM 5331 C CA . ASP B 1 334 ? -16.711 12.727 -61.466 1.00 17.75 334 ASP B CA 1
ATOM 5332 C C . ASP B 1 334 ? -16.265 12.812 -62.962 1.00 18.12 334 ASP B C 1
ATOM 5333 O O . ASP B 1 334 ? -15.097 12.861 -63.208 1.00 18.71 334 ASP B O 1
ATOM 5338 N N . PRO B 1 335 ? -17.210 12.694 -63.904 1.00 19.87 335 PRO B N 1
ATOM 5339 C CA . PRO B 1 335 ? -16.853 12.735 -65.319 1.00 21.42 335 PRO B CA 1
ATOM 5340 C C . PRO B 1 335 ? -16.281 14.048 -65.802 1.00 22.80 335 PRO B C 1
ATOM 5341 O O . PRO B 1 335 ? -15.723 14.047 -66.929 1.00 21.93 335 PRO B O 1
ATOM 5345 N N . SER B 1 336 ? -16.348 15.136 -65.017 1.00 21.83 336 SER B N 1
ATOM 5346 C CA . SER B 1 336 ? -15.629 16.386 -65.281 1.00 23.92 336 SER B CA 1
ATOM 5347 C C . SER B 1 336 ? -14.142 16.265 -65.197 1.00 23.30 336 SER B C 1
ATOM 5348 O O . SER B 1 336 ? -13.385 17.166 -65.659 1.00 22.71 336 SER B O 1
ATOM 5351 N N . VAL B 1 337 ? -13.712 15.227 -64.475 1.00 20.31 337 VAL B N 1
ATOM 5352 C CA . VAL B 1 337 ? -12.295 14.977 -64.214 1.00 19.04 337 VAL B CA 1
ATOM 5353 C C . VAL B 1 337 ? -11.796 13.682 -64.782 1.00 18.35 337 VAL B C 1
ATOM 5354 O O . VAL B 1 337 ? -10.609 13.579 -65.202 1.00 19.25 337 VAL B O 1
ATOM 5358 N N . PHE B 1 338 ? -12.573 12.639 -64.699 1.00 19.77 338 PHE B N 1
ATOM 5359 C CA . PHE B 1 338 ? -12.147 11.328 -65.151 1.00 19.22 338 PHE B CA 1
ATOM 5360 C C . PHE B 1 338 ? -12.926 10.932 -66.432 1.00 22.22 338 PHE B C 1
ATOM 5361 O O . PHE B 1 338 ? -14.152 10.872 -66.420 1.00 22.87 338 PHE B O 1
ATOM 5369 N N . ASP B 1 339 ? -12.199 10.704 -67.535 1.00 23.88 339 ASP B N 1
ATOM 5370 C CA . ASP B 1 339 ? -12.856 10.228 -68.745 1.00 25.63 339 ASP B CA 1
ATOM 5371 C C . ASP B 1 339 ? -13.378 8.824 -68.509 1.00 25.02 339 ASP B C 1
ATOM 5372 O O . ASP B 1 339 ? -12.717 8.000 -67.825 1.00 23.66 339 ASP B O 1
ATOM 5377 N N . ARG B 1 340 ? -14.586 8.528 -69.026 1.00 23.90 340 ARG B N 1
ATOM 5378 C CA . ARG B 1 340 ? -15.163 7.205 -68.844 1.00 24.09 340 ARG B CA 1
ATOM 5379 C C . ARG B 1 340 ? -15.047 6.888 -67.345 1.00 22.14 340 ARG B C 1
ATOM 5380 O O . ARG B 1 340 ? -14.586 5.814 -66.979 1.00 22.09 340 ARG B O 1
ATOM 5388 N N . ALA B 1 341 ? -15.622 7.774 -66.549 1.00 21.58 341 ALA B N 1
ATOM 5389 C CA . ALA B 1 341 ? -15.443 7.690 -65.095 1.00 20.27 341 ALA B CA 1
ATOM 5390 C C . ALA B 1 341 ? -16.135 6.471 -64.510 1.00 21.90 341 ALA B C 1
ATOM 5391 O O . ALA B 1 341 ? -15.749 6.000 -63.411 1.00 20.74 341 ALA B O 1
ATOM 5393 N N . ASP B 1 342 ? -17.155 5.926 -65.201 1.00 21.52 342 ASP B N 1
ATOM 5394 C CA . ASP B 1 342 ? -17.893 4.781 -64.727 1.00 22.79 342 ASP B CA 1
ATOM 5395 C C . ASP B 1 342 ? -17.401 3.450 -65.267 1.00 21.15 342 ASP B C 1
ATOM 5396 O O . ASP B 1 342 ? -18.063 2.446 -65.081 1.00 25.20 342 ASP B O 1
ATOM 5401 N N . GLU B 1 343 ? -16.207 3.448 -65.853 1.00 20.89 343 GLU B N 1
ATOM 5402 C CA . GLU B 1 343 ? -15.508 2.270 -66.306 1.00 21.66 343 GLU B CA 1
ATOM 5403 C C . GLU B 1 343 ? -14.188 2.019 -65.561 1.00 19.39 343 GLU B C 1
ATOM 5404 O O . GLU B 1 343 ? -13.431 2.965 -65.337 1.00 20.78 343 GLU B O 1
ATOM 5410 N N . PHE B 1 344 ? -13.952 0.753 -65.244 1.00 19.22 344 PHE B N 1
ATOM 5411 C CA . PHE B 1 344 ? -12.712 0.294 -64.636 1.00 19.03 344 PHE B CA 1
ATOM 5412 C C . PHE B 1 344 ? -11.692 0.153 -65.762 1.00 19.24 344 PHE B C 1
ATOM 5413 O O . PHE B 1 344 ? -11.971 -0.534 -66.752 1.00 19.01 344 PHE B O 1
ATOM 5421 N N . ASP B 1 345 ? -10.576 0.853 -65.642 1.00 17.23 345 ASP B N 1
ATOM 5422 C CA . ASP B 1 345 ? -9.450 0.792 -66.635 1.00 17.79 345 ASP B CA 1
ATOM 5423 C C . ASP B 1 345 ? -8.089 0.754 -65.957 1.00 18.39 345 ASP B C 1
ATOM 5424 O O . ASP B 1 345 ? -7.603 1.757 -65.486 1.00 18.15 345 ASP B O 1
ATOM 5429 N N . ILE B 1 346 ? -7.435 -0.397 -66.016 1.00 18.32 346 ILE B N 1
ATOM 5430 C CA . ILE B 1 346 ? -6.174 -0.589 -65.348 1.00 19.05 346 ILE B CA 1
ATOM 5431 C C . ILE B 1 346 ? -5.052 0.272 -65.905 1.00 19.32 346 ILE B C 1
ATOM 5432 O O . ILE B 1 346 ? -4.065 0.459 -65.242 1.00 18.58 346 ILE B O 1
ATOM 5437 N N . THR B 1 347 ? -5.259 0.895 -67.104 1.00 19.61 347 THR B N 1
ATOM 5438 C CA . THR B 1 347 ? -4.277 1.749 -67.695 1.00 20.04 347 THR B CA 1
ATOM 5439 C C . THR B 1 347 ? -4.480 3.211 -67.437 1.00 20.11 347 THR B C 1
ATOM 5440 O O . THR B 1 347 ? -3.737 4.066 -67.970 1.00 19.07 347 THR B O 1
ATOM 5444 N N . ARG B 1 348 ? -5.514 3.573 -66.664 1.00 19.46 348 ARG B N 1
ATOM 5445 C CA . ARG B 1 348 ? -5.917 4.933 -66.565 1.00 18.82 348 ARG B CA 1
ATOM 5446 C C . ARG B 1 348 ? -4.774 5.827 -66.177 1.00 20.44 348 ARG B C 1
ATOM 5447 O O . ARG B 1 348 ? -4.101 5.653 -65.127 1.00 19.60 348 ARG B O 1
ATOM 5455 N N . LYS B 1 349 ? -4.579 6.862 -67.012 1.00 20.00 349 LYS B N 1
ATOM 5456 C CA . LYS B 1 349 ? -3.563 7.829 -66.789 1.00 20.65 349 LYS B CA 1
ATOM 5457 C C . LYS B 1 349 ? -3.997 9.092 -67.443 1.00 21.28 349 LYS B C 1
ATOM 5458 O O . LYS B 1 349 ? -4.439 9.044 -68.581 1.00 21.53 349 LYS B O 1
ATOM 5464 N N . PRO B 1 350 ? -3.937 10.234 -66.751 1.00 20.45 350 PRO B N 1
ATOM 5465 C CA . PRO B 1 350 ? -3.588 10.375 -65.304 1.00 19.70 350 PRO B CA 1
ATOM 5466 C C . PRO B 1 350 ? -4.724 9.788 -64.492 1.00 18.46 350 PRO B C 1
ATOM 5467 O O . PRO B 1 350 ? -5.778 9.453 -65.009 1.00 19.25 350 PRO B O 1
ATOM 5471 N N . ASN B 1 351 ? -4.438 9.607 -63.197 1.00 16.61 351 ASN B N 1
ATOM 5472 C CA . ASN B 1 351 ? -5.437 9.089 -62.231 1.00 15.62 351 ASN B CA 1
ATOM 5473 C C . ASN B 1 351 ? -5.341 9.841 -60.885 1.00 14.95 351 ASN B C 1
ATOM 5474 O O . ASN B 1 351 ? -4.836 9.280 -59.893 1.00 14.94 351 ASN B O 1
ATOM 5479 N N . PRO B 1 352 ? -5.801 11.066 -60.845 1.00 14.56 352 PRO B N 1
ATOM 5480 C CA . PRO B 1 352 ? -5.630 11.939 -59.670 1.00 14.84 352 PRO B CA 1
ATOM 5481 C C . PRO B 1 352 ? -6.696 11.717 -58.599 1.00 14.60 352 PRO B C 1
ATOM 5482 O O . PRO B 1 352 ? -7.415 12.595 -58.201 1.00 16.01 352 PRO B O 1
ATOM 5486 N N . HIS B 1 353 ? -6.911 10.448 -58.317 1.00 14.66 353 HIS B N 1
ATOM 5487 C CA . HIS B 1 353 ? -8.023 10.073 -57.396 1.00 13.36 353 HIS B CA 1
ATOM 5488 C C . HIS B 1 353 ? -7.734 10.524 -55.956 1.00 12.01 353 HIS B C 1
ATOM 5489 O O . HIS B 1 353 ? -6.607 10.780 -55.562 1.00 13.87 353 HIS B O 1
ATOM 5496 N N . LEU B 1 354 ? -8.824 10.562 -55.232 1.00 13.52 354 LEU B N 1
ATOM 5497 C CA . LEU B 1 354 ? -8.844 11.041 -53.846 1.00 14.74 354 LEU B CA 1
ATOM 5498 C C . LEU B 1 354 ? -9.030 9.857 -52.888 1.00 14.73 354 LEU B C 1
ATOM 5499 O O . LEU B 1 354 ? -9.382 10.082 -51.686 1.00 15.01 354 LEU B O 1
ATOM 5504 N N . GLY B 1 355 ? -8.797 8.669 -53.341 1.00 13.46 355 GLY B N 1
ATOM 5505 C CA . GLY B 1 355 ? -8.879 7.446 -52.518 1.00 13.86 355 GLY B CA 1
ATOM 5506 C C . GLY B 1 355 ? -8.007 7.424 -51.281 1.00 14.53 355 GLY B C 1
ATOM 5507 O O . GLY B 1 355 ? -8.375 6.677 -50.319 1.00 14.32 355 GLY B O 1
ATOM 5508 N N . PHE B 1 356 ? -6.900 8.125 -51.276 1.00 12.23 356 PHE B N 1
ATOM 5509 C CA . PHE B 1 356 ? -6.013 8.245 -50.058 1.00 12.39 356 PHE B CA 1
ATOM 5510 C C . PHE B 1 356 ? -6.089 9.672 -49.495 1.00 13.66 356 PHE B C 1
ATOM 5511 O O . PHE B 1 356 ? -5.221 10.127 -48.694 1.00 14.55 356 PHE B O 1
ATOM 5519 N N . GLY B 1 357 ? -7.121 10.439 -49.886 1.00 13.15 357 GLY B N 1
ATOM 5520 C CA . GLY B 1 357 ? -7.226 11.822 -49.480 1.00 14.37 357 GLY B CA 1
ATOM 5521 C C . GLY B 1 357 ? -6.380 12.765 -50.294 1.00 15.19 357 GLY B C 1
ATOM 5522 O O . GLY B 1 357 ? -5.915 12.438 -51.390 1.00 15.08 357 GLY B O 1
ATOM 5523 N N . GLN B 1 358 ? -6.202 13.938 -49.760 1.00 14.26 358 GLN B N 1
ATOM 5524 C CA . GLN B 1 358 ? -5.379 14.976 -50.402 1.00 18.52 358 GLN B CA 1
ATOM 5525 C C . GLN B 1 358 ? -5.092 16.077 -49.413 1.00 16.09 358 GLN B C 1
ATOM 5526 O O . GLN B 1 358 ? -5.988 16.529 -48.711 1.00 15.64 358 GLN B O 1
ATOM 5532 N N . GLY B 1 359 ? -3.869 16.561 -49.421 1.00 15.20 359 GLY B N 1
ATOM 5533 C CA . GLY B 1 359 ? -3.437 17.661 -48.599 1.00 14.61 359 GLY B CA 1
ATOM 5534 C C . GLY B 1 359 ? -2.845 17.205 -47.285 1.00 14.55 359 GLY B C 1
ATOM 5535 O O . GLY B 1 359 ? -2.151 16.188 -47.252 1.00 15.99 359 GLY B O 1
ATOM 5536 N N . VAL B 1 360 ? -3.002 18.003 -46.244 1.00 14.18 360 VAL B N 1
ATOM 5537 C CA . VAL B 1 360 ? -2.216 17.782 -45.040 1.00 15.36 360 VAL B CA 1
ATOM 5538 C C . VAL B 1 360 ? -2.530 16.445 -44.306 1.00 15.38 360 VAL B C 1
ATOM 5539 O O . VAL B 1 360 ? -1.674 15.981 -43.562 1.00 15.43 360 VAL B O 1
ATOM 5543 N N . HIS B 1 361 ? -3.721 15.890 -44.484 1.00 14.58 361 HIS B N 1
ATOM 5544 C CA . HIS B 1 361 ? -4.148 14.656 -43.837 1.00 12.15 361 HIS B CA 1
ATOM 5545 C C . HIS B 1 361 ? -4.020 13.449 -44.785 1.00 12.58 361 HIS B C 1
ATOM 5546 O O . HIS B 1 361 ? -4.458 12.321 -44.536 1.00 13.68 361 HIS B O 1
ATOM 5553 N N . TYR B 1 362 ? -3.366 13.661 -45.965 1.00 14.52 362 TYR B N 1
ATOM 5554 C CA . TYR B 1 362 ? -3.156 12.540 -46.876 1.00 14.69 362 TYR B CA 1
ATOM 5555 C C . TYR B 1 362 ? -2.681 11.261 -46.206 1.00 14.13 362 TYR B C 1
ATOM 5556 O O . TYR B 1 362 ? -1.737 11.307 -45.408 1.00 15.10 362 TYR B O 1
ATOM 5565 N N . CYS B 1 363 ? -3.295 10.151 -46.542 1.00 13.26 363 CYS B N 1
ATOM 5566 C CA . CYS B 1 363 ? -3.030 8.841 -45.914 1.00 13.54 363 CYS B CA 1
ATOM 5567 C C . CYS B 1 363 ? -1.565 8.579 -45.640 1.00 14.99 363 CYS B C 1
ATOM 5568 O O . CYS B 1 363 ? -0.781 8.454 -46.588 1.00 14.89 363 CYS B O 1
ATOM 5571 N N A LEU B 1 364 ? -1.151 8.515 -44.362 0.50 14.38 364 LEU B N 1
ATOM 5572 N N B LEU B 1 364 ? -1.196 8.505 -44.358 0.50 14.83 364 LEU B N 1
ATOM 5573 C CA A LEU B 1 364 ? 0.250 8.157 -44.071 0.50 15.95 364 LEU B CA 1
ATOM 5574 C CA B LEU B 1 364 ? 0.154 8.140 -43.966 0.50 16.69 364 LEU B CA 1
ATOM 5575 C C A LEU B 1 364 ? 0.579 6.727 -44.473 0.50 15.90 364 LEU B C 1
ATOM 5576 C C B LEU B 1 364 ? 0.555 6.734 -44.419 0.50 16.27 364 LEU B C 1
ATOM 5577 O O A LEU B 1 364 ? 1.767 6.354 -44.571 0.50 16.75 364 LEU B O 1
ATOM 5578 O O B LEU B 1 364 ? 1.758 6.391 -44.519 0.50 17.11 364 LEU B O 1
ATOM 5587 N N . GLY B 1 365 ? -0.447 5.901 -44.657 1.00 14.13 365 GLY B N 1
ATOM 5588 C CA . GLY B 1 365 ? -0.238 4.482 -44.993 1.00 14.99 365 GLY B CA 1
ATOM 5589 C C . GLY B 1 365 ? -0.356 4.170 -46.481 1.00 14.47 365 GLY B C 1
ATOM 5590 O O . GLY B 1 365 ? -0.394 2.973 -46.803 1.00 16.20 365 GLY B O 1
ATOM 5591 N N . ALA B 1 366 ? -0.409 5.212 -47.322 1.00 13.84 366 ALA B N 1
ATOM 5592 C CA . ALA B 1 366 ? -0.721 5.026 -48.735 1.00 13.06 366 ALA B CA 1
ATOM 5593 C C . ALA B 1 366 ? 0.243 4.055 -49.381 1.00 14.27 366 ALA B C 1
ATOM 5594 O O . ALA B 1 366 ? -0.158 3.153 -50.133 1.00 15.29 366 ALA B O 1
ATOM 5596 N N . ASN B 1 367 ? 1.538 4.207 -49.099 1.00 15.73 367 ASN B N 1
ATOM 5597 C CA . ASN B 1 367 ? 2.517 3.313 -49.664 1.00 17.16 367 ASN B CA 1
ATOM 5598 C C . ASN B 1 367 ? 2.508 1.947 -49.113 1.00 16.50 367 ASN B C 1
ATOM 5599 O O . ASN B 1 367 ? 2.842 0.990 -49.829 1.00 17.39 367 ASN B O 1
ATOM 5604 N N . LEU B 1 368 ? 2.190 1.775 -47.810 1.00 14.78 368 LEU B N 1
ATOM 5605 C CA . LEU B 1 368 ? 1.937 0.450 -47.241 1.00 14.90 368 LEU B CA 1
ATOM 5606 C C . LEU B 1 368 ? 0.737 -0.259 -47.898 1.00 12.85 368 LEU B C 1
ATOM 5607 O O . LEU B 1 368 ? 0.807 -1.427 -48.201 1.00 14.10 368 LEU B O 1
ATOM 5612 N N . ALA B 1 369 ? -0.359 0.513 -48.123 1.00 12.41 369 ALA B N 1
ATOM 5613 C CA . ALA B 1 369 ? -1.497 -0.041 -48.843 1.00 12.90 369 ALA B CA 1
ATOM 5614 C C . ALA B 1 369 ? -1.091 -0.501 -50.250 1.00 13.75 369 ALA B C 1
ATOM 5615 O O . ALA B 1 369 ? -1.503 -1.580 -50.704 1.00 14.23 369 ALA B O 1
ATOM 5617 N N . ARG B 1 370 ? -0.340 0.333 -50.917 1.00 15.74 370 ARG B N 1
ATOM 5618 C CA . ARG B 1 370 ? 0.114 0.004 -52.286 1.00 14.86 370 ARG B CA 1
ATOM 5619 C C . ARG B 1 370 ? 0.950 -1.230 -52.285 1.00 15.94 370 ARG B C 1
ATOM 5620 O O . ARG B 1 370 ? 0.830 -2.065 -53.222 1.00 15.98 370 ARG B O 1
ATOM 5628 N N . LEU B 1 371 ? 1.828 -1.394 -51.296 1.00 14.44 371 LEU B N 1
ATOM 5629 C CA . LEU B 1 371 ? 2.725 -2.535 -51.182 1.00 15.01 371 LEU B CA 1
ATOM 5630 C C . LEU B 1 371 ? 1.914 -3.818 -50.952 1.00 15.16 371 LEU B C 1
ATOM 5631 O O . LEU B 1 371 ? 2.097 -4.845 -51.572 1.00 16.94 371 LEU B O 1
ATOM 5636 N N . GLU B 1 372 ? 0.944 -3.772 -50.036 1.00 14.98 372 GLU B N 1
ATOM 5637 C CA . GLU B 1 372 ? 0.023 -4.901 -49.813 1.00 13.60 372 GLU B CA 1
ATOM 5638 C C . GLU B 1 372 ? -0.646 -5.336 -51.093 1.00 14.18 372 GLU B C 1
ATOM 5639 O O . GLU B 1 372 ? -0.718 -6.525 -51.389 1.00 14.32 372 GLU B O 1
ATOM 5645 N N . LEU B 1 373 ? -1.225 -4.383 -51.783 1.00 14.54 373 LEU B N 1
ATOM 5646 C CA . LEU B 1 373 ? -1.975 -4.659 -53.066 1.00 14.44 373 LEU B CA 1
ATOM 5647 C C . LEU B 1 373 ? -0.996 -5.216 -54.090 1.00 15.06 373 LEU B C 1
ATOM 5648 O O . LEU B 1 373 ? -1.309 -6.213 -54.763 1.00 16.31 373 LEU B O 1
ATOM 5653 N N . ARG B 1 374 ? 0.218 -4.665 -54.132 1.00 15.51 374 ARG B N 1
ATOM 5654 C CA . ARG B 1 374 ? 1.188 -5.105 -55.179 1.00 15.48 374 ARG B CA 1
ATOM 5655 C C . ARG B 1 374 ? 1.606 -6.523 -54.954 1.00 16.25 374 ARG B C 1
ATOM 5656 O O . ARG B 1 374 ? 1.575 -7.384 -55.895 1.00 15.89 374 ARG B O 1
ATOM 5664 N N . VAL B 1 375 ? 2.055 -6.834 -53.740 1.00 14.65 375 VAL B N 1
ATOM 5665 C CA . VAL B 1 375 ? 2.487 -8.175 -53.396 1.00 15.48 375 VAL B CA 1
ATOM 5666 C C . VAL B 1 375 ? 1.394 -9.206 -53.528 1.00 15.81 375 VAL B C 1
ATOM 5667 O O . VAL B 1 375 ? 1.587 -10.307 -54.049 1.00 16.21 375 VAL B O 1
ATOM 5671 N N . LEU B 1 376 ? 0.199 -8.941 -53.004 1.00 15.55 376 LEU B N 1
ATOM 5672 C CA . LEU B 1 376 ? -0.911 -9.822 -53.109 1.00 15.15 376 LEU B CA 1
ATOM 5673 C C . LEU B 1 376 ? -1.210 -10.143 -54.600 1.00 15.95 376 LEU B C 1
ATOM 5674 O O . LEU B 1 376 ? -1.377 -11.315 -54.986 1.00 16.00 376 LEU B O 1
ATOM 5679 N N . PHE B 1 377 ? -1.307 -9.113 -55.420 1.00 14.73 377 PHE B N 1
ATOM 5680 C CA . PHE B 1 377 ? -1.712 -9.353 -56.848 1.00 15.04 377 PHE B CA 1
ATOM 5681 C C . PHE B 1 377 ? -0.552 -10.038 -57.640 1.00 17.20 377 PHE B C 1
ATOM 5682 O O . PHE B 1 377 ? -0.823 -10.842 -58.549 1.00 16.79 377 PHE B O 1
ATOM 5690 N N . GLU B 1 378 ? 0.695 -9.766 -57.297 1.00 17.31 378 GLU B N 1
ATOM 5691 C CA . GLU B 1 378 ? 1.816 -10.564 -57.889 1.00 16.76 378 GLU B CA 1
ATOM 5692 C C . GLU B 1 378 ? 1.695 -12.016 -57.607 1.00 17.82 378 GLU B C 1
ATOM 5693 O O . GLU B 1 378 ? 1.756 -12.860 -58.514 1.00 15.82 378 GLU B O 1
ATOM 5699 N N . GLU B 1 379 ? 1.447 -12.388 -56.369 1.00 16.24 379 GLU B N 1
ATOM 5700 C CA . GLU B 1 379 ? 1.392 -13.762 -55.981 1.00 14.96 379 GLU B CA 1
ATOM 5701 C C . GLU B 1 379 ? 0.095 -14.396 -56.502 1.00 15.11 379 GLU B C 1
ATOM 5702 O O . GLU B 1 379 ? 0.135 -15.549 -56.923 1.00 17.02 379 GLU B O 1
ATOM 5708 N N . LEU B 1 380 ? -1.017 -13.670 -56.501 1.00 14.88 380 LEU B N 1
ATOM 5709 C CA . LEU B 1 380 ? -2.289 -14.220 -56.963 1.00 14.93 380 LEU B CA 1
ATOM 5710 C C . LEU B 1 380 ? -2.281 -14.366 -58.510 1.00 17.46 380 LEU B C 1
ATOM 5711 O O . LEU B 1 380 ? -2.521 -15.479 -59.018 1.00 16.87 380 LEU B O 1
ATOM 5716 N N . LEU B 1 381 ? -1.966 -13.291 -59.216 1.00 17.63 381 LEU B N 1
ATOM 5717 C CA . LEU B 1 381 ? -2.145 -13.280 -60.670 1.00 16.42 381 LEU B CA 1
ATOM 5718 C C . LEU B 1 381 ? -1.068 -14.124 -61.343 1.00 18.31 381 LEU B C 1
ATOM 5719 O O . LEU B 1 381 ? -1.291 -14.649 -62.452 1.00 18.51 381 LEU B O 1
ATOM 5724 N N . SER B 1 382 ? 0.087 -14.295 -60.696 1.00 17.71 382 SER B N 1
ATOM 5725 C CA . SER B 1 382 ? 1.204 -15.197 -61.190 1.00 18.33 382 SER B CA 1
ATOM 5726 C C . SER B 1 382 ? 0.730 -16.610 -61.279 1.00 19.00 382 SER B C 1
ATOM 5727 O O . SER B 1 382 ? 1.151 -17.375 -62.149 1.00 21.34 382 SER B O 1
ATOM 5730 N N . ARG B 1 383 ? -0.180 -16.965 -60.399 1.00 17.20 383 ARG B N 1
ATOM 5731 C CA . ARG B 1 383 ? -0.723 -18.322 -60.239 1.00 16.60 383 ARG B CA 1
ATOM 5732 C C . ARG B 1 383 ? -2.027 -18.541 -60.990 1.00 18.94 383 ARG B C 1
ATOM 5733 O O . ARG B 1 383 ? -2.299 -19.644 -61.522 1.00 19.85 383 ARG B O 1
ATOM 5741 N N . PHE B 1 384 ? -2.866 -17.522 -61.024 1.00 19.15 384 PHE B N 1
ATOM 5742 C CA . PHE B 1 384 ? -4.269 -17.701 -61.411 1.00 18.64 384 PHE B CA 1
ATOM 5743 C C . PHE B 1 384 ? -4.661 -16.658 -62.451 1.00 20.31 384 PHE B C 1
ATOM 5744 O O . PHE B 1 384 ? -4.594 -15.439 -62.264 1.00 22.25 384 PHE B O 1
ATOM 5752 N N . GLY B 1 385 ? -5.076 -17.132 -63.625 1.00 20.76 385 GLY B N 1
ATOM 5753 C CA . GLY B 1 385 ? -5.629 -16.273 -64.626 1.00 20.82 385 GLY B CA 1
ATOM 5754 C C . GLY B 1 385 ? -7.140 -16.310 -64.781 1.00 21.43 385 GLY B C 1
ATOM 5755 O O . GLY B 1 385 ? -7.678 -15.700 -65.689 1.00 22.85 385 GLY B O 1
ATOM 5756 N N . SER B 1 386 ? -7.813 -17.070 -63.920 1.00 20.93 386 SER B N 1
ATOM 5757 C CA . SER B 1 386 ? -9.224 -17.213 -63.966 1.00 22.56 386 SER B CA 1
ATOM 5758 C C . SER B 1 386 ? -9.758 -17.032 -62.557 1.00 21.86 386 SER B C 1
ATOM 5759 O O . SER B 1 386 ? -9.339 -17.726 -61.693 1.00 21.02 386 SER B O 1
ATOM 5762 N N . VAL B 1 387 ? -10.658 -16.085 -62.373 1.00 22.50 387 VAL B N 1
ATOM 5763 C CA . VAL B 1 387 ? -11.237 -15.757 -61.092 1.00 23.31 387 VAL B CA 1
ATOM 5764 C C . VAL B 1 387 ? -12.740 -15.719 -61.314 1.00 24.06 387 VAL B C 1
ATOM 5765 O O . VAL B 1 387 ? -13.223 -14.856 -62.070 1.00 24.55 387 VAL B O 1
ATOM 5769 N N . ARG B 1 388 ? -13.461 -16.672 -60.732 1.00 24.15 388 ARG B N 1
ATOM 5770 C CA . ARG B 1 388 ? -14.900 -16.712 -60.875 1.00 26.38 388 ARG B CA 1
ATOM 57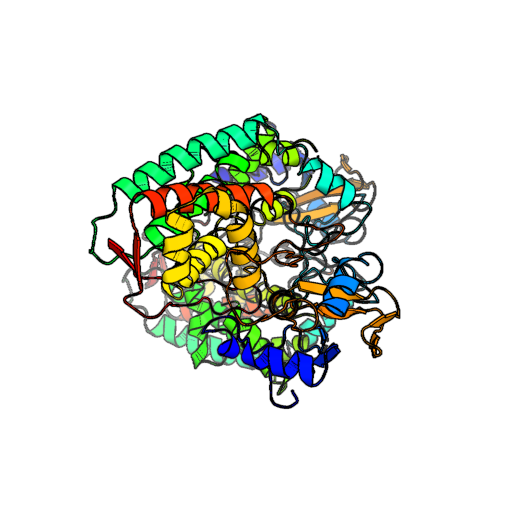71 C C . ARG B 1 388 ? -15.514 -16.379 -59.545 1.00 25.84 388 ARG B C 1
ATOM 5772 O O . ARG B 1 388 ? -15.206 -17.022 -58.531 1.00 27.08 388 ARG B O 1
ATOM 5780 N N . VAL B 1 389 ? -16.411 -15.405 -59.549 1.00 26.30 389 VAL B N 1
ATOM 5781 C CA . VAL B 1 389 ? -17.164 -15.057 -58.331 1.00 27.46 389 VAL B CA 1
ATOM 5782 C C . VAL B 1 389 ? -18.420 -15.975 -58.309 1.00 29.41 389 VAL B C 1
ATOM 5783 O O . VAL B 1 389 ? -19.286 -15.927 -59.233 1.00 31.09 389 VAL B O 1
ATOM 5787 N N . VAL B 1 390 ? -18.534 -16.821 -57.300 1.00 31.42 390 VAL B N 1
ATOM 5788 C CA . VAL B 1 390 ? -19.494 -17.944 -57.380 1.00 32.91 390 VAL B CA 1
ATOM 5789 C C . VAL B 1 390 ? -20.743 -17.701 -56.550 1.00 35.48 390 VAL B C 1
ATOM 5790 O O . VAL B 1 390 ? -21.766 -18.351 -56.819 1.00 35.91 390 VAL B O 1
ATOM 5794 N N . GLU B 1 391 ? -20.686 -16.752 -55.594 1.00 36.19 391 GLU B N 1
ATOM 5795 C CA . GLU B 1 391 ? -21.902 -16.089 -54.992 1.00 37.24 391 GLU B CA 1
ATOM 5796 C C . GLU B 1 391 ? -21.842 -14.542 -55.079 1.00 36.64 391 GLU B C 1
ATOM 5797 O O . GLU B 1 391 ? -20.770 -13.960 -55.086 1.00 34.58 391 GLU B O 1
ATOM 5803 N N . PRO B 1 392 ? -22.992 -13.844 -55.155 1.00 35.97 392 PRO B N 1
ATOM 5804 C CA . PRO B 1 392 ? -22.930 -12.371 -55.183 1.00 35.61 392 PRO B CA 1
ATOM 5805 C C . PRO B 1 392 ? -22.164 -11.810 -53.951 1.00 33.14 392 PRO B C 1
ATOM 5806 O O . PRO B 1 392 ? -22.288 -12.370 -52.884 1.00 32.13 392 PRO B O 1
ATOM 5810 N N . ALA B 1 393 ? -21.377 -10.754 -54.135 1.00 31.77 393 ALA B N 1
ATOM 5811 C CA . ALA B 1 393 ? -20.569 -10.204 -53.028 1.00 30.48 393 ALA B CA 1
ATOM 5812 C C . ALA B 1 393 ? -21.534 -9.720 -51.936 1.00 28.76 393 ALA B C 1
ATOM 5813 O O . ALA B 1 393 ? -22.566 -9.119 -52.272 1.00 28.88 393 ALA B O 1
ATOM 5815 N N . GLU B 1 394 ? -21.230 -9.948 -50.656 1.00 27.35 394 GLU B N 1
ATOM 5816 C CA . GLU B 1 394 ? -21.990 -9.328 -49.578 1.00 27.44 394 GLU B CA 1
ATOM 5817 C C . GLU B 1 394 ? -21.233 -8.100 -49.065 1.00 25.44 394 GLU B C 1
ATOM 5818 O O . GLU B 1 394 ? -20.090 -8.222 -48.583 1.00 23.13 394 GLU B O 1
ATOM 5824 N N . TRP B 1 395 ? -21.890 -6.962 -49.141 1.00 24.85 395 TRP B N 1
ATOM 5825 C CA . TRP B 1 395 ? -21.298 -5.655 -48.856 1.00 23.67 395 TRP B CA 1
ATOM 5826 C C . TRP B 1 395 ? -21.528 -5.276 -47.395 1.00 24.96 395 TRP B C 1
ATOM 5827 O O . TRP B 1 395 ? -22.555 -5.622 -46.807 1.00 23.22 395 TRP B O 1
ATOM 5838 N N . THR B 1 396 ? -20.646 -4.476 -46.822 1.00 22.91 396 THR B N 1
ATOM 5839 C CA . THR B 1 396 ? -20.900 -3.932 -45.498 1.00 24.69 396 THR B CA 1
ATOM 5840 C C . THR B 1 396 ? -21.894 -2.761 -45.624 1.00 23.09 396 THR B C 1
ATOM 5841 O O . THR B 1 396 ? -21.877 -1.990 -46.589 1.00 23.13 396 THR B O 1
ATOM 5845 N N . ARG B 1 397 ? -22.791 -2.626 -44.660 1.00 21.57 397 ARG B N 1
ATOM 5846 C CA . ARG B 1 397 ? -23.835 -1.635 -44.725 1.00 21.24 397 ARG B CA 1
ATOM 5847 C C . ARG B 1 397 ? -23.336 -0.417 -43.995 1.00 22.33 397 ARG B C 1
ATOM 5848 O O . ARG B 1 397 ? -23.417 -0.283 -42.732 1.00 22.41 397 ARG B O 1
ATOM 5856 N N . SER B 1 398 ? -22.672 0.447 -44.774 1.00 19.00 398 SER B N 1
ATOM 5857 C CA . SER B 1 398 ? -22.061 1.657 -44.235 1.00 19.03 398 SER B CA 1
ATOM 5858 C C . SER B 1 398 ? -21.897 2.754 -45.309 1.00 18.57 398 SER B C 1
ATOM 5859 O O . SER B 1 398 ? -21.619 2.415 -46.479 1.00 18.60 398 SER B O 1
ATOM 5862 N N . ASN B 1 399 ? -21.984 4.015 -44.910 1.00 17.45 399 ASN B N 1
ATOM 5863 C CA . ASN B 1 399 ? -21.652 5.168 -45.743 1.00 16.73 399 ASN B CA 1
ATOM 5864 C C . ASN B 1 399 ? -20.292 5.746 -45.431 1.00 19.11 399 ASN B C 1
ATOM 5865 O O . ASN B 1 399 ? -19.920 6.779 -45.987 1.00 20.09 399 ASN B O 1
ATOM 5870 N N . ARG B 1 400 ? -19.612 5.111 -44.477 1.00 17.37 400 ARG B N 1
ATOM 5871 C CA . ARG B 1 400 ? -18.232 5.528 -44.031 1.00 19.08 400 ARG B CA 1
ATOM 5872 C C . ARG B 1 400 ? -17.163 4.658 -44.606 1.00 17.66 400 ARG B C 1
ATOM 5873 O O . ARG B 1 400 ? -15.995 5.082 -44.678 1.00 18.78 400 ARG B O 1
ATOM 5881 N N . HIS B 1 401 ? -17.521 3.435 -44.922 1.00 17.95 401 HIS B N 1
ATOM 5882 C CA . HIS B 1 401 ? -16.602 2.408 -45.469 1.00 20.01 401 HIS B CA 1
ATOM 5883 C C . HIS B 1 401 ? -17.329 1.751 -46.587 1.00 19.55 401 HIS B C 1
ATOM 5884 O O . HIS B 1 401 ? -18.514 1.453 -46.459 1.00 21.17 401 HIS B O 1
ATOM 5891 N N . THR B 1 402 ? -16.629 1.443 -47.684 1.00 17.06 402 THR B N 1
ATOM 5892 C CA . THR B 1 402 ? -17.149 0.575 -48.735 1.00 17.45 402 THR B CA 1
ATOM 5893 C C . THR B 1 402 ? -16.330 -0.714 -48.717 1.00 18.58 402 THR B C 1
ATOM 5894 O O . THR B 1 402 ? -15.148 -0.748 -48.984 1.00 19.96 402 THR B O 1
ATOM 5898 N N . GLY B 1 403 ? -16.980 -1.804 -48.401 1.00 18.89 403 GLY B N 1
ATOM 5899 C CA . GLY B 1 403 ? -16.285 -3.001 -48.051 1.00 20.62 403 GLY B CA 1
ATOM 5900 C C . GLY B 1 403 ? -17.108 -4.233 -48.378 1.00 20.51 403 GLY B C 1
ATOM 5901 O O . GLY B 1 403 ? -18.335 -4.214 -48.356 1.00 22.09 403 GLY B O 1
ATOM 5902 N N . ILE B 1 404 ? -16.407 -5.301 -48.686 1.00 19.97 404 ILE B N 1
ATOM 5903 C CA . ILE B 1 404 ? -16.997 -6.566 -48.937 1.00 20.86 404 ILE B CA 1
ATOM 5904 C C . ILE B 1 404 ? -16.787 -7.474 -47.765 1.00 21.89 404 ILE B C 1
ATOM 5905 O O . ILE B 1 404 ? -15.648 -7.755 -47.347 1.00 21.82 404 ILE B O 1
ATOM 5910 N N . ARG B 1 405 ? -17.890 -7.974 -47.198 1.00 23.68 405 ARG B N 1
ATOM 5911 C CA . ARG B 1 405 ? -17.830 -8.849 -46.043 1.00 24.60 405 ARG B CA 1
ATOM 5912 C C . ARG B 1 405 ? -17.476 -10.315 -46.447 1.00 23.34 405 ARG B C 1
ATOM 5913 O O . ARG B 1 405 ? -16.767 -10.992 -45.741 1.00 23.57 405 ARG B O 1
ATOM 5921 N N . HIS B 1 406 ? -18.013 -10.780 -47.583 1.00 23.95 406 HIS B N 1
ATOM 5922 C CA . HIS B 1 406 ? -17.792 -12.135 -48.063 1.00 24.62 406 HIS B CA 1
ATOM 5923 C C . HIS B 1 406 ? -17.736 -12.060 -49.579 1.00 21.87 406 HIS B C 1
ATOM 5924 O O . HIS B 1 406 ? -18.528 -11.394 -50.186 1.00 21.50 406 HIS B O 1
ATOM 5931 N N . LEU B 1 407 ? -16.733 -12.714 -50.140 1.00 21.60 407 LEU B N 1
ATOM 5932 C CA . LEU B 1 407 ? -16.505 -12.828 -51.593 1.00 20.99 407 LEU B CA 1
ATOM 5933 C C . LEU B 1 407 ? -16.049 -14.271 -51.860 1.00 21.71 407 LEU B C 1
ATOM 5934 O O . LEU B 1 407 ? -14.933 -14.617 -51.621 1.00 21.12 407 LEU B O 1
ATOM 5939 N N . VAL B 1 408 ? -16.975 -15.121 -52.337 1.00 20.68 408 VAL B N 1
ATOM 5940 C CA . VAL B 1 408 ? -16.694 -16.509 -52.574 1.00 21.05 408 VAL B CA 1
ATOM 5941 C C . VAL B 1 408 ? -16.292 -16.646 -53.998 1.00 20.31 408 VAL B C 1
ATOM 5942 O O . VAL B 1 408 ? -17.049 -16.338 -54.905 1.00 20.30 408 VAL B O 1
ATOM 5946 N N . VAL B 1 409 ? -15.070 -17.120 -54.162 1.00 20.11 409 VAL B N 1
ATOM 5947 C CA . VAL B 1 409 ? -14.397 -17.216 -55.433 1.00 19.59 409 VAL B CA 1
ATOM 5948 C C . VAL B 1 409 ? -13.883 -18.599 -55.654 1.00 18.54 409 VAL B C 1
ATOM 5949 O O . VAL B 1 409 ? -13.628 -19.357 -54.723 1.00 20.55 409 VAL B O 1
ATOM 5953 N N . GLU B 1 410 ? -13.652 -18.905 -56.933 1.00 19.02 410 GLU B N 1
ATOM 5954 C CA . GLU B 1 410 ? -12.832 -20.032 -57.363 1.00 19.87 410 GLU B CA 1
ATOM 5955 C C . GLU B 1 410 ? -11.736 -19.489 -58.259 1.00 19.59 410 GLU B C 1
ATOM 5956 O O . GLU B 1 410 ? -11.991 -18.694 -59.189 1.00 20.42 410 GLU B O 1
ATOM 5962 N N . LEU B 1 411 ? -10.521 -19.877 -57.920 1.00 20.10 411 LEU B N 1
ATOM 5963 C CA . LEU B 1 411 ? -9.345 -19.441 -58.640 1.00 19.32 411 LEU B CA 1
ATOM 5964 C C . LEU B 1 411 ? -8.775 -20.634 -59.432 1.00 19.42 411 LEU B C 1
ATOM 5965 O O . LEU B 1 411 ? -8.615 -21.773 -58.888 1.00 22.41 411 LEU B O 1
ATOM 5970 N N . ARG B 1 412 ? -8.440 -20.390 -60.701 1.00 20.40 412 ARG B N 1
ATOM 5971 C CA . ARG B 1 412 ? -7.839 -21.420 -61.584 1.00 20.34 412 ARG B CA 1
ATOM 5972 C C . ARG B 1 412 ? -6.631 -20.904 -62.422 1.00 21.05 412 ARG B C 1
ATOM 5973 O O . ARG B 1 412 ? -6.594 -19.646 -62.585 1.00 19.62 412 ARG B O 1
#

Foldseek 3Di:
DVPDDLLPLVCPQQFDNLVVLVVCVVPPQWDWAQDDPSQAPNGIFIEHQAQVLLQVLLACCVFWPQWFADPDPTAHKDRHGDPCQCQEQRNHDPPVNVVVVVLLLVLPDPVLLVVLLVVLLVVLLVQLVPADFQDKDWCLLRPLQPSLLVSLCSQQVPPPVRSVVLVVVLCVLVVLLVSLVVCVVPPDSHSLSSNSVVHDSVSSVSHSVVSSCVRRQQLSFLQLQLLVQCQVVLVVLQVCLVPVVLLVLQSLLSLLQRLFQFKIKTFGHAWDDGSRDIDGIRHIYMYTLNSNSQRCVVFPVSVDRDSNGPPRPGCSQHDHDPGHSCPVVSSSSNSSNSNSNSPPFSHKHFDDRFGFDSDPRGGGTPTTIIGTD/DLPDQLLPLVCPQQFDNLVVLVVCVVPPQWDWAQDDPRFAPNGIFIEHQAQVLLVVLLACCVFWPQWFADPDPTAHKDRHGDPCQCQELRRHDPPVNVVVLVLLLVLVDPVLLVVLLVVLLVVLLVLLVPADFQDKDWCLVSPLQPSLLVSLCSQQVPPPVRSVCLVVVCHLVVLLVSLVVCCVPPDSHSLSSNSPVHDSVSSVSNSVVSSCCRNAQLSFLQLQLLVLCLVVLVQLVVCLVDVVLVLLLSLLSLLQRLFQFKIKTFGHAWDAGSNRTHHIGHIYMYTLNSNSQRCVPAPVSVDRDSNDPPRPGCSQHDDPSRNSCVVVSSSSNSSNSNSQSPQFSHKHFPDRFGWDSDSRGTGTPTTIIRTD

Sequence (745 aa):
LSGIDLTDLDNFADGFPHHLFAIHRREAPVYWHRPTEHTPDGEGFWSVATYAETLEVLRDPVTYSSVTGGQRRFGGTVLQQDLPVAGQVLNMMDDPRRHTRIRRLVSSSGLTPRMIRRVEDDLRRRARGLLDGVEPGAPFDFVVEIAAELPMQMIICILLGVPETDRHWLFEAVRLYTYALELIAGKRAEPADDMLSVVANALSDAELYLFFHHLLFSSAGAEETTTRNSIAGGLLALAENPDQLQTLRSDFELLPTAIEEIVRWTSPSPSKRRTASRAVSLGGQPIEAGQKVVVWEGSANRDPSVFDRADEFDITRKPNPHLGFGQGVHYCLGANLARLELRVLFEELLSRFGSVRVVEPAEWTRSNRHTGIRHLVVELRLSGIDLTDLDNFADGFPHHLFAIHRREAPVYWHRPTEHTPDGEGFWSVATYAETLEVLRDPVTYSSVTGGQRRFGGTVLQDLPVAGQVLNMMDDPRRHTRIRRLVSSGLTPRMIRRVEDDLRRRARGLLDGVEPGAPFDFVVEIAAELPMQMICILLGVPETDRHWLFEAVLYTYALELIAGKRAEPADDMLSVVANALSDAELYLFFHHLLFSAGAEETTTRNSIAGGLLALAENPDQLQTLRSDFELLPTAIEEIVRWTSPSPSKRRTASRAVSLGGQPIEAGQKVVVWEGSANRDPSVFDRADEFDITRKPNPHLGFGQGVHYCLLGANLARLELRVLFEELLSRFGSVRVVEPAEWTRSNRHTGIRHLVVELR